Protein AF-0000000070904162 (afdb_homodimer)

Secondary structure (DSSP, 8-state):
-------------------------------------------------------------------------HHHHHHHHHHHHHHTPPP--------------------------EE-TTS-EEE---HHHHS-TTT--S--------SSS-GGGT-SS---EEEEEEE-GGGHHHHHHHHHHS-TTTEEEEEEESSS--GGGGGSGGGGGSEEEE-TT--HHHHHHHH--TTTSTT-SEEEEE-S-EE-TT--HHHHHHHHHHTT-SEEEEEEES--SSGGGB--GGG--SEE-B-SSTTTSGGGSS-TTSTTTBS---SSS-EEEHHHHHHHHHHS-SS-TT-TTHHHHGGGG-SS-HHHHEEEEEEEEEEE-----TTSSSTT-S-HHHHHHHHHHHHHHHHHHHHHHHHHHHHHHHHHHH-/------------------------GGG-TT-------------------------------------------HHHHHHHHHHHHHHTPPP--------------------------EE-TTS-EEE---HHHHS-TTT--S--------SSS-GGGT-SS---EEEEEEE-GGGHHHHHHHHHHS-TTTEEEEEEESSS--GGGGGSGGGGGSEEEE-TT--HHHHHHHH--TTTSTT-SEEEEE-S-EE-TT--HHHHHHHHHHTT-SEEEEEEES--SSGGGB--GGG--SEE-B-SSTTTSGGGSS-TTSTTTBS---TTS-EEEHHHHHHHHHHS-SS-TT-TTHHHHGGGG-SS-HHHHEEEEEEEEEEE-----TTSSSS--S-HHHHHHHHHHHHHHHHHHHHHHHHHHHHHHHHHHH-

Foldseek 3Di:
DPDDDDDDDDDDDDDDDDDDDDDDDDPDDPDDDPPDDDDPPPPPPDPPPPCVPPPPDDDDDPPPPPPDDDQPAPVVLVVLLVVLVVVPPDDPDDPPDPDDPPPPDPPPPPPPPPFDWDQDPVRDTDTDDDPQNVDDPVPDAQAAEDQDADPDDDRVPRPPQDAQAEEEEEDEPVLLVLQLQVVVLDDPNHYAYEYEYQQPDLVVNVVRPCNVRHHYHYDHQFDLLLCCLVPVALRHNVRHFKYKRAYSQKAQPQAHVVVVVVVLVVLQAQKEFAAADDDDSDQQSHADVVVVDQKAFFRPPPPPRPVCPVPCQAPPGGLFDDSHIMMGGSQLVNVLSVLRDNPLRLCQQSRRVSQVSDDDRSRRRYIYGRSRHIYRNPDDDRQVRYPPPVCSVVSVVSVVSSSSNSNVVSVVVVVVVVVVVVVVVVD/DDDDPDYDDDDDDDPPDPDDDDDDDDDDDPDDPCPDDDDPDPVPPPPPPPCPPPPPDDDDDPPDPDPDDDQPAPVVLVVLLVVLVVVPPDDPDDPPDPDDPPPPDPPPPPPPPPFPWDQDPVRDTDTDDDPQNVDDPVPDAQAAEDQDADPDDDRVPRPPQDAQAEEEEEDEPVLLVLQLQVVVLDDPNHYAYEYEYQQPDLVVNVPRPCNVRHHYHYDHQFDLLLCCLVPVALRHNVRHFKYKRAYSQKAQPQAHVVVVVVVLVVLQAQKEFAAADDDDSAQQSHADVVVVDQKAFFRPPPPPRPVCVVPCQAPPGGLFDDSHIMMGGSQLVNVLSVLRDNPLRLCQQSRRVSQVSDDDRSRRRYIYGRSRHIYRNPDDDRQVRYPPPVCSVVSVSSVVSSSSNSNVVSVVVVVVVVVVVVVVVVD

pLDDT: mean 72.16, std 31.11, range [15.05, 98.94]

Sequence (854 aa):
MKIGKGSSSVLGTPLSHILLGLLGFFFGFLSALSFNQNKASNVVLEDNVLHYSVERERERAILEATPAQHCPPCDHFEKCSQIAKVLLQPRNFLQRNQSETDELTNVKRNRTTEEILHKNASGWVCRNPTLVDKLPQTFIHRTTDYHFHRLVGTPKNDVLQAPKNLLALSVGIKQSASVNAIVKKFPKEHFQIVLFHYDNVVDAWSHFEWNDRVVHVQSTGQSKWWFAKRFLHPDVVAPYEYIFVWDEDLGVENFDPLEYIRIMRRHELQISQPAVDGASSWPITVRQSWTGKEVHKRNPWEGLFDNCTKSKVTPPCAGFVEIQAPVFVSKAWRCVWHLIQNDLVMAWGLDFELKACIDGLPHEHIGIVDTQWVVHNKIPSLGTQGAEADNPKKLRGEVIARSFLEWSENKKRWADGLQSLKDSTLYMKIGKGSSSVLGTPLSHILLGLLGFFFGFLSALSFNQNKASNVVLEDNVLHYSVERERERAILEATPAQHCPPCDHFEKCSQIAKVLLQPRNFLQRNQSETDELTNVKRNRTTEEILHKNASGWVCRNPTLVDKLPQTFIHRTTDYHFHRLVGTPKNDVLQAPKNLLALSVGIKQSASVNAIVKKFPKEHFQIVLFHYDNVVDAWSHFEWNDRVVHVQSTGQSKWWFAKRFLHPDVVAPYEYIFVWDEDLGVENFDPLEYIRIMRRHELQISQPAVDGASSWPITVRQSWTGKEVHKRNPWEGLFDNCTKSKVTPPCAGFVEIQAPVFVSKAWRCVWHLIQNDLVMAWGLDFELKACIDGLPHEHIGIVDTQWVVHNKIPSLGTQGAEADNPKKLRGEVIARSFLEWSENKKRWADGLQSLKDSTLY

Structure (mmCIF, N/CA/C/O backbone):
data_AF-0000000070904162-model_v1
#
loop_
_entity.id
_entity.type
_entity.pdbx_description
1 polymer 'Uncharacterized protein'
#
loop_
_atom_site.group_PDB
_atom_site.id
_atom_site.type_symbol
_atom_site.label_atom_id
_atom_site.label_alt_id
_atom_site.label_comp_id
_atom_site.label_asym_id
_atom_site.label_entity_id
_atom_site.label_seq_id
_atom_site.pdbx_PDB_ins_code
_atom_site.Cartn_x
_atom_site.Cartn_y
_atom_site.Cartn_z
_atom_site.occupancy
_atom_site.B_iso_or_equiv
_atom_site.auth_seq_id
_atom_site.auth_comp_id
_atom_site.auth_asym_id
_atom_site.auth_atom_id
_atom_site.pdbx_PDB_model_num
ATOM 1 N N . MET A 1 1 ? 1.578 38.719 -107.562 1 16.73 1 MET A N 1
ATOM 2 C CA . MET A 1 1 ? 1.942 37.5 -108.25 1 16.73 1 MET A CA 1
ATOM 3 C C . MET A 1 1 ? 3.174 36.844 -107.625 1 16.73 1 MET A C 1
ATOM 5 O O . MET A 1 1 ? 4.102 36.469 -108.375 1 16.73 1 MET A O 1
ATOM 9 N N . LYS A 1 2 ? 3.42 37.219 -106.375 1 17.78 2 LYS A N 1
ATOM 10 C CA . LYS A 1 2 ? 4.668 37.531 -105.688 1 17.78 2 LYS A CA 1
ATOM 11 C C . LYS A 1 2 ? 5.516 36.281 -105.438 1 17.78 2 LYS A C 1
ATOM 13 O O . LYS A 1 2 ? 5.164 35.438 -104.625 1 17.78 2 LYS A O 1
ATOM 18 N N . ILE A 1 3 ? 6.285 35.594 -106.312 1 16.09 3 ILE A N 1
ATOM 19 C CA . ILE A 1 3 ? 6.488 34.344 -107 1 16.09 3 ILE A CA 1
ATOM 20 C C . ILE A 1 3 ? 7.414 33.438 -106.25 1 16.09 3 ILE A C 1
ATOM 22 O O . ILE A 1 3 ? 7.078 32.25 -106 1 16.09 3 ILE A O 1
ATOM 26 N N . GLY A 1 4 ? 8.758 33.5 -106.312 1 16.33 4 GLY A N 1
ATOM 27 C CA . GLY A 1 4 ? 9.477 32.5 -107.062 1 16.33 4 GLY A CA 1
ATOM 28 C C . GLY A 1 4 ? 9.922 31.328 -106.25 1 16.33 4 GLY A C 1
ATOM 29 O O . GLY A 1 4 ? 9.922 31.391 -105 1 16.33 4 GLY A O 1
ATOM 30 N N . LYS A 1 5 ? 10.602 30.125 -106.688 1 16.55 5 LYS A N 1
ATOM 31 C CA . LYS A 1 5 ? 10.711 28.703 -107.062 1 16.55 5 LYS A CA 1
ATOM 32 C C . LYS A 1 5 ? 11.688 28 -106.125 1 16.55 5 LYS A C 1
ATOM 34 O O . LYS A 1 5 ? 11.391 26.906 -105.625 1 16.55 5 LYS A O 1
ATOM 39 N N . GLY A 1 6 ? 12.992 28.312 -106.188 1 15.98 6 GLY A N 1
ATOM 40 C CA . GLY A 1 6 ? 13.898 27.297 -106.688 1 15.98 6 GLY A CA 1
ATOM 41 C C . GLY A 1 6 ? 14.25 26.234 -105.688 1 15.98 6 GLY A C 1
ATOM 42 O O . GLY A 1 6 ? 13.992 26.406 -104.5 1 15.98 6 GLY A O 1
ATOM 43 N N . SER A 1 7 ? 15.062 25.094 -105.938 1 15.61 7 SER A N 1
ATOM 44 C CA . SER A 1 7 ? 15.375 23.688 -106.188 1 15.61 7 SER A CA 1
ATOM 45 C C . SER A 1 7 ? 16.188 23.125 -105 1 15.61 7 SER A C 1
ATOM 47 O O . SER A 1 7 ? 15.852 22.062 -104.438 1 15.61 7 SER A O 1
ATOM 49 N N . SER A 1 8 ? 17.5 23.469 -104.875 1 15.68 8 SER A N 1
ATOM 50 C CA . SER A 1 8 ? 18.516 22.453 -105.125 1 15.68 8 SER A CA 1
ATOM 51 C C . SER A 1 8 ? 18.734 21.578 -103.875 1 15.68 8 SER A C 1
ATOM 53 O O . SER A 1 8 ? 18.312 21.938 -102.812 1 15.68 8 SER A O 1
ATOM 55 N N . SER A 1 9 ? 19.938 20.906 -103.75 1 15.05 9 SER A N 1
ATOM 56 C CA . SER A 1 9 ? 20.609 19.625 -103.875 1 15.05 9 SER A CA 1
ATOM 57 C C . SER A 1 9 ? 20.969 19.062 -102.5 1 15.05 9 SER A C 1
ATOM 59 O O . SER A 1 9 ? 20.797 17.875 -102.25 1 15.05 9 SER A O 1
ATOM 61 N N . VAL A 1 10 ? 21.859 19.766 -101.688 1 15.29 10 VAL A N 1
ATOM 62 C CA . VAL A 1 10 ? 23.094 19.016 -101.562 1 15.29 10 VAL A CA 1
ATOM 63 C C . VAL A 1 10 ? 22.938 17.953 -100.438 1 15.29 10 VAL A C 1
ATOM 65 O O . VAL A 1 10 ? 22.016 18.031 -99.625 1 15.29 10 VAL A O 1
ATOM 68 N N . LEU A 1 11 ? 24 17.797 -99.625 1 15.47 11 LEU A N 1
ATOM 69 C CA . LEU A 1 11 ? 24.984 16.734 -99.438 1 15.47 11 LEU A CA 1
ATOM 70 C C . LEU A 1 11 ? 24.594 15.805 -98.312 1 15.47 11 LEU A C 1
ATOM 72 O O . LEU A 1 11 ? 23.688 16.109 -97.5 1 15.47 11 LEU A O 1
ATOM 76 N N . GLY A 1 12 ? 25.516 15.625 -97.375 1 15.52 12 GLY A N 1
ATOM 77 C CA . GLY A 1 12 ? 26.328 14.461 -97.062 1 15.52 12 GLY A CA 1
ATOM 78 C C . GLY A 1 12 ? 25.75 13.57 -96 1 15.52 12 GLY A C 1
ATOM 79 O O . GLY A 1 12 ? 24.781 13.953 -95.312 1 15.52 12 GLY A O 1
ATOM 80 N N . THR A 1 13 ? 26.625 13.008 -95.25 1 15.73 13 THR A N 1
ATOM 81 C CA . THR A 1 13 ? 27.016 11.625 -94.938 1 15.73 13 THR A CA 1
ATOM 82 C C . THR A 1 13 ? 26.297 11.094 -93.75 1 15.73 13 THR A C 1
ATOM 84 O O . THR A 1 13 ? 25.672 10.031 -93.75 1 15.73 13 THR A O 1
ATOM 87 N N . PRO A 1 14 ? 27.062 10.859 -92.562 1 15.76 14 PRO A N 1
ATOM 88 C CA . PRO A 1 14 ? 27.406 9.477 -92.25 1 15.76 14 PRO A CA 1
ATOM 89 C C . PRO A 1 14 ? 26.453 8.898 -91.188 1 15.76 14 PRO A C 1
ATOM 91 O O . PRO A 1 14 ? 25.844 7.852 -91.375 1 15.76 14 PRO A O 1
ATOM 94 N N . LEU A 1 15 ? 27 8.766 -89.875 1 15.14 15 LEU A N 1
ATOM 95 C CA . LEU A 1 15 ? 27.406 7.512 -89.25 1 15.14 15 LEU A CA 1
ATOM 96 C C . LEU A 1 15 ? 26.328 7.008 -88.25 1 15.14 15 LEU A C 1
ATOM 98 O O . LEU A 1 15 ? 25.906 5.855 -88.375 1 15.14 15 LEU A O 1
ATOM 102 N N . SER A 1 16 ? 26.453 7.262 -86.812 1 16.06 16 SER A N 1
ATOM 103 C CA . SER A 1 16 ? 26.828 6.219 -85.875 1 16.06 16 SER A CA 1
ATOM 104 C C . SER A 1 16 ? 25.594 5.633 -85.188 1 16.06 16 SER A C 1
ATOM 106 O O . SER A 1 16 ? 24.562 6.305 -85.062 1 16.06 16 SER A O 1
ATOM 108 N N . HIS A 1 17 ? 25.578 4.359 -84.625 1 15.53 17 HIS A N 1
ATOM 109 C CA . HIS A 1 17 ? 25.031 3.033 -84.375 1 15.53 17 HIS A CA 1
ATOM 110 C C . HIS A 1 17 ? 24.031 3.064 -83.25 1 15.53 17 HIS A C 1
ATOM 112 O O . HIS A 1 17 ? 22.922 2.561 -83.375 1 15.53 17 HIS A O 1
ATOM 118 N N . ILE A 1 18 ? 24.391 3.014 -81.875 1 15.15 18 ILE A N 1
ATOM 119 C CA . ILE A 1 18 ? 24.375 1.734 -81.125 1 15.15 18 ILE A CA 1
ATOM 120 C C . ILE A 1 18 ? 23.109 1.643 -80.312 1 15.15 18 ILE A C 1
ATOM 122 O O . ILE A 1 18 ? 22.406 0.625 -80.312 1 15.15 18 ILE A O 1
ATOM 126 N N . LEU A 1 19 ? 22.812 2.574 -79.25 1 15.59 19 LEU A N 1
ATOM 127 C CA . LEU A 1 19 ? 22.812 2 -77.938 1 15.59 19 LEU A CA 1
ATOM 128 C C . LEU A 1 19 ? 21.484 1.313 -77.625 1 15.59 19 LEU A C 1
ATOM 130 O O . LEU A 1 19 ? 20.469 1.634 -78.25 1 15.59 19 LEU A O 1
ATOM 134 N N . LEU A 1 20 ? 20.922 1.288 -76.25 1 17.39 20 LEU A N 1
ATOM 135 C CA . LEU A 1 20 ? 20.656 0.243 -75.25 1 17.39 20 LEU A CA 1
ATOM 136 C C . LEU A 1 20 ? 19.156 -0.08 -75.188 1 17.39 20 LEU A C 1
ATOM 138 O O . LEU A 1 20 ? 18.328 0.823 -75.25 1 17.39 20 LEU A O 1
ATOM 142 N N . GLY A 1 21 ? 18.578 -1.383 -75.188 1 15.38 21 GLY A N 1
ATOM 143 C CA . GLY A 1 21 ? 17.531 -2.352 -75.438 1 15.38 21 GLY A CA 1
ATOM 144 C C . GLY A 1 21 ? 16.344 -2.254 -74.5 1 15.38 21 GLY A C 1
ATOM 145 O O . GLY A 1 21 ? 15.203 -2.203 -75 1 15.38 21 GLY A O 1
ATOM 146 N N . LEU A 1 22 ? 16.266 -2.75 -73.188 1 15.67 22 LEU A N 1
ATOM 147 C CA . LEU A 1 22 ? 15.508 -3.945 -72.812 1 15.67 22 LEU A CA 1
ATOM 148 C C . LEU A 1 22 ? 14.188 -3.574 -72.188 1 15.67 22 LEU A C 1
ATOM 150 O O . LEU A 1 22 ? 13.422 -4.453 -71.75 1 15.67 22 LEU A O 1
ATOM 154 N N . LEU A 1 23 ? 13.625 -2.434 -71.75 1 18.25 23 LEU A N 1
ATOM 155 C CA . LEU A 1 23 ? 12.867 -2.32 -70.5 1 18.25 23 LEU A CA 1
ATOM 156 C C . LEU A 1 23 ? 11.469 -2.898 -70.688 1 18.25 23 LEU A C 1
ATOM 158 O O . LEU A 1 23 ? 10.648 -2.355 -71.438 1 18.25 23 LEU A O 1
ATOM 162 N N . GLY A 1 24 ? 11.016 -4.285 -70.438 1 16.23 24 GLY A N 1
ATOM 163 C CA . GLY A 1 24 ? 9.977 -5.238 -70.812 1 16.23 24 GLY A CA 1
ATOM 164 C C . GLY A 1 24 ? 8.609 -4.852 -70.25 1 16.23 24 GLY A C 1
ATOM 165 O O . GLY A 1 24 ? 8.477 -3.877 -69.562 1 16.23 24 GLY A O 1
ATOM 166 N N . PHE A 1 25 ? 7.645 -5.875 -69.562 1 16.86 25 PHE A N 1
ATOM 167 C CA . PHE A 1 25 ? 6.496 -6.711 -69.875 1 16.86 25 PHE A CA 1
ATOM 168 C C . PHE A 1 25 ? 5.262 -6.258 -69.062 1 16.86 25 PHE A C 1
ATOM 170 O O . PHE A 1 25 ? 4.133 -6.543 -69.5 1 16.86 25 PHE A O 1
ATOM 177 N N . PHE A 1 26 ? 5.055 -5.77 -67.75 1 17.77 26 PHE A N 1
ATOM 178 C CA . PHE A 1 26 ? 4.238 -6.445 -66.75 1 17.77 26 PHE A CA 1
ATOM 179 C C . PHE A 1 26 ? 2.801 -5.945 -66.812 1 17.77 26 PHE A C 1
ATOM 181 O O . PHE A 1 26 ? 2.01 -6.234 -65.875 1 17.77 26 PHE A O 1
ATOM 188 N N . PHE A 1 27 ? 2.086 -5.188 -67.562 1 17.64 27 PHE A N 1
ATOM 189 C CA . PHE A 1 27 ? 0.972 -4.309 -67.25 1 17.64 27 PHE A CA 1
ATOM 190 C C . PHE A 1 27 ? -0.342 -5.082 -67.25 1 17.64 27 PHE A C 1
ATOM 192 O O . PHE A 1 27 ? -1.406 -4.5 -67 1 17.64 27 PHE A O 1
ATOM 199 N N . GLY A 1 28 ? -0.629 -6.359 -67.75 1 16.78 28 GLY A N 1
ATOM 200 C CA . GLY A 1 28 ? -1.863 -6.504 -68.5 1 16.78 28 GLY A CA 1
ATOM 201 C C . GLY A 1 28 ? -3.084 -6.691 -67.625 1 16.78 28 GLY A C 1
ATOM 202 O O . GLY A 1 28 ? -4.203 -6.363 -68.062 1 16.78 28 GLY A O 1
ATOM 203 N N . PHE A 1 29 ? -3.176 -7.617 -66.562 1 17.91 29 PHE A N 1
ATOM 204 C CA . PHE A 1 29 ? -4.277 -8.57 -66.5 1 17.91 29 PHE A CA 1
ATOM 205 C C . PHE A 1 29 ? -5.512 -7.934 -65.812 1 17.91 29 PHE A C 1
ATOM 207 O O . PHE A 1 29 ? -5.617 -7.855 -64.625 1 17.91 29 PHE A O 1
ATOM 214 N N . LEU A 1 30 ? -6.098 -6.773 -66.062 1 18.03 30 LEU A N 1
ATOM 215 C CA . LEU A 1 30 ? -7.148 -5.988 -65.438 1 18.03 30 LEU A CA 1
ATOM 216 C C . LEU A 1 30 ? -8.492 -6.691 -65.562 1 18.03 30 LEU A C 1
ATOM 218 O O . LEU A 1 30 ? -9.508 -6.184 -65.062 1 18.03 30 LEU A O 1
ATOM 222 N N . SER A 1 31 ? -8.711 -7.652 -66.5 1 17.22 31 SER A N 1
ATOM 223 C CA . SER A 1 31 ? -10 -7.59 -67.188 1 17.22 31 SER A CA 1
ATOM 224 C C . SER A 1 31 ? -11.141 -7.922 -66.188 1 17.22 31 SER A C 1
ATOM 226 O O . SER A 1 31 ? -12.109 -7.16 -66.125 1 17.22 31 SER A O 1
ATOM 228 N N . ALA A 1 32 ? -11.742 -9.219 -66.125 1 17.62 32 ALA A N 1
ATOM 229 C CA . ALA A 1 32 ? -13.062 -9.664 -66.562 1 17.62 32 ALA A CA 1
ATOM 230 C C . ALA A 1 32 ? -13.992 -9.859 -65.375 1 17.62 32 ALA A C 1
ATOM 232 O O . ALA A 1 32 ? -15.195 -10.094 -65.562 1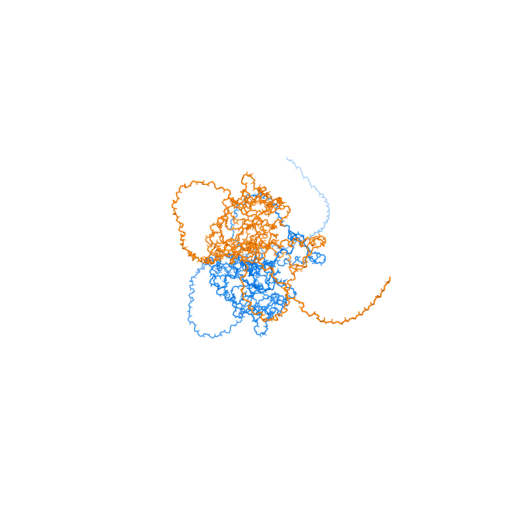 17.62 32 ALA A O 1
ATOM 233 N N . LEU A 1 33 ? -13.57 -10.086 -64.062 1 18.53 33 LEU A N 1
ATOM 234 C CA . LEU A 1 33 ? -14.453 -11 -63.344 1 18.53 33 LEU A CA 1
ATOM 235 C C . LEU A 1 33 ? -15.766 -10.305 -62.969 1 18.53 33 LEU A C 1
ATOM 237 O O . LEU A 1 33 ? -15.758 -9.289 -62.281 1 18.53 33 LEU A O 1
ATOM 241 N N . SER A 1 34 ? -16.891 -10.398 -63.719 1 18.5 34 SER A N 1
ATOM 242 C CA . SER A 1 34 ? -18.234 -9.805 -63.75 1 18.5 34 SER A CA 1
ATOM 243 C C . SER A 1 34 ? -19.094 -10.281 -62.594 1 18.5 34 SER A C 1
ATOM 245 O O . SER A 1 34 ? -19.484 -11.445 -62.531 1 18.5 34 SER A O 1
ATOM 247 N N . PHE A 1 35 ? -18.781 -10.047 -61.281 1 18.3 35 PHE A N 1
ATOM 248 C CA . PHE A 1 35 ? -19.453 -10.617 -60.125 1 18.3 35 PHE A CA 1
ATOM 249 C C . PHE A 1 35 ? -20.922 -10.219 -60.094 1 18.3 35 PHE A C 1
ATOM 251 O O . PHE A 1 35 ? -21.25 -9.039 -60.188 1 18.3 35 PHE A O 1
ATOM 258 N N . ASN A 1 36 ? -21.844 -11.156 -60.469 1 18.78 36 ASN A N 1
ATOM 259 C CA . ASN A 1 36 ? -23.297 -11.117 -60.625 1 18.78 36 ASN A CA 1
ATOM 260 C C . ASN A 1 36 ? -23.984 -10.648 -59.344 1 18.78 36 ASN A C 1
ATOM 262 O O . ASN A 1 36 ? -23.609 -11.047 -58.25 1 18.78 36 ASN A O 1
ATOM 266 N N . GLN A 1 37 ? -24.906 -9.609 -59.25 1 19.27 37 GLN A N 1
ATOM 267 C CA . GLN A 1 37 ? -25.531 -8.617 -58.375 1 19.27 37 GLN A CA 1
ATOM 268 C C . GLN A 1 37 ? -26.516 -9.281 -57.406 1 19.27 37 GLN A C 1
ATOM 270 O O . GLN A 1 37 ? -26.719 -8.797 -56.281 1 19.27 37 GLN A O 1
ATOM 275 N N . ASN A 1 38 ? -27.484 -10.203 -57.75 1 18.98 38 ASN A N 1
ATOM 276 C CA . ASN A 1 38 ? -28.906 -10.047 -57.5 1 18.98 38 ASN A CA 1
ATOM 277 C C . ASN A 1 38 ? -29.266 -10.516 -56.094 1 18.98 38 ASN A C 1
ATOM 279 O O . ASN A 1 38 ? -30.062 -9.867 -55.375 1 18.98 38 ASN A O 1
ATOM 283 N N . LYS A 1 39 ? -29.344 -11.875 -55.688 1 18.67 39 LYS A N 1
ATOM 284 C CA . LYS A 1 39 ? -30.453 -12.508 -55 1 18.67 39 LYS A CA 1
ATOM 285 C C . LYS A 1 39 ? -30.406 -12.227 -53.5 1 18.67 39 LYS A C 1
ATOM 287 O O . LYS A 1 39 ? -29.5 -12.688 -52.812 1 18.67 39 LYS A O 1
ATOM 292 N N . ALA A 1 40 ? -30.969 -11.172 -52.906 1 21.11 40 ALA A N 1
ATOM 293 C CA . ALA A 1 40 ? -31.094 -10.594 -51.594 1 21.11 40 ALA A CA 1
ATOM 294 C C . ALA A 1 40 ? -31.906 -11.508 -50.656 1 21.11 40 ALA A C 1
ATOM 296 O O . ALA A 1 40 ? -33.125 -11.391 -50.594 1 21.11 40 ALA A O 1
ATOM 297 N N . SER A 1 41 ? -31.938 -12.898 -50.781 1 18.7 41 SER A N 1
ATOM 298 C CA . SER A 1 41 ? -32.969 -13.656 -50.125 1 18.7 41 SER A CA 1
ATOM 299 C C . SER A 1 41 ? -32.969 -13.391 -48.625 1 18.7 41 SER A C 1
ATOM 301 O O . SER A 1 41 ? -31.906 -13.219 -48 1 18.7 41 SER A O 1
ATOM 303 N N . ASN A 1 42 ? -34.156 -12.969 -48 1 20.86 42 ASN A N 1
ATOM 304 C CA . ASN A 1 42 ? -34.719 -12.516 -46.719 1 20.86 42 ASN A CA 1
ATOM 305 C C . ASN A 1 42 ? -34.562 -13.57 -45.656 1 20.86 42 ASN A C 1
ATOM 307 O O . ASN A 1 42 ? -35.188 -14.648 -45.719 1 20.86 42 ASN A O 1
ATOM 311 N N . VAL A 1 43 ? -33.375 -14.016 -45.25 1 19.84 43 VAL A N 1
ATOM 312 C CA . VAL A 1 43 ? -33.281 -15.094 -44.281 1 19.84 43 VAL A CA 1
ATOM 313 C C . VAL A 1 43 ? -34 -14.719 -43 1 19.84 43 VAL A C 1
ATOM 315 O O . VAL A 1 43 ? -33.625 -13.766 -42.312 1 19.84 43 VAL A O 1
ATOM 318 N N . VAL A 1 44 ? -35.375 -14.883 -42.969 1 20.84 44 VAL A N 1
ATOM 319 C CA . VAL A 1 44 ? -36.312 -14.734 -41.844 1 20.84 44 VAL A CA 1
ATOM 320 C C . VAL A 1 44 ? -35.844 -15.578 -40.656 1 20.84 44 VAL A C 1
ATOM 322 O O . VAL A 1 44 ? -35.688 -16.797 -40.781 1 20.84 44 VAL A O 1
ATOM 325 N N . LEU A 1 45 ? -35.156 -15.047 -39.781 1 20.25 45 LEU A N 1
ATOM 326 C CA . LEU A 1 45 ? -34.562 -15.625 -38.562 1 20.25 45 LEU A CA 1
ATOM 327 C C . LEU A 1 45 ? -35.656 -16.172 -37.656 1 20.25 45 LEU A C 1
ATOM 329 O O . LEU A 1 45 ? -36.469 -15.414 -37.125 1 20.25 45 LEU A O 1
ATOM 333 N N . GLU A 1 46 ? -36.375 -17.266 -38.062 1 20.16 46 GLU A N 1
ATOM 334 C CA . GLU A 1 46 ? -37.406 -17.969 -37.281 1 20.16 46 GLU A CA 1
ATOM 335 C C . GLU A 1 46 ? -36.938 -18.156 -35.844 1 20.16 46 GLU A C 1
ATOM 337 O O . GLU A 1 46 ? -35.75 -18.406 -35.562 1 20.16 46 GLU A O 1
ATOM 342 N N . ASP A 1 47 ? -37.781 -17.781 -34.812 1 21.73 47 ASP A N 1
ATOM 343 C CA . ASP A 1 47 ? -37.906 -17.656 -33.375 1 21.73 47 ASP A CA 1
ATOM 344 C C . ASP A 1 47 ? -37.75 -19 -32.688 1 21.73 47 ASP A C 1
ATOM 346 O O . ASP A 1 47 ? -38.75 -19.625 -32.281 1 21.73 47 ASP A O 1
ATOM 350 N N . ASN A 1 48 ? -37.219 -20.062 -33.281 1 21.05 48 ASN A N 1
ATOM 351 C CA . ASN A 1 48 ? -37.25 -21.406 -32.688 1 21.05 48 ASN A CA 1
ATOM 352 C C . ASN A 1 48 ? -36.844 -21.375 -31.234 1 21.05 48 ASN A C 1
ATOM 354 O O . ASN A 1 48 ? -35.719 -21 -30.906 1 21.05 48 ASN A O 1
ATOM 358 N N . VAL A 1 49 ? -37.844 -21.312 -30.297 1 21.12 49 VAL A N 1
ATOM 359 C CA . VAL A 1 49 ? -38.062 -21.422 -28.859 1 21.12 49 VAL A CA 1
ATOM 360 C C . VAL A 1 49 ? -37.344 -22.688 -28.328 1 21.12 49 VAL A C 1
ATOM 362 O O . VAL A 1 49 ? -37.688 -23.797 -28.734 1 21.12 49 VAL A O 1
ATOM 365 N N . LEU A 1 50 ? -36.094 -22.766 -28.234 1 19.86 50 LEU A N 1
ATOM 366 C CA . LEU A 1 50 ? -35.344 -23.891 -27.719 1 19.86 50 LEU A CA 1
ATOM 367 C C . LEU A 1 50 ? -35.938 -24.391 -26.406 1 19.86 50 LEU A C 1
ATOM 369 O O . LEU A 1 50 ? -35.844 -23.719 -25.375 1 19.86 50 LEU A O 1
ATOM 373 N N . HIS A 1 51 ? -37.125 -24.906 -26.438 1 19.89 51 HIS A N 1
ATOM 374 C CA . HIS A 1 51 ? -37.781 -25.656 -25.375 1 19.89 51 HIS A CA 1
ATOM 375 C C . HIS A 1 51 ? -36.875 -26.781 -24.859 1 19.89 51 HIS A C 1
ATOM 377 O O . HIS A 1 51 ? -36.75 -27.828 -25.516 1 19.89 51 HIS A O 1
ATOM 383 N N . TYR A 1 52 ? -35.812 -26.469 -24.281 1 19.78 52 TYR A N 1
ATOM 384 C CA . TYR A 1 52 ? -34.969 -27.5 -23.641 1 19.78 52 TYR A CA 1
ATOM 385 C C . TYR A 1 52 ? -35.812 -28.281 -22.625 1 19.78 52 TYR A C 1
ATOM 387 O O . TYR A 1 52 ? -36.281 -27.734 -21.641 1 19.78 52 TYR A O 1
ATOM 395 N N . SER A 1 53 ? -36.656 -29.062 -23.125 1 20.94 53 SER A N 1
ATOM 396 C CA . SER A 1 53 ? -37.344 -30.078 -22.328 1 20.94 53 SER A CA 1
ATOM 397 C C . SER A 1 53 ? -36.375 -30.766 -21.359 1 20.94 53 SER A C 1
ATOM 399 O O . SER A 1 53 ? -35.312 -31.25 -21.75 1 20.94 53 SER A O 1
ATOM 401 N N . VAL A 1 54 ? -36.5 -30.406 -20.125 1 21.84 54 VAL A N 1
ATOM 402 C CA . VAL A 1 54 ? -35.969 -30.938 -18.875 1 21.84 54 VAL A CA 1
ATOM 403 C C . VAL A 1 54 ? -36.312 -32.438 -18.75 1 21.84 54 VAL A C 1
ATOM 405 O O . VAL A 1 54 ? -37.438 -32.781 -18.359 1 21.84 54 VAL A O 1
ATOM 408 N N . GLU A 1 55 ? -36.25 -33.188 -19.797 1 21.02 55 GLU A N 1
ATOM 409 C CA . GLU A 1 55 ? -36.562 -34.594 -19.594 1 21.02 55 GLU A CA 1
ATOM 410 C C . GLU A 1 55 ? -35.844 -35.156 -18.359 1 21.02 55 GLU A C 1
ATOM 412 O O . GLU A 1 55 ? -34.75 -34.719 -18.031 1 21.02 55 GLU A O 1
ATOM 417 N N . ARG A 1 56 ? -36.531 -35.969 -17.453 1 23.19 56 ARG A N 1
ATOM 418 C CA . ARG A 1 56 ? -36.375 -36.75 -16.25 1 23.19 56 ARG A CA 1
ATOM 419 C C . ARG A 1 56 ? -35.219 -37.781 -16.406 1 23.19 56 ARG A C 1
ATOM 421 O O . ARG A 1 56 ? -35.469 -38.969 -16.5 1 23.19 56 ARG A O 1
ATOM 428 N N . GLU A 1 57 ? -34.344 -37.688 -17.344 1 19.89 57 GLU A N 1
ATOM 429 C CA . GLU A 1 57 ? -33.5 -38.812 -17.75 1 19.89 57 GLU A CA 1
ATOM 430 C C . GLU A 1 57 ? -32.812 -39.438 -16.531 1 19.89 57 GLU A C 1
ATOM 432 O O . GLU A 1 57 ? -32.125 -38.75 -15.781 1 19.89 57 GLU A O 1
ATOM 437 N N . ARG A 1 58 ? -33.062 -40.719 -16 1 21.69 58 ARG A N 1
ATOM 438 C CA . ARG A 1 58 ? -32.781 -41.812 -15.078 1 21.69 58 ARG A CA 1
ATOM 439 C C . ARG A 1 58 ? -31.281 -42 -14.898 1 21.69 58 ARG A C 1
ATOM 441 O O . ARG A 1 58 ? -30.484 -41.375 -15.609 1 21.69 58 ARG A O 1
ATOM 448 N N . GLU A 1 59 ? -30.812 -43.438 -14.703 1 22.55 59 GLU A N 1
ATOM 449 C CA . GLU A 1 59 ? -29.734 -44.25 -14.141 1 22.55 59 GLU A CA 1
ATOM 450 C C . GLU A 1 59 ? -28.438 -44.062 -14.922 1 22.55 59 GLU A C 1
ATOM 452 O O . GLU A 1 59 ? -27.5 -44.844 -14.766 1 22.55 59 GLU A O 1
ATOM 457 N N . ARG A 1 60 ? -28.219 -43.25 -15.812 1 21.95 60 ARG A N 1
ATOM 458 C CA . ARG A 1 60 ? -27.266 -43.562 -16.859 1 21.95 60 ARG A CA 1
ATOM 459 C C . ARG A 1 60 ? -25.859 -43.781 -16.297 1 21.95 60 ARG A C 1
ATOM 461 O O . ARG A 1 60 ? -25.5 -43.156 -15.281 1 21.95 60 ARG A O 1
ATOM 468 N N . ALA A 1 61 ? -25.047 -44.844 -16.797 1 23.75 61 ALA A N 1
ATOM 469 C CA . ALA A 1 61 ? -23.719 -45.438 -16.688 1 23.75 61 ALA A CA 1
ATOM 470 C C . ALA A 1 61 ? -22.641 -44.375 -16.688 1 23.75 61 ALA A C 1
ATOM 472 O O . ALA A 1 61 ? -22.797 -43.312 -17.281 1 23.75 61 ALA A O 1
ATOM 473 N N . ILE A 1 62 ? -21.703 -44.406 -15.766 1 23.11 62 ILE A N 1
ATOM 474 C CA . ILE A 1 62 ? -20.453 -43.719 -15.414 1 23.11 62 ILE A CA 1
ATOM 475 C C . ILE A 1 62 ? -19.656 -43.406 -16.672 1 23.11 62 ILE A C 1
ATOM 477 O O . ILE A 1 62 ? -19.062 -44.312 -17.281 1 23.11 62 ILE A O 1
ATOM 481 N N . LEU A 1 63 ? -20.281 -42.75 -17.625 1 22.33 63 LEU A N 1
ATOM 482 C CA . LEU A 1 63 ? -19.516 -42.562 -18.844 1 22.33 63 LEU A CA 1
ATOM 483 C C . LEU A 1 63 ? -18.094 -42.094 -18.531 1 22.33 63 LEU A C 1
ATOM 485 O O . LEU A 1 63 ? -17.906 -41.188 -17.75 1 22.33 63 LEU A O 1
ATOM 489 N N . GLU A 1 64 ? -17.109 -42.875 -18.797 1 21.81 64 GLU A N 1
ATOM 490 C CA . GLU A 1 64 ? -15.656 -42.719 -18.781 1 21.81 64 GLU A CA 1
ATOM 491 C C . GLU A 1 64 ? -15.242 -41.406 -19.453 1 21.81 64 GLU A C 1
ATOM 493 O O . GLU A 1 64 ? -15.578 -41.156 -20.609 1 21.81 64 GLU A O 1
ATOM 498 N N . ALA A 1 65 ? -15.273 -40.344 -18.781 1 22.5 65 ALA A N 1
ATOM 499 C CA . ALA A 1 65 ? -14.852 -39 -19.172 1 22.5 65 ALA A CA 1
ATOM 500 C C . ALA A 1 65 ? -13.648 -39.062 -20.109 1 22.5 65 ALA A C 1
ATOM 502 O O . ALA A 1 65 ? -12.547 -39.438 -19.703 1 22.5 65 ALA A O 1
ATOM 503 N N . THR A 1 66 ? -13.844 -39.469 -21.328 1 22.55 66 THR A N 1
ATOM 504 C CA . THR A 1 66 ? -12.797 -39.312 -22.328 1 22.55 66 THR A CA 1
ATOM 505 C C . THR A 1 66 ? -12.164 -37.938 -22.281 1 22.55 66 THR A C 1
ATOM 507 O O . THR A 1 66 ? -12.859 -36.938 -22.031 1 22.55 66 THR A O 1
ATOM 510 N N . PRO A 1 67 ? -10.82 -37.812 -22.312 1 22.73 67 PRO A N 1
ATOM 511 C CA . PRO A 1 67 ? -9.875 -36.688 -22.25 1 22.73 67 PRO A CA 1
ATOM 512 C C . PRO A 1 67 ? -10.25 -35.562 -23.203 1 22.73 67 PRO A C 1
ATOM 514 O O . PRO A 1 67 ? -10.219 -35.719 -24.422 1 22.73 67 PRO A O 1
ATOM 517 N N . ALA A 1 68 ? -11.32 -34.969 -23.047 1 24.39 68 ALA A N 1
ATOM 518 C CA . ALA A 1 68 ? -11.766 -33.906 -23.969 1 24.39 68 ALA A CA 1
ATOM 519 C C . ALA A 1 68 ? -10.594 -33.062 -24.422 1 24.39 68 ALA A C 1
ATOM 521 O O . ALA A 1 68 ? -9.586 -32.938 -23.734 1 24.39 68 ALA A O 1
ATOM 522 N N . GLN A 1 69 ? -10.688 -32.406 -25.594 1 23.86 69 GLN A N 1
ATOM 523 C CA . GLN A 1 69 ? -9.883 -31.688 -26.578 1 23.86 69 GLN A CA 1
ATOM 524 C C . GLN A 1 69 ? -9.164 -30.5 -25.938 1 23.86 69 GLN A C 1
ATOM 526 O O . GLN A 1 69 ? -9.633 -29.953 -24.938 1 23.86 69 GLN A O 1
ATOM 531 N N . HIS A 1 70 ? -7.934 -30.047 -26.5 1 25.02 70 HIS A N 1
ATOM 532 C CA . HIS A 1 70 ? -6.621 -29.422 -26.359 1 25.02 70 HIS A CA 1
ATOM 533 C C . HIS A 1 70 ? -6.754 -27.938 -26.016 1 25.02 70 HIS A C 1
ATOM 535 O O . HIS A 1 70 ? -7.773 -27.312 -26.312 1 25.02 70 HIS A O 1
ATOM 541 N N . CYS A 1 71 ? -5.961 -27.547 -25.062 1 29.73 71 CYS A N 1
ATOM 542 C CA . CYS A 1 71 ? -5.508 -26.203 -24.75 1 29.73 71 CYS A CA 1
ATOM 543 C C . CYS A 1 71 ? -5.316 -25.375 -26.016 1 29.73 71 CYS A C 1
ATOM 545 O O . CYS A 1 71 ? -4.625 -25.812 -26.938 1 29.73 71 CYS A O 1
ATOM 547 N N . PRO A 1 72 ? -6.176 -24.453 -26.344 1 32.53 72 PRO A N 1
ATOM 548 C CA . PRO A 1 72 ? -5.906 -23.734 -27.594 1 32.53 72 PRO A CA 1
ATOM 549 C C . PRO A 1 72 ? -4.434 -23.391 -27.781 1 32.53 72 PRO A C 1
ATOM 551 O O . PRO A 1 72 ? -3.76 -23.031 -26.812 1 32.53 72 PRO A O 1
ATOM 554 N N . PRO A 1 73 ? -3.688 -23.938 -28.672 1 32 73 PRO A N 1
ATOM 555 C CA . PRO A 1 73 ? -2.295 -23.625 -29.016 1 32 73 PRO A CA 1
ATOM 556 C C . PRO A 1 73 ? -2.006 -22.125 -28.984 1 32 73 PRO A C 1
ATOM 558 O O . PRO A 1 73 ? -2.92 -21.312 -29.156 1 32 73 PRO A O 1
ATOM 561 N N . CYS A 1 74 ? -0.74 -21.75 -28.453 1 38.62 74 CYS A N 1
ATOM 562 C CA . CYS A 1 74 ? -0.2 -20.391 -28.453 1 38.62 74 CYS A CA 1
ATOM 563 C C . CYS A 1 74 ? -0.688 -19.609 -29.656 1 38.62 74 CYS A C 1
ATOM 565 O O . CYS A 1 74 ? -0.976 -18.422 -29.562 1 38.62 74 CYS A O 1
ATOM 567 N N . ASP A 1 75 ? -0.829 -20.312 -30.766 1 38.31 75 ASP A N 1
ATOM 568 C CA . ASP A 1 75 ? -1.328 -19.672 -31.984 1 38.31 75 ASP A CA 1
ATOM 569 C C . ASP A 1 75 ? -2.768 -19.203 -31.797 1 38.31 75 ASP A C 1
ATOM 571 O O . ASP A 1 75 ? -3.164 -18.188 -32.344 1 38.31 75 ASP A O 1
ATOM 575 N N . HIS A 1 76 ? -3.305 -19.891 -30.828 1 42.22 76 HIS A N 1
ATOM 576 C CA . HIS A 1 76 ? -4.699 -19.516 -30.625 1 42.22 76 HIS A CA 1
ATOM 577 C C . HIS A 1 76 ? -4.809 -18.234 -29.797 1 42.22 76 HIS A C 1
ATOM 579 O O . HIS A 1 76 ? -5.68 -17.391 -30.062 1 42.22 76 HIS A O 1
ATOM 585 N N . PHE A 1 77 ? -3.875 -18.109 -28.906 1 44.06 77 PHE A N 1
ATOM 586 C CA . PHE A 1 77 ? -3.914 -16.875 -28.125 1 44.06 77 PHE A CA 1
ATOM 587 C C . PHE A 1 77 ? -3.639 -15.672 -29.016 1 44.06 77 PHE A C 1
ATOM 589 O O . PHE A 1 77 ? -4.281 -14.633 -28.875 1 44.06 77 PHE A O 1
ATOM 596 N N . GLU A 1 78 ? -2.707 -15.805 -29.969 1 45.34 78 GLU A N 1
ATOM 597 C CA . GLU A 1 78 ? -2.41 -14.719 -30.891 1 45.34 78 GLU A CA 1
ATOM 598 C C . GLU A 1 78 ? -3.607 -14.414 -31.781 1 45.34 78 GLU A C 1
ATOM 600 O O . GLU A 1 78 ? -3.928 -13.242 -32.031 1 45.34 78 GLU A O 1
ATOM 605 N N . LYS A 1 79 ? -4.172 -15.5 -32.219 1 45.16 79 LYS A N 1
ATOM 606 C CA . LYS A 1 79 ? -5.359 -15.32 -33.062 1 45.16 79 LYS A CA 1
ATOM 607 C C . LYS A 1 79 ? -6.484 -14.656 -32.25 1 45.16 79 LYS A C 1
ATOM 609 O O . LYS A 1 79 ? -7.152 -13.75 -32.75 1 45.16 79 LYS A O 1
ATOM 614 N N . CYS A 1 80 ? -6.5 -15.047 -31.078 1 46.47 80 CYS A N 1
ATOM 615 C CA . CYS A 1 80 ? -7.547 -14.484 -30.234 1 46.47 80 CYS A CA 1
ATOM 616 C C . CYS A 1 80 ? -7.254 -13.023 -29.906 1 46.47 80 CYS A C 1
ATOM 618 O O . CYS A 1 80 ? -8.164 -12.195 -29.859 1 46.47 80 CYS A O 1
ATOM 620 N N . SER A 1 81 ? -6.023 -12.703 -29.734 1 49.12 81 SER A N 1
ATOM 621 C CA . SER A 1 81 ? -5.637 -11.312 -29.5 1 49.12 81 SER A CA 1
ATOM 622 C C . SER A 1 81 ? -5.965 -10.445 -30.703 1 49.12 81 SER A C 1
ATOM 624 O O . SER A 1 81 ? -6.434 -9.312 -30.547 1 49.12 81 SER A O 1
ATOM 626 N N . GLN A 1 82 ? -5.773 -10.945 -31.922 1 49.69 82 GLN A N 1
ATOM 627 C CA . GLN A 1 82 ? -6.113 -10.211 -33.156 1 49.69 82 GLN A CA 1
ATOM 628 C C . GLN A 1 82 ? -7.617 -10 -33.25 1 49.69 82 GLN A C 1
ATOM 630 O O . GLN A 1 82 ? -8.07 -8.914 -33.625 1 49.69 82 GLN A O 1
ATOM 635 N N . ILE A 1 83 ? -8.266 -10.961 -32.844 1 42.75 83 ILE A N 1
ATOM 636 C CA . ILE A 1 83 ? -9.727 -10.883 -32.875 1 42.75 83 ILE A CA 1
ATOM 637 C C . ILE A 1 83 ? -10.195 -9.867 -31.844 1 42.75 83 ILE A C 1
ATOM 639 O O . ILE A 1 83 ? -11.078 -9.039 -32.125 1 42.75 83 ILE A O 1
ATOM 643 N N . ALA A 1 84 ? -9.609 -9.93 -30.719 1 44.16 84 ALA A N 1
ATOM 644 C CA . ALA A 1 84 ? -9.969 -8.984 -29.656 1 44.16 84 ALA A CA 1
ATOM 645 C C . ALA A 1 84 ? -9.719 -7.547 -30.094 1 44.16 84 ALA A C 1
ATOM 647 O O . ALA A 1 84 ? -10.531 -6.66 -29.828 1 44.16 84 ALA A O 1
ATOM 648 N N . LYS A 1 85 ? -8.641 -7.277 -30.734 1 51.47 85 LYS A N 1
ATOM 649 C CA . LYS A 1 85 ? -8.32 -5.945 -31.25 1 51.47 85 LYS A CA 1
ATOM 650 C C . LYS A 1 85 ? -9.414 -5.441 -32.188 1 51.47 85 LYS A C 1
ATOM 652 O O . LYS A 1 85 ? -9.75 -4.258 -32.188 1 51.47 85 LYS A O 1
ATOM 657 N N . VAL A 1 86 ? -9.953 -6.297 -33 1 43.53 86 VAL A N 1
ATOM 658 C CA . VAL A 1 86 ? -11.008 -5.934 -33.938 1 43.53 86 VAL A CA 1
ATOM 659 C C . VAL A 1 86 ? -12.305 -5.66 -33.188 1 43.53 86 VAL A C 1
ATOM 661 O O . VAL A 1 86 ? -13.023 -4.707 -33.5 1 43.53 86 VAL A O 1
ATOM 664 N N . LEU A 1 87 ? -12.516 -6.418 -32.188 1 39.94 87 LEU A N 1
ATOM 665 C CA . LEU A 1 87 ? -13.773 -6.324 -31.469 1 39.94 87 LEU A CA 1
ATOM 666 C C . LEU A 1 87 ? -13.812 -5.062 -30.609 1 39.94 87 LEU A C 1
ATOM 668 O O . LEU A 1 87 ? -14.891 -4.52 -30.359 1 39.94 87 LEU A O 1
ATOM 672 N N . LEU A 1 88 ? -12.742 -4.73 -30.141 1 43.25 88 LEU A N 1
ATOM 673 C CA . LEU A 1 88 ? -12.695 -3.604 -29.203 1 43.25 88 LEU A CA 1
ATOM 674 C C . LEU A 1 88 ? -12.398 -2.303 -29.938 1 43.25 88 LEU A C 1
ATOM 676 O O . LEU A 1 88 ? -12.07 -1.293 -29.312 1 43.25 88 LEU A O 1
ATOM 680 N N . GLN A 1 89 ? -12.422 -2.197 -31.281 1 36.81 89 GLN A N 1
ATOM 681 C CA . GLN A 1 89 ? -12.273 -0.948 -32 1 36.81 89 GLN A CA 1
ATOM 682 C C . GLN A 1 89 ? -13.383 0.034 -31.656 1 36.81 89 GLN A C 1
ATOM 684 O O . GLN A 1 89 ? -14.555 -0.352 -31.547 1 36.81 89 GLN A O 1
ATOM 689 N N . PRO A 1 90 ? -13 1.178 -31.078 1 34.41 90 PRO A N 1
ATOM 690 C CA . PRO A 1 90 ? -14.008 2.201 -30.797 1 34.41 90 PRO A CA 1
ATOM 691 C C . PRO A 1 90 ? -14.922 2.484 -31.984 1 34.41 90 PRO A C 1
ATOM 693 O O . PRO A 1 90 ? -14.5 2.363 -33.125 1 34.41 90 PRO A O 1
ATOM 696 N N . ARG A 1 91 ? -16.234 2.402 -31.859 1 27.64 91 ARG A N 1
ATOM 697 C CA . ARG A 1 91 ? -17.109 3.064 -32.812 1 27.64 91 ARG A CA 1
ATOM 698 C C . ARG A 1 91 ? -16.672 4.508 -33.062 1 27.64 91 ARG A C 1
ATOM 700 O O . ARG A 1 91 ? -16.094 5.133 -32.156 1 27.64 91 ARG A O 1
ATOM 707 N N . ASN A 1 92 ? -16.766 5.117 -34.312 1 26.23 92 ASN A N 1
ATOM 708 C CA . ASN A 1 92 ? -16.453 6.43 -34.875 1 26.23 92 ASN A CA 1
ATOM 709 C C . ASN A 1 92 ? -17.094 7.551 -34.062 1 26.23 92 ASN A C 1
ATOM 711 O O . ASN A 1 92 ? -18.266 7.855 -34.219 1 26.23 92 ASN A O 1
ATOM 715 N N . PHE A 1 93 ? -17.047 7.73 -32.844 1 23.55 93 PHE A N 1
ATOM 716 C CA . PHE A 1 93 ? -17.609 8.977 -32.344 1 23.55 93 PHE A CA 1
ATOM 717 C C . PHE A 1 93 ? -17.016 10.172 -33.062 1 23.55 93 PHE A C 1
ATOM 719 O O . PHE A 1 93 ? -15.844 10.141 -33.469 1 23.55 93 PHE A O 1
ATOM 726 N N . LEU A 1 94 ? -17.938 11.125 -33.531 1 23 94 LEU A N 1
ATOM 727 C CA . LEU A 1 94 ? -17.828 12.398 -34.25 1 23 94 LEU A CA 1
ATOM 728 C C . LEU A 1 94 ? -16.75 13.281 -33.625 1 23 94 LEU A C 1
ATOM 730 O O . LEU A 1 94 ? -16.609 13.328 -32.406 1 23 94 LEU A O 1
ATOM 734 N N . GLN A 1 95 ? -15.898 13.797 -34.5 1 21.36 95 GLN A N 1
ATOM 735 C CA . GLN A 1 95 ? -14.75 14.703 -34.5 1 21.36 95 GLN A CA 1
ATOM 736 C C . GLN A 1 95 ? -15.094 16.031 -33.812 1 21.36 95 GLN A C 1
ATOM 738 O O . GLN A 1 95 ? -15.641 16.938 -34.438 1 21.36 95 GLN A O 1
ATOM 743 N N . ARG A 1 96 ? -15.891 16.062 -32.75 1 19.67 96 ARG A N 1
ATOM 744 C CA . ARG A 1 96 ? -16.062 17.484 -32.438 1 19.67 96 ARG A CA 1
ATOM 745 C C . ARG A 1 96 ? -14.734 18.219 -32.5 1 19.67 96 ARG A C 1
ATOM 747 O O . ARG A 1 96 ? -13.672 17.609 -32.344 1 19.67 96 ARG A O 1
ATOM 754 N N . ASN A 1 97 ? -14.859 19.688 -32.562 1 21.86 97 ASN A N 1
ATOM 755 C CA . ASN A 1 97 ? -14.07 20.859 -32.938 1 21.86 97 ASN A CA 1
ATOM 756 C C . ASN A 1 97 ? -12.867 21.031 -32 1 21.86 97 ASN A C 1
ATOM 758 O O . ASN A 1 97 ? -12.961 20.797 -30.797 1 21.86 97 ASN A O 1
ATOM 762 N N . GLN A 1 98 ? -11.641 21.062 -32.594 1 21.84 98 GLN A N 1
ATOM 763 C CA . GLN A 1 98 ? -10.227 21.234 -32.281 1 21.84 98 GLN A CA 1
ATOM 764 C C . GLN A 1 98 ? -9.977 22.5 -31.484 1 21.84 98 GLN A C 1
ATOM 766 O O . GLN A 1 98 ? -8.828 22.875 -31.234 1 21.84 98 GLN A O 1
ATOM 771 N N . SER A 1 99 ? -11.047 23.359 -31.141 1 21.89 99 SER A N 1
ATOM 772 C CA . SER A 1 99 ? -10.414 24.672 -31.141 1 21.89 99 SER A CA 1
ATOM 773 C C . SER A 1 99 ? -9.25 24.734 -30.156 1 21.89 99 SER A C 1
ATOM 775 O O . SER A 1 99 ? -8.141 25.109 -30.531 1 21.89 99 SER A O 1
ATOM 777 N N . GLU A 1 100 ? -9.578 25.469 -28.969 1 23.58 100 GLU A N 1
ATOM 778 C CA . GLU A 1 100 ? -8.742 26.531 -28.422 1 23.58 100 GLU A CA 1
ATOM 779 C C . GLU A 1 100 ? -7.547 25.969 -27.656 1 23.58 100 GLU A C 1
ATOM 781 O O . GLU A 1 100 ? -7.691 25.031 -26.875 1 23.58 100 GLU A O 1
ATOM 786 N N . THR A 1 101 ? -6.348 26.094 -28.25 1 22.73 101 THR A N 1
ATOM 787 C CA . THR A 1 101 ? -4.953 25.906 -27.859 1 22.73 101 THR A CA 1
ATOM 788 C C . THR A 1 101 ? -4.699 26.484 -26.469 1 22.73 101 THR A C 1
ATOM 790 O O . THR A 1 101 ? -4.688 27.719 -26.297 1 22.73 101 THR A O 1
ATOM 793 N N . ASP A 1 102 ? -5.496 26.156 -25.453 1 22.36 102 ASP A N 1
ATOM 794 C CA . ASP A 1 102 ? -5.051 26.828 -24.234 1 22.36 102 ASP A CA 1
ATOM 795 C C . ASP A 1 102 ? -3.557 26.609 -24 1 22.36 102 ASP A C 1
ATOM 797 O O . ASP A 1 102 ? -3.053 25.5 -24.188 1 22.36 102 ASP A O 1
ATOM 801 N N . GLU A 1 103 ? -2.756 27.656 -24.156 1 23.69 103 GLU A N 1
ATOM 802 C CA . GLU A 1 103 ? -1.367 27.938 -23.812 1 23.69 103 GLU A CA 1
ATOM 803 C C . GLU A 1 103 ? -1.018 27.375 -22.438 1 23.69 103 GLU A C 1
ATOM 805 O O . GLU A 1 103 ? -1.145 28.062 -21.422 1 23.69 103 GLU A O 1
ATOM 810 N N . LEU A 1 104 ? -1.716 26.359 -22 1 23.66 104 LEU A N 1
ATOM 811 C CA . LEU A 1 104 ? -1.287 26.047 -20.641 1 23.66 104 LEU A CA 1
ATOM 812 C C . LEU A 1 104 ? 0.234 25.969 -20.547 1 23.66 104 LEU A C 1
ATOM 814 O O . LEU A 1 104 ? 0.875 25.312 -21.375 1 23.66 104 LEU A O 1
ATOM 818 N N . THR A 1 105 ? 0.776 26.828 -19.719 1 24.86 105 THR A N 1
ATOM 819 C CA . THR A 1 105 ? 2.115 27.172 -19.25 1 24.86 105 THR A CA 1
ATOM 820 C C . THR A 1 105 ? 2.893 25.922 -18.875 1 24.86 105 THR A C 1
ATOM 822 O O . THR A 1 105 ? 2.303 24.906 -18.484 1 24.86 105 THR A O 1
ATOM 825 N N . ASN A 1 106 ? 4.051 25.875 -19.5 1 25.48 106 ASN A N 1
ATOM 826 C CA . ASN A 1 106 ? 5.23 25.062 -19.234 1 25.48 106 ASN A CA 1
ATOM 827 C C . ASN A 1 106 ? 5.445 24.859 -17.734 1 25.48 106 ASN A C 1
ATOM 829 O O . ASN A 1 106 ? 6.09 25.688 -17.078 1 25.48 106 ASN A O 1
ATOM 833 N N . VAL A 1 107 ? 4.406 24.578 -16.969 1 28.25 107 VAL A N 1
ATOM 834 C CA . VAL A 1 107 ? 4.793 24.328 -15.586 1 28.25 107 VAL A CA 1
ATOM 835 C C . VAL A 1 107 ? 5.93 23.312 -15.547 1 28.25 107 VAL A C 1
ATOM 837 O O . VAL A 1 107 ? 5.816 22.219 -16.125 1 28.25 107 VAL A O 1
ATOM 840 N N . LYS A 1 108 ? 7.125 23.781 -15.344 1 29.53 108 LYS A N 1
ATOM 841 C CA . LYS A 1 108 ? 8.25 22.953 -14.945 1 29.53 108 LYS A CA 1
ATOM 842 C C . LYS A 1 108 ? 7.809 21.844 -13.992 1 29.53 108 LYS A C 1
ATOM 844 O O . LYS A 1 108 ? 7.324 22.125 -12.891 1 29.53 108 LYS A O 1
ATOM 849 N N . ARG A 1 109 ? 7.465 20.781 -14.531 1 32.56 109 ARG A N 1
ATOM 850 C CA . ARG A 1 109 ? 7.238 19.547 -13.773 1 32.56 109 ARG A CA 1
ATOM 851 C C . ARG A 1 109 ? 8.367 19.297 -12.789 1 32.56 109 ARG A C 1
ATOM 853 O O . ARG A 1 109 ? 9.539 19.25 -13.172 1 32.56 109 ARG A O 1
ATOM 860 N N . ASN A 1 110 ? 8.266 19.812 -11.664 1 30.34 110 ASN A N 1
ATOM 861 C CA . ASN A 1 110 ? 9.18 19.344 -10.617 1 30.34 110 ASN A CA 1
ATOM 862 C C . ASN A 1 110 ? 9.453 17.859 -10.742 1 30.34 110 ASN A C 1
ATOM 864 O O . ASN A 1 110 ? 8.578 17.031 -10.453 1 30.34 110 ASN A O 1
ATOM 868 N N . ARG A 1 111 ? 10.195 17.484 -11.734 1 34.06 111 ARG A N 1
ATOM 869 C CA . ARG A 1 111 ? 10.711 16.125 -11.867 1 34.06 111 ARG A CA 1
ATOM 870 C C . ARG A 1 111 ? 11.234 15.609 -10.531 1 34.06 111 ARG A C 1
ATOM 872 O O . ARG A 1 111 ? 12.125 16.219 -9.93 1 34.06 111 ARG A O 1
ATOM 879 N N . THR A 1 112 ? 10.508 15 -9.773 1 40.44 112 THR A N 1
ATOM 880 C CA . THR A 1 112 ? 11.094 14.172 -8.727 1 40.44 112 THR A CA 1
ATOM 881 C C . THR A 1 112 ? 12.477 13.672 -9.133 1 40.44 112 THR A C 1
ATOM 883 O O . THR A 1 112 ? 12.672 13.219 -10.266 1 40.44 112 THR A O 1
ATOM 886 N N . THR A 1 113 ? 13.484 14.242 -8.719 1 43.97 113 THR A N 1
ATOM 887 C CA . THR A 1 113 ? 14.82 13.719 -8.992 1 43.97 113 THR A CA 1
ATOM 888 C C . THR A 1 113 ? 14.789 12.195 -9.094 1 43.97 113 THR A C 1
ATOM 890 O O . THR A 1 113 ? 14.516 11.508 -8.109 1 43.97 113 THR A O 1
ATOM 893 N N . GLU A 1 114 ? 14.375 11.727 -10.203 1 51.91 114 GLU A N 1
ATOM 894 C CA . GLU A 1 114 ? 14.469 10.305 -10.547 1 51.91 114 GLU A CA 1
ATOM 895 C C . GLU A 1 114 ? 15.781 9.703 -10.062 1 51.91 114 GLU A C 1
ATOM 897 O O . GLU A 1 114 ? 16.844 10.312 -10.211 1 51.91 114 GLU A O 1
ATOM 902 N N . GLU A 1 115 ? 15.656 8.906 -9.016 1 62.25 115 GLU A N 1
ATOM 903 C CA . GLU A 1 115 ? 16.828 8.109 -8.641 1 62.25 115 GLU A CA 1
ATOM 904 C C . GLU A 1 115 ? 17.547 7.574 -9.875 1 62.25 115 GLU A C 1
ATOM 906 O O . GLU A 1 115 ? 16.938 6.926 -10.727 1 62.25 115 GLU A O 1
ATOM 911 N N . ILE A 1 116 ? 18.547 8.25 -10.227 1 63.56 116 ILE A N 1
ATOM 912 C CA . ILE A 1 116 ? 19.391 7.73 -11.289 1 63.56 116 ILE A CA 1
ATOM 913 C C . ILE A 1 116 ? 20.172 6.52 -10.781 1 63.56 116 ILE A C 1
ATOM 915 O O . ILE A 1 116 ? 20.984 6.637 -9.867 1 63.56 116 ILE A O 1
ATOM 919 N N . LEU A 1 117 ? 19.703 5.352 -11.188 1 73.31 117 LEU A N 1
ATOM 920 C CA . LEU A 1 117 ? 20.406 4.125 -10.82 1 73.31 117 LEU A CA 1
ATOM 921 C C . LEU A 1 117 ? 21.5 3.807 -11.82 1 73.31 117 LEU A C 1
ATOM 923 O O . LEU A 1 117 ? 21.312 3.957 -13.031 1 73.31 117 LEU A O 1
ATOM 927 N N . HIS A 1 118 ? 22.719 3.775 -11.273 1 72.25 118 HIS A N 1
ATOM 928 C CA . HIS A 1 118 ? 23.812 3.348 -12.133 1 72.25 118 HIS A CA 1
ATOM 929 C C . HIS A 1 118 ? 24.594 2.201 -11.508 1 72.25 118 HIS A C 1
ATOM 931 O O . HIS A 1 118 ? 24.734 2.129 -10.281 1 72.25 118 HIS A O 1
ATOM 937 N N . LYS A 1 119 ? 24.938 1.256 -12.359 1 74.19 119 LYS A N 1
ATOM 938 C CA . LYS A 1 119 ? 25.812 0.177 -11.922 1 74.19 119 LYS A CA 1
ATOM 939 C C . LYS A 1 119 ? 27.281 0.561 -12.086 1 74.19 119 LYS A C 1
ATOM 941 O O . LYS A 1 119 ? 27.688 1.019 -13.148 1 74.19 119 LYS A O 1
ATOM 946 N N . ASN A 1 120 ? 27.969 0.43 -10.984 1 68.12 120 ASN A N 1
ATOM 947 C CA . ASN A 1 120 ? 29.375 0.793 -11.094 1 68.12 120 ASN A CA 1
ATOM 948 C C . ASN A 1 120 ? 30.219 -0.375 -11.594 1 68.12 120 ASN A C 1
ATOM 950 O O . ASN A 1 120 ? 29.688 -1.463 -11.844 1 68.12 120 ASN A O 1
ATOM 954 N N . ALA A 1 121 ? 31.438 -0.125 -11.695 1 65.19 121 ALA A N 1
ATOM 955 C CA . ALA A 1 121 ? 32.375 -1.104 -12.273 1 65.19 121 ALA A CA 1
ATOM 956 C C . ALA A 1 121 ? 32.469 -2.348 -11.391 1 65.19 121 ALA A C 1
ATOM 958 O O . ALA A 1 121 ? 32.688 -3.453 -11.891 1 65.19 121 ALA A O 1
ATOM 959 N N . SER A 1 122 ? 32.219 -2.166 -10.047 1 67.19 122 SER A N 1
ATOM 960 C CA . SER A 1 122 ? 32.281 -3.279 -9.102 1 67.19 122 SER A CA 1
ATOM 961 C C . SER A 1 122 ? 30.984 -4.043 -9.023 1 67.19 122 SER A C 1
ATOM 963 O O . SER A 1 122 ? 30.875 -5.035 -8.297 1 67.19 122 SER A O 1
ATOM 965 N N . GLY A 1 123 ? 29.984 -3.598 -9.695 1 73.69 123 GLY A N 1
ATOM 966 C CA . GLY A 1 123 ? 28.719 -4.309 -9.758 1 73.69 123 GLY A CA 1
ATOM 967 C C . GLY A 1 123 ? 27.688 -3.781 -8.789 1 73.69 123 GLY A C 1
ATOM 968 O O . GLY A 1 123 ? 26.562 -4.285 -8.734 1 73.69 123 GLY A O 1
ATOM 969 N N . TRP A 1 124 ? 28.109 -2.758 -8.078 1 77.94 124 TRP A N 1
ATOM 970 C CA . TRP A 1 124 ? 27.172 -2.174 -7.125 1 77.94 124 TRP A CA 1
ATOM 971 C C . TRP A 1 124 ? 26.188 -1.258 -7.828 1 77.94 124 TRP A C 1
ATOM 973 O O . TRP A 1 124 ? 26.516 -0.633 -8.836 1 77.94 124 TRP A O 1
ATOM 983 N N . VAL A 1 125 ? 25.016 -1.33 -7.293 1 81.5 125 VAL A N 1
ATOM 984 C CA . VAL A 1 125 ? 24.016 -0.393 -7.773 1 81.5 125 VAL A CA 1
ATOM 985 C C . VAL A 1 125 ? 24.062 0.887 -6.941 1 81.5 125 VAL A C 1
ATOM 987 O O . VAL A 1 125 ? 23.875 0.849 -5.723 1 81.5 125 VAL A O 1
ATOM 990 N N . CYS A 1 126 ? 24.266 2.014 -7.625 1 83.06 126 CYS A N 1
ATOM 991 C CA . CYS A 1 126 ? 24.5 3.266 -6.914 1 83.06 126 CYS A CA 1
ATOM 992 C C . CYS A 1 126 ? 23.469 4.312 -7.309 1 83.06 126 CYS A C 1
ATOM 994 O O . CYS A 1 126 ? 23 4.332 -8.445 1 83.06 126 CYS A O 1
ATOM 996 N N . ARG A 1 127 ? 23.078 5.09 -6.301 1 81.31 127 ARG A N 1
ATOM 997 C CA . ARG A 1 127 ? 22.156 6.195 -6.543 1 81.31 127 ARG A CA 1
ATOM 998 C C . ARG A 1 127 ? 22.562 7.43 -5.746 1 81.31 127 ARG A C 1
ATOM 1000 O O . ARG A 1 127 ? 23.359 7.336 -4.809 1 81.31 127 ARG A O 1
ATOM 1007 N N . ASN A 1 128 ? 22.125 8.586 -6.242 1 82.69 128 ASN A N 1
ATOM 1008 C CA . ASN A 1 128 ? 22.312 9.797 -5.449 1 82.69 128 ASN A CA 1
ATOM 1009 C C . ASN A 1 128 ? 21.562 9.727 -4.125 1 82.69 128 ASN A C 1
ATOM 1011 O O . ASN A 1 128 ? 20.5 9.102 -4.039 1 82.69 128 ASN A O 1
ATOM 1015 N N . PRO A 1 129 ? 22.125 10.391 -3.146 1 85 129 PRO A N 1
ATOM 1016 C CA . PRO A 1 129 ? 21.422 10.398 -1.857 1 85 129 PRO A CA 1
ATOM 1017 C C . PRO A 1 129 ? 20.109 11.164 -1.904 1 85 129 PRO A C 1
ATOM 1019 O O . PRO A 1 129 ? 19.984 12.156 -2.633 1 85 129 PRO A O 1
ATOM 1022 N N . THR A 1 130 ? 19.188 10.664 -1.12 1 87.94 130 THR A N 1
ATOM 1023 C CA . THR A 1 130 ? 17.891 11.297 -0.968 1 87.94 130 THR A CA 1
ATOM 1024 C C . THR A 1 130 ? 17.719 11.867 0.439 1 87.94 130 THR A C 1
ATOM 1026 O O . THR A 1 130 ? 18.594 11.703 1.287 1 87.94 130 THR A O 1
ATOM 1029 N N . LEU A 1 131 ? 16.594 12.516 0.693 1 92.5 131 LEU A N 1
ATOM 1030 C CA . LEU A 1 131 ? 16.297 13.031 2.027 1 92.5 131 LEU A CA 1
ATOM 1031 C C . LEU A 1 131 ? 16.266 11.898 3.049 1 92.5 131 LEU A C 1
ATOM 1033 O O . LEU A 1 131 ? 16.641 12.094 4.207 1 92.5 131 LEU A O 1
ATOM 1037 N N . VAL A 1 132 ? 15.852 10.742 2.609 1 94.12 132 VAL A N 1
ATOM 1038 C CA . VAL A 1 132 ? 15.742 9.586 3.5 1 94.12 132 VAL A CA 1
ATOM 1039 C C . VAL A 1 132 ? 17.125 9.195 4.008 1 94.12 132 VAL A C 1
ATOM 1041 O O . VAL A 1 132 ? 17.281 8.797 5.164 1 94.12 132 VAL A O 1
ATOM 1044 N N . ASP A 1 133 ? 18.156 9.352 3.154 1 88.5 133 ASP A N 1
ATOM 1045 C CA . ASP A 1 133 ? 19.516 8.953 3.498 1 88.5 133 ASP A CA 1
ATOM 1046 C C . ASP A 1 133 ? 20.125 9.883 4.555 1 88.5 133 ASP A C 1
ATOM 1048 O O . ASP A 1 133 ? 21.125 9.539 5.191 1 88.5 133 ASP A O 1
ATOM 1052 N N . LYS A 1 134 ? 19.531 11.047 4.75 1 88.81 134 LYS A N 1
ATOM 1053 C CA . LYS A 1 134 ? 20.016 12.023 5.715 1 88.81 134 LYS A CA 1
ATOM 1054 C C . LYS A 1 134 ? 19.359 11.836 7.074 1 88.81 134 LYS A C 1
ATOM 1056 O O . LYS A 1 134 ? 19.797 12.414 8.07 1 88.81 134 LYS A O 1
ATOM 1061 N N . LEU A 1 135 ? 18.328 11.016 7.125 1 94.44 135 LEU A N 1
ATOM 1062 C CA . LEU A 1 135 ? 17.609 10.766 8.375 1 94.44 135 LEU A CA 1
ATOM 1063 C C . LEU A 1 135 ? 18.406 9.844 9.281 1 94.44 135 LEU A C 1
ATOM 1065 O O . LEU A 1 135 ? 19.328 9.148 8.82 1 94.44 135 LEU A O 1
ATOM 1069 N N . PRO A 1 136 ? 18.109 9.938 10.609 1 93.94 136 PRO A N 1
ATOM 1070 C CA . PRO A 1 136 ? 18.703 8.914 11.484 1 93.94 136 PRO A CA 1
ATOM 1071 C C . PRO A 1 136 ? 18.266 7.5 11.109 1 93.94 136 PRO A C 1
ATOM 1073 O O . PRO A 1 136 ? 17.125 7.117 11.375 1 93.94 136 PRO A O 1
ATOM 1076 N N . GLN A 1 137 ? 19.172 6.699 10.641 1 91.56 137 GLN A N 1
ATOM 1077 C CA . GLN A 1 137 ? 18.844 5.414 10.031 1 91.56 137 GLN A CA 1
ATOM 1078 C C . GLN A 1 137 ? 18.328 4.422 11.062 1 91.56 137 GLN A C 1
ATOM 1080 O O . GLN A 1 137 ? 17.594 3.492 10.727 1 91.56 137 GLN A O 1
ATOM 1085 N N . THR A 1 138 ? 18.672 4.598 12.352 1 93.81 138 THR A N 1
ATOM 1086 C CA . THR A 1 138 ? 18.203 3.697 13.398 1 93.81 138 THR A CA 1
ATOM 1087 C C . THR A 1 138 ? 16.781 4.055 13.828 1 93.81 138 THR A C 1
ATOM 1089 O O . THR A 1 138 ? 16.125 3.277 14.531 1 93.81 138 THR A O 1
ATOM 1092 N N . PHE A 1 139 ? 16.328 5.199 13.422 1 96.44 139 PHE A N 1
ATOM 1093 C CA . PHE A 1 139 ? 14.992 5.656 13.773 1 96.44 139 PHE A CA 1
ATOM 1094 C C . PHE A 1 139 ? 13.977 5.246 12.711 1 96.44 139 PHE A C 1
ATOM 1096 O O . PHE A 1 139 ? 12.859 4.84 13.031 1 96.44 139 PHE A O 1
ATOM 1103 N N . ILE A 1 140 ? 14.344 5.316 11.453 1 96.88 140 ILE A N 1
ATOM 1104 C CA . ILE A 1 140 ? 13.375 5.223 10.359 1 96.88 140 ILE A CA 1
ATOM 1105 C C . ILE A 1 140 ? 12.977 3.762 10.156 1 96.88 140 ILE A C 1
ATOM 1107 O O . ILE A 1 140 ? 13.695 2.85 10.578 1 96.88 140 ILE A O 1
ATOM 1111 N N . HIS A 1 141 ? 11.812 3.594 9.539 1 96.81 141 HIS A N 1
ATOM 1112 C CA . HIS A 1 141 ? 11.297 2.285 9.156 1 96.81 141 HIS A CA 1
ATOM 1113 C C . HIS A 1 141 ? 11.062 2.209 7.648 1 96.81 141 HIS A C 1
ATOM 1115 O O . HIS A 1 141 ? 10.203 2.91 7.113 1 96.81 141 HIS A O 1
ATOM 1121 N N . ARG A 1 142 ? 11.688 1.276 7.055 1 96.19 142 ARG A N 1
ATOM 1122 C CA . ARG A 1 142 ? 11.633 1.165 5.602 1 96.19 142 ARG A CA 1
ATOM 1123 C C . ARG A 1 142 ? 10.539 0.192 5.172 1 96.19 142 ARG A C 1
ATOM 1125 O O . ARG A 1 142 ? 10.141 0.174 4.004 1 96.19 142 ARG A O 1
ATOM 1132 N N . THR A 1 143 ? 10.141 -0.642 6.09 1 97.44 143 THR A N 1
ATOM 1133 C CA . THR A 1 143 ? 9.117 -1.639 5.812 1 97.44 143 THR A CA 1
ATOM 1134 C C . THR A 1 143 ? 7.98 -1.548 6.828 1 97.44 143 THR A C 1
ATOM 1136 O O . THR A 1 143 ? 8.117 -0.889 7.863 1 97.44 143 THR A O 1
ATOM 1139 N N . THR A 1 144 ? 6.848 -2.113 6.469 1 97.81 144 THR A N 1
ATOM 1140 C CA . THR A 1 144 ? 5.707 -2.217 7.375 1 97.81 144 THR A CA 1
ATOM 1141 C C . THR A 1 144 ? 4.98 -3.545 7.18 1 97.81 144 THR A C 1
ATOM 1143 O O . THR A 1 144 ? 5.551 -4.496 6.641 1 97.81 144 THR A O 1
ATOM 1146 N N . ASP A 1 145 ? 3.795 -3.701 7.84 1 97.25 145 ASP A N 1
ATOM 1147 C CA . ASP A 1 145 ? 2.99 -4.918 7.855 1 97.25 145 ASP A CA 1
ATOM 1148 C C . ASP A 1 145 ? 1.516 -4.602 8.086 1 97.25 145 ASP A C 1
ATOM 1150 O O . ASP A 1 145 ? 1.157 -3.449 8.352 1 97.25 145 ASP A O 1
ATOM 1154 N N . TYR A 1 146 ? 0.694 -5.594 7.992 1 97.75 146 TYR A N 1
ATOM 1155 C CA . TYR A 1 146 ? -0.74 -5.41 8.18 1 97.75 146 TYR A CA 1
ATOM 1156 C C . TYR A 1 146 ? -1.17 -5.852 9.57 1 97.75 146 TYR A C 1
ATOM 1158 O O . TYR A 1 146 ? -2.332 -6.203 9.789 1 97.75 146 TYR A O 1
ATOM 1166 N N . HIS A 1 147 ? -0.247 -5.875 10.547 1 95.56 147 HIS A N 1
ATOM 1167 C CA . HIS A 1 147 ? -0.654 -6.215 11.906 1 95.56 147 HIS A CA 1
ATOM 1168 C C . HIS A 1 147 ? -1.482 -5.094 12.531 1 95.56 147 HIS A C 1
ATOM 1170 O O . HIS A 1 147 ? -1.166 -3.914 12.359 1 95.56 147 HIS A O 1
ATOM 1176 N N . PHE A 1 148 ? -2.482 -5.477 13.258 1 94.25 148 PHE A N 1
ATOM 1177 C CA . PHE A 1 148 ? -3.344 -4.512 13.93 1 94.25 148 PHE A CA 1
ATOM 1178 C C . PHE A 1 148 ? -2.715 -4.039 15.234 1 94.25 148 PHE A C 1
ATOM 1180 O O . PHE A 1 148 ? -2.041 -4.812 15.914 1 94.25 148 PHE A O 1
ATOM 1187 N N . HIS A 1 149 ? -2.918 -2.787 15.5 1 94.75 149 HIS A N 1
ATOM 1188 C CA . HIS A 1 149 ? -2.482 -2.199 16.766 1 94.75 149 HIS A CA 1
ATOM 1189 C C . HIS A 1 149 ? -3.654 -1.578 17.516 1 94.75 149 HIS A C 1
ATOM 1191 O O . HIS A 1 149 ? -4.516 -0.935 16.906 1 94.75 149 HIS A O 1
ATOM 1197 N N . ARG A 1 150 ? -3.645 -1.78 18.75 1 91.31 150 ARG A N 1
ATOM 1198 C CA . ARG A 1 150 ? -4.695 -1.208 19.578 1 91.31 150 ARG A CA 1
ATOM 1199 C C . ARG A 1 150 ? -4.508 0.298 19.734 1 91.31 150 ARG A C 1
ATOM 1201 O O . ARG A 1 150 ? -3.393 0.807 19.625 1 91.31 150 ARG A O 1
ATOM 1208 N N . LEU A 1 151 ? -5.586 0.94 20.094 1 90.31 151 LEU A N 1
ATOM 1209 C CA . LEU A 1 151 ? -5.562 2.387 20.297 1 90.31 151 LEU A CA 1
ATOM 1210 C C . LEU A 1 151 ? -5.344 2.74 21.75 1 90.31 151 LEU A C 1
ATOM 1212 O O . LEU A 1 151 ? -5.195 3.914 22.109 1 90.31 151 LEU A O 1
ATOM 1216 N N . VAL A 1 152 ? -5.395 1.713 22.562 1 87 152 VAL A N 1
ATOM 1217 C CA . VAL A 1 152 ? -5.215 1.896 24 1 87 152 VAL A CA 1
ATOM 1218 C C . VAL A 1 152 ? -4.113 0.968 24.516 1 87 152 VAL A C 1
ATOM 1220 O O . VAL A 1 152 ? -3.672 0.068 23.797 1 87 152 VAL A O 1
ATOM 1223 N N . GLY A 1 153 ? -3.611 1.263 25.641 1 88 153 GLY A N 1
ATOM 1224 C CA . GLY A 1 153 ? -2.572 0.418 26.219 1 88 153 GLY A CA 1
ATOM 1225 C C . GLY A 1 153 ? -1.186 0.746 25.688 1 88 153 GLY A C 1
ATOM 1226 O O . GLY A 1 153 ? -0.938 1.86 25.234 1 88 153 GLY A O 1
ATOM 1227 N N . THR A 1 154 ? -0.269 -0.25 25.891 1 89.12 154 THR A N 1
ATOM 1228 C CA . THR A 1 154 ? 1.118 -0.035 25.484 1 89.12 154 THR A CA 1
ATOM 1229 C C . THR A 1 154 ? 1.388 -0.648 24.109 1 89.12 154 THR A C 1
ATOM 1231 O O . THR A 1 154 ? 0.915 -1.747 23.812 1 89.12 154 THR A O 1
ATOM 1234 N N . PRO A 1 155 ? 2.092 0.102 23.312 1 88.31 155 PRO A N 1
ATOM 1235 C CA . PRO A 1 155 ? 2.357 -0.385 21.953 1 88.31 155 PRO A CA 1
ATOM 1236 C C . PRO A 1 155 ? 3.012 -1.764 21.938 1 88.31 155 PRO A C 1
ATOM 1238 O O . PRO A 1 155 ? 2.695 -2.594 21.078 1 88.31 155 PRO A O 1
ATOM 1241 N N . LYS A 1 156 ? 3.857 -2.074 22.859 1 86.62 156 LYS A N 1
ATOM 1242 C CA . LYS A 1 156 ? 4.641 -3.305 22.859 1 86.62 156 LYS A CA 1
ATOM 1243 C C . LYS A 1 156 ? 3.744 -4.527 23.016 1 86.62 156 LYS A C 1
ATOM 1245 O O . LYS A 1 156 ? 4.141 -5.645 22.672 1 86.62 156 LYS A O 1
ATOM 1250 N N . ASN A 1 157 ? 2.57 -4.273 23.484 1 87.81 157 ASN A N 1
ATOM 1251 C CA . ASN A 1 157 ? 1.678 -5.391 23.781 1 87.81 157 ASN A CA 1
ATOM 1252 C C . ASN A 1 157 ? 0.656 -5.598 22.656 1 87.81 157 ASN A C 1
ATOM 1254 O O . ASN A 1 157 ? -0.199 -6.477 22.75 1 87.81 157 ASN A O 1
ATOM 1258 N N . ASP A 1 158 ? 0.734 -4.852 21.703 1 90.94 158 ASP A N 1
ATOM 1259 C CA . ASP A 1 158 ? -0.297 -4.902 20.672 1 90.94 158 ASP A CA 1
ATOM 1260 C C . ASP A 1 158 ? -0.152 -6.156 19.812 1 90.94 158 ASP A C 1
ATOM 1262 O O . ASP A 1 158 ? -1.148 -6.777 19.438 1 90.94 158 ASP A O 1
ATOM 1266 N N . VAL A 1 159 ? 1.126 -6.484 19.453 1 90.12 159 VAL A N 1
ATOM 1267 C CA . VAL A 1 159 ? 1.384 -7.625 18.594 1 90.12 159 VAL A CA 1
ATOM 1268 C C . VAL A 1 159 ? 2.252 -8.648 19.328 1 90.12 159 VAL A C 1
ATOM 1270 O O . VAL A 1 159 ? 3.48 -8.57 19.281 1 90.12 159 VAL A O 1
ATOM 1273 N N . LEU A 1 160 ? 1.702 -9.555 19.969 1 85.06 160 LEU A N 1
ATOM 1274 C CA . LEU A 1 160 ? 2.436 -10.531 20.766 1 85.06 160 LEU A CA 1
ATOM 1275 C C . LEU A 1 160 ? 2.994 -11.641 19.875 1 85.06 160 LEU A C 1
ATOM 1277 O O . LEU A 1 160 ? 4.152 -12.031 20.016 1 85.06 160 LEU A O 1
ATOM 1281 N N . GLN A 1 161 ? 2.162 -12.117 19 1 87.88 161 GLN A N 1
ATOM 1282 C CA . GLN A 1 161 ? 2.59 -13.07 17.969 1 87.88 161 GLN A CA 1
ATOM 1283 C C . GLN A 1 161 ? 2.232 -12.578 16.578 1 87.88 161 GLN A C 1
ATOM 1285 O O . GLN A 1 161 ? 1.057 -12.531 16.203 1 87.88 161 GLN A O 1
ATOM 1290 N N . ALA A 1 162 ? 3.246 -12.211 15.883 1 92.12 162 ALA A N 1
ATOM 1291 C CA . ALA A 1 162 ? 3.021 -11.664 14.547 1 92.12 162 ALA A CA 1
ATOM 1292 C C . ALA A 1 162 ? 2.936 -12.773 13.5 1 92.12 162 ALA A C 1
ATOM 1294 O O . ALA A 1 162 ? 3.867 -13.57 13.359 1 92.12 162 ALA A O 1
ATOM 1295 N N . PRO A 1 163 ? 1.812 -12.875 12.836 1 94.94 163 PRO A N 1
ATOM 1296 C CA . PRO A 1 163 ? 1.76 -13.844 11.734 1 94.94 163 PRO A CA 1
ATOM 1297 C C . PRO A 1 163 ? 2.869 -13.633 10.711 1 94.94 163 PRO A C 1
ATOM 1299 O O . PRO A 1 163 ? 3.205 -12.492 10.383 1 94.94 163 PRO A O 1
ATOM 1302 N N . LYS A 1 164 ? 3.344 -14.734 10.148 1 96.81 164 LYS A N 1
ATOM 1303 C CA . LYS A 1 164 ? 4.531 -14.648 9.305 1 96.81 164 LYS A CA 1
ATOM 1304 C C . LYS A 1 164 ? 4.188 -14.891 7.836 1 96.81 164 LYS A C 1
ATOM 1306 O O . LYS A 1 164 ? 5.074 -14.938 6.984 1 96.81 164 LYS A O 1
ATOM 1311 N N . ASN A 1 165 ? 2.93 -15.109 7.539 1 98.75 165 ASN A N 1
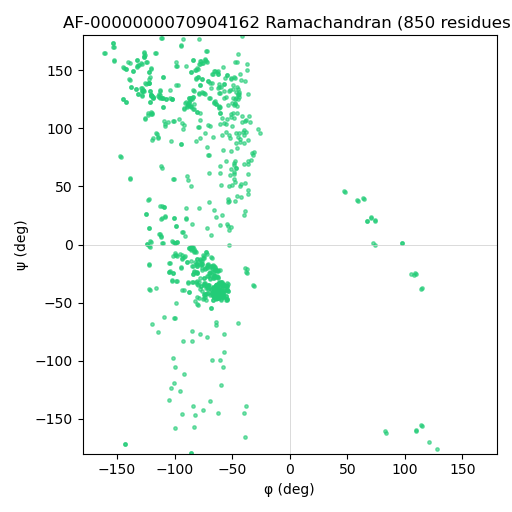ATOM 1312 C CA . ASN A 1 165 ? 2.492 -15.359 6.168 1 98.75 165 ASN A CA 1
ATOM 1313 C C . ASN A 1 165 ? 1.27 -14.516 5.812 1 98.75 165 ASN A C 1
ATOM 1315 O O . ASN A 1 165 ? 0.605 -13.969 6.695 1 98.75 165 ASN A O 1
ATOM 1319 N N . LEU A 1 166 ? 1.062 -14.336 4.57 1 98.88 166 LEU A N 1
ATOM 1320 C CA . LEU A 1 166 ? -0.018 -13.469 4.102 1 98.88 166 LEU A CA 1
ATOM 1321 C C . LEU A 1 166 ? -0.892 -14.195 3.084 1 98.88 166 LEU A C 1
ATOM 1323 O O . LEU A 1 166 ? -0.379 -14.867 2.188 1 98.88 166 LEU A O 1
ATOM 1327 N N . LEU A 1 167 ? -2.197 -14.125 3.27 1 98.94 167 LEU A N 1
ATOM 1328 C CA . LEU A 1 167 ? -3.182 -14.539 2.275 1 98.94 167 LEU A CA 1
ATOM 1329 C C . LEU A 1 167 ? -3.916 -13.328 1.701 1 98.94 167 LEU A C 1
ATOM 1331 O O . LEU A 1 167 ? -4.539 -12.562 2.443 1 98.94 167 LEU A O 1
ATOM 1335 N N . ALA A 1 168 ? -3.805 -13.102 0.432 1 98.88 168 ALA A N 1
ATOM 1336 C CA . ALA A 1 168 ? -4.531 -12.055 -0.285 1 98.88 168 ALA A CA 1
ATOM 1337 C C . ALA A 1 168 ? -5.516 -12.664 -1.282 1 98.88 168 ALA A C 1
ATOM 1339 O O . ALA A 1 168 ? -5.137 -13.484 -2.121 1 98.88 168 ALA A O 1
ATOM 1340 N N . LEU A 1 169 ? -6.801 -12.219 -1.203 1 98.25 169 LEU A N 1
ATOM 1341 C CA . LEU A 1 169 ? -7.863 -12.727 -2.064 1 98.25 169 LEU A CA 1
ATOM 1342 C C . LEU A 1 169 ? -8.617 -11.586 -2.729 1 98.25 169 LEU A C 1
ATOM 1344 O O . LEU A 1 169 ? -8.891 -10.562 -2.092 1 98.25 169 LEU A O 1
ATOM 1348 N N . SER A 1 170 ? -8.852 -11.711 -3.982 1 96.56 170 SER A N 1
ATOM 1349 C CA . SER A 1 170 ? -9.906 -10.898 -4.582 1 96.56 170 SER A CA 1
ATOM 1350 C C . SER A 1 170 ? -11.281 -11.547 -4.391 1 96.56 170 SER A C 1
ATOM 1352 O O . SER A 1 170 ? -11.469 -12.719 -4.707 1 96.56 170 SER A O 1
ATOM 1354 N N . VAL A 1 171 ? -12.289 -10.719 -3.938 1 96.69 171 VAL A N 1
ATOM 1355 C CA . VAL A 1 171 ? -13.477 -11.406 -3.447 1 96.69 171 VAL A CA 1
ATOM 1356 C C . VAL A 1 171 ? -14.727 -10.617 -3.846 1 96.69 171 VAL A C 1
ATOM 1358 O O . VAL A 1 171 ? -14.68 -9.398 -4 1 96.69 171 VAL A O 1
ATOM 1361 N N . GLY A 1 172 ? -15.781 -11.336 -4.012 1 94.38 172 GLY A N 1
ATOM 1362 C CA . GLY A 1 172 ? -17.141 -10.836 -4.137 1 94.38 172 GLY A CA 1
ATOM 1363 C C . GLY A 1 172 ? -18.141 -11.57 -3.26 1 94.38 172 GLY A C 1
ATOM 1364 O O . GLY A 1 172 ? -17.969 -12.766 -2.994 1 94.38 172 GLY A O 1
ATOM 1365 N N . ILE A 1 173 ? -19.172 -10.883 -2.904 1 94.62 173 ILE A N 1
ATOM 1366 C CA . ILE A 1 173 ? -20.078 -11.391 -1.877 1 94.62 173 ILE A CA 1
ATOM 1367 C C . ILE A 1 173 ? -20.781 -12.656 -2.375 1 94.62 173 ILE A C 1
ATOM 1369 O O . ILE A 1 173 ? -21.109 -13.539 -1.584 1 94.62 173 ILE A O 1
ATOM 1373 N N . LYS A 1 174 ? -20.938 -12.812 -3.621 1 91.62 174 LYS A N 1
ATOM 1374 C CA . LYS A 1 174 ? -21.609 -13.984 -4.176 1 91.62 174 LYS A CA 1
ATOM 1375 C C . LYS A 1 174 ? -20.766 -15.242 -3.969 1 91.62 174 LYS A C 1
ATOM 1377 O O . LYS A 1 174 ? -21.281 -16.359 -4.055 1 91.62 174 LYS A O 1
ATOM 1382 N N . GLN A 1 175 ? -19.484 -15.078 -3.709 1 94 175 GLN A N 1
ATOM 1383 C CA . GLN A 1 175 ? -18.594 -16.219 -3.475 1 94 175 GLN A CA 1
ATOM 1384 C C . GLN A 1 175 ? -18.203 -16.297 -2.004 1 94 175 GLN A C 1
ATOM 1386 O O . GLN A 1 175 ? -17.156 -16.859 -1.671 1 94 175 GLN A O 1
ATOM 1391 N N . SER A 1 176 ? -19 -15.734 -1.15 1 95.25 176 SER A N 1
ATOM 1392 C CA . SER A 1 176 ? -18.641 -15.633 0.262 1 95.25 176 SER A CA 1
ATOM 1393 C C . SER A 1 176 ? -18.469 -17 0.894 1 95.25 176 SER A C 1
ATOM 1395 O O . SER A 1 176 ? -17.625 -17.188 1.774 1 95.25 176 SER A O 1
ATOM 1397 N N . ALA A 1 177 ? -19.219 -18.016 0.44 1 95.25 177 ALA A N 1
ATOM 1398 C CA . ALA A 1 177 ? -19.078 -19.359 0.99 1 95.25 177 ALA A CA 1
ATOM 1399 C C . ALA A 1 177 ? -17.719 -19.953 0.665 1 95.25 177 ALA A C 1
ATOM 1401 O O . ALA A 1 177 ? -17.062 -20.547 1.529 1 95.25 177 ALA A O 1
ATOM 1402 N N . SER A 1 178 ? -17.328 -19.781 -0.563 1 95.62 178 SER A N 1
ATOM 1403 C CA . SER A 1 178 ? -16.016 -20.266 -0.984 1 95.62 178 SER A CA 1
ATOM 1404 C C . SER A 1 178 ? -14.906 -19.547 -0.228 1 95.62 178 SER A C 1
ATOM 1406 O O . SER A 1 178 ? -13.984 -20.188 0.274 1 95.62 178 SER A O 1
ATOM 1408 N N . VAL A 1 179 ? -15.031 -18.266 -0.106 1 97.56 179 VAL A N 1
ATOM 1409 C CA . VAL A 1 179 ? -14.031 -17.469 0.583 1 97.56 179 VAL A CA 1
ATOM 1410 C C . VAL A 1 179 ? -13.953 -17.875 2.051 1 97.56 179 VAL A C 1
ATOM 1412 O O . VAL A 1 179 ? -12.867 -18.016 2.611 1 97.56 179 VAL A O 1
ATOM 1415 N N . ASN A 1 180 ? -15.109 -18.094 2.641 1 98.25 180 ASN A N 1
ATOM 1416 C CA . ASN A 1 180 ? -15.141 -18.547 4.023 1 98.25 180 ASN A CA 1
ATOM 1417 C C . ASN A 1 180 ? -14.406 -19.875 4.191 1 98.25 180 ASN A C 1
ATOM 1419 O O . ASN A 1 180 ? -13.641 -20.047 5.145 1 98.25 180 ASN A O 1
ATOM 1423 N N . ALA A 1 181 ? -14.648 -20.766 3.264 1 98.19 181 ALA A N 1
ATOM 1424 C CA . ALA A 1 181 ? -13.969 -22.062 3.314 1 98.19 181 ALA A CA 1
ATOM 1425 C C . ALA A 1 181 ? -12.461 -21.906 3.219 1 98.19 181 ALA A C 1
ATOM 1427 O O . ALA A 1 181 ? -11.711 -22.578 3.93 1 98.19 181 ALA A O 1
ATOM 1428 N N . ILE A 1 182 ? -12.008 -21.016 2.414 1 98.62 182 ILE A N 1
ATOM 1429 C CA . ILE A 1 182 ? -10.586 -20.766 2.24 1 98.62 182 ILE A CA 1
ATOM 1430 C C . ILE A 1 182 ? -10.008 -20.156 3.518 1 98.62 182 ILE A C 1
ATOM 1432 O O . ILE A 1 182 ? -9.039 -20.688 4.082 1 98.62 182 ILE A O 1
ATOM 1436 N N . VAL A 1 183 ? -10.602 -19.047 3.979 1 98.69 183 VAL A N 1
ATOM 1437 C CA . VAL A 1 183 ? -10.07 -18.297 5.109 1 98.69 183 VAL A CA 1
ATOM 1438 C C . VAL A 1 183 ? -9.977 -19.203 6.336 1 98.69 183 VAL A C 1
ATOM 1440 O O . VAL A 1 183 ? -9.023 -19.109 7.105 1 98.69 183 VAL A O 1
ATOM 1443 N N . LYS A 1 184 ? -10.891 -20.109 6.516 1 98.19 184 LYS A N 1
ATOM 1444 C CA . LYS A 1 184 ? -10.922 -21 7.668 1 98.19 184 LYS A CA 1
ATOM 1445 C C . LYS A 1 184 ? -9.727 -21.953 7.664 1 98.19 184 LYS A C 1
ATOM 1447 O O . LYS A 1 184 ? -9.336 -22.469 8.711 1 98.19 184 LYS A O 1
ATOM 1452 N N . LYS A 1 185 ? -9.148 -22.203 6.508 1 98.5 185 LYS A N 1
ATOM 1453 C CA . LYS A 1 185 ? -7.98 -23.078 6.406 1 98.5 185 LYS A CA 1
ATOM 1454 C C . LYS A 1 185 ? -6.719 -22.359 6.871 1 98.5 185 LYS A C 1
ATOM 1456 O O . LYS A 1 185 ? -5.695 -23 7.133 1 98.5 185 LYS A O 1
ATOM 1461 N N . PHE A 1 186 ? -6.734 -21.062 7.012 1 98.56 186 PHE A N 1
ATOM 1462 C CA . PHE A 1 186 ? -5.555 -20.266 7.301 1 98.56 186 PHE A CA 1
ATOM 1463 C C . PHE A 1 186 ? -5.598 -19.734 8.734 1 98.56 186 PHE A C 1
ATOM 1465 O O . PHE A 1 186 ? -6.234 -18.703 9 1 98.56 186 PHE A O 1
ATOM 1472 N N . PRO A 1 187 ? -4.836 -20.344 9.586 1 96.81 187 PRO A N 1
ATOM 1473 C CA . PRO A 1 187 ? -4.934 -19.984 11.008 1 96.81 187 PRO A CA 1
ATOM 1474 C C . PRO A 1 187 ? -4.406 -18.594 11.305 1 96.81 187 PRO A C 1
ATOM 1476 O O . PRO A 1 187 ? -3.354 -18.203 10.789 1 96.81 187 PRO A O 1
ATOM 1479 N N . LYS A 1 188 ? -5.086 -17.891 12.133 1 94.94 188 LYS A N 1
ATOM 1480 C CA . LYS A 1 188 ? -4.797 -16.484 12.453 1 94.94 188 LYS A CA 1
ATOM 1481 C C . LYS A 1 188 ? -3.42 -16.344 13.102 1 94.94 188 LYS A C 1
ATOM 1483 O O . LYS A 1 188 ? -2.793 -15.289 13.008 1 94.94 188 LYS A O 1
ATOM 1488 N N . GLU A 1 189 ? -2.9 -17.406 13.695 1 95.5 189 GLU A N 1
ATOM 1489 C CA . GLU A 1 189 ? -1.602 -17.375 14.359 1 95.5 189 GLU A CA 1
ATOM 1490 C C . GLU A 1 189 ? -0.464 -17.297 13.344 1 95.5 189 GLU A C 1
ATOM 1492 O O . GLU A 1 189 ? 0.636 -16.844 13.672 1 95.5 189 GLU A O 1
ATOM 1497 N N . HIS A 1 190 ? -0.816 -17.688 12.148 1 97.38 190 HIS A N 1
ATOM 1498 C CA . HIS A 1 190 ? 0.268 -17.844 11.188 1 97.38 190 HIS A CA 1
ATOM 1499 C C . HIS A 1 190 ? 0.049 -16.969 9.961 1 97.38 190 HIS A C 1
ATOM 1501 O O . HIS A 1 190 ? 0.979 -16.734 9.188 1 97.38 190 HIS A O 1
ATOM 1507 N N . PHE A 1 191 ? -1.239 -16.516 9.836 1 98.31 191 PHE A N 1
ATOM 1508 C CA . PHE A 1 191 ? -1.534 -15.805 8.602 1 98.31 191 PHE A CA 1
ATOM 1509 C C . PHE A 1 191 ? -2.256 -14.492 8.883 1 98.31 191 PHE A C 1
ATOM 1511 O O . PHE A 1 191 ? -3.176 -14.445 9.703 1 98.31 191 PHE A O 1
ATOM 1518 N N . GLN A 1 192 ? -1.749 -13.406 8.312 1 98.12 192 GLN A N 1
ATOM 1519 C CA . GLN A 1 192 ? -2.561 -12.211 8.086 1 98.12 192 GLN A CA 1
ATOM 1520 C C . GLN A 1 192 ? -3.332 -12.305 6.777 1 98.12 192 GLN A C 1
ATOM 1522 O O . GLN A 1 192 ? -2.896 -12.984 5.844 1 98.12 192 GLN A O 1
ATOM 1527 N N . ILE A 1 193 ? -4.535 -11.688 6.727 1 98.62 193 ILE A N 1
ATOM 1528 C CA . ILE A 1 193 ? -5.395 -11.828 5.559 1 98.62 193 ILE A CA 1
ATOM 1529 C C . ILE A 1 193 ? -5.816 -10.445 5.055 1 98.62 193 ILE A C 1
ATOM 1531 O O . ILE A 1 193 ? -6.156 -9.57 5.852 1 98.62 193 ILE A O 1
ATOM 1535 N N . VAL A 1 194 ? -5.711 -10.234 3.762 1 98.81 194 VAL A N 1
ATOM 1536 C CA . VAL A 1 194 ? -6.238 -9.055 3.08 1 98.81 194 VAL A CA 1
ATOM 1537 C C . VAL A 1 194 ? -7.25 -9.484 2.02 1 98.81 194 VAL A C 1
ATOM 1539 O O . VAL A 1 194 ? -6.965 -10.359 1.197 1 98.81 194 VAL A O 1
ATOM 1542 N N . LEU A 1 195 ? -8.43 -8.883 2.061 1 98.62 195 LEU A N 1
ATOM 1543 C CA . LEU A 1 195 ? -9.477 -9.148 1.082 1 98.62 195 LEU A CA 1
ATOM 1544 C C . LEU A 1 195 ? -9.695 -7.938 0.182 1 98.62 195 LEU A C 1
ATOM 1546 O O . LEU A 1 195 ? -9.914 -6.824 0.671 1 98.62 195 LEU A O 1
ATOM 1550 N N . PHE A 1 196 ? -9.625 -8.164 -1.104 1 98.19 196 PHE A N 1
ATOM 1551 C CA . PHE A 1 196 ? -9.852 -7.152 -2.125 1 98.19 196 PHE A CA 1
ATOM 1552 C C . PHE A 1 196 ? -11.242 -7.281 -2.719 1 98.19 196 PHE A C 1
ATOM 1554 O O . PHE A 1 196 ? -11.508 -8.188 -3.512 1 98.19 196 PHE A O 1
ATOM 1561 N N . HIS A 1 197 ? -12.078 -6.391 -2.363 1 96.75 197 HIS A N 1
ATOM 1562 C CA . HIS A 1 197 ? -13.477 -6.438 -2.783 1 96.75 197 HIS A CA 1
ATOM 1563 C C . HIS A 1 197 ? -13.672 -5.719 -4.113 1 96.75 197 HIS A C 1
ATOM 1565 O O . HIS A 1 197 ? -13.484 -4.504 -4.203 1 96.75 197 HIS A O 1
ATOM 1571 N N . TYR A 1 198 ? -14.156 -6.465 -5.082 1 93.75 198 TYR A N 1
ATOM 1572 C CA . TYR A 1 198 ? -14.336 -5.875 -6.402 1 93.75 198 TYR A CA 1
ATOM 1573 C C . TYR A 1 198 ? -15.789 -5.477 -6.633 1 93.75 198 TYR A C 1
ATOM 1575 O O . TYR A 1 198 ? -16.109 -4.793 -7.605 1 93.75 198 TYR A O 1
ATOM 1583 N N . ASP A 1 199 ? -16.75 -5.828 -5.727 1 90.88 199 ASP A N 1
ATOM 1584 C CA . ASP A 1 199 ? -18.188 -5.699 -5.992 1 90.88 199 ASP A CA 1
ATOM 1585 C C . ASP A 1 199 ? -18.828 -4.648 -5.086 1 90.88 199 ASP A C 1
ATOM 1587 O O . ASP A 1 199 ? -20.047 -4.617 -4.926 1 90.88 199 ASP A O 1
ATOM 1591 N N . ASN A 1 200 ? -18.125 -3.885 -4.344 1 90.19 200 ASN A N 1
ATOM 1592 C CA . ASN A 1 200 ? -18.562 -2.768 -3.516 1 90.19 200 ASN A CA 1
ATOM 1593 C C . ASN A 1 200 ? -19.359 -3.248 -2.309 1 90.19 200 ASN A C 1
ATOM 1595 O O . ASN A 1 200 ? -20.266 -2.551 -1.837 1 90.19 200 ASN A O 1
ATOM 1599 N N . VAL A 1 201 ? -19.172 -4.473 -1.901 1 94.06 201 VAL A N 1
ATOM 1600 C CA . VAL A 1 201 ? -19.844 -5.027 -0.729 1 94.06 201 VAL A CA 1
ATOM 1601 C C . VAL A 1 201 ? -18.797 -5.48 0.294 1 94.06 201 VAL A C 1
ATOM 1603 O O . VAL A 1 201 ? -18.078 -6.457 0.067 1 94.06 201 VAL A O 1
ATOM 1606 N N . VAL A 1 202 ? -18.797 -4.789 1.425 1 96.69 202 VAL A N 1
ATOM 1607 C CA . VAL A 1 202 ? -17.828 -5.141 2.463 1 96.69 202 VAL A CA 1
ATOM 1608 C C . VAL A 1 202 ? -18.562 -5.484 3.756 1 96.69 202 VAL A C 1
ATOM 1610 O O . VAL A 1 202 ? -18.281 -6.5 4.391 1 96.69 202 VAL A O 1
ATOM 1613 N N . ASP A 1 203 ? -19.609 -4.773 4.066 1 96.12 203 ASP A N 1
ATOM 1614 C CA . ASP A 1 203 ? -20.281 -4.887 5.359 1 96.12 203 ASP A CA 1
ATOM 1615 C C . ASP A 1 203 ? -20.984 -6.23 5.496 1 96.12 203 ASP A C 1
ATOM 1617 O O . ASP A 1 203 ? -21.125 -6.758 6.602 1 96.12 203 ASP A O 1
ATOM 1621 N N . ALA A 1 204 ? -21.391 -6.777 4.41 1 95.56 204 ALA A N 1
ATOM 1622 C CA . ALA A 1 204 ? -22.141 -8.031 4.43 1 95.56 204 ALA A CA 1
ATOM 1623 C C . ALA A 1 204 ? -21.25 -9.188 4.883 1 95.56 204 ALA A C 1
ATOM 1625 O O . ALA A 1 204 ? -21.75 -10.273 5.203 1 95.56 204 ALA A O 1
ATOM 1626 N N . TRP A 1 205 ? -19.984 -8.953 4.961 1 96.44 205 TRP A N 1
ATOM 1627 C CA . TRP A 1 205 ? -19.062 -9.992 5.391 1 96.44 205 TRP A CA 1
ATOM 1628 C C . TRP A 1 205 ? -18.953 -10.031 6.91 1 96.44 205 TRP A C 1
ATOM 1630 O O . TRP A 1 205 ? -18.312 -10.922 7.473 1 96.44 205 TRP A O 1
ATOM 1640 N N . SER A 1 206 ? -19.594 -9.133 7.637 1 94.81 206 SER A N 1
ATOM 1641 C CA . SER A 1 206 ? -19.406 -8.898 9.062 1 94.81 206 SER A CA 1
ATOM 1642 C C . SER A 1 206 ? -19.875 -10.094 9.891 1 94.81 206 SER A C 1
ATOM 1644 O O . SER A 1 206 ? -19.5 -10.234 11.055 1 94.81 206 SER A O 1
ATOM 1646 N N . HIS A 1 207 ? -20.656 -10.953 9.328 1 95.25 207 HIS A N 1
ATOM 1647 C CA . HIS A 1 207 ? -21.188 -12.078 10.102 1 95.25 207 HIS A CA 1
ATOM 1648 C C . HIS A 1 207 ? -20.125 -13.164 10.258 1 95.25 207 HIS A C 1
ATOM 1650 O O . HIS A 1 207 ? -20.281 -14.07 11.086 1 95.25 207 HIS A O 1
ATOM 1656 N N . PHE A 1 208 ? -19.062 -13.117 9.43 1 97.19 208 PHE A N 1
ATOM 1657 C CA . PHE A 1 208 ? -18 -14.102 9.594 1 97.19 208 PHE A CA 1
ATOM 1658 C C . PHE A 1 208 ? -17.125 -13.75 10.789 1 97.19 208 PHE A C 1
ATOM 1660 O O . PHE A 1 208 ? -16.766 -12.594 10.984 1 97.19 208 PHE A O 1
ATOM 1667 N N . GLU A 1 209 ? -16.672 -14.75 11.523 1 95.38 209 GLU A N 1
ATOM 1668 C CA . GLU A 1 209 ? -15.922 -14.562 12.758 1 95.38 209 GLU A CA 1
ATOM 1669 C C . GLU A 1 209 ? -14.555 -13.93 12.477 1 95.38 209 GLU A C 1
ATOM 1671 O O . GLU A 1 209 ? -14.039 -13.172 13.297 1 95.38 209 GLU A O 1
ATOM 1676 N N . TRP A 1 210 ? -14.055 -14.195 11.328 1 96.19 210 TRP A N 1
ATOM 1677 C CA . TRP A 1 210 ? -12.703 -13.734 11 1 96.19 210 TRP A CA 1
ATOM 1678 C C . TRP A 1 210 ? -12.734 -12.312 10.461 1 96.19 210 TRP A C 1
ATOM 1680 O O . TRP A 1 210 ? -11.68 -11.719 10.195 1 96.19 210 TRP A O 1
ATOM 1690 N N . ASN A 1 211 ? -13.852 -11.695 10.312 1 94.81 211 ASN A N 1
ATOM 1691 C CA . ASN A 1 211 ? -14.016 -10.43 9.609 1 94.81 211 ASN A CA 1
ATOM 1692 C C . ASN A 1 211 ? -13.242 -9.305 10.289 1 94.81 211 ASN A C 1
ATOM 1694 O O . ASN A 1 211 ? -12.633 -8.469 9.617 1 94.81 211 ASN A O 1
ATOM 1698 N N . ASP A 1 212 ? -13.141 -9.258 11.594 1 89.94 212 ASP A N 1
ATOM 1699 C CA . ASP A 1 212 ? -12.586 -8.133 12.336 1 89.94 212 ASP A CA 1
ATOM 1700 C C . ASP A 1 212 ? -11.062 -8.195 12.375 1 89.94 212 ASP A C 1
ATOM 1702 O O . ASP A 1 212 ? -10.406 -7.254 12.828 1 89.94 212 ASP A O 1
ATOM 1706 N N . ARG A 1 213 ? -10.492 -9.273 11.859 1 91.94 213 ARG A N 1
ATOM 1707 C CA . ARG A 1 213 ? -9.039 -9.383 11.898 1 91.94 213 ARG A CA 1
ATOM 1708 C C . ARG A 1 213 ? -8.438 -9.297 10.492 1 91.94 213 ARG A C 1
ATOM 1710 O O . ARG A 1 213 ? -7.246 -9.539 10.305 1 91.94 213 ARG A O 1
ATOM 1717 N N . VAL A 1 214 ? -9.312 -9 9.578 1 96.5 214 VAL A N 1
ATOM 1718 C CA . VAL A 1 214 ? -8.898 -8.953 8.18 1 96.5 214 VAL A CA 1
ATOM 1719 C C . VAL A 1 214 ? -8.906 -7.512 7.68 1 96.5 214 VAL A C 1
ATOM 1721 O O . VAL A 1 214 ? -9.703 -6.695 8.148 1 96.5 214 VAL A O 1
ATOM 1724 N N . VAL A 1 215 ? -7.957 -7.211 6.828 1 98.25 215 VAL A N 1
ATOM 1725 C CA . VAL A 1 215 ? -7.969 -5.934 6.125 1 98.25 215 VAL A CA 1
ATOM 1726 C C . VAL A 1 215 ? -8.859 -6.031 4.887 1 98.25 215 VAL A C 1
ATOM 1728 O O . VAL A 1 215 ? -8.719 -6.965 4.09 1 98.25 215 VAL A O 1
ATOM 1731 N N . HIS A 1 216 ? -9.812 -5.105 4.762 1 98.44 216 HIS A N 1
ATOM 1732 C CA . HIS A 1 216 ? -10.68 -5.035 3.59 1 98.44 216 HIS A CA 1
ATOM 1733 C C . HIS A 1 216 ? -10.32 -3.836 2.717 1 98.44 216 HIS A C 1
ATOM 1735 O O . HIS A 1 216 ? -10.242 -2.709 3.207 1 98.44 216 HIS A O 1
ATOM 1741 N N . VAL A 1 217 ? -10.062 -4.094 1.471 1 98.69 217 VAL A N 1
ATOM 1742 C CA . VAL A 1 217 ? -9.852 -3.033 0.49 1 98.69 217 VAL A CA 1
ATOM 1743 C C . VAL A 1 217 ? -10.906 -3.133 -0.609 1 98.69 217 VAL A C 1
ATOM 1745 O O . VAL A 1 217 ? -11.094 -4.195 -1.21 1 98.69 217 VAL A O 1
ATOM 1748 N N . GLN A 1 218 ? -11.586 -2.064 -0.839 1 97.31 218 GLN A N 1
ATOM 1749 C CA . GLN A 1 218 ? -12.633 -2.055 -1.857 1 97.31 218 GLN A CA 1
ATOM 1750 C C . GLN A 1 218 ? -12.32 -1.04 -2.953 1 97.31 218 GLN A C 1
ATOM 1752 O O . GLN A 1 218 ? -11.984 0.111 -2.666 1 97.31 218 GLN A O 1
ATOM 1757 N N . SER A 1 219 ? -12.336 -1.473 -4.121 1 94.69 219 SER A N 1
ATOM 1758 C CA . SER A 1 219 ? -12.32 -0.659 -5.332 1 94.69 219 SER A CA 1
ATOM 1759 C C . SER A 1 219 ? -13.211 -1.257 -6.414 1 94.69 219 SER A C 1
ATOM 1761 O O . SER A 1 219 ? -12.992 -2.385 -6.855 1 94.69 219 SER A O 1
ATOM 1763 N N . THR A 1 220 ? -14.109 -0.488 -6.836 1 90.56 220 THR A N 1
ATOM 1764 C CA . THR A 1 220 ? -15.164 -0.986 -7.707 1 90.56 220 THR A CA 1
ATOM 1765 C C . THR A 1 220 ? -14.594 -1.463 -9.039 1 90.56 220 THR A C 1
ATOM 1767 O O . THR A 1 220 ? -13.93 -0.7 -9.742 1 90.56 220 THR A O 1
ATOM 1770 N N . GLY A 1 221 ? -14.828 -2.684 -9.297 1 90.38 221 GLY A N 1
ATOM 1771 C CA . GLY A 1 221 ? -14.562 -3.229 -10.617 1 90.38 221 GLY A CA 1
ATOM 1772 C C . GLY A 1 221 ? -13.086 -3.43 -10.898 1 90.38 221 GLY A C 1
ATOM 1773 O O . GLY A 1 221 ? -12.664 -3.418 -12.055 1 90.38 221 GLY A O 1
ATOM 1774 N N . GLN A 1 222 ? -12.289 -3.51 -9.883 1 94.5 222 GLN A N 1
ATOM 1775 C CA . GLN A 1 222 ? -10.867 -3.727 -10.109 1 94.5 222 GLN A CA 1
ATOM 1776 C C . GLN A 1 222 ? -10.5 -5.199 -9.938 1 94.5 222 GLN A C 1
ATOM 1778 O O . GLN A 1 222 ? -11.203 -5.945 -9.25 1 94.5 222 GLN A O 1
ATOM 1783 N N . SER A 1 223 ? -9.438 -5.617 -10.617 1 95.19 223 SER A N 1
ATOM 1784 C CA . SER A 1 223 ? -9.055 -7.023 -10.664 1 95.19 223 SER A CA 1
ATOM 1785 C C . SER A 1 223 ? -8.016 -7.355 -9.594 1 95.19 223 SER A C 1
ATOM 1787 O O . SER A 1 223 ? -7.449 -6.453 -8.977 1 95.19 223 SER A O 1
ATOM 1789 N N . LYS A 1 224 ? -7.738 -8.617 -9.445 1 96.94 224 LYS A N 1
ATOM 1790 C CA . LYS A 1 224 ? -6.793 -9.125 -8.453 1 96.94 224 LYS A CA 1
ATOM 1791 C C . LYS A 1 224 ? -5.426 -8.461 -8.609 1 96.94 224 LYS A C 1
ATOM 1793 O O . LYS A 1 224 ? -4.844 -7.988 -7.633 1 96.94 224 LYS A O 1
ATOM 1798 N N . TRP A 1 225 ? -4.996 -8.359 -9.781 1 98.19 225 TRP A N 1
ATOM 1799 C CA . TRP A 1 225 ? -3.625 -7.91 -9.992 1 98.19 225 TRP A CA 1
ATOM 1800 C C . TRP A 1 225 ? -3.541 -6.387 -9.961 1 98.19 225 TRP A C 1
ATOM 1802 O O . TRP A 1 225 ? -2.482 -5.82 -9.68 1 98.19 225 TRP A O 1
ATOM 1812 N N . TRP A 1 226 ? -4.668 -5.691 -10.289 1 97.88 226 TRP A N 1
ATOM 1813 C CA . TRP A 1 226 ? -4.742 -4.27 -9.961 1 97.88 226 TRP A CA 1
ATOM 1814 C C . TRP A 1 226 ? -4.535 -4.035 -8.469 1 97.88 226 TRP A C 1
ATOM 1816 O O . TRP A 1 226 ? -3.715 -3.203 -8.078 1 97.88 226 TRP A O 1
ATOM 1826 N N . PHE A 1 227 ? -5.203 -4.863 -7.66 1 98.5 227 PHE A N 1
ATOM 1827 C CA . PHE A 1 227 ? -5.098 -4.758 -6.211 1 98.5 227 PHE A CA 1
ATOM 1828 C C . PHE A 1 227 ? -3.693 -5.121 -5.742 1 98.5 227 PHE A C 1
ATOM 1830 O O . PHE A 1 227 ? -3.096 -4.402 -4.938 1 98.5 227 PHE A O 1
ATOM 1837 N N . ALA A 1 228 ? -3.205 -6.191 -6.223 1 98.81 228 ALA A N 1
ATOM 1838 C CA . ALA A 1 228 ? -1.898 -6.664 -5.773 1 98.81 228 ALA A CA 1
ATOM 1839 C C . ALA A 1 228 ? -0.822 -5.609 -6.012 1 98.81 228 ALA A C 1
ATOM 1841 O O . ALA A 1 228 ? 0.035 -5.387 -5.156 1 98.81 228 ALA A O 1
ATOM 1842 N N . LYS A 1 229 ? -0.87 -4.945 -7.137 1 98.69 229 LYS A N 1
ATOM 1843 C CA . LYS A 1 229 ? 0.117 -3.928 -7.492 1 98.69 229 LYS A CA 1
ATOM 1844 C C . LYS A 1 229 ? 0.041 -2.734 -6.547 1 98.69 229 LYS A C 1
ATOM 1846 O O . LYS A 1 229 ? 1.062 -2.125 -6.223 1 98.69 229 LYS A O 1
ATOM 1851 N N . ARG A 1 230 ? -1.036 -2.51 -6.023 1 98.56 230 ARG A N 1
ATOM 1852 C CA . ARG A 1 230 ? -1.253 -1.258 -5.301 1 98.56 230 ARG A CA 1
ATOM 1853 C C . ARG A 1 230 ? -1.242 -1.485 -3.793 1 98.56 230 ARG A C 1
ATOM 1855 O O . ARG A 1 230 ? -0.88 -0.589 -3.029 1 98.56 230 ARG A O 1
ATOM 1862 N N . PHE A 1 231 ? -1.542 -2.73 -3.359 1 98.81 231 PHE A N 1
ATOM 1863 C CA . PHE A 1 231 ? -1.749 -2.914 -1.928 1 98.81 231 PHE A CA 1
ATOM 1864 C C . PHE A 1 231 ? -0.812 -3.984 -1.379 1 98.81 231 PHE A C 1
ATOM 1866 O O . PHE A 1 231 ? -0.801 -4.25 -0.175 1 98.81 231 PHE A O 1
ATOM 1873 N N . LEU A 1 232 ? -0.004 -4.539 -2.24 1 98.88 232 LEU A N 1
ATOM 1874 C CA . LEU A 1 232 ? 0.965 -5.523 -1.769 1 98.88 232 LEU A CA 1
ATOM 1875 C C . LEU A 1 232 ? 2.387 -5.102 -2.127 1 98.88 232 LEU A C 1
ATOM 1877 O O . LEU A 1 232 ? 3.199 -5.93 -2.539 1 98.88 232 LEU A O 1
ATOM 1881 N N . HIS A 1 233 ? 2.615 -3.855 -2.025 1 98.75 233 HIS A N 1
ATOM 1882 C CA . HIS A 1 233 ? 3.982 -3.395 -2.238 1 98.75 233 HIS A CA 1
ATOM 1883 C C . HIS A 1 233 ? 4.973 -4.195 -1.398 1 98.75 233 HIS A C 1
ATOM 1885 O O . HIS A 1 233 ? 4.703 -4.492 -0.232 1 98.75 233 HIS A O 1
ATOM 1891 N N . PRO A 1 234 ? 6.168 -4.48 -1.936 1 98.38 234 PRO A N 1
ATOM 1892 C CA . PRO A 1 234 ? 7.105 -5.379 -1.256 1 98.38 234 PRO A CA 1
ATOM 1893 C C . PRO A 1 234 ? 7.535 -4.855 0.114 1 98.38 234 PRO A C 1
ATOM 1895 O O . PRO A 1 234 ? 7.766 -5.645 1.034 1 98.38 234 PRO A O 1
ATOM 1898 N N . ASP A 1 235 ? 7.641 -3.545 0.281 1 98.12 235 ASP A N 1
ATOM 1899 C CA . ASP A 1 235 ? 8.031 -2.979 1.569 1 98.12 235 ASP A CA 1
ATOM 1900 C C . ASP A 1 235 ? 6.883 -3.072 2.576 1 98.12 235 ASP A C 1
ATOM 1902 O O . ASP A 1 235 ? 7.105 -2.961 3.785 1 98.12 235 ASP A O 1
ATOM 1906 N N . VAL A 1 236 ? 5.664 -3.213 2.121 1 98.56 236 VAL A N 1
ATOM 1907 C CA . VAL A 1 236 ? 4.504 -3.334 3 1 98.56 236 VAL A CA 1
ATOM 1908 C C . VAL A 1 236 ? 4.34 -4.785 3.439 1 98.56 236 VAL A C 1
ATOM 1910 O O . VAL A 1 236 ? 3.918 -5.055 4.566 1 98.56 236 VAL A O 1
ATOM 1913 N N . VAL A 1 237 ? 4.727 -5.715 2.562 1 98.38 237 VAL A N 1
ATOM 1914 C CA . VAL A 1 237 ? 4.484 -7.113 2.895 1 98.38 237 VAL A CA 1
ATOM 1915 C C . VAL A 1 237 ? 5.812 -7.82 3.156 1 98.38 237 VAL A C 1
ATOM 1917 O O . VAL A 1 237 ? 5.883 -9.055 3.125 1 98.38 237 VAL A O 1
ATOM 1920 N N . ALA A 1 238 ? 6.793 -7.062 3.482 1 94.56 238 ALA A N 1
ATOM 1921 C CA . ALA A 1 238 ? 8.164 -7.547 3.627 1 94.56 238 ALA A CA 1
ATOM 1922 C C . ALA A 1 238 ? 8.266 -8.578 4.746 1 94.56 238 ALA A C 1
ATOM 1924 O O . ALA A 1 238 ? 8.969 -9.578 4.617 1 94.56 238 ALA A O 1
ATOM 1925 N N . PRO A 1 239 ? 7.582 -8.414 5.812 1 95.19 239 PRO A N 1
ATOM 1926 C CA . PRO A 1 239 ? 7.781 -9.344 6.926 1 95.19 239 PRO A CA 1
ATOM 1927 C C . PRO A 1 239 ? 7.141 -10.703 6.676 1 95.19 239 PRO A C 1
ATOM 1929 O O . PRO A 1 239 ? 7.395 -11.656 7.426 1 95.19 239 PRO A O 1
ATOM 1932 N N . TYR A 1 240 ? 6.324 -10.875 5.703 1 98.31 240 TYR A N 1
ATOM 1933 C CA . TYR A 1 240 ? 5.668 -12.148 5.434 1 98.31 240 TYR A CA 1
ATOM 1934 C C . TYR A 1 240 ? 6.551 -13.047 4.578 1 98.31 240 TYR A C 1
ATOM 1936 O O . TYR A 1 240 ? 6.973 -12.656 3.484 1 98.31 240 TYR A O 1
ATOM 1944 N N . GLU A 1 241 ? 6.754 -14.203 5.078 1 98.31 241 GLU A N 1
ATOM 1945 C CA . GLU A 1 241 ? 7.672 -15.133 4.43 1 98.31 241 GLU A CA 1
ATOM 1946 C C . GLU A 1 241 ? 7.055 -15.734 3.172 1 98.31 241 GLU A C 1
ATOM 1948 O O . GLU A 1 241 ? 7.738 -15.922 2.164 1 98.31 241 GLU A O 1
ATOM 1953 N N . TYR A 1 242 ? 5.785 -16.109 3.281 1 98.88 242 TYR A N 1
ATOM 1954 C CA . TYR A 1 242 ? 5.031 -16.656 2.154 1 98.88 242 TYR A CA 1
ATOM 1955 C C . TYR A 1 242 ? 3.799 -15.812 1.867 1 98.88 242 TYR A C 1
ATOM 1957 O O . TYR A 1 242 ? 3.068 -15.438 2.785 1 98.88 242 TYR A O 1
ATOM 1965 N N . ILE A 1 243 ? 3.629 -15.5 0.653 1 98.94 243 ILE A N 1
ATOM 1966 C CA . ILE A 1 243 ? 2.537 -14.633 0.218 1 98.94 243 ILE A CA 1
ATOM 1967 C C . ILE A 1 243 ? 1.646 -15.391 -0.769 1 98.94 243 ILE A C 1
ATOM 1969 O O . ILE A 1 243 ? 2.08 -15.727 -1.872 1 98.94 243 ILE A O 1
ATOM 1973 N N . PHE A 1 244 ? 0.4 -15.672 -0.37 1 98.94 244 PHE A N 1
ATOM 1974 C CA . PHE A 1 244 ? -0.627 -16.297 -1.192 1 98.94 244 PHE A CA 1
ATOM 1975 C C . PHE A 1 244 ? -1.473 -15.25 -1.9 1 98.94 244 PHE A C 1
ATOM 1977 O O . PHE A 1 244 ? -2.119 -14.422 -1.251 1 98.94 244 PHE A O 1
ATOM 1984 N N . VAL A 1 245 ? -1.443 -15.227 -3.219 1 98.88 245 VAL A N 1
ATOM 1985 C CA . VAL A 1 245 ? -2.266 -14.312 -4.004 1 98.88 245 VAL A CA 1
ATOM 1986 C C . VAL A 1 245 ? -3.27 -15.102 -4.84 1 98.88 245 VAL A C 1
ATOM 1988 O O . VAL A 1 245 ? -2.963 -15.516 -5.961 1 98.88 245 VAL A O 1
ATOM 1991 N N . TRP A 1 246 ? -4.512 -15.258 -4.301 1 98.38 246 TRP A N 1
ATOM 1992 C CA . TRP A 1 246 ? -5.395 -16.312 -4.801 1 98.38 246 TRP A CA 1
ATOM 1993 C C . TRP A 1 246 ? -6.688 -15.711 -5.344 1 98.38 246 TRP A C 1
ATOM 1995 O O . TRP A 1 246 ? -7.133 -14.656 -4.891 1 98.38 246 TRP A O 1
ATOM 2005 N N . ASP A 1 247 ? -7.266 -16.406 -6.301 1 95.19 247 ASP A N 1
ATOM 2006 C CA . ASP A 1 247 ? -8.664 -16.219 -6.688 1 95.19 247 ASP A CA 1
ATOM 2007 C C . ASP A 1 247 ? -9.609 -16.766 -5.629 1 95.19 247 ASP A C 1
ATOM 2009 O O . ASP A 1 247 ? -9.195 -17.562 -4.781 1 95.19 247 ASP A O 1
ATOM 2013 N N . GLU A 1 248 ? -10.836 -16.422 -5.738 1 96 248 GLU A N 1
ATOM 2014 C CA . GLU A 1 248 ? -11.812 -16.766 -4.703 1 96 248 GLU A CA 1
ATOM 2015 C C . GLU A 1 248 ? -12.523 -18.062 -5.02 1 96 248 GLU A C 1
ATOM 2017 O O . GLU A 1 248 ? -13.18 -18.656 -4.152 1 96 248 GLU A O 1
ATOM 2022 N N . ASP A 1 249 ? -12.383 -18.547 -6.223 1 92.81 249 ASP A N 1
ATOM 2023 C CA . ASP A 1 249 ? -13.188 -19.703 -6.637 1 92.81 249 ASP A CA 1
ATOM 2024 C C . ASP A 1 249 ? -12.375 -21 -6.562 1 92.81 249 ASP A C 1
ATOM 2026 O O . ASP A 1 249 ? -12.359 -21.781 -7.516 1 92.81 249 ASP A O 1
ATOM 2030 N N . LEU A 1 250 ? -11.859 -21.266 -5.414 1 95.38 250 LEU A N 1
ATOM 2031 C CA . LEU A 1 250 ? -11.023 -22.438 -5.199 1 95.38 250 LEU A CA 1
ATOM 2032 C C . LEU A 1 250 ? -11.625 -23.344 -4.133 1 95.38 250 LEU A C 1
ATOM 2034 O O . LEU A 1 250 ? -12.031 -22.875 -3.068 1 95.38 250 LEU A O 1
ATOM 2038 N N . GLY A 1 251 ? -11.773 -24.625 -4.484 1 95.94 251 GLY A N 1
ATOM 2039 C CA . GLY A 1 251 ? -12.055 -25.641 -3.473 1 95.94 251 GLY A CA 1
ATOM 2040 C C . GLY A 1 251 ? -10.82 -26.062 -2.705 1 95.94 251 GLY A C 1
ATOM 2041 O O . GLY A 1 251 ? -9.828 -26.484 -3.303 1 95.94 251 GLY A O 1
ATOM 2042 N N . VAL A 1 252 ? -10.914 -26.062 -1.329 1 98.19 252 VAL A N 1
ATOM 2043 C CA . VAL A 1 252 ? -9.695 -26.234 -0.543 1 98.19 252 VAL A CA 1
ATOM 2044 C C . VAL A 1 252 ? -9.867 -27.422 0.411 1 98.19 252 VAL A C 1
ATOM 2046 O O . VAL A 1 252 ? -9.227 -27.469 1.463 1 98.19 252 VAL A O 1
ATOM 2049 N N . GLU A 1 253 ? -10.695 -28.328 0.058 1 97.69 253 GLU A N 1
ATOM 2050 C CA . GLU A 1 253 ? -10.938 -29.484 0.911 1 97.69 253 GLU A CA 1
ATOM 2051 C C . GLU A 1 253 ? -9.648 -30.266 1.155 1 97.69 253 GLU A C 1
ATOM 2053 O O . GLU A 1 253 ? -9.445 -30.812 2.24 1 97.69 253 GLU A O 1
ATOM 2058 N N . ASN A 1 254 ? -8.781 -30.328 0.244 1 98 254 ASN A N 1
ATOM 2059 C CA . ASN A 1 254 ? -7.559 -31.125 0.323 1 98 254 ASN A CA 1
ATOM 2060 C C . ASN A 1 254 ? -6.316 -30.234 0.421 1 98 254 ASN A C 1
ATOM 2062 O O . ASN A 1 254 ? -5.254 -30.594 -0.089 1 98 254 ASN A O 1
ATOM 2066 N N . PHE A 1 255 ? -6.461 -29.125 1.048 1 98.69 255 PHE A N 1
ATOM 2067 C CA . PHE A 1 255 ? -5.387 -28.156 1.136 1 98.69 255 PHE A CA 1
ATOM 2068 C C . PHE A 1 255 ? -5.137 -27.75 2.584 1 98.69 255 PHE A C 1
ATOM 2070 O O . PHE A 1 255 ? -6.07 -27.391 3.305 1 98.69 255 PHE A O 1
ATOM 2077 N N . ASP A 1 256 ? -3.896 -27.828 3.018 1 98.81 256 ASP A N 1
ATOM 2078 C CA . ASP A 1 256 ? -3.404 -27.344 4.301 1 98.81 256 ASP A CA 1
ATOM 2079 C C . ASP A 1 256 ? -2.266 -26.344 4.109 1 98.81 256 ASP A C 1
ATOM 2081 O O . ASP A 1 256 ? -1.171 -26.719 3.686 1 98.81 256 ASP A O 1
ATOM 2085 N N . PRO A 1 257 ? -2.543 -25.109 4.441 1 98.81 257 PRO A N 1
ATOM 2086 C CA . PRO A 1 257 ? -1.546 -24.078 4.141 1 98.81 257 PRO A CA 1
ATOM 2087 C C . PRO A 1 257 ? -0.228 -24.297 4.879 1 98.81 257 PRO A C 1
ATOM 2089 O O . PRO A 1 257 ? 0.841 -23.984 4.348 1 98.81 257 PRO A O 1
ATOM 2092 N N . LEU A 1 258 ? -0.225 -24.797 6.07 1 98.75 258 LEU A N 1
ATOM 2093 C CA . LEU A 1 258 ? 1.009 -25.016 6.816 1 98.75 258 LEU A CA 1
ATOM 2094 C C . LEU A 1 258 ? 1.809 -26.172 6.223 1 98.75 258 LEU A C 1
ATOM 2096 O O . LEU A 1 258 ? 3.031 -26.094 6.094 1 98.75 258 LEU A O 1
ATOM 2100 N N . GLU A 1 259 ? 1.126 -27.219 5.867 1 98.81 259 GLU A N 1
ATOM 2101 C CA . GLU A 1 259 ? 1.816 -28.297 5.168 1 98.81 259 GLU A CA 1
ATOM 2102 C C . GLU A 1 259 ? 2.357 -27.828 3.822 1 98.81 259 GLU A C 1
ATOM 2104 O O . GLU A 1 259 ? 3.461 -28.203 3.424 1 98.81 259 GLU A O 1
ATOM 2109 N N . TYR A 1 260 ? 1.602 -27.062 3.164 1 98.88 260 TYR A N 1
ATOM 2110 C CA . TYR A 1 260 ? 2.025 -26.5 1.89 1 98.88 260 TYR A CA 1
ATOM 2111 C C . TYR A 1 260 ? 3.346 -25.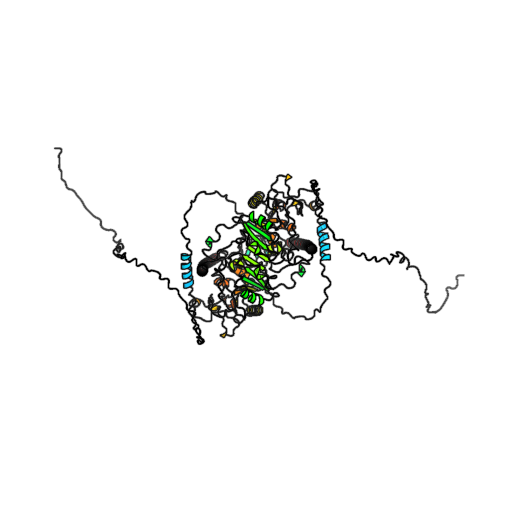75 2.035 1 98.88 260 TYR A C 1
ATOM 2113 O O . TYR A 1 260 ? 4.277 -25.969 1.258 1 98.88 260 TYR A O 1
ATOM 2121 N N . ILE A 1 261 ? 3.418 -24.922 3.037 1 98.81 261 ILE A N 1
ATOM 2122 C CA . ILE A 1 261 ? 4.621 -24.141 3.291 1 98.81 261 ILE A CA 1
ATOM 2123 C C . ILE A 1 261 ? 5.789 -25.078 3.611 1 98.81 261 ILE A C 1
ATOM 2125 O O . ILE A 1 261 ? 6.91 -24.859 3.145 1 98.81 261 ILE A O 1
ATOM 2129 N N . ARG A 1 262 ? 5.551 -26.109 4.34 1 98.69 262 ARG A N 1
ATOM 2130 C CA . ARG A 1 262 ? 6.594 -27.078 4.641 1 98.69 262 ARG A CA 1
ATOM 2131 C C . ARG A 1 262 ? 7.125 -27.734 3.363 1 98.69 262 ARG A C 1
ATOM 2133 O O . ARG A 1 262 ? 8.328 -27.922 3.215 1 98.69 262 ARG A O 1
ATOM 2140 N N . ILE A 1 263 ? 6.227 -28.047 2.477 1 98.75 263 ILE A N 1
ATOM 2141 C CA . ILE A 1 263 ? 6.609 -28.656 1.212 1 98.75 263 ILE A CA 1
ATOM 2142 C C . ILE A 1 263 ? 7.43 -27.672 0.386 1 98.75 263 ILE A C 1
ATOM 2144 O O . ILE A 1 263 ? 8.453 -28.047 -0.201 1 98.75 263 ILE A O 1
ATOM 2148 N N . MET A 1 264 ? 7.043 -26.438 0.352 1 98.69 264 MET A N 1
ATOM 2149 C CA . MET A 1 264 ? 7.812 -25.422 -0.369 1 98.69 264 MET A CA 1
ATOM 2150 C C . MET A 1 264 ? 9.234 -25.344 0.173 1 98.69 264 MET A C 1
ATOM 2152 O O . MET A 1 264 ? 10.195 -25.25 -0.598 1 98.69 264 MET A O 1
ATOM 2156 N N . ARG A 1 265 ? 9.344 -25.391 1.472 1 98.12 265 ARG A N 1
ATOM 2157 C CA . ARG A 1 265 ? 10.656 -25.297 2.107 1 98.12 265 ARG A CA 1
ATOM 2158 C C . ARG A 1 265 ? 11.508 -26.516 1.771 1 98.12 265 ARG A C 1
ATOM 2160 O O . ARG A 1 265 ? 12.664 -26.391 1.363 1 98.12 265 ARG A O 1
ATOM 2167 N N . ARG A 1 266 ? 10.875 -27.688 1.843 1 97.69 266 ARG A N 1
ATOM 2168 C CA . ARG A 1 266 ? 11.594 -28.922 1.609 1 97.69 266 ARG A CA 1
ATOM 2169 C C . ARG A 1 266 ? 12.109 -29 0.174 1 97.69 266 ARG A C 1
ATOM 2171 O O . ARG A 1 266 ? 13.188 -29.547 -0.079 1 97.69 266 ARG A O 1
ATOM 2178 N N . HIS A 1 267 ? 11.359 -28.469 -0.695 1 98.06 267 HIS A N 1
ATOM 2179 C CA . HIS A 1 267 ? 11.711 -28.594 -2.107 1 98.06 267 HIS A CA 1
ATOM 2180 C C . HIS A 1 267 ? 12.344 -27.297 -2.627 1 98.06 267 HIS A C 1
ATOM 2182 O O . HIS A 1 267 ? 12.547 -27.141 -3.832 1 98.06 267 HIS A O 1
ATOM 2188 N N . GLU A 1 268 ? 12.547 -26.281 -1.738 1 97.94 268 GLU A N 1
ATOM 2189 C CA . GLU A 1 268 ? 13.195 -25 -2.039 1 97.94 268 GLU A CA 1
ATOM 2190 C C . GLU A 1 268 ? 12.461 -24.266 -3.15 1 97.94 268 GLU A C 1
ATOM 2192 O O . GLU A 1 268 ? 13.094 -23.734 -4.074 1 97.94 268 GLU A O 1
ATOM 2197 N N . LEU A 1 269 ? 11.156 -24.375 -3.092 1 98.81 269 LEU A N 1
ATOM 2198 C CA . LEU A 1 269 ? 10.352 -23.641 -4.055 1 98.81 269 LEU A CA 1
ATOM 2199 C C . LEU A 1 269 ? 10.289 -22.156 -3.689 1 98.81 269 LEU A C 1
ATOM 2201 O O . LEU A 1 269 ? 10.047 -21.812 -2.531 1 98.81 269 LEU A O 1
ATOM 2205 N N . GLN A 1 270 ? 10.547 -21.297 -4.695 1 98.81 270 GLN A N 1
ATOM 2206 C CA . GLN A 1 270 ? 10.469 -19.844 -4.516 1 98.81 270 GLN A CA 1
ATOM 2207 C C . GLN A 1 270 ? 9.141 -19.297 -5.039 1 98.81 270 GLN A C 1
ATOM 2209 O O . GLN A 1 270 ? 8.641 -18.281 -4.551 1 98.81 270 GLN A O 1
ATOM 2214 N N . ILE A 1 271 ? 8.625 -19.938 -6.051 1 98.88 271 ILE A N 1
ATOM 2215 C CA . ILE A 1 271 ? 7.297 -19.703 -6.605 1 98.88 271 ILE A CA 1
ATOM 2216 C C . ILE A 1 271 ? 6.59 -21.047 -6.824 1 98.88 271 ILE A C 1
ATOM 2218 O O . ILE A 1 271 ? 7.199 -22 -7.293 1 98.88 271 ILE A O 1
ATOM 2222 N N . SER A 1 272 ? 5.344 -21.109 -6.41 1 98.88 272 SER A N 1
ATOM 2223 C CA . SER A 1 272 ? 4.609 -22.359 -6.555 1 98.88 272 SER A CA 1
ATOM 2224 C C . SER A 1 272 ? 3.107 -22.109 -6.66 1 98.88 272 SER A C 1
ATOM 2226 O O . SER A 1 272 ? 2.65 -20.969 -6.535 1 98.88 272 SER A O 1
ATOM 2228 N N . GLN A 1 273 ? 2.408 -23.125 -6.988 1 98.69 273 GLN A N 1
ATOM 2229 C CA . GLN A 1 273 ? 0.959 -23.203 -6.836 1 98.69 273 GLN A CA 1
ATOM 2230 C C . GLN A 1 273 ? 0.518 -24.609 -6.461 1 98.69 273 GLN A C 1
ATOM 2232 O O . GLN A 1 273 ? 1.234 -25.578 -6.723 1 98.69 273 GLN A O 1
ATOM 2237 N N . PRO A 1 274 ? -0.632 -24.703 -5.754 1 98.56 274 PRO A N 1
ATOM 2238 C CA . PRO A 1 274 ? -1.225 -26.031 -5.617 1 98.56 274 PRO A CA 1
ATOM 2239 C C . PRO A 1 274 ? -1.646 -26.641 -6.957 1 98.56 274 PRO A C 1
ATOM 2241 O O . PRO A 1 274 ? -2.053 -25.906 -7.863 1 98.56 274 PRO A O 1
ATOM 2244 N N . ALA A 1 275 ? -1.524 -27.922 -7.004 1 97.44 275 ALA A N 1
ATOM 2245 C CA . ALA A 1 275 ? -2.059 -28.594 -8.188 1 97.44 275 ALA A CA 1
ATOM 2246 C C . ALA A 1 275 ? -3.574 -28.453 -8.258 1 97.44 275 ALA A C 1
ATOM 2248 O O . ALA A 1 275 ? -4.242 -28.297 -7.234 1 97.44 275 ALA A O 1
ATOM 2249 N N . VAL A 1 276 ? -4.016 -28.438 -9.477 1 95.62 276 VAL A N 1
ATOM 2250 C CA . VAL A 1 276 ? -5.453 -28.312 -9.695 1 95.62 276 VAL A CA 1
ATOM 2251 C C . VAL A 1 276 ? -6.039 -29.672 -10.055 1 95.62 276 VAL A C 1
ATOM 2253 O O . VAL A 1 276 ? -5.555 -30.344 -10.969 1 95.62 276 VAL A O 1
ATOM 2256 N N . ASP A 1 277 ? -7.023 -30 -9.25 1 92.88 277 ASP A N 1
ATOM 2257 C CA . ASP A 1 277 ? -7.742 -31.219 -9.578 1 92.88 277 ASP A CA 1
ATOM 2258 C C . ASP A 1 277 ? -8.812 -30.969 -10.641 1 92.88 277 ASP A C 1
ATOM 2260 O O . ASP A 1 277 ? -9.727 -30.156 -10.422 1 92.88 277 ASP A O 1
ATOM 2264 N N . GLY A 1 278 ? -8.625 -31.594 -11.734 1 81 278 GLY A N 1
ATOM 2265 C CA . GLY A 1 278 ? -9.547 -31.391 -12.844 1 81 278 GLY A CA 1
ATOM 2266 C C . GLY A 1 278 ? -8.93 -30.625 -14 1 81 278 GLY A C 1
ATOM 2267 O O . GLY A 1 278 ? -7.707 -30.625 -14.164 1 81 278 GLY A O 1
ATOM 2268 N N . ALA A 1 279 ? -9.82 -30.031 -14.844 1 73.56 279 ALA A N 1
ATOM 2269 C CA . ALA A 1 279 ? -9.367 -29.297 -16.031 1 73.56 279 ALA A CA 1
ATOM 2270 C C . ALA A 1 279 ? -8.758 -27.953 -15.641 1 73.56 279 ALA A C 1
ATOM 2272 O O . ALA A 1 279 ? -9.242 -27.281 -14.734 1 73.56 279 ALA A O 1
ATOM 2273 N N . SER A 1 280 ? -7.574 -27.781 -16.203 1 76.19 280 SER A N 1
ATOM 2274 C CA . SER A 1 280 ? -6.871 -26.516 -16 1 76.19 280 SER A CA 1
ATOM 2275 C C . SER A 1 280 ? -6.426 -25.906 -17.328 1 76.19 280 SER A C 1
ATOM 2277 O O . SER A 1 280 ? -6.418 -26.594 -18.359 1 76.19 280 SER A O 1
ATOM 2279 N N . SER A 1 281 ? -6.266 -24.594 -17.266 1 73.94 281 SER A N 1
ATOM 2280 C CA . SER A 1 281 ? -5.859 -23.875 -18.469 1 73.94 281 SER A CA 1
ATOM 2281 C C . SER A 1 281 ? -4.5 -24.344 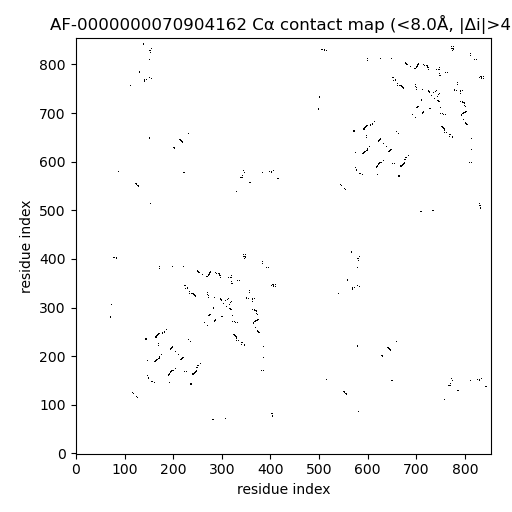-18.969 1 73.94 281 SER A C 1
ATOM 2283 O O . SER A 1 281 ? -4.254 -24.391 -20.172 1 73.94 281 SER A O 1
ATOM 2285 N N . TRP A 1 282 ? -3.619 -24.719 -18.047 1 83.81 282 TRP A N 1
ATOM 2286 C CA . TRP A 1 282 ? -2.293 -25.219 -18.406 1 83.81 282 TRP A CA 1
ATOM 2287 C C . TRP A 1 282 ? -2.072 -26.625 -17.891 1 83.81 282 TRP A C 1
ATOM 2289 O O . TRP A 1 282 ? -2.234 -26.891 -16.703 1 83.81 282 TRP A O 1
ATOM 2299 N N . PRO A 1 283 ? -1.66 -27.484 -18.781 1 84.94 283 PRO A N 1
ATOM 2300 C CA . PRO A 1 283 ? -1.5 -28.891 -18.391 1 84.94 283 PRO A CA 1
ATOM 2301 C C . PRO A 1 283 ? -0.553 -29.078 -17.219 1 84.94 283 PRO A C 1
ATOM 2303 O O . PRO A 1 283 ? -0.762 -29.969 -16.391 1 84.94 283 PRO A O 1
ATOM 2306 N N . ILE A 1 284 ? 0.44 -28.281 -17.141 1 89.56 284 ILE A N 1
ATOM 2307 C CA . ILE A 1 284 ? 1.445 -28.438 -16.094 1 89.56 284 ILE A CA 1
ATOM 2308 C C . ILE A 1 284 ? 0.808 -28.219 -14.727 1 89.56 284 ILE A C 1
ATOM 2310 O O . ILE A 1 284 ? 1.339 -28.672 -13.711 1 89.56 284 ILE A O 1
ATOM 2314 N N . THR A 1 285 ? -0.326 -27.516 -14.648 1 93.25 285 THR A N 1
ATOM 2315 C CA . THR A 1 285 ? -0.901 -27.188 -13.352 1 93.25 285 THR A CA 1
ATOM 2316 C C . THR A 1 285 ? -1.829 -28.297 -12.867 1 93.25 285 THR A C 1
ATOM 2318 O O . THR A 1 285 ? -2.297 -28.281 -11.727 1 93.25 285 THR A O 1
ATOM 2321 N N . VAL A 1 286 ? -2.031 -29.344 -13.703 1 92.62 286 VAL A N 1
ATOM 2322 C CA . VAL A 1 286 ? -2.934 -30.438 -13.375 1 92.62 286 VAL A CA 1
ATOM 2323 C C . VAL A 1 286 ? -2.258 -31.391 -12.383 1 92.62 286 VAL A C 1
ATOM 2325 O O . VAL A 1 286 ? -1.079 -31.719 -12.531 1 92.62 286 VAL A O 1
ATOM 2328 N N . ARG A 1 287 ? -3.02 -31.781 -11.43 1 94.81 287 ARG A N 1
ATOM 2329 C CA . ARG A 1 287 ? -2.514 -32.688 -10.391 1 94.81 287 ARG A CA 1
ATOM 2330 C C . ARG A 1 287 ? -2.041 -34 -10.992 1 94.81 287 ARG A C 1
ATOM 2332 O O . ARG A 1 287 ? -2.738 -34.594 -11.812 1 94.81 287 ARG A O 1
ATOM 2339 N N . GLN A 1 288 ? -0.905 -34.375 -10.492 1 91.94 288 GLN A N 1
ATOM 2340 C CA . GLN A 1 288 ? -0.336 -35.656 -10.93 1 91.94 288 GLN A CA 1
ATOM 2341 C C . GLN A 1 288 ? -0.348 -36.688 -9.789 1 91.94 288 GLN A C 1
ATOM 2343 O O . GLN A 1 288 ? 0.704 -37.156 -9.383 1 91.94 288 GLN A O 1
ATOM 2348 N N . SER A 1 289 ? -1.451 -37.062 -9.43 1 90.62 289 SER A N 1
ATOM 2349 C CA . SER A 1 289 ? -1.653 -37.906 -8.258 1 90.62 289 SER A CA 1
ATOM 2350 C C . SER A 1 289 ? -1.05 -39.281 -8.469 1 90.62 289 SER A C 1
ATOM 2352 O O . SER A 1 289 ? -0.649 -39.938 -7.508 1 90.62 289 SER A O 1
ATOM 2354 N N . TRP A 1 290 ? -0.816 -39.719 -9.672 1 90.31 290 TRP A N 1
ATOM 2355 C CA . TRP A 1 290 ? -0.373 -41.062 -10 1 90.31 290 TRP A CA 1
ATOM 2356 C C . TRP A 1 290 ? 1.129 -41.219 -9.781 1 90.31 290 TRP A C 1
ATOM 2358 O O . TRP A 1 290 ? 1.645 -42.344 -9.711 1 90.31 290 TRP A O 1
ATOM 2368 N N . THR A 1 291 ? 1.775 -40.094 -9.672 1 90.69 291 THR A N 1
ATOM 2369 C CA . THR A 1 291 ? 3.225 -40.156 -9.531 1 90.69 291 THR A CA 1
ATOM 2370 C C . THR A 1 291 ? 3.609 -40.406 -8.07 1 90.69 291 THR A C 1
ATOM 2372 O O . THR A 1 291 ? 4.727 -40.844 -7.781 1 90.69 291 THR A O 1
ATOM 2375 N N . GLY A 1 292 ? 2.746 -40.062 -7.117 1 91.94 292 GLY A N 1
ATOM 2376 C CA . GLY A 1 292 ? 3.045 -40.156 -5.699 1 91.94 292 GLY A CA 1
ATOM 2377 C C . GLY A 1 292 ? 4.02 -39.125 -5.203 1 91.94 292 GLY A C 1
ATOM 2378 O O . GLY A 1 292 ? 4.363 -39.094 -4.02 1 91.94 292 GLY A O 1
ATOM 2379 N N . LYS A 1 293 ? 4.465 -38.25 -6.074 1 95.25 293 LYS A N 1
ATOM 2380 C CA . LYS A 1 293 ? 5.395 -37.188 -5.695 1 95.25 293 LYS A CA 1
ATOM 2381 C C . LYS A 1 293 ? 4.664 -36.031 -4.996 1 95.25 293 LYS A C 1
ATOM 2383 O O . LYS A 1 293 ? 3.484 -35.812 -5.254 1 95.25 293 LYS A O 1
ATOM 2388 N N . GLU A 1 294 ? 5.406 -35.344 -4.219 1 97.88 294 GLU A N 1
ATOM 2389 C CA . GLU A 1 294 ? 4.844 -34.188 -3.537 1 97.88 294 GLU A CA 1
ATOM 2390 C C . GLU A 1 294 ? 4.711 -33 -4.488 1 97.88 294 GLU A C 1
ATOM 2392 O O . GLU A 1 294 ? 3.768 -32.219 -4.379 1 97.88 294 GLU A O 1
ATOM 2397 N N . VAL A 1 295 ? 5.723 -32.969 -5.355 1 98.06 295 VAL A N 1
ATOM 2398 C CA . VAL A 1 295 ? 5.844 -31.797 -6.238 1 98.06 295 VAL A CA 1
ATOM 2399 C C . VAL A 1 295 ? 6.234 -32.25 -7.641 1 98.06 295 VAL A C 1
ATOM 2401 O O . VAL A 1 295 ? 6.969 -33.25 -7.797 1 98.06 295 VAL A O 1
ATOM 2404 N N . HIS A 1 296 ? 5.688 -31.625 -8.664 1 96.25 296 HIS A N 1
ATOM 2405 C CA . HIS A 1 296 ? 6.273 -31.75 -10 1 96.25 296 HIS A CA 1
ATOM 2406 C C . HIS A 1 296 ? 6.645 -30.391 -10.562 1 96.25 296 HIS A C 1
ATOM 2408 O O . HIS A 1 296 ? 6.008 -29.375 -10.242 1 96.25 296 HIS A O 1
ATOM 2414 N N . LYS A 1 297 ? 7.699 -30.406 -11.375 1 94.69 297 LYS A N 1
ATOM 2415 C CA . LYS A 1 297 ? 8.266 -29.156 -11.883 1 94.69 297 LYS A CA 1
ATOM 2416 C C . LYS A 1 297 ? 8.258 -29.141 -13.414 1 94.69 297 LYS A C 1
ATOM 2418 O O . LYS A 1 297 ? 8.68 -28.156 -14.023 1 94.69 297 LYS A O 1
ATOM 2423 N N . ARG A 1 298 ? 7.781 -30.234 -13.969 1 88.94 298 ARG A N 1
ATOM 2424 C CA . ARG A 1 298 ? 7.723 -30.359 -15.422 1 88.94 298 ARG A CA 1
ATOM 2425 C C . ARG A 1 298 ? 6.391 -30.953 -15.867 1 88.94 298 ARG A C 1
ATOM 2427 O O . ARG A 1 298 ? 5.758 -31.703 -15.117 1 88.94 298 ARG A O 1
ATOM 2434 N N . ASN A 1 299 ? 6.035 -30.5 -17.078 1 84.06 299 ASN A N 1
ATOM 2435 C CA . ASN A 1 299 ? 4.855 -31.109 -17.672 1 84.06 299 ASN A CA 1
ATOM 2436 C C . ASN A 1 299 ? 5.09 -32.594 -18 1 84.06 299 ASN A C 1
ATOM 2438 O O . ASN A 1 299 ? 6.074 -32.938 -18.656 1 84.06 299 ASN A O 1
ATOM 2442 N N . PRO A 1 300 ? 4.156 -33.469 -17.375 1 70.81 300 PRO A N 1
ATOM 2443 C CA . PRO A 1 300 ? 4.383 -34.875 -17.609 1 70.81 300 PRO A CA 1
ATOM 2444 C C . PRO A 1 300 ? 4.109 -35.312 -19.047 1 70.81 300 PRO A C 1
ATOM 2446 O O . PRO A 1 300 ? 4.547 -36.375 -19.469 1 70.81 300 PRO A O 1
ATOM 2449 N N . TRP A 1 301 ? 3.287 -34.562 -19.703 1 66.12 301 TRP A N 1
ATOM 2450 C CA . TRP A 1 301 ? 2.859 -34.938 -21.031 1 66.12 301 TRP A CA 1
ATOM 2451 C C . TRP A 1 301 ? 3.803 -34.406 -22.094 1 66.12 301 TRP A C 1
ATOM 2453 O O . TRP A 1 301 ? 3.498 -33.406 -22.75 1 66.12 301 TRP A O 1
ATOM 2463 N N . GLU A 1 302 ? 5.09 -34.781 -21.891 1 56.38 302 GLU A N 1
ATOM 2464 C CA . GLU A 1 302 ? 6.062 -34.438 -22.922 1 56.38 302 GLU A CA 1
ATOM 2465 C C . GLU A 1 302 ? 5.555 -34.812 -24.312 1 56.38 302 GLU A C 1
ATOM 2467 O O . GLU A 1 302 ? 4.961 -35.875 -24.5 1 56.38 302 GLU A O 1
ATOM 2472 N N . GLY A 1 303 ? 5.414 -33.812 -25.297 1 53.75 303 GLY A N 1
ATOM 2473 C CA . GLY A 1 303 ? 5.043 -34.094 -26.672 1 53.75 303 GLY A CA 1
ATOM 2474 C C . GLY A 1 303 ? 3.609 -33.719 -26.984 1 53.75 303 GLY A C 1
ATOM 2475 O O . GLY A 1 303 ? 3.229 -33.656 -28.156 1 53.75 303 GLY A O 1
ATOM 2476 N N . LEU A 1 304 ? 2.879 -33.719 -25.953 1 48.06 304 LEU A N 1
ATOM 2477 C CA . LEU A 1 304 ? 1.476 -33.469 -26.266 1 48.06 304 LEU A CA 1
ATOM 2478 C C . LEU A 1 304 ? 1.23 -31.984 -26.516 1 48.06 304 LEU A C 1
ATOM 2480 O O . LEU A 1 304 ? 0.271 -31.609 -27.203 1 48.06 304 LEU A O 1
ATOM 2484 N N . PHE A 1 305 ? 2.123 -31.281 -25.797 1 53.25 305 PHE A N 1
ATOM 2485 C CA . PHE A 1 305 ? 1.893 -29.859 -26.047 1 53.25 305 PHE A CA 1
ATOM 2486 C C . PHE A 1 305 ? 3.02 -29.266 -26.875 1 53.25 305 PHE A C 1
ATOM 2488 O O . PHE A 1 305 ? 4.195 -29.422 -26.547 1 53.25 305 PHE A O 1
ATOM 2495 N N . ASP A 1 306 ? 2.658 -29.031 -28.109 1 53.88 306 ASP A N 1
ATOM 2496 C CA . ASP A 1 306 ? 3.553 -28.469 -29.109 1 53.88 306 ASP A CA 1
ATOM 2497 C C . ASP A 1 306 ? 4.465 -27.406 -28.516 1 53.88 306 ASP A C 1
ATOM 2499 O O . ASP A 1 306 ? 5.629 -27.297 -28.906 1 53.88 306 ASP A O 1
ATOM 2503 N N . ASN A 1 307 ? 3.963 -26.812 -27.375 1 57.5 307 ASN A N 1
ATOM 2504 C CA . ASN A 1 307 ? 4.746 -25.688 -26.891 1 57.5 307 ASN A CA 1
ATOM 2505 C C . ASN A 1 307 ? 5.988 -26.141 -26.141 1 57.5 307 ASN A C 1
ATOM 2507 O O . ASN A 1 307 ? 6.898 -25.344 -25.891 1 57.5 307 ASN A O 1
ATOM 2511 N N . CYS A 1 308 ? 6.016 -27.438 -25.828 1 68.5 308 CYS A N 1
ATOM 2512 C CA . CYS A 1 308 ? 7.172 -27.922 -25.094 1 68.5 308 CYS A CA 1
ATOM 2513 C C . CYS A 1 308 ? 8.188 -28.562 -26.016 1 68.5 308 CYS A C 1
ATOM 2515 O O . CYS A 1 308 ? 9.258 -29 -25.578 1 68.5 308 CYS A O 1
ATOM 2517 N N . THR A 1 309 ? 7.879 -28.531 -27.25 1 57.84 309 THR A N 1
ATOM 2518 C CA . THR A 1 309 ? 8.781 -29.172 -28.203 1 57.84 309 THR A CA 1
ATOM 2519 C C . THR A 1 309 ? 10.07 -28.359 -28.359 1 57.84 309 THR A C 1
ATOM 2521 O O . THR A 1 309 ? 11.125 -28.922 -28.641 1 57.84 309 THR A O 1
ATOM 2524 N N . LYS A 1 310 ? 9.945 -27.078 -28.125 1 59.78 310 LYS A N 1
ATOM 2525 C CA . LYS A 1 310 ? 11.133 -26.266 -28.391 1 59.78 310 LYS A CA 1
ATOM 2526 C C . LYS A 1 310 ? 12.039 -26.219 -27.156 1 59.78 310 LYS A C 1
ATOM 2528 O O . LYS A 1 310 ? 13.266 -26.25 -27.297 1 59.78 310 LYS A O 1
ATOM 2533 N N . SER A 1 311 ? 11.492 -26.094 -26 1 66.75 311 SER A N 1
ATOM 2534 C CA . SER A 1 311 ? 12.312 -26.094 -24.781 1 66.75 311 SER A CA 1
ATOM 2535 C C . SER A 1 311 ? 11.586 -26.766 -23.625 1 66.75 311 SER A C 1
ATOM 2537 O O . SER A 1 311 ? 10.461 -26.406 -23.297 1 66.75 311 SER A O 1
ATOM 2539 N N . LYS A 1 312 ? 12.305 -27.734 -23.094 1 69.62 312 LYS A N 1
ATOM 2540 C CA . LYS A 1 312 ? 11.742 -28.547 -22 1 69.62 312 LYS A CA 1
ATOM 2541 C C . LYS A 1 312 ? 11.945 -27.859 -20.656 1 69.62 312 LYS A C 1
ATOM 2543 O O . LYS A 1 312 ? 11.398 -28.297 -19.641 1 69.62 312 LYS A O 1
ATOM 2548 N N . VAL A 1 313 ? 12.609 -26.719 -20.75 1 76.06 313 VAL A N 1
ATOM 2549 C CA . VAL A 1 313 ? 12.969 -26.141 -19.453 1 76.06 313 VAL A CA 1
ATOM 2550 C C . VAL A 1 313 ? 12.391 -24.734 -19.328 1 76.06 313 VAL A C 1
ATOM 2552 O O . VAL A 1 313 ? 12.797 -23.953 -18.453 1 76.06 313 VAL A O 1
ATOM 2555 N N . THR A 1 314 ? 11.484 -24.453 -20.219 1 83.12 314 THR A N 1
ATOM 2556 C CA . THR A 1 314 ? 10.922 -23.109 -20.219 1 83.12 314 THR A CA 1
ATOM 2557 C C . THR A 1 314 ? 9.398 -23.172 -20.094 1 83.12 314 THR A C 1
ATOM 2559 O O . THR A 1 314 ? 8.781 -24.188 -20.406 1 83.12 314 THR A O 1
ATOM 2562 N N . PRO A 1 315 ? 8.789 -22.141 -19.641 1 86.12 315 PRO A N 1
ATOM 2563 C CA . PRO A 1 315 ? 7.332 -22.062 -19.562 1 86.12 315 PRO A CA 1
ATOM 2564 C C . PRO A 1 315 ? 6.656 -22.281 -20.922 1 86.12 315 PRO A C 1
ATOM 2566 O O . PRO A 1 315 ? 7.199 -21.875 -21.953 1 86.12 315 PRO A O 1
ATOM 2569 N N . PRO A 1 316 ? 5.648 -22.969 -20.984 1 86.94 316 PRO A N 1
ATOM 2570 C CA . PRO A 1 316 ? 4.93 -23.484 -19.828 1 86.94 316 PRO A CA 1
ATOM 2571 C C . PRO A 1 316 ? 5.277 -24.938 -19.516 1 86.94 316 PRO A C 1
ATOM 2573 O O . PRO A 1 316 ? 4.559 -25.609 -18.781 1 86.94 316 PRO A O 1
ATOM 2576 N N . CYS A 1 317 ? 6.348 -25.438 -20.062 1 86.56 317 CYS A N 1
ATOM 2577 C CA . CYS A 1 317 ? 6.691 -26.844 -19.938 1 86.56 317 CYS A CA 1
ATOM 2578 C C . CYS A 1 317 ? 7.371 -27.109 -18.594 1 86.56 317 CYS A C 1
ATOM 2580 O O . CYS A 1 317 ? 7.266 -28.219 -18.062 1 86.56 317 CYS A O 1
ATOM 2582 N N . ALA A 1 318 ? 8.07 -26.141 -18.156 1 89.62 318 ALA A N 1
ATOM 2583 C CA . ALA A 1 318 ? 8.75 -26.172 -16.875 1 89.62 318 ALA A CA 1
ATOM 2584 C C . ALA A 1 318 ? 8.922 -24.766 -16.297 1 89.62 318 ALA A C 1
ATOM 2586 O O . ALA A 1 318 ? 8.82 -23.781 -17.031 1 89.62 318 ALA A O 1
ATOM 2587 N N . GLY A 1 319 ? 9.109 -24.734 -14.961 1 91.25 319 GLY A N 1
ATOM 2588 C CA . GLY A 1 319 ? 9.32 -23.422 -14.375 1 91.25 319 GLY A CA 1
ATOM 2589 C C . GLY A 1 319 ? 8.117 -22.5 -14.508 1 91.25 319 GLY A C 1
ATOM 2590 O O . GLY A 1 319 ? 8.258 -21.328 -14.859 1 91.25 319 GLY A O 1
ATOM 2591 N N . PHE A 1 320 ? 6.988 -23.109 -14.328 1 93.62 320 PHE A N 1
ATOM 2592 C CA . PHE A 1 320 ? 5.77 -22.375 -14.641 1 93.62 320 PHE A CA 1
ATOM 2593 C C . PHE A 1 320 ? 4.703 -22.625 -13.57 1 93.62 320 PHE A C 1
ATOM 2595 O O . PHE A 1 320 ? 4.535 -23.75 -13.094 1 93.62 320 PHE A O 1
ATOM 2602 N N . VAL A 1 321 ? 4.059 -21.516 -13.18 1 97 321 VAL A N 1
ATOM 2603 C CA . VAL A 1 321 ? 2.791 -21.562 -12.461 1 97 321 VAL A CA 1
ATOM 2604 C C . VAL A 1 321 ? 1.796 -20.609 -13.109 1 97 321 VAL A C 1
ATOM 2606 O O . VAL A 1 321 ? 2.191 -19.672 -13.812 1 97 321 VAL A O 1
ATOM 2609 N N . GLU A 1 322 ? 0.53 -20.891 -12.938 1 94.94 322 GLU A N 1
ATOM 2610 C CA . GLU A 1 322 ? -0.517 -19.969 -13.367 1 94.94 322 GLU A CA 1
ATOM 2611 C C . GLU A 1 322 ? -0.779 -18.891 -12.32 1 94.94 322 GLU A C 1
ATOM 2613 O O . GLU A 1 322 ? -0.482 -19.078 -11.141 1 94.94 322 GLU A O 1
ATOM 2618 N N . ILE A 1 323 ? -1.365 -17.75 -12.711 1 95.94 323 ILE A N 1
ATOM 2619 C CA . ILE A 1 323 ? -1.553 -16.641 -11.797 1 95.94 323 ILE A CA 1
ATOM 2620 C C . ILE A 1 323 ? -2.9 -16.766 -11.086 1 95.94 323 ILE A C 1
ATOM 2622 O O . ILE A 1 323 ? -3.418 -15.789 -10.539 1 95.94 323 ILE A O 1
ATOM 2626 N N . GLN A 1 324 ? -3.471 -17.969 -11.008 1 93.31 324 GLN A N 1
ATOM 2627 C CA . GLN A 1 324 ? -4.738 -18.234 -10.328 1 93.31 324 GLN A CA 1
ATOM 2628 C C . GLN A 1 324 ? -4.539 -18.344 -8.82 1 93.31 324 GLN A C 1
ATOM 2630 O O . GLN A 1 324 ? -5.27 -17.719 -8.039 1 93.31 324 GLN A O 1
ATOM 2635 N N . ALA A 1 325 ? -3.605 -19.172 -8.453 1 97.31 325 ALA A N 1
ATOM 2636 C CA . ALA A 1 325 ? -3.357 -19.422 -7.035 1 97.31 325 ALA A CA 1
ATOM 2637 C C . ALA A 1 325 ? -1.861 -19.5 -6.746 1 97.31 325 ALA A C 1
ATOM 2639 O O . ALA A 1 325 ? -1.396 -20.453 -6.117 1 97.31 325 ALA A O 1
ATOM 2640 N N . PRO A 1 326 ? -1.176 -18.5 -7.078 1 98.75 326 PRO A N 1
ATOM 2641 C CA . PRO A 1 326 ? 0.272 -18.547 -6.863 1 98.75 326 PRO A CA 1
ATOM 2642 C C . PRO A 1 326 ? 0.663 -18.25 -5.418 1 98.75 326 PRO A C 1
ATOM 2644 O O . PRO A 1 326 ? -0.069 -17.562 -4.703 1 98.75 326 PRO A O 1
ATOM 2647 N N . VAL A 1 327 ? 1.798 -18.828 -5.035 1 98.94 327 VAL A N 1
ATOM 2648 C CA . VAL A 1 327 ? 2.424 -18.562 -3.742 1 98.94 327 VAL A CA 1
ATOM 2649 C C . VAL A 1 327 ? 3.883 -18.156 -3.947 1 98.94 327 VAL A C 1
ATOM 2651 O O . VAL A 1 327 ? 4.617 -18.812 -4.691 1 98.94 327 VAL A O 1
ATOM 2654 N N . PHE A 1 328 ? 4.277 -17.094 -3.305 1 98.94 328 PHE A N 1
ATOM 2655 C CA . PHE A 1 328 ? 5.613 -16.547 -3.463 1 98.94 328 PHE A CA 1
ATOM 2656 C C . PHE A 1 328 ? 6.336 -16.469 -2.121 1 98.94 328 PHE A C 1
ATOM 2658 O O . PHE A 1 328 ? 5.734 -16.125 -1.104 1 98.94 328 PHE A O 1
ATOM 2665 N N . VAL A 1 329 ? 7.598 -16.812 -2.141 1 98.69 329 VAL A N 1
ATOM 2666 C CA . VAL A 1 329 ? 8.414 -16.375 -1.015 1 98.69 329 VAL A CA 1
ATOM 2667 C C . VAL A 1 329 ? 8.648 -14.867 -1.112 1 98.69 329 VAL A C 1
ATOM 2669 O O . VAL A 1 329 ? 8.594 -14.289 -2.201 1 98.69 329 VAL A O 1
ATOM 2672 N N . SER A 1 330 ? 8.938 -14.25 -0.06 1 97.88 330 SER A N 1
ATOM 2673 C CA . SER A 1 330 ? 9.062 -12.805 0.039 1 97.88 330 SER A CA 1
ATOM 2674 C C . SER A 1 330 ? 10.055 -12.258 -0.987 1 97.88 330 SER A C 1
ATOM 2676 O O . SER A 1 330 ? 9.766 -11.273 -1.673 1 97.88 330 SER A O 1
ATOM 2678 N N . LYS A 1 331 ? 11.195 -12.883 -1.089 1 95.81 331 LYS A N 1
ATOM 2679 C CA . LYS A 1 331 ? 12.227 -12.43 -2.016 1 95.81 331 LYS A CA 1
ATOM 2680 C C . LYS A 1 331 ? 11.727 -12.461 -3.455 1 95.81 331 LYS A C 1
ATOM 2682 O O . LYS A 1 331 ? 11.945 -11.516 -4.215 1 95.81 331 LYS A O 1
ATOM 2687 N N . ALA A 1 332 ? 11.047 -13.523 -3.822 1 98.38 332 ALA A N 1
ATOM 2688 C CA . ALA A 1 332 ? 10.492 -13.617 -5.172 1 98.38 332 ALA A CA 1
ATOM 2689 C C . ALA A 1 332 ? 9.406 -12.57 -5.395 1 98.38 332 ALA A C 1
ATOM 2691 O O . ALA A 1 332 ? 9.328 -11.969 -6.469 1 98.38 332 ALA A O 1
ATOM 2692 N N . TRP A 1 333 ? 8.625 -12.32 -4.406 1 98.75 333 TRP A N 1
ATOM 2693 C CA . TRP A 1 333 ? 7.551 -11.344 -4.539 1 98.75 333 TRP A CA 1
ATOM 2694 C C . TRP A 1 333 ? 8.117 -9.945 -4.785 1 98.75 333 TRP A C 1
ATOM 2696 O O . TRP A 1 333 ? 7.574 -9.18 -5.586 1 98.75 333 TRP A O 1
ATOM 2706 N N . ARG A 1 334 ? 9.148 -9.625 -4.078 1 98.19 334 ARG A N 1
ATOM 2707 C CA . ARG A 1 334 ? 9.773 -8.32 -4.281 1 98.19 334 ARG A CA 1
ATOM 2708 C C . ARG A 1 334 ? 10.117 -8.102 -5.75 1 98.19 334 ARG A C 1
ATOM 2710 O O . ARG A 1 334 ? 9.945 -7.004 -6.277 1 98.19 334 ARG A O 1
ATOM 2717 N N . CYS A 1 335 ? 10.578 -9.117 -6.367 1 98.06 335 CYS A N 1
ATOM 2718 C CA . CYS A 1 335 ? 10.898 -9.062 -7.789 1 98.06 335 CYS A CA 1
ATOM 2719 C C . CYS A 1 335 ? 9.633 -9.055 -8.633 1 98.06 335 CYS A C 1
ATOM 2721 O O . CYS A 1 335 ? 9.461 -8.188 -9.492 1 98.06 335 CYS A O 1
ATOM 2723 N N . VAL A 1 336 ? 8.664 -9.898 -8.352 1 98.81 336 VAL A N 1
ATOM 2724 C CA . VAL A 1 336 ? 7.445 -10.102 -9.133 1 98.81 336 VAL A CA 1
ATOM 2725 C C . VAL A 1 336 ? 6.617 -8.812 -9.133 1 98.81 336 VAL A C 1
ATOM 2727 O O . VAL A 1 336 ? 6.027 -8.453 -10.156 1 98.81 336 VAL A O 1
ATOM 2730 N N . TRP A 1 337 ? 6.57 -8.156 -8.078 1 98.81 337 TRP A N 1
ATOM 2731 C CA . TRP A 1 337 ? 5.797 -6.922 -7.973 1 98.81 337 TRP A CA 1
ATOM 2732 C C . TRP A 1 337 ? 6.195 -5.93 -9.062 1 98.81 337 TRP A C 1
ATOM 2734 O O . TRP A 1 337 ? 5.348 -5.23 -9.617 1 98.81 337 TRP A O 1
ATOM 2744 N N . HIS A 1 338 ? 7.461 -5.887 -9.422 1 98.5 338 HIS A N 1
ATOM 2745 C CA . HIS A 1 338 ? 7.973 -4.949 -10.414 1 98.5 338 HIS A CA 1
ATOM 2746 C C . HIS A 1 338 ? 7.594 -5.387 -11.828 1 98.5 338 HIS A C 1
ATOM 2748 O O . HIS A 1 338 ? 7.664 -4.594 -12.766 1 98.5 338 HIS A O 1
ATOM 2754 N N . LEU A 1 339 ? 7.195 -6.684 -11.953 1 98.62 339 LEU A N 1
ATOM 2755 C CA . LEU A 1 339 ? 6.773 -7.199 -13.25 1 98.62 339 LEU A CA 1
ATOM 2756 C C . LEU A 1 339 ? 5.332 -6.809 -13.547 1 98.62 339 LEU A C 1
ATOM 2758 O O . LEU A 1 339 ? 4.914 -6.789 -14.711 1 98.62 339 LEU A O 1
ATOM 2762 N N . ILE A 1 340 ? 4.566 -6.555 -12.523 1 98.69 340 ILE A N 1
ATOM 2763 C CA . ILE A 1 340 ? 3.154 -6.242 -12.695 1 98.69 340 ILE A CA 1
ATOM 2764 C C . ILE A 1 340 ? 3.004 -4.871 -13.344 1 98.69 340 ILE A C 1
ATOM 2766 O O . ILE A 1 340 ? 3.525 -3.875 -12.836 1 98.69 340 ILE A O 1
ATOM 2770 N N . GLN A 1 341 ? 2.27 -4.84 -14.43 1 97.81 341 GLN A N 1
ATOM 2771 C CA . GLN A 1 341 ? 2.021 -3.59 -15.141 1 97.81 341 GLN A CA 1
ATOM 2772 C C . GLN A 1 341 ? 0.889 -2.803 -14.484 1 97.81 341 GLN A C 1
ATOM 2774 O O . GLN A 1 341 ? -0.043 -3.391 -13.93 1 97.81 341 GLN A O 1
ATOM 2779 N N . ASN A 1 342 ? 0.97 -1.511 -14.602 1 96.5 342 ASN A N 1
ATOM 2780 C CA . ASN A 1 342 ? -0.066 -0.676 -14.008 1 96.5 342 ASN A CA 1
ATOM 2781 C C . ASN A 1 342 ? -1.365 -0.735 -14.805 1 96.5 342 ASN A C 1
ATOM 2783 O O . ASN A 1 342 ? -2.453 -0.697 -14.227 1 96.5 342 ASN A O 1
ATOM 2787 N N . ASP A 1 343 ? -1.203 -0.882 -16.156 1 95.81 343 ASP A N 1
ATOM 2788 C CA . ASP A 1 343 ? -2.359 -0.703 -17.031 1 95.81 343 ASP A CA 1
ATOM 2789 C C . ASP A 1 343 ? -2.883 -2.047 -17.531 1 95.81 343 ASP A C 1
ATOM 2791 O O . ASP A 1 343 ? -3.99 -2.129 -18.062 1 95.81 343 ASP A O 1
ATOM 2795 N N . LEU A 1 344 ? -2.092 -3.09 -17.406 1 95.69 344 LEU A N 1
ATOM 2796 C CA . LEU A 1 344 ? -2.547 -4.43 -17.75 1 95.69 344 LEU A CA 1
ATOM 2797 C C . LEU A 1 344 ? -3.068 -5.168 -16.531 1 95.69 344 LEU A C 1
ATOM 2799 O O . LEU A 1 344 ? -2.363 -5.996 -15.945 1 95.69 344 LEU A O 1
ATOM 2803 N N . VAL A 1 345 ? -4.332 -4.961 -16.25 1 94.31 345 VAL A N 1
ATOM 2804 C CA . VAL A 1 345 ? -4.832 -5.254 -14.914 1 94.31 345 VAL A CA 1
ATOM 2805 C C . VAL A 1 345 ? -5.309 -6.703 -14.844 1 94.31 345 VAL A C 1
ATOM 2807 O O . VAL A 1 345 ? -5.445 -7.262 -13.75 1 94.31 345 VAL A O 1
ATOM 2810 N N . MET A 1 346 ? -5.496 -7.348 -16 1 93.38 346 MET A N 1
ATOM 2811 C CA . MET A 1 346 ? -5.801 -8.773 -15.984 1 93.38 346 MET A CA 1
ATOM 2812 C C . MET A 1 346 ? -4.531 -9.602 -15.805 1 93.38 346 MET A C 1
ATOM 2814 O O . MET A 1 346 ? -4.598 -10.773 -15.43 1 93.38 346 MET A O 1
ATOM 2818 N N . ALA A 1 347 ? -3.455 -9.07 -16.156 1 96.31 347 ALA A N 1
ATOM 2819 C CA . ALA A 1 347 ? -2.098 -9.562 -15.938 1 96.31 347 ALA A CA 1
ATOM 2820 C C . ALA A 1 347 ? -1.848 -10.836 -16.734 1 96.31 347 ALA A C 1
ATOM 2822 O O . ALA A 1 347 ? -0.997 -11.656 -16.375 1 96.31 347 ALA A O 1
ATOM 2823 N N . TRP A 1 348 ? -2.713 -11.008 -17.781 1 94.12 348 TRP A N 1
ATOM 2824 C CA . TRP A 1 348 ? -2.375 -12.148 -18.625 1 94.12 348 TRP A CA 1
ATOM 2825 C C . TRP A 1 348 ? -0.99 -11.969 -19.25 1 94.12 348 TRP A C 1
ATOM 2827 O O . TRP A 1 348 ? -0.662 -10.898 -19.75 1 94.12 348 TRP A O 1
ATOM 2837 N N . GLY A 1 349 ? -0.183 -13.016 -19.109 1 93.12 349 GLY A N 1
ATOM 2838 C CA . GLY A 1 349 ? 1.192 -12.961 -19.578 1 93.12 349 GLY A CA 1
ATOM 2839 C C . GLY A 1 349 ? 2.207 -12.922 -18.453 1 93.12 349 GLY A C 1
ATOM 2840 O O . GLY A 1 349 ? 3.35 -13.344 -18.625 1 93.12 349 GLY A O 1
ATOM 2841 N N . LEU A 1 350 ? 1.772 -12.43 -17.312 1 97.12 350 LEU A N 1
ATOM 2842 C CA . LEU A 1 350 ? 2.652 -12.328 -16.156 1 97.12 350 LEU A CA 1
ATOM 2843 C C . LEU A 1 350 ? 3.217 -13.695 -15.781 1 97.12 350 LEU A C 1
ATOM 2845 O O . LEU A 1 350 ? 4.375 -13.797 -15.367 1 97.12 350 LEU A O 1
ATOM 2849 N N . ASP A 1 351 ? 2.43 -14.758 -15.969 1 95.88 351 ASP A N 1
ATOM 2850 C CA . ASP A 1 351 ? 2.83 -16.109 -15.578 1 95.88 351 ASP A CA 1
ATOM 2851 C C . ASP A 1 351 ? 4.074 -16.562 -16.344 1 95.88 351 ASP A C 1
ATOM 2853 O O . ASP A 1 351 ? 4.906 -17.297 -15.805 1 95.88 351 ASP A O 1
ATOM 2857 N N . PHE A 1 352 ? 4.262 -16.047 -17.516 1 93.81 352 PHE A N 1
ATOM 2858 C CA . PHE A 1 352 ? 5.402 -16.438 -18.328 1 93.81 352 PHE A CA 1
ATOM 2859 C C . PHE A 1 352 ? 6.656 -15.68 -17.906 1 93.81 352 PHE A C 1
ATOM 2861 O O . PHE A 1 352 ? 7.773 -16.094 -18.234 1 93.81 352 PHE A O 1
ATOM 2868 N N . GLU A 1 353 ? 6.473 -14.633 -17.188 1 96.25 353 GLU A N 1
ATOM 2869 C CA . GLU A 1 353 ? 7.602 -13.773 -16.828 1 96.25 353 GLU A CA 1
ATOM 2870 C C . GLU A 1 353 ? 8.117 -14.102 -15.43 1 96.25 353 GLU A C 1
ATOM 2872 O O . GLU A 1 353 ? 9.211 -13.688 -15.047 1 96.25 353 GLU A O 1
ATOM 2877 N N . LEU A 1 354 ? 7.391 -14.922 -14.68 1 97.88 354 LEU A N 1
ATOM 2878 C CA . LEU A 1 354 ? 7.707 -15.188 -13.281 1 97.88 354 LEU A CA 1
ATOM 2879 C C . LEU A 1 354 ? 9.07 -15.859 -13.148 1 97.88 354 LEU A C 1
ATOM 2881 O O . LEU A 1 354 ? 9.766 -15.68 -12.148 1 97.88 354 LEU A O 1
ATOM 2885 N N . LYS A 1 355 ? 9.469 -16.562 -14.141 1 96.12 355 LYS A N 1
ATOM 2886 C CA . LYS A 1 355 ? 10.734 -17.297 -14.117 1 96.12 355 LYS A CA 1
ATOM 2887 C C . LYS A 1 355 ? 11.914 -16.344 -13.961 1 96.12 355 LYS A C 1
ATOM 2889 O O . LYS A 1 355 ? 12.977 -16.734 -13.477 1 96.12 355 LYS A O 1
ATOM 2894 N N . ALA A 1 356 ? 11.711 -15.102 -14.312 1 96.38 356 ALA A N 1
ATOM 2895 C CA . ALA A 1 356 ? 12.789 -14.117 -14.242 1 96.38 356 ALA A CA 1
ATOM 2896 C C . ALA A 1 356 ? 13.062 -13.711 -12.797 1 96.38 356 ALA A C 1
ATOM 2898 O O . ALA A 1 356 ? 14.086 -13.078 -12.508 1 96.38 356 ALA A O 1
ATOM 2899 N N . CYS A 1 357 ? 12.195 -14.133 -11.883 1 97.94 357 CYS A N 1
ATOM 2900 C CA . CYS A 1 357 ? 12.297 -13.695 -10.492 1 97.94 357 CYS A CA 1
ATOM 2901 C C . CYS A 1 357 ? 12.758 -14.844 -9.594 1 97.94 357 CYS A C 1
ATOM 2903 O O . CYS A 1 357 ? 12.375 -14.914 -8.43 1 97.94 357 CYS A O 1
ATOM 2905 N N . ILE A 1 358 ? 13.578 -15.703 -10.164 1 96.81 358 ILE A N 1
ATOM 2906 C CA . ILE A 1 358 ? 14.094 -16.844 -9.422 1 96.81 358 ILE A CA 1
ATOM 2907 C C . ILE A 1 358 ? 15.594 -16.688 -9.211 1 96.81 358 ILE A C 1
ATOM 2909 O O . ILE A 1 358 ? 16.312 -16.297 -10.133 1 96.81 358 ILE A O 1
ATOM 2913 N N . ASP A 1 359 ? 15.992 -16.828 -7.961 1 92.88 359 ASP A N 1
ATOM 2914 C CA . ASP A 1 359 ? 17.422 -17 -7.676 1 92.88 359 ASP A CA 1
ATOM 2915 C C . ASP A 1 359 ? 17.859 -18.438 -7.949 1 92.88 359 ASP A C 1
ATOM 2917 O O . ASP A 1 359 ? 17.641 -19.328 -7.133 1 92.88 359 ASP A O 1
ATOM 2921 N N . GLY A 1 360 ? 18.484 -18.703 -9.047 1 93.5 360 GLY A N 1
ATOM 2922 C CA . GLY A 1 360 ? 18.797 -20.047 -9.508 1 93.5 360 GLY A CA 1
ATOM 2923 C C . GLY A 1 360 ? 18.078 -20.422 -10.789 1 93.5 360 GLY A C 1
ATOM 2924 O O . GLY A 1 360 ? 17.75 -19.547 -11.602 1 93.5 360 GLY A O 1
ATOM 2925 N N . LEU A 1 361 ? 17.906 -21.719 -11.008 1 93.38 361 LEU A N 1
ATOM 2926 C CA . LEU A 1 361 ? 17.234 -22.203 -12.211 1 93.38 361 LEU A CA 1
ATOM 2927 C C . LEU A 1 361 ? 15.734 -22.281 -12 1 93.38 361 LEU A C 1
ATOM 2929 O O . LEU A 1 361 ? 15.258 -22.984 -11.102 1 93.38 361 LEU A O 1
ATOM 2933 N N . PRO A 1 362 ? 15.016 -21.594 -12.844 1 94.81 362 PRO A N 1
ATOM 2934 C CA . PRO A 1 362 ? 13.562 -21.562 -12.648 1 94.81 362 PRO A CA 1
ATOM 2935 C C . PRO A 1 362 ? 12.945 -22.953 -12.57 1 94.81 362 PRO A C 1
ATOM 2937 O O . PRO A 1 362 ? 12.07 -23.203 -11.734 1 94.81 362 PRO A O 1
ATOM 2940 N N . HIS A 1 363 ? 13.398 -23.922 -13.367 1 92.94 363 HIS A N 1
ATOM 2941 C CA . HIS A 1 363 ? 12.789 -25.234 -13.414 1 92.94 363 HIS A CA 1
ATOM 2942 C C . HIS A 1 363 ? 13.109 -26.047 -12.156 1 92.94 363 HIS A C 1
ATOM 2944 O O . HIS A 1 363 ? 12.5 -27.094 -11.906 1 92.94 363 HIS A O 1
ATOM 2950 N N . GLU A 1 364 ? 13.984 -25.5 -11.289 1 95.25 364 GLU A N 1
ATOM 2951 C CA . GLU A 1 364 ? 14.32 -26.172 -10.031 1 95.25 364 GLU A CA 1
ATOM 2952 C C . GLU A 1 364 ? 13.578 -25.547 -8.859 1 95.25 364 GLU A C 1
ATOM 2954 O O . GLU A 1 364 ? 13.359 -26.188 -7.836 1 95.25 364 GLU A O 1
ATOM 2959 N N . HIS A 1 365 ? 13.188 -24.25 -9.047 1 97.88 365 HIS A N 1
ATOM 2960 C CA . HIS A 1 365 ? 12.695 -23.516 -7.883 1 97.88 365 HIS A CA 1
ATOM 2961 C C . HIS A 1 365 ? 11.273 -23.016 -8.102 1 97.88 365 HIS A C 1
ATOM 2963 O O . HIS A 1 365 ? 10.734 -22.281 -7.273 1 97.88 365 HIS A O 1
ATOM 2969 N N . ILE A 1 366 ? 10.68 -23.344 -9.227 1 98.38 366 ILE A N 1
ATOM 2970 C CA . ILE A 1 366 ? 9.258 -23.188 -9.477 1 98.38 366 ILE A CA 1
ATOM 2971 C C . ILE A 1 366 ? 8.594 -24.562 -9.609 1 98.38 366 ILE A C 1
ATOM 2973 O O . ILE A 1 366 ? 9.109 -25.438 -10.305 1 98.38 366 ILE A O 1
ATOM 2977 N N . GLY A 1 367 ? 7.449 -24.781 -8.93 1 97.81 367 GLY A N 1
ATOM 2978 C CA . GLY A 1 367 ? 6.84 -26.094 -9.008 1 97.81 367 GLY A CA 1
ATOM 2979 C C . GLY A 1 367 ? 5.375 -26.109 -8.609 1 97.81 367 GLY A C 1
ATOM 2980 O O . GLY A 1 367 ? 4.871 -25.125 -8.07 1 97.81 367 GLY A O 1
ATOM 2981 N N . ILE A 1 368 ? 4.766 -27.172 -8.969 1 97.69 368 ILE A N 1
ATOM 2982 C CA . ILE A 1 368 ? 3.377 -27.453 -8.633 1 97.69 368 ILE A CA 1
ATOM 2983 C C . ILE A 1 368 ? 3.324 -28.484 -7.504 1 97.69 368 ILE A C 1
ATOM 2985 O O . ILE A 1 368 ? 3.959 -29.531 -7.582 1 97.69 368 ILE A O 1
ATOM 2989 N N . VAL A 1 369 ? 2.604 -28.125 -6.422 1 98.62 369 VAL A N 1
ATOM 2990 C CA . VAL A 1 369 ? 2.527 -29.016 -5.273 1 98.62 369 VAL A CA 1
ATOM 2991 C C . VAL A 1 369 ? 1.35 -29.969 -5.438 1 98.62 369 VAL A C 1
ATOM 2993 O O . VAL A 1 369 ? 0.19 -29.562 -5.363 1 98.62 369 VAL A O 1
ATOM 2996 N N . ASP A 1 370 ? 1.603 -31.234 -5.488 1 97.5 370 ASP A N 1
ATOM 2997 C CA . ASP A 1 370 ? 0.608 -32.25 -5.836 1 97.5 370 ASP A CA 1
ATOM 2998 C C . ASP A 1 370 ? -0.142 -32.719 -4.598 1 97.5 370 ASP A C 1
ATOM 3000 O O . ASP A 1 370 ? -1.315 -33.094 -4.68 1 97.5 370 ASP A O 1
ATOM 3004 N N . THR A 1 371 ? 0.522 -32.75 -3.504 1 98.38 371 THR A N 1
ATOM 3005 C CA . THR A 1 371 ? -0.07 -33.344 -2.32 1 98.38 371 THR A CA 1
ATOM 3006 C C . THR A 1 371 ? -0.955 -32.375 -1.581 1 98.38 371 THR A C 1
ATOM 3008 O O . THR A 1 371 ? -1.715 -32.75 -0.687 1 98.38 371 THR A O 1
ATOM 3011 N N . GLN A 1 372 ? -0.85 -31.078 -1.783 1 98.62 372 GLN A N 1
ATOM 3012 C CA . GLN A 1 372 ? -1.753 -30.016 -1.353 1 98.62 372 GLN A CA 1
ATOM 3013 C C . GLN A 1 372 ? -2.402 -29.328 -2.549 1 98.62 372 GLN A C 1
ATOM 3015 O O . GLN A 1 372 ? -1.841 -28.391 -3.109 1 98.62 372 GLN A O 1
ATOM 3020 N N . TRP A 1 373 ? -3.602 -29.859 -2.928 1 97.81 373 TRP A N 1
ATOM 3021 C CA . TRP A 1 373 ? -4.195 -29.438 -4.191 1 97.81 373 TRP A CA 1
ATOM 3022 C C . TRP A 1 373 ? -5.527 -28.719 -3.959 1 97.81 373 TRP A C 1
ATOM 3024 O O . TRP A 1 373 ? -6.047 -28.719 -2.842 1 97.81 373 TRP A O 1
ATOM 3034 N N . VAL A 1 374 ? -5.977 -28.031 -5.023 1 97.69 374 VAL A N 1
ATOM 3035 C CA . VAL A 1 374 ? -7.238 -27.312 -4.988 1 97.69 374 VAL A CA 1
ATOM 3036 C C . VAL A 1 374 ? -8.117 -27.734 -6.168 1 97.69 374 VAL A C 1
ATOM 3038 O O . VAL A 1 374 ? -7.652 -28.422 -7.078 1 97.69 374 VAL A O 1
ATOM 3041 N N . VAL A 1 375 ? -9.383 -27.359 -6.059 1 95.06 375 VAL A N 1
ATOM 3042 C CA . VAL A 1 375 ? -10.328 -27.516 -7.16 1 95.06 375 VAL A CA 1
ATOM 3043 C C . VAL A 1 375 ? -10.742 -26.141 -7.684 1 95.06 375 VAL A C 1
ATOM 3045 O O . VAL A 1 375 ? -11.047 -25.234 -6.898 1 95.06 375 VAL A O 1
ATOM 3048 N N . HIS A 1 376 ? -10.594 -25.969 -8.906 1 90.69 376 HIS A N 1
ATOM 3049 C CA . HIS A 1 376 ? -11.094 -24.75 -9.523 1 90.69 376 HIS A CA 1
ATOM 3050 C C . HIS A 1 376 ? -12.594 -24.844 -9.789 1 90.69 376 HIS A C 1
ATOM 3052 O O . HIS A 1 376 ? -13.023 -25.578 -10.672 1 90.69 376 HIS A O 1
ATOM 3058 N N . ASN A 1 377 ? -13.344 -24.094 -9.164 1 85.06 377 ASN A N 1
ATOM 3059 C CA . ASN A 1 377 ? -14.797 -24.172 -9.258 1 85.06 377 ASN A CA 1
ATOM 3060 C C . ASN A 1 377 ? -15.312 -23.406 -10.477 1 85.06 377 ASN A C 1
ATOM 3062 O O . ASN A 1 377 ? -16.469 -23.594 -10.883 1 85.06 377 ASN A O 1
ATOM 3066 N N . LYS A 1 378 ? -14.555 -22.734 -11.195 1 73.31 378 LYS A N 1
ATOM 3067 C CA . LYS A 1 378 ? -14.805 -22.031 -12.453 1 73.31 378 LYS A CA 1
ATOM 3068 C C . LYS A 1 378 ? -16.078 -21.203 -12.367 1 73.31 378 LYS A C 1
ATOM 3070 O O . LYS A 1 378 ? -16.938 -21.266 -13.25 1 73.31 378 LYS A O 1
ATOM 3075 N N . ILE A 1 379 ? -16.25 -20.484 -11.328 1 68.81 379 ILE A N 1
ATOM 3076 C CA . ILE A 1 379 ? -17.359 -19.547 -11.195 1 68.81 379 ILE A CA 1
ATOM 3077 C C . ILE A 1 379 ? -16.906 -18.156 -11.664 1 68.81 379 ILE A C 1
ATOM 3079 O O . ILE A 1 379 ? -16.094 -17.5 -11 1 68.81 379 ILE A O 1
ATOM 3083 N N . PRO A 1 380 ? -17.406 -17.844 -12.898 1 61.97 380 PRO A N 1
ATOM 3084 C CA . PRO A 1 380 ? -16.938 -16.531 -13.383 1 61.97 380 PRO A CA 1
ATOM 3085 C C . PRO A 1 380 ? -17.375 -15.383 -12.492 1 61.97 380 PRO A C 1
ATOM 3087 O O . PRO A 1 380 ? -18.547 -15.305 -12.102 1 61.97 380 PRO A O 1
ATOM 3090 N N . SER A 1 381 ? -16.391 -14.711 -11.969 1 61.84 381 SER A N 1
ATOM 3091 C CA . SER A 1 381 ? -16.75 -13.602 -11.086 1 61.84 381 SER A CA 1
ATOM 3092 C C . SER A 1 381 ? -16.609 -12.266 -11.797 1 61.84 381 SER A C 1
ATOM 3094 O O . SER A 1 381 ? -17.359 -11.328 -11.531 1 61.84 381 SER A O 1
ATOM 3096 N N . LEU A 1 382 ? -15.555 -12.219 -12.805 1 60.22 382 LEU A N 1
ATOM 3097 C CA . LEU A 1 382 ? -15.32 -10.922 -13.438 1 60.22 382 LEU A CA 1
ATOM 3098 C C . LEU A 1 382 ? -16.25 -10.727 -14.625 1 60.22 382 LEU A C 1
ATOM 3100 O O . LEU A 1 382 ? -16.469 -11.656 -15.414 1 60.22 382 LEU A O 1
ATOM 3104 N N . GLY A 1 383 ? -17.062 -9.648 -14.703 1 51.56 383 GLY A N 1
ATOM 3105 C CA . GLY A 1 383 ? -18.016 -9.289 -15.75 1 51.56 383 GLY A CA 1
ATOM 3106 C C . GLY A 1 383 ? -19.453 -9.289 -15.281 1 51.56 383 GLY A C 1
ATOM 3107 O O . GLY A 1 383 ? -20.328 -8.75 -15.961 1 51.56 383 GLY A O 1
ATOM 3108 N N . THR A 1 384 ? -19.625 -10.289 -14.422 1 49.75 384 THR A N 1
ATOM 3109 C CA . THR A 1 384 ? -20.984 -10.258 -13.891 1 49.75 384 THR A CA 1
ATOM 3110 C C . THR A 1 384 ? -21.078 -9.312 -12.695 1 49.75 384 THR A C 1
ATOM 3112 O O . THR A 1 384 ? -22.125 -9.211 -12.062 1 49.75 384 THR A O 1
ATOM 3115 N N . GLN A 1 385 ? -19.984 -8.781 -12.352 1 41.06 385 GLN A N 1
ATOM 3116 C CA . GLN A 1 385 ? -19.75 -8.055 -11.109 1 41.06 385 GLN A CA 1
ATOM 3117 C C . GLN A 1 385 ? -19.906 -6.555 -11.312 1 41.06 385 GLN A C 1
ATOM 3119 O O . GLN A 1 385 ? -19.391 -5.992 -12.281 1 41.06 385 GLN A O 1
ATOM 3124 N N . GLY A 1 386 ? -20.922 -5.945 -10.836 1 39.59 386 GLY A N 1
ATOM 3125 C CA . GLY A 1 386 ? -21.641 -4.676 -10.859 1 39.59 386 GLY A CA 1
ATOM 3126 C C . GLY A 1 386 ? -23.078 -4.801 -11.328 1 39.59 386 GLY A C 1
ATOM 3127 O O . GLY A 1 386 ? -23.516 -5.891 -11.688 1 39.59 386 GLY A O 1
ATOM 3128 N N . ALA A 1 387 ? -23.672 -3.561 -11.562 1 38.22 387 ALA A N 1
ATOM 3129 C CA . ALA A 1 387 ? -25.094 -3.471 -11.883 1 38.22 387 ALA A CA 1
ATOM 3130 C C . ALA A 1 387 ? -25.5 -4.574 -12.852 1 38.22 387 ALA A C 1
ATOM 3132 O O . ALA A 1 387 ? -24.656 -5.211 -13.484 1 38.22 387 ALA A O 1
ATOM 3133 N N . GLU A 1 388 ? -26.75 -4.59 -13.195 1 41.56 388 GLU A N 1
ATOM 3134 C CA . GLU A 1 388 ? -27.734 -5.238 -14.062 1 41.56 388 GLU A CA 1
ATOM 3135 C C . GLU A 1 388 ? -27.109 -5.598 -15.414 1 41.56 388 GLU A C 1
ATOM 3137 O O . GLU A 1 388 ? -27.266 -4.852 -16.391 1 41.56 388 GLU A O 1
ATOM 3142 N N . ALA A 1 389 ? -25.922 -6.199 -15.242 1 45.62 389 ALA A N 1
ATOM 3143 C CA . ALA A 1 389 ? -25.594 -6.344 -16.656 1 45.62 389 ALA A CA 1
ATOM 3144 C C . ALA A 1 389 ? -26.703 -7.094 -17.391 1 45.62 389 ALA A C 1
ATOM 3146 O O . ALA A 1 389 ? -27.109 -8.188 -16.984 1 45.62 389 ALA A O 1
ATOM 3147 N N . ASP A 1 390 ? -27.422 -6.5 -17.906 1 53.44 390 ASP A N 1
ATOM 3148 C CA . ASP A 1 390 ? -28.516 -6.977 -18.734 1 53.44 390 ASP A CA 1
ATOM 3149 C C . ASP A 1 390 ? -28.094 -8.188 -19.578 1 53.44 390 ASP A C 1
ATOM 3151 O O . ASP A 1 390 ? -28.906 -9.055 -19.875 1 53.44 390 ASP A O 1
ATOM 3155 N N . ASN A 1 391 ? -26.609 -8.32 -19.75 1 63.03 391 ASN A N 1
ATOM 3156 C CA . ASN A 1 391 ? -26.141 -9.406 -20.594 1 63.03 391 ASN A CA 1
ATOM 3157 C C . ASN A 1 391 ? -24.797 -9.969 -20.125 1 63.03 391 ASN A C 1
ATOM 3159 O O . ASN A 1 391 ? -23.766 -9.672 -20.703 1 63.03 391 ASN A O 1
ATOM 3163 N N . PRO A 1 392 ? -24.75 -10.773 -19.062 1 66.5 392 PRO A N 1
ATOM 3164 C CA . PRO A 1 392 ? -23.531 -11.312 -18.453 1 66.5 392 PRO A CA 1
ATOM 3165 C C . PRO A 1 392 ? -22.656 -12.055 -19.453 1 66.5 392 PRO A C 1
ATOM 3167 O O . PRO A 1 392 ? -21.422 -12 -19.359 1 66.5 392 PRO A O 1
ATOM 3170 N N . LYS A 1 393 ? -23.219 -12.695 -20.406 1 65 393 LYS A N 1
ATOM 3171 C CA . LYS A 1 393 ? -22.438 -13.422 -21.406 1 65 393 LYS A CA 1
ATOM 3172 C C . LYS A 1 393 ? -21.625 -12.461 -22.266 1 65 393 LYS A C 1
ATOM 3174 O O . LYS A 1 393 ? -20.469 -12.719 -22.562 1 65 393 LYS A O 1
ATOM 3179 N N . LYS A 1 394 ? -22.234 -11.453 -22.562 1 69.75 394 LYS A N 1
ATOM 3180 C CA . LYS A 1 394 ? -21.531 -10.453 -23.359 1 69.75 394 LYS A CA 1
ATOM 3181 C C . LYS A 1 394 ? -20.359 -9.844 -22.578 1 69.75 394 LYS A C 1
ATOM 3183 O O . LYS A 1 394 ? -19.266 -9.695 -23.125 1 69.75 394 LYS A O 1
ATOM 3188 N N . LEU A 1 395 ? -20.562 -9.57 -21.391 1 75.62 395 LEU A N 1
ATOM 3189 C CA . LEU A 1 395 ? -19.531 -8.969 -20.562 1 75.62 395 LEU A CA 1
ATOM 3190 C C . LEU A 1 395 ? -18.359 -9.922 -20.375 1 75.62 395 LEU A C 1
ATOM 3192 O O . LEU A 1 395 ? -17.188 -9.5 -20.406 1 75.62 395 LEU A O 1
ATOM 3196 N N . ARG A 1 396 ? -18.672 -11.117 -20.266 1 77.12 396 ARG A N 1
ATOM 3197 C CA . ARG A 1 396 ? -17.625 -12.117 -20.141 1 77.12 396 ARG A CA 1
ATOM 3198 C C . ARG A 1 396 ? -16.766 -12.172 -21.391 1 77.12 396 ARG A C 1
ATOM 3200 O O . ARG A 1 396 ? -15.539 -12.25 -21.312 1 77.12 396 ARG A O 1
ATOM 3207 N N . GLY A 1 397 ? -17.391 -12.133 -22.469 1 77.88 397 GLY A N 1
ATOM 3208 C CA . GLY A 1 397 ? -16.656 -12.094 -23.719 1 77.88 397 GLY A CA 1
ATOM 3209 C C . GLY A 1 397 ? -15.75 -10.891 -23.844 1 77.88 397 GLY A C 1
ATOM 3210 O O . GLY A 1 397 ? -14.625 -11.008 -24.344 1 77.88 397 GLY A O 1
ATOM 3211 N N . GLU A 1 398 ? -16.219 -9.812 -23.359 1 82.31 398 GLU A N 1
ATOM 3212 C CA . GLU A 1 398 ? -15.43 -8.586 -23.438 1 82.31 398 GLU A CA 1
ATOM 3213 C C . GLU A 1 398 ? -14.227 -8.641 -22.5 1 82.31 398 GLU A C 1
ATOM 3215 O O . GLU A 1 398 ? -13.148 -8.148 -22.828 1 82.31 398 GLU A O 1
ATOM 3220 N N . VAL A 1 399 ? -14.43 -9.258 -21.406 1 84.88 399 VAL A N 1
ATOM 3221 C CA . VAL A 1 399 ? -13.344 -9.406 -20.453 1 84.88 399 VAL A CA 1
ATOM 3222 C C . VAL A 1 399 ? -12.273 -10.336 -21.016 1 84.88 399 VAL A C 1
ATOM 3224 O O . VAL A 1 399 ? -11.078 -10.062 -20.891 1 84.88 399 VAL A O 1
ATOM 3227 N N . ILE A 1 400 ? -12.711 -11.336 -21.688 1 83.62 400 ILE A N 1
ATOM 3228 C CA . ILE A 1 400 ? -11.789 -12.281 -22.297 1 83.62 400 ILE A CA 1
ATOM 3229 C C . ILE A 1 400 ? -11.023 -11.594 -23.422 1 83.62 400 ILE A C 1
ATOM 3231 O O . ILE A 1 400 ? -9.805 -11.766 -23.547 1 83.62 400 ILE A O 1
ATOM 3235 N N . ALA A 1 401 ? -11.766 -10.805 -24.172 1 83.81 401 ALA A N 1
ATOM 3236 C CA . ALA A 1 401 ? -11.117 -10.055 -25.234 1 83.81 401 ALA A CA 1
ATOM 3237 C C . ALA A 1 401 ? -10.055 -9.109 -24.688 1 83.81 401 ALA A C 1
ATOM 3239 O O . ALA A 1 401 ? -8.945 -9.031 -25.219 1 83.81 401 ALA A O 1
ATOM 3240 N N . ARG A 1 402 ? -10.398 -8.461 -23.641 1 88.31 402 ARG A N 1
ATOM 3241 C CA . ARG A 1 402 ? -9.453 -7.586 -22.953 1 88.31 402 ARG A CA 1
ATOM 3242 C C . ARG A 1 402 ? -8.234 -8.367 -22.469 1 88.31 402 ARG A C 1
ATOM 3244 O O . ARG A 1 402 ? -7.102 -7.898 -22.578 1 88.31 402 ARG A O 1
ATOM 3251 N N . SER A 1 403 ? -8.445 -9.508 -21.953 1 89.25 403 SER A N 1
ATOM 3252 C CA . SER A 1 403 ? -7.367 -10.336 -21.438 1 89.25 403 SER A CA 1
ATOM 3253 C C . SER A 1 403 ? -6.402 -10.758 -22.531 1 89.25 403 SER A C 1
ATOM 3255 O O . SER A 1 403 ? -5.184 -10.742 -22.344 1 89.25 403 SER A O 1
ATOM 3257 N N . PHE A 1 404 ? -6.953 -11.023 -23.672 1 87.5 404 PHE A N 1
ATOM 3258 C CA . PHE A 1 404 ? -6.113 -11.398 -24.797 1 87.5 404 PHE A CA 1
ATOM 3259 C C . PHE A 1 404 ? -5.316 -10.203 -25.312 1 87.5 404 PHE A C 1
ATOM 3261 O O . PHE A 1 404 ? -4.156 -10.352 -25.703 1 87.5 404 PHE A O 1
ATOM 3268 N N . LEU A 1 405 ? -5.934 -9.109 -25.281 1 88.19 405 LEU A N 1
ATOM 3269 C CA . LEU A 1 405 ? -5.227 -7.898 -25.672 1 88.19 405 LEU A CA 1
ATOM 3270 C C . LEU A 1 405 ? -4.066 -7.617 -24.719 1 88.19 405 LEU A C 1
ATOM 3272 O O . LEU A 1 405 ? -2.969 -7.273 -25.156 1 88.19 405 LEU A O 1
ATOM 3276 N N . GLU A 1 406 ? -4.293 -7.793 -23.469 1 92.12 406 GLU A N 1
ATOM 3277 C CA . GLU A 1 406 ? -3.252 -7.566 -22.469 1 92.12 406 GLU A CA 1
ATOM 3278 C C . GLU A 1 406 ? -2.115 -8.57 -22.625 1 92.12 406 GLU A C 1
ATOM 3280 O O . GLU A 1 406 ? -0.945 -8.227 -22.438 1 92.12 406 GLU A O 1
ATOM 3285 N N . TRP A 1 407 ? -2.486 -9.734 -22.922 1 91.69 407 TRP A N 1
ATOM 3286 C CA . TRP A 1 407 ? -1.472 -10.758 -23.156 1 91.69 407 TRP A CA 1
ATOM 3287 C C . TRP A 1 407 ? -0.553 -10.352 -24.312 1 91.69 407 TRP A C 1
ATOM 3289 O O . TRP A 1 407 ? 0.672 -10.414 -24.188 1 91.69 407 TRP A O 1
ATOM 3299 N N . SER A 1 408 ? -1.142 -9.938 -25.359 1 90.25 408 SER A N 1
ATOM 3300 C CA . SER A 1 408 ? -0.372 -9.531 -26.531 1 90.25 408 SER A CA 1
ATOM 3301 C C . SER A 1 408 ? 0.515 -8.328 -26.203 1 90.25 408 SER A C 1
ATOM 3303 O O . SER A 1 408 ? 1.694 -8.312 -26.562 1 90.25 408 SER A O 1
ATOM 3305 N N . GLU A 1 409 ? -0.046 -7.402 -25.578 1 93.25 409 GLU A N 1
ATOM 3306 C CA . GLU A 1 409 ? 0.7 -6.195 -25.234 1 93.25 409 GLU A CA 1
ATOM 3307 C C . GLU A 1 409 ? 1.839 -6.516 -24.266 1 93.25 409 GLU A C 1
ATOM 3309 O O . GLU A 1 409 ? 2.949 -6 -24.422 1 93.25 409 GLU A O 1
ATOM 3314 N N . ASN A 1 410 ? 1.532 -7.336 -23.344 1 95.25 410 ASN A N 1
ATOM 3315 C CA . ASN A 1 410 ? 2.549 -7.727 -22.359 1 95.25 410 ASN A CA 1
ATOM 3316 C C . ASN A 1 410 ? 3.709 -8.461 -23.031 1 95.25 410 ASN A C 1
ATOM 3318 O O . ASN A 1 410 ? 4.875 -8.195 -22.734 1 95.25 410 ASN A O 1
ATOM 3322 N N . LYS A 1 411 ? 3.381 -9.352 -23.859 1 93.31 411 LYS A N 1
ATOM 3323 C CA . LYS A 1 411 ? 4.395 -10.102 -24.594 1 93.31 411 LYS A CA 1
ATOM 3324 C C . LYS A 1 411 ? 5.289 -9.164 -25.406 1 93.31 411 LYS A C 1
ATOM 3326 O O . LYS A 1 411 ? 6.508 -9.328 -25.438 1 93.31 411 LYS A O 1
ATOM 3331 N N . LYS A 1 412 ? 4.668 -8.258 -26.031 1 94.75 412 LYS A N 1
ATOM 3332 C CA . LYS A 1 412 ? 5.418 -7.293 -26.828 1 94.75 412 LYS A CA 1
ATOM 3333 C C . LYS A 1 412 ? 6.34 -6.457 -25.953 1 94.75 412 LYS A C 1
ATOM 3335 O O . LYS A 1 412 ? 7.527 -6.305 -26.25 1 94.75 412 LYS A O 1
ATOM 3340 N N . ARG A 1 413 ? 5.848 -5.961 -24.844 1 96.5 413 ARG A N 1
ATOM 3341 C CA . ARG A 1 413 ? 6.648 -5.16 -23.922 1 96.5 413 ARG A CA 1
ATOM 3342 C C . ARG A 1 413 ? 7.824 -5.961 -23.375 1 96.5 413 ARG A C 1
ATOM 3344 O O . ARG A 1 413 ? 8.93 -5.438 -23.25 1 96.5 413 ARG A O 1
ATOM 3351 N N . TRP A 1 414 ? 7.539 -7.188 -23.062 1 96 414 TRP A N 1
ATOM 3352 C CA . TRP A 1 414 ? 8.578 -8.055 -22.516 1 96 414 TRP A CA 1
ATOM 3353 C C . TRP A 1 414 ? 9.68 -8.289 -23.547 1 96 414 TRP A C 1
ATOM 3355 O O . TRP A 1 414 ? 10.867 -8.148 -23.234 1 96 414 TRP A O 1
ATOM 3365 N N . ALA A 1 415 ? 9.281 -8.562 -24.75 1 95.25 415 ALA A N 1
ATOM 3366 C CA . ALA A 1 415 ? 10.25 -8.781 -25.812 1 95.25 415 ALA A CA 1
ATOM 3367 C C . ALA A 1 415 ? 11.102 -7.535 -26.047 1 95.25 415 ALA A C 1
ATOM 3369 O O . ALA A 1 415 ? 12.32 -7.629 -26.188 1 95.25 415 ALA A O 1
ATOM 3370 N N . ASP A 1 416 ? 10.461 -6.402 -26.078 1 95.44 416 ASP A N 1
ATOM 3371 C CA . ASP A 1 416 ? 11.18 -5.141 -26.219 1 95.44 416 ASP A CA 1
ATOM 3372 C C . ASP A 1 416 ? 12.141 -4.918 -25.062 1 95.44 416 ASP A C 1
ATOM 3374 O O . ASP A 1 416 ? 13.258 -4.434 -25.266 1 95.44 416 ASP A O 1
ATOM 3378 N N . GLY A 1 417 ? 11.641 -5.27 -23.891 1 94.88 417 GLY A N 1
ATOM 3379 C CA . GLY A 1 417 ? 12.492 -5.152 -22.719 1 94.88 417 GLY A CA 1
ATOM 3380 C C . GLY A 1 417 ? 13.719 -6.047 -22.781 1 94.88 417 GLY A C 1
ATOM 3381 O O . GLY A 1 417 ? 14.828 -5.613 -22.469 1 94.88 417 GLY A O 1
ATOM 3382 N N . LEU A 1 418 ? 13.555 -7.25 -23.219 1 93.38 418 LEU A N 1
ATOM 3383 C CA . LEU A 1 418 ? 14.672 -8.188 -23.328 1 93.38 418 LEU A CA 1
ATOM 3384 C C . LEU A 1 418 ? 15.672 -7.711 -24.375 1 93.38 418 LEU A C 1
ATOM 3386 O O . LEU A 1 418 ? 16.891 -7.844 -24.172 1 93.38 418 LEU A O 1
ATOM 3390 N N . GLN A 1 419 ? 15.18 -7.191 -25.406 1 92.62 419 GLN A N 1
ATOM 3391 C CA . GLN A 1 419 ? 16.062 -6.645 -26.438 1 92.62 419 GLN A CA 1
ATOM 3392 C C . GLN A 1 419 ? 16.875 -5.469 -25.906 1 92.62 419 GLN A C 1
ATOM 3394 O O . GLN A 1 419 ? 18.078 -5.375 -26.141 1 92.62 419 GLN A O 1
ATOM 3399 N N . SER A 1 420 ? 16.234 -4.641 -25.172 1 89.69 420 SER A N 1
ATOM 3400 C CA . SER A 1 420 ? 16.922 -3.5 -24.562 1 89.69 420 SER A CA 1
ATOM 3401 C C . SER A 1 420 ? 17.984 -3.957 -23.578 1 89.69 420 SER A C 1
ATOM 3403 O O . SER A 1 420 ? 19.062 -3.357 -23.5 1 89.69 420 SER A O 1
ATOM 3405 N N . LEU A 1 421 ? 17.656 -4.934 -22.844 1 87.5 421 LEU A N 1
ATOM 3406 C CA . LEU A 1 421 ? 18.594 -5.488 -21.875 1 87.5 421 LEU A CA 1
ATOM 3407 C C . LEU A 1 421 ? 19.828 -6.051 -22.562 1 87.5 421 LEU A C 1
ATOM 3409 O O . LEU A 1 421 ? 20.953 -5.84 -22.109 1 87.5 421 LEU A O 1
ATOM 3413 N N . LYS A 1 422 ? 19.703 -6.688 -23.656 1 86.31 422 LYS A N 1
ATOM 3414 C CA . LYS A 1 422 ? 20.797 -7.238 -24.438 1 86.31 422 LYS A CA 1
ATOM 3415 C C . LYS A 1 422 ? 21.672 -6.129 -25 1 86.31 422 LYS A C 1
ATOM 3417 O O . LYS A 1 422 ? 22.906 -6.227 -24.984 1 86.31 422 LYS A O 1
ATOM 3422 N N . ASP A 1 423 ? 21.047 -5.125 -25.391 1 84.44 423 ASP A N 1
ATOM 3423 C CA . ASP A 1 423 ? 21.766 -3.998 -25.984 1 84.44 423 ASP A CA 1
ATOM 3424 C C . ASP A 1 423 ? 22.594 -3.252 -24.938 1 84.44 423 ASP A C 1
ATOM 3426 O O . ASP A 1 423 ? 23.672 -2.734 -25.234 1 84.44 423 ASP A O 1
ATOM 3430 N N . SER A 1 424 ? 22.141 -3.15 -23.734 1 73.19 424 SER A N 1
ATOM 3431 C CA . SER A 1 424 ? 22.812 -2.441 -22.656 1 73.19 424 SER A CA 1
ATOM 3432 C C . SER A 1 424 ? 24.016 -3.234 -22.141 1 73.19 424 SER A C 1
ATOM 3434 O O . SER A 1 424 ? 24.969 -2.658 -21.609 1 73.19 424 SER A O 1
ATOM 3436 N N . THR A 1 425 ? 23.969 -4.52 -22.234 1 65.88 425 THR A N 1
ATOM 3437 C CA . THR A 1 425 ? 25.078 -5.355 -21.797 1 65.88 425 THR A CA 1
ATOM 3438 C C . THR A 1 425 ? 26.219 -5.328 -22.797 1 65.88 425 THR A C 1
ATOM 3440 O O . THR A 1 425 ? 27.375 -5.59 -22.453 1 65.88 425 THR A O 1
ATOM 3443 N N . LEU A 1 426 ? 25.859 -4.965 -24.031 1 53.5 426 LEU A N 1
ATOM 3444 C CA . LEU A 1 426 ? 26.875 -4.906 -25.078 1 53.5 426 LEU A CA 1
ATOM 3445 C C . LEU A 1 426 ? 27.672 -3.611 -24.984 1 53.5 426 LEU A C 1
ATOM 3447 O O . LEU A 1 426 ? 28.812 -3.553 -25.438 1 53.5 426 LEU A O 1
ATOM 3451 N N . TYR A 1 427 ? 27.125 -2.611 -24.281 1 47.69 427 TYR A N 1
ATOM 3452 C CA . TYR A 1 427 ? 27.859 -1.363 -24.109 1 47.69 427 TYR A CA 1
ATOM 3453 C C . TYR A 1 427 ? 28.422 -1.267 -22.688 1 47.69 427 TYR A C 1
ATOM 3455 O O . TYR A 1 427 ? 27.75 -1.618 -21.719 1 47.69 427 TYR A O 1
ATOM 3463 N N . MET B 1 1 ? 69 8.977 100.188 1 18.44 1 MET B N 1
ATOM 3464 C CA . MET B 1 1 ? 69 7.613 100.688 1 18.44 1 MET B CA 1
ATOM 3465 C C . MET B 1 1 ? 68.188 6.695 99.75 1 18.44 1 MET B C 1
ATOM 3467 O O . MET B 1 1 ? 67 6.832 99.625 1 18.44 1 MET B O 1
ATOM 3471 N N . LYS B 1 2 ? 68.625 6.383 98.625 1 17.97 2 LYS B N 1
ATOM 3472 C CA . LYS B 1 2 ? 68.062 6.441 97.25 1 17.97 2 LYS B CA 1
ATOM 3473 C C . LYS B 1 2 ? 67.312 5.145 96.875 1 17.97 2 LYS B C 1
ATOM 3475 O O . LYS B 1 2 ? 67.188 4.824 95.688 1 17.97 2 LYS B O 1
ATOM 3480 N N . ILE B 1 3 ? 66.75 4.613 98 1 16.95 3 ILE B N 1
ATOM 3481 C CA . ILE B 1 3 ? 66.812 3.156 98.062 1 16.95 3 ILE B CA 1
ATOM 3482 C C . ILE B 1 3 ? 66 2.564 96.875 1 16.95 3 ILE B C 1
ATOM 3484 O O . ILE B 1 3 ? 65.25 3.262 96.25 1 16.95 3 ILE B O 1
ATOM 3488 N N . GLY B 1 4 ? 65.375 1.452 97.125 1 17.94 4 GLY B N 1
ATOM 3489 C CA . GLY B 1 4 ? 65.312 0.032 96.812 1 17.94 4 GLY B CA 1
ATOM 3490 C C . GLY B 1 4 ? 64.188 -0.338 95.875 1 17.94 4 GLY B C 1
ATOM 3491 O O . GLY B 1 4 ? 63.031 -0.084 96.188 1 17.94 4 GLY B O 1
ATOM 3492 N N . LYS B 1 5 ? 64.375 -0.318 94.5 1 19.05 5 LYS B N 1
ATOM 3493 C CA . LYS B 1 5 ? 63.812 -0.31 93.125 1 19.05 5 LYS B CA 1
ATOM 3494 C C . LYS B 1 5 ? 63.062 -1.613 92.875 1 19.05 5 LYS B C 1
ATOM 3496 O O . LYS B 1 5 ? 62.875 -1.994 91.688 1 19.05 5 LYS B O 1
ATOM 3501 N N . GLY B 1 6 ? 62.656 -2.172 94 1 15.92 6 GLY B N 1
ATOM 3502 C CA . GLY B 1 6 ? 62.5 -3.619 94.062 1 15.92 6 GLY B CA 1
ATOM 3503 C C . GLY B 1 6 ? 61.5 -4.129 93.062 1 15.92 6 GLY B C 1
ATOM 3504 O O . GLY B 1 6 ? 60.875 -3.344 92.312 1 15.92 6 GLY B O 1
ATOM 3505 N N . SER B 1 7 ? 60.406 -4.816 93.562 1 15.78 7 SER B N 1
ATOM 3506 C CA . SER B 1 7 ? 60.062 -6.238 93.562 1 15.78 7 SER B CA 1
ATOM 3507 C C . SER B 1 7 ? 59 -6.559 92.562 1 15.78 7 SER B C 1
ATOM 3509 O O . SER B 1 7 ? 58.406 -5.652 91.938 1 15.78 7 SER B O 1
ATOM 3511 N N . SER B 1 8 ? 57.969 -7.34 92.938 1 16.12 8 SER B N 1
ATOM 3512 C CA . SER B 1 8 ? 57.562 -8.719 92.688 1 16.12 8 SER B CA 1
ATOM 3513 C C . SER B 1 8 ? 56.438 -8.781 91.688 1 16.12 8 SER B C 1
ATOM 3515 O O . SER B 1 8 ? 55.938 -7.742 91.188 1 16.12 8 SER B O 1
ATOM 3517 N N . SER B 1 9 ? 55.312 -9.414 92.125 1 15.7 9 SER B N 1
ATOM 3518 C CA . SER B 1 9 ? 54.719 -10.703 91.812 1 15.7 9 SER B CA 1
ATOM 3519 C C . SER B 1 9 ? 53.562 -10.562 90.812 1 15.7 9 SER B C 1
ATOM 3521 O O . SER B 1 9 ? 53.594 -11.188 89.75 1 15.7 9 SER B O 1
ATOM 3523 N N . VAL B 1 10 ? 52.375 -10.969 91.25 1 16.41 10 VAL B N 1
ATOM 3524 C CA . VAL B 1 10 ? 51.594 -12.172 90.938 1 16.41 10 VAL B CA 1
ATOM 3525 C C . VAL B 1 10 ? 50.531 -11.867 89.938 1 16.41 10 VAL B C 1
ATOM 3527 O O . VAL B 1 10 ? 50.219 -10.703 89.688 1 16.41 10 VAL B O 1
ATOM 3530 N N . LEU B 1 11 ? 49.5 -12.742 89.938 1 16.53 11 LEU B N 1
ATOM 3531 C CA . LEU B 1 11 ? 48.812 -13.742 89.125 1 16.53 11 LEU B CA 1
ATOM 3532 C C . LEU B 1 11 ? 47.531 -13.148 88.5 1 16.53 11 LEU B C 1
ATOM 3534 O O . LEU B 1 11 ? 47.281 -13.305 87.312 1 16.53 11 LEU B O 1
ATOM 3538 N N . GLY B 1 12 ? 46.625 -12.789 89.5 1 15.82 12 GLY B N 1
ATOM 3539 C CA . GLY B 1 12 ? 45.375 -13.555 89.438 1 15.82 12 GLY B CA 1
ATOM 3540 C C . GLY B 1 12 ? 44.469 -13.102 88.312 1 15.82 12 GLY B C 1
ATOM 3541 O O . GLY B 1 12 ? 44.719 -12.117 87.625 1 15.82 12 GLY B O 1
ATOM 3542 N N . THR B 1 13 ? 43.219 -13.133 88.688 1 16.62 13 THR B N 1
ATOM 3543 C CA . THR B 1 13 ? 41.938 -13.742 88.375 1 16.62 13 THR B CA 1
ATOM 3544 C C . THR B 1 13 ? 41.156 -12.898 87.375 1 16.62 13 THR B C 1
ATOM 3546 O O . THR B 1 13 ? 41.406 -11.695 87.25 1 16.62 13 THR B O 1
ATOM 3549 N N . PRO B 1 14 ? 40.281 -13.578 86.625 1 18.61 14 PRO B N 1
ATOM 3550 C CA . PRO B 1 14 ? 39.531 -13.68 85.375 1 18.61 14 PRO B CA 1
ATOM 3551 C C . PRO B 1 14 ? 38.438 -12.633 85.25 1 18.61 14 PRO B C 1
ATOM 3553 O O . PRO B 1 14 ? 37.625 -12.695 84.312 1 18.61 14 PRO B O 1
ATOM 3556 N N . LEU B 1 15 ? 38.75 -11.445 85.75 1 15.73 15 LEU B N 1
ATOM 3557 C CA . LEU B 1 15 ? 37.656 -10.57 86.188 1 15.73 15 LEU B CA 1
ATOM 3558 C C . LEU B 1 15 ? 36.625 -10.391 85.125 1 15.73 15 LEU B C 1
ATOM 3560 O O . LEU B 1 15 ? 36.906 -9.867 84.062 1 15.73 15 LEU B O 1
ATOM 3564 N N . SER B 1 16 ? 35.625 -11.352 85.25 1 16.75 16 SER B N 1
ATOM 3565 C CA . SER B 1 16 ? 34.438 -11.758 84.5 1 16.75 16 SER B CA 1
ATOM 3566 C C . SER B 1 16 ? 33.625 -10.555 84.062 1 16.75 16 SER B C 1
ATOM 3568 O O . SER B 1 16 ? 33.188 -10.477 82.875 1 16.75 16 SER B O 1
ATOM 3570 N N . HIS B 1 17 ? 33.062 -9.906 85.125 1 16.3 17 HIS B N 1
ATOM 3571 C CA . HIS B 1 17 ? 31.609 -9.711 85.188 1 16.3 17 HIS B CA 1
ATOM 3572 C C . HIS B 1 17 ? 31.172 -8.469 84.438 1 16.3 17 HIS B C 1
ATOM 3574 O O . HIS B 1 17 ? 30.062 -7.969 84.625 1 16.3 17 HIS B O 1
ATOM 3580 N N . ILE B 1 18 ? 32.062 -7.988 83.562 1 17.11 18 ILE B N 1
ATOM 3581 C CA . ILE B 1 18 ? 31.812 -6.57 83.312 1 17.11 18 ILE B CA 1
ATOM 3582 C C . ILE B 1 18 ? 30.344 -6.352 83 1 17.11 18 ILE B C 1
ATOM 3584 O O . ILE B 1 18 ? 29.797 -6.965 82.062 1 17.11 18 ILE B O 1
ATOM 3588 N N . LEU B 1 19 ? 29.75 -5.656 83.938 1 16.03 19 LEU B N 1
ATOM 3589 C CA . LEU B 1 19 ? 28.438 -5.195 84.375 1 16.03 19 LEU B CA 1
ATOM 3590 C C . LEU B 1 19 ? 27.641 -4.633 83.188 1 16.03 19 LEU B C 1
ATOM 3592 O O . LEU B 1 19 ? 28.203 -4.102 82.25 1 16.03 19 LEU B O 1
ATOM 3596 N N . LEU B 1 20 ? 26.359 -4.641 83.375 1 16.62 20 LEU B N 1
ATOM 3597 C CA . LEU B 1 20 ? 24.984 -4.762 82.938 1 16.62 20 LEU B CA 1
ATOM 3598 C C . LEU B 1 20 ? 24.531 -3.484 82.25 1 16.62 20 LEU B C 1
ATOM 3600 O O . LEU B 1 20 ? 23.797 -3.539 81.25 1 16.62 20 LEU B O 1
ATOM 3604 N N . GLY B 1 21 ? 25 -2.285 82.812 1 15.1 21 GLY B N 1
ATOM 3605 C CA . GLY B 1 21 ? 23.875 -1.425 83.125 1 15.1 21 GLY B CA 1
ATOM 3606 C C . GLY B 1 21 ? 23.25 -0.753 81.938 1 15.1 21 GLY B C 1
ATOM 3607 O O . GLY B 1 21 ? 22.078 -0.376 81.938 1 15.1 21 GLY B O 1
ATOM 3608 N N . LEU B 1 22 ? 24.141 -0.201 81.125 1 17.23 22 LEU B N 1
ATOM 3609 C CA . LEU B 1 22 ? 23.828 1.166 80.688 1 17.23 22 LEU B CA 1
ATOM 3610 C C . LEU B 1 22 ? 22.609 1.196 79.812 1 17.23 22 LEU B C 1
ATOM 3612 O O . LEU B 1 22 ? 22.656 0.652 78.688 1 17.23 22 LEU B O 1
ATOM 3616 N N . LEU B 1 23 ? 21.375 1.405 80.312 1 16.77 23 LEU B N 1
ATOM 3617 C CA . LEU B 1 23 ? 19.938 1.241 80.062 1 16.77 23 LEU B CA 1
ATOM 3618 C C . LEU B 1 23 ? 19.5 1.993 78.812 1 16.77 23 LEU B C 1
ATOM 3620 O O . LEU B 1 23 ? 18.844 1.417 77.938 1 16.77 23 LEU B O 1
ATOM 3624 N N . GLY B 1 24 ? 18.875 3.279 79 1 16.7 24 GLY B N 1
ATOM 3625 C CA . GLY B 1 24 ? 17.5 3.764 78.938 1 16.7 24 GLY B CA 1
ATOM 3626 C C . GLY B 1 24 ? 17.219 4.434 77.562 1 16.7 24 GLY B C 1
ATOM 3627 O O . GLY B 1 24 ? 16.078 4.414 77.125 1 16.7 24 GLY B O 1
ATOM 3628 N N . PHE B 1 25 ? 18.094 5.32 77.188 1 17.45 25 PHE B N 1
ATOM 3629 C CA . PHE B 1 25 ? 17.562 6.637 76.875 1 17.45 25 PHE B CA 1
ATOM 3630 C C . PHE B 1 25 ? 16.797 6.594 75.562 1 17.45 25 PHE B C 1
ATOM 3632 O O . PHE B 1 25 ? 16.078 7.535 75.188 1 17.45 25 PHE B O 1
ATOM 3639 N N . PHE B 1 26 ? 17.281 5.824 74.625 1 17.12 26 PHE B N 1
ATOM 3640 C CA . PHE B 1 26 ? 17.188 6.398 73.312 1 17.12 26 PHE B CA 1
ATOM 3641 C C . PHE B 1 26 ? 15.75 6.41 72.812 1 17.12 26 PHE B C 1
ATOM 3643 O O . PHE B 1 26 ? 15.477 6.734 71.625 1 17.12 26 PHE B O 1
ATOM 3650 N N . PHE B 1 27 ? 14.758 5.777 73.5 1 17.88 27 PHE B N 1
ATOM 3651 C CA . PHE B 1 27 ? 13.602 5.227 72.812 1 17.88 27 PHE B CA 1
ATOM 3652 C C . PHE B 1 27 ? 12.672 6.336 72.312 1 17.88 27 PHE B C 1
ATOM 3654 O O . PHE B 1 27 ? 11.562 6.066 71.875 1 17.88 27 PHE B O 1
ATOM 3661 N N . GLY B 1 28 ? 12.766 7.586 72.812 1 16.5 28 GLY B N 1
ATOM 3662 C CA . GLY B 1 28 ? 11.586 8.359 73.188 1 16.5 28 GLY B CA 1
ATOM 3663 C C . GLY B 1 28 ? 10.609 8.547 72.062 1 16.5 28 GLY B C 1
ATOM 3664 O O . GLY B 1 28 ? 9.398 8.383 72.25 1 16.5 28 GLY B O 1
ATOM 3665 N N . PHE B 1 29 ? 10.867 9.438 71.125 1 17.84 29 PHE B N 1
ATOM 3666 C CA . PHE B 1 29 ? 9.82 10.375 70.75 1 17.84 29 PHE B CA 1
ATOM 3667 C C . PHE B 1 29 ? 8.797 9.711 69.812 1 17.84 29 PHE B C 1
ATOM 3669 O O . PHE B 1 29 ? 8.906 9.805 68.562 1 17.84 29 PHE B O 1
ATOM 3676 N N . LEU B 1 30 ? 8.484 8.406 69.875 1 17.8 30 LEU B N 1
ATOM 3677 C CA . LEU B 1 30 ? 7.539 7.723 69 1 17.8 30 LEU B CA 1
ATOM 3678 C C . LEU B 1 30 ? 6.172 8.398 69.062 1 17.8 30 LEU B C 1
ATOM 3680 O O . LEU B 1 30 ? 5.301 8.109 68.25 1 17.8 30 LEU B O 1
ATOM 3684 N N . SER B 1 31 ? 5.738 8.836 70.25 1 17.11 31 SER B N 1
ATOM 3685 C CA . SER B 1 31 ? 4.383 8.594 70.75 1 17.11 31 SER B CA 1
ATOM 3686 C C . SER B 1 31 ? 3.352 9.281 69.875 1 17.11 31 SER B C 1
ATOM 3688 O O . SER B 1 31 ? 2.256 8.758 69.625 1 17.11 31 SER B O 1
ATOM 3690 N N . ALA B 1 32 ? 3.291 10.609 69.875 1 17.48 32 ALA B N 1
ATOM 3691 C CA . ALA B 1 32 ? 2.064 11.305 70.25 1 17.48 32 ALA B CA 1
ATOM 3692 C C . ALA B 1 32 ? 1.037 11.258 69.125 1 17.48 32 ALA B C 1
ATOM 3694 O O . ALA B 1 32 ? -0.153 11.492 69.312 1 17.48 32 ALA B O 1
ATOM 3695 N N . LEU B 1 33 ? 1.378 11.391 67.875 1 18.47 33 LEU B N 1
ATOM 3696 C CA . LEU B 1 33 ? 0.291 12 67.125 1 18.47 33 LEU B CA 1
ATOM 3697 C C . LEU B 1 33 ? -0.877 11.023 66.938 1 18.47 33 LEU B C 1
ATOM 3699 O O . LEU B 1 33 ? -0.73 9.953 66.375 1 18.47 33 LEU B O 1
ATOM 3703 N N . SER B 1 34 ? -1.827 10.836 67.875 1 18.39 34 SER B N 1
ATOM 3704 C CA . SER B 1 34 ? -2.979 10 68.188 1 18.39 34 SER B CA 1
ATOM 3705 C C . SER B 1 34 ? -4.059 10.109 67.125 1 18.39 34 SER B C 1
ATOM 3707 O O . SER B 1 34 ? -4.781 11.109 67.062 1 18.39 34 SER B O 1
ATOM 3709 N N . PHE B 1 35 ? -3.916 9.977 65.875 1 18.94 35 PHE B N 1
ATOM 3710 C CA . PHE B 1 35 ? -4.957 10.328 64.875 1 18.94 35 PHE B CA 1
ATOM 3711 C C . PHE B 1 35 ? -6.234 9.539 65.188 1 18.94 35 PHE B C 1
ATOM 3713 O O . PHE B 1 35 ? -6.188 8.32 65.375 1 18.94 35 PHE B O 1
ATOM 3720 N N . ASN B 1 36 ? -7.289 10.102 65.75 1 19.42 36 ASN B N 1
ATOM 3721 C CA . ASN B 1 36 ? -8.594 9.68 66.25 1 19.42 36 ASN B CA 1
ATOM 3722 C C . ASN B 1 36 ? -9.281 8.727 65.312 1 19.42 36 ASN B C 1
ATOM 3724 O O . ASN B 1 36 ? -9.211 8.914 64.062 1 19.42 36 ASN B O 1
ATOM 3728 N N . GLN B 1 37 ? -9.773 7.52 65.625 1 20.38 37 GLN B N 1
ATOM 3729 C CA . GLN B 1 37 ? -10.188 6.238 65.062 1 20.38 37 GLN B CA 1
ATOM 3730 C C . GLN B 1 37 ? -11.406 6.406 64.125 1 20.38 37 GLN B C 1
ATOM 3732 O O . GLN B 1 37 ? -11.5 5.766 63.094 1 20.38 37 GLN B O 1
ATOM 3737 N N . ASN B 1 38 ? -12.578 6.793 64.688 1 19.78 38 ASN B N 1
ATOM 3738 C CA . ASN B 1 38 ? -13.898 6.18 64.688 1 19.78 38 ASN B CA 1
ATOM 3739 C C . ASN B 1 38 ? -14.609 6.445 63.344 1 19.78 38 ASN B C 1
ATOM 3741 O O . ASN B 1 38 ? -15.305 5.57 62.812 1 19.78 38 ASN B O 1
ATOM 3745 N N . LYS B 1 39 ? -15.133 7.695 63.156 1 21.05 39 LYS B N 1
ATOM 3746 C CA . LYS B 1 39 ? -16.438 7.938 62.562 1 21.05 39 LYS B CA 1
ATOM 3747 C C . LYS B 1 39 ? -16.422 7.594 61.062 1 21.05 39 LYS B C 1
ATOM 3749 O O . LYS B 1 39 ? -15.82 8.305 60.25 1 21.05 39 LYS B O 1
ATOM 3754 N N . ALA B 1 40 ? -16.469 6.379 60.656 1 21.7 40 ALA B N 1
ATOM 3755 C CA . ALA B 1 40 ? -16.516 5.738 59.344 1 21.7 40 ALA B CA 1
ATOM 3756 C C . ALA B 1 40 ? -17.734 6.195 58.562 1 21.7 40 ALA B C 1
ATOM 3758 O O . ALA B 1 40 ? -18.797 5.582 58.625 1 21.7 40 ALA B O 1
ATOM 3759 N N . SER B 1 41 ? -18.266 7.383 58.844 1 19.92 41 SER B N 1
ATOM 3760 C CA . SER B 1 41 ? -19.578 7.664 58.312 1 19.92 41 SER B CA 1
ATOM 3761 C C . SER B 1 41 ? -19.688 7.254 56.844 1 19.92 41 SER B C 1
ATOM 3763 O O . SER B 1 41 ? -18.703 7.312 56.125 1 19.92 41 SER B O 1
ATOM 3765 N N . ASN B 1 42 ? -20.734 6.391 56.594 1 20.91 42 ASN B N 1
ATOM 3766 C CA . ASN B 1 42 ? -21.281 5.73 55.406 1 20.91 42 ASN B CA 1
ATOM 3767 C C . ASN B 1 42 ? -21.484 6.715 54.25 1 20.91 42 ASN B C 1
ATOM 3769 O O . ASN B 1 42 ? -22.312 7.633 54.375 1 20.91 42 ASN B O 1
ATOM 3773 N N . VAL B 1 43 ? -20.578 7.34 53.875 1 21.17 43 VAL B N 1
ATOM 3774 C CA . VAL B 1 43 ? -20.859 8.336 52.844 1 21.17 43 VAL B CA 1
ATOM 3775 C C . VAL B 1 43 ? -21.688 7.707 51.719 1 21.17 43 VAL B C 1
ATOM 3777 O O . VAL B 1 43 ? -21.188 6.828 51 1 21.17 43 VAL B O 1
ATOM 3780 N N . VAL B 1 44 ? -22.984 7.387 52.031 1 20.47 44 VAL B N 1
ATOM 3781 C CA . VAL B 1 44 ? -23.984 6.953 51.062 1 20.47 44 VAL B CA 1
ATOM 3782 C C . VAL B 1 44 ? -23.906 7.844 49.812 1 20.47 44 VAL B C 1
ATOM 3784 O O . VAL B 1 44 ? -24.016 9.07 49.906 1 20.47 44 VAL B O 1
ATOM 3787 N N . LEU B 1 45 ? -23.297 7.426 49 1 20.61 45 LEU B N 1
ATOM 3788 C CA . LEU B 1 45 ? -23.188 8.07 47.688 1 20.61 45 LEU B CA 1
ATOM 3789 C C . LEU B 1 45 ? -24.562 8.359 47.125 1 20.61 45 LEU B C 1
ATOM 3791 O O . LEU B 1 45 ? -25.297 7.43 46.781 1 20.61 45 LEU B O 1
ATOM 3795 N N . GLU B 1 46 ? -25.375 9.125 47.781 1 20.66 46 GLU B N 1
ATOM 3796 C CA . GLU B 1 46 ? -26.688 9.547 47.281 1 20.66 46 GLU B CA 1
ATOM 3797 C C . GLU B 1 46 ? -26.656 9.797 45.781 1 20.66 46 GLU B C 1
ATOM 3799 O O . GLU B 1 46 ? -25.641 10.258 45.25 1 20.66 46 GLU B O 1
ATOM 3804 N N . ASP B 1 47 ? -27.641 9.172 45.062 1 21.38 47 ASP B N 1
ATOM 3805 C CA . ASP B 1 47 ? -28.109 9.047 43.688 1 21.38 47 ASP B CA 1
ATOM 3806 C C . ASP B 1 47 ? -28.328 10.414 43.031 1 21.38 47 ASP B C 1
ATOM 3808 O O . ASP B 1 47 ? -29.453 10.852 42.844 1 21.38 47 ASP B O 1
ATOM 3812 N N . ASN B 1 48 ? -27.891 11.43 43.594 1 21.39 48 ASN B N 1
ATOM 3813 C CA . ASN B 1 48 ? -28.266 12.75 43.094 1 21.39 48 ASN B CA 1
ATOM 3814 C C . ASN B 1 48 ? -28.203 12.805 41.562 1 21.39 48 ASN B C 1
ATOM 3816 O O . ASN B 1 48 ? -27.125 12.656 41 1 21.39 48 ASN B O 1
ATOM 3820 N N . VAL B 1 49 ? -29.312 12.445 40.938 1 20.89 49 VAL B N 1
ATOM 3821 C CA . VAL B 1 49 ? -29.859 12.539 39.594 1 20.89 49 VAL B CA 1
ATOM 3822 C C . VAL B 1 49 ? -29.516 13.906 38.969 1 20.89 49 VAL B C 1
ATOM 3824 O O . VAL B 1 49 ? -29.922 14.945 39.531 1 20.89 49 VAL B O 1
ATOM 3827 N N . LEU B 1 50 ? -28.438 14.148 38.688 1 20.53 50 LEU B N 1
ATOM 3828 C CA . LEU B 1 50 ? -28.078 15.375 38 1 20.53 50 LEU B CA 1
ATOM 3829 C C . LEU B 1 50 ? -29.156 15.773 37 1 20.53 50 LEU B C 1
ATOM 3831 O O . LEU B 1 50 ? -29.328 15.133 35.969 1 20.53 50 LEU B O 1
ATOM 3835 N N . HIS B 1 51 ? -30.297 15.992 37.5 1 19.16 51 HIS B N 1
ATOM 3836 C CA . HIS B 1 51 ? -31.375 16.641 36.781 1 19.16 51 HIS B CA 1
ATOM 3837 C C . HIS B 1 51 ? -30.891 17.922 36.094 1 19.16 51 HIS B C 1
ATOM 3839 O O . HIS B 1 51 ? -30.734 18.953 36.781 1 19.16 51 HIS B O 1
ATOM 3845 N N . TYR B 1 52 ? -30.031 17.812 35.281 1 20.11 52 TYR B N 1
ATOM 3846 C CA . TYR B 1 52 ? -29.797 18.953 34.406 1 20.11 52 TYR B CA 1
ATOM 3847 C C . TYR B 1 52 ? -31.109 19.5 33.844 1 20.11 52 TYR B C 1
ATOM 3849 O O . TYR B 1 52 ? -31.797 18.812 33.094 1 20.11 52 TYR B O 1
ATOM 3857 N N . SER B 1 53 ? -31.828 19.984 34.688 1 20.62 53 SER B N 1
ATOM 3858 C CA . SER B 1 53 ? -32.969 20.781 34.281 1 20.62 53 SER B CA 1
ATOM 3859 C C . SER B 1 53 ? -32.656 21.656 33.062 1 20.62 53 SER B C 1
ATOM 3861 O O . SER B 1 53 ? -31.688 22.422 33.094 1 20.62 53 SER B O 1
ATOM 3863 N N . VAL B 1 54 ? -33 21.188 31.969 1 21.5 54 VAL B N 1
ATOM 3864 C CA . VAL B 1 54 ? -33.188 21.859 30.688 1 21.5 54 VAL B CA 1
ATOM 3865 C C . VAL B 1 54 ? -34.031 23.125 30.891 1 21.5 54 VAL B C 1
ATOM 3867 O O . VAL B 1 54 ? -35.25 23.062 30.938 1 21.5 54 VAL B O 1
ATOM 3870 N N . GLU B 1 55 ? -33.875 23.812 31.922 1 21.3 55 GLU B N 1
ATOM 3871 C CA . GLU B 1 55 ? -34.688 25.047 31.875 1 21.3 55 GLU B CA 1
ATOM 3872 C C . GLU B 1 55 ? -34.625 25.688 30.5 1 21.3 55 GLU B C 1
ATOM 3874 O O . GLU B 1 55 ? -33.625 25.547 29.781 1 21.3 55 GLU B O 1
ATOM 3879 N N . ARG B 1 56 ? -35.75 26.266 29.969 1 22.61 56 ARG B N 1
ATOM 3880 C CA . ARG B 1 56 ? -36.156 27.062 28.812 1 22.61 56 ARG B CA 1
ATOM 3881 C C . ARG B 1 56 ? -35.25 28.281 28.656 1 22.61 56 ARG B C 1
ATOM 3883 O O . ARG B 1 56 ? -35.688 29.406 28.953 1 22.61 56 ARG B O 1
ATOM 3890 N N . GLU B 1 57 ? -34.156 28.406 29.234 1 20.48 57 GLU B N 1
ATOM 3891 C CA . GLU B 1 57 ? -33.5 29.703 29.375 1 20.48 57 GLU B CA 1
ATOM 3892 C C . GLU B 1 57 ? -33.469 30.438 28.031 1 20.48 57 GLU B C 1
ATOM 3894 O O . GLU B 1 57 ? -32.969 29.906 27.031 1 20.48 57 GLU B O 1
ATOM 3899 N N . ARG B 1 58 ? -34.188 31.516 27.703 1 22.33 58 ARG B N 1
ATOM 3900 C CA . ARG B 1 58 ? -34.5 32.625 26.781 1 22.33 58 ARG B CA 1
ATOM 3901 C C . ARG B 1 58 ? -33.25 33.188 26.172 1 22.33 58 ARG B C 1
ATOM 3903 O O . ARG B 1 58 ? -32.125 32.781 26.516 1 22.33 58 ARG B O 1
ATOM 3910 N N . GLU B 1 59 ? -33.188 34.688 26.047 1 21.66 59 GLU B N 1
ATOM 3911 C CA . GLU B 1 59 ? -32.531 35.75 25.25 1 21.66 59 GLU B CA 1
ATOM 3912 C C . GLU B 1 59 ? -31.047 35.875 25.594 1 21.66 59 GLU B C 1
ATOM 3914 O O . GLU B 1 59 ? -30.625 36.844 26.234 1 21.66 59 GLU B O 1
ATOM 3919 N N . ARG B 1 60 ? -30.359 35.125 26.203 1 21.88 60 ARG B N 1
ATOM 3920 C CA . ARG B 1 60 ? -29.188 35.625 26.922 1 21.88 60 ARG B CA 1
ATOM 3921 C C . ARG B 1 60 ? -28.188 36.25 25.953 1 21.88 60 ARG B C 1
ATOM 3923 O O . ARG B 1 60 ? -28.031 35.781 24.812 1 21.88 60 ARG B O 1
ATOM 3930 N N . ALA B 1 61 ? -27.594 37.5 26.266 1 22.77 61 ALA B N 1
ATOM 3931 C CA . ALA B 1 61 ? -26.594 38.406 25.734 1 22.77 61 ALA B CA 1
ATOM 3932 C C . ALA B 1 61 ? -25.297 37.656 25.391 1 22.77 61 ALA B C 1
ATOM 3934 O O . ALA B 1 61 ? -24.953 36.656 26.031 1 22.77 61 ALA B O 1
ATOM 3935 N N . ILE B 1 62 ? -24.688 37.844 24.281 1 22.47 62 ILE B N 1
ATOM 3936 C CA . ILE B 1 62 ? -23.484 37.5 23.516 1 22.47 62 ILE B CA 1
ATOM 3937 C C . ILE B 1 62 ? -22.266 37.531 24.422 1 22.47 62 ILE B C 1
ATOM 3939 O O . ILE B 1 62 ? -21.781 38.625 24.797 1 22.47 62 ILE B O 1
ATOM 3943 N N . LEU B 1 63 ? -22.297 36.844 25.531 1 22.34 63 LEU B N 1
ATOM 3944 C CA . LEU B 1 63 ? -21.141 37.031 26.391 1 22.34 63 LEU B CA 1
ATOM 3945 C C . LEU B 1 63 ? -19.844 36.906 25.578 1 22.34 63 LEU B C 1
ATOM 3947 O O . LEU B 1 63 ? -19.719 36 24.75 1 22.34 63 LEU B O 1
ATOM 3951 N N . GLU B 1 64 ? -19 37.875 25.547 1 21.56 64 GLU B N 1
ATOM 3952 C CA . GLU B 1 64 ? -17.672 38.094 24.984 1 21.56 64 GLU B CA 1
ATOM 3953 C C . GLU B 1 64 ? -16.703 37 25.375 1 21.56 64 GLU B C 1
ATOM 3955 O O . GLU B 1 64 ? -16.484 36.75 26.562 1 21.56 64 GLU B O 1
ATOM 3960 N N . ALA B 1 65 ? -16.703 35.875 24.75 1 22.56 65 ALA B N 1
ATOM 3961 C CA . ALA B 1 65 ? -15.797 34.75 24.859 1 22.56 65 ALA B CA 1
ATOM 3962 C C . ALA B 1 65 ? -14.383 35.188 25.203 1 22.56 65 ALA B C 1
ATOM 3964 O O . ALA B 1 65 ? -13.711 35.844 24.391 1 22.56 65 ALA B O 1
ATOM 3965 N N . THR B 1 66 ? -14.102 35.531 26.422 1 23.3 66 THR B N 1
ATOM 3966 C CA . THR B 1 66 ? -12.734 35.781 26.875 1 23.3 66 THR B CA 1
ATOM 3967 C C . THR B 1 66 ? -11.82 34.625 26.453 1 23.3 66 THR B C 1
ATOM 3969 O O . THR B 1 66 ? -12.242 33.469 26.438 1 23.3 66 THR B O 1
ATOM 3972 N N . PRO B 1 67 ? -10.562 34.875 25.938 1 23.42 67 PRO B N 1
ATOM 3973 C CA . PRO B 1 67 ? -9.461 34.062 25.422 1 23.42 67 PRO B CA 1
ATOM 3974 C C . PRO B 1 67 ? -9.117 32.906 26.359 1 23.42 67 PRO B C 1
ATOM 3976 O O . PRO B 1 67 ? -8.719 33.125 27.5 1 23.42 67 PRO B O 1
ATOM 3979 N N . ALA B 1 68 ? -9.898 31.984 26.5 1 25.84 68 ALA B N 1
ATOM 3980 C CA . ALA B 1 68 ? -9.695 30.828 27.391 1 25.84 68 ALA B CA 1
ATOM 3981 C C . ALA B 1 68 ? -8.234 30.406 27.391 1 25.84 68 ALA B C 1
ATOM 3983 O O . ALA B 1 68 ? -7.516 30.594 26.406 1 25.84 68 ALA B O 1
ATOM 3984 N N . GLN B 1 69 ? -7.723 29.844 28.5 1 24.81 69 GLN B N 1
ATOM 3985 C CA . GLN B 1 69 ? -6.426 29.453 29.047 1 24.81 69 GLN B CA 1
ATOM 3986 C C . GLN B 1 69 ? -5.695 28.5 28.109 1 24.81 69 GLN B C 1
ATOM 3988 O O . GLN B 1 69 ? -6.328 27.75 27.375 1 24.81 69 GLN B O 1
ATOM 3993 N N . HIS B 1 70 ? -4.27 28.609 27.984 1 25.69 70 HIS B N 1
ATOM 3994 C CA . HIS B 1 70 ? -3.045 28.297 27.266 1 25.69 70 HIS B CA 1
ATOM 3995 C C . HIS B 1 70 ? -2.859 26.781 27.141 1 25.69 70 HIS B C 1
ATOM 3997 O O . HIS B 1 70 ? -3.33 26.031 27.984 1 25.69 70 HIS B O 1
ATOM 4003 N N . CYS B 1 71 ? -2.551 26.359 25.922 1 30.53 71 CYS B N 1
ATOM 4004 C CA . CYS B 1 71 ? -2.018 25.062 25.531 1 30.53 71 CYS B CA 1
ATOM 4005 C C . CYS B 1 71 ? -1.057 24.516 26.578 1 30.53 71 CYS B C 1
ATOM 4007 O O . CYS B 1 71 ? -0.157 25.234 27.031 1 30.53 71 CYS B O 1
ATOM 4009 N N . PRO B 1 72 ? -1.372 23.484 27.297 1 32.34 72 PRO B N 1
ATOM 4010 C CA . PRO B 1 72 ? -0.43 23.047 28.328 1 32.34 72 PRO B CA 1
ATOM 4011 C C . PRO B 1 72 ? 1.014 23 27.828 1 32.34 72 PRO B C 1
ATOM 4013 O O . PRO B 1 72 ? 1.259 22.688 26.656 1 32.34 72 PRO B O 1
ATOM 4016 N N . PRO B 1 73 ? 1.949 23.719 28.359 1 33.28 73 PRO B N 1
ATOM 4017 C CA . PRO B 1 73 ? 3.385 23.703 28.062 1 33.28 73 PRO B CA 1
ATOM 4018 C C . PRO B 1 73 ? 3.947 22.297 27.922 1 33.28 73 PRO B C 1
ATOM 4020 O O . PRO B 1 73 ? 3.35 21.344 28.422 1 33.28 73 PRO B O 1
ATOM 4023 N N . CYS B 1 74 ? 5.004 22.156 26.984 1 40.28 74 CYS B N 1
ATOM 4024 C CA . CYS B 1 74 ? 5.797 20.953 26.75 1 40.28 74 CYS B CA 1
ATOM 4025 C C . CYS B 1 74 ? 5.957 20.141 28.031 1 40.28 74 CYS B C 1
ATOM 4027 O O . CYS B 1 74 ? 5.898 18.906 28 1 40.28 74 CYS B O 1
ATOM 4029 N N . ASP B 1 75 ? 6.062 20.844 29.141 1 39.5 75 ASP B N 1
ATOM 4030 C CA . ASP B 1 75 ? 6.199 20.172 30.438 1 39.5 75 ASP B CA 1
ATOM 4031 C C . ASP B 1 75 ? 4.938 19.375 30.766 1 39.5 75 ASP B C 1
ATOM 4033 O O . ASP B 1 75 ? 5.016 18.328 31.406 1 39.5 75 ASP B O 1
ATOM 4037 N N . HIS B 1 76 ? 3.955 19.844 30.094 1 41.91 76 HIS B N 1
ATOM 4038 C CA . HIS B 1 76 ? 2.699 19.172 30.391 1 41.91 76 HIS B CA 1
ATOM 4039 C C . HIS B 1 76 ? 2.609 17.828 29.641 1 41.91 76 HIS B C 1
ATOM 4041 O O . HIS B 1 76 ? 2.109 16.844 30.188 1 41.91 76 HIS B O 1
ATOM 4047 N N . PHE B 1 77 ? 3.17 17.844 28.469 1 45.12 77 PHE B N 1
ATOM 4048 C CA . PHE B 1 77 ? 3.145 16.594 27.734 1 45.12 77 PHE B CA 1
ATOM 4049 C C . PHE B 1 77 ? 3.988 15.539 28.438 1 45.12 77 PHE B C 1
ATOM 4051 O O . PHE B 1 77 ? 3.598 14.367 28.516 1 45.12 77 PHE B O 1
ATOM 4058 N N . GLU B 1 78 ? 5.121 15.961 28.984 1 45.44 78 GLU B N 1
ATOM 4059 C CA . GLU B 1 78 ? 5.977 15.023 29.703 1 45.44 78 GLU B CA 1
ATOM 4060 C C . GLU B 1 78 ? 5.289 14.508 30.969 1 45.44 78 GLU B C 1
ATOM 4062 O O . GLU B 1 78 ? 5.352 13.32 31.281 1 45.44 78 GLU B O 1
ATOM 4067 N N . LYS B 1 79 ? 4.695 15.445 31.625 1 44.75 79 LYS B N 1
ATOM 4068 C CA . LYS B 1 79 ? 3.969 15.055 32.812 1 44.75 79 LYS B CA 1
ATOM 4069 C C . LYS B 1 79 ? 2.814 14.109 32.5 1 44.75 79 LYS B C 1
ATOM 4071 O O . LYS B 1 79 ? 2.605 13.109 33.188 1 44.75 79 LYS B O 1
ATOM 4076 N N . CYS B 1 80 ? 2.291 14.414 31.422 1 46.75 80 CYS B N 1
ATOM 4077 C CA . CYS B 1 80 ? 1.165 13.586 31.016 1 46.75 80 CYS B CA 1
ATOM 4078 C C . CYS B 1 80 ? 1.638 12.211 30.547 1 46.75 80 CYS B C 1
ATOM 4080 O O . CYS B 1 80 ? 0.982 11.203 30.812 1 46.75 80 CYS B O 1
ATOM 4082 N N . SER B 1 81 ? 2.756 12.188 29.938 1 48.91 81 SER B N 1
ATOM 4083 C CA . SER B 1 81 ? 3.33 10.906 29.531 1 48.91 81 SER B CA 1
ATOM 4084 C C . SER B 1 81 ? 3.68 10.047 30.734 1 48.91 81 SER B C 1
ATOM 4086 O O . SER B 1 81 ? 3.463 8.836 30.719 1 48.91 81 SER B O 1
ATOM 4088 N N . GLN B 1 82 ? 4.18 10.648 31.812 1 48.91 82 GLN B N 1
ATOM 4089 C CA . GLN B 1 82 ? 4.496 9.914 33.031 1 48.91 82 GLN B CA 1
ATOM 4090 C C . GLN B 1 82 ? 3.232 9.375 33.688 1 48.91 82 GLN B C 1
ATOM 4092 O O . GLN B 1 82 ? 3.211 8.234 34.156 1 48.91 82 GLN B O 1
ATOM 4097 N N . ILE B 1 83 ? 2.285 10.156 33.594 1 41.97 83 ILE B N 1
ATOM 4098 C CA . ILE B 1 83 ? 1.006 9.75 34.156 1 41.97 83 ILE B CA 1
ATOM 4099 C C . ILE B 1 83 ? 0.421 8.602 33.344 1 41.97 83 ILE B C 1
ATOM 4101 O O . ILE B 1 83 ? -0.071 7.617 33.906 1 41.97 83 ILE B O 1
ATOM 4105 N N . ALA B 1 84 ? 0.537 8.758 32.094 1 44.47 84 ALA B N 1
ATOM 4106 C CA . ALA B 1 84 ? 0.027 7.715 31.203 1 44.47 84 ALA B CA 1
ATOM 4107 C C . ALA B 1 84 ? 0.738 6.387 31.453 1 44.47 84 ALA B C 1
ATOM 4109 O O . ALA B 1 84 ? 0.105 5.328 31.469 1 44.47 84 ALA B O 1
ATOM 4110 N N . LYS B 1 85 ? 2.016 6.402 31.656 1 51.66 85 LYS B N 1
ATOM 4111 C CA . LYS B 1 85 ? 2.789 5.199 31.953 1 51.66 85 LYS B CA 1
ATOM 4112 C C . LYS B 1 85 ? 2.279 4.512 33.219 1 51.66 85 LYS B C 1
ATOM 4114 O O . LYS B 1 85 ? 2.238 3.279 33.281 1 51.66 85 LYS B O 1
ATOM 4119 N N . VAL B 1 86 ? 1.902 5.25 34.156 1 44.16 86 VAL B N 1
ATOM 4120 C CA . VAL B 1 86 ? 1.408 4.707 35.438 1 44.16 86 VAL B CA 1
ATOM 4121 C C . VAL B 1 86 ? 0.015 4.113 35.219 1 44.16 86 VAL B C 1
ATOM 4123 O O . VAL B 1 86 ? -0.293 3.041 35.75 1 44.16 86 VAL B O 1
ATOM 4126 N N . LEU B 1 87 ? -0.705 4.77 34.406 1 40.47 87 LEU B N 1
ATOM 4127 C CA . LEU B 1 87 ? -2.094 4.363 34.219 1 40.47 87 LEU B CA 1
ATOM 4128 C C . LEU B 1 87 ? -2.178 3.094 33.375 1 40.47 87 LEU B C 1
ATOM 4130 O O . LEU B 1 87 ? -3.115 2.307 33.531 1 40.47 87 LEU B O 1
ATOM 4134 N N . LEU B 1 88 ? -1.323 3.012 32.5 1 43.84 88 LEU B N 1
ATOM 4135 C CA . LEU B 1 88 ? -1.397 1.898 31.578 1 43.84 88 LEU B CA 1
ATOM 4136 C C . LEU B 1 88 ? -0.553 0.724 32.062 1 43.84 88 LEU B C 1
ATOM 4138 O O . LEU B 1 88 ? -0.276 -0.202 31.281 1 43.84 88 LEU B O 1
ATOM 4142 N N . GLN B 1 89 ? -0.015 0.659 33.281 1 37.66 89 GLN B N 1
ATOM 4143 C CA . GLN B 1 89 ? 0.683 -0.497 33.844 1 37.66 89 GLN B CA 1
ATOM 4144 C C . GLN B 1 89 ? -0.241 -1.709 33.938 1 37.66 89 GLN B C 1
ATOM 4146 O O . GLN B 1 89 ? -1.405 -1.583 34.312 1 37.66 89 GLN B O 1
ATOM 4151 N N . PRO B 1 90 ? 0.12 -2.781 33.219 1 34.69 90 PRO B N 1
ATOM 4152 C CA . PRO B 1 90 ? -0.68 -4.004 33.312 1 34.69 90 PRO B CA 1
ATOM 4153 C C . PRO B 1 90 ? -0.942 -4.406 34.781 1 34.69 90 PRO B C 1
ATOM 4155 O O . PRO B 1 90 ? -0.123 -4.129 35.656 1 34.69 90 PRO B O 1
ATOM 4158 N N . ARG B 1 91 ? -2.166 -4.613 35.219 1 28.3 91 ARG B N 1
ATOM 4159 C CA . ARG B 1 91 ? -2.404 -5.395 36.438 1 28.3 91 ARG B CA 1
ATOM 4160 C C . ARG B 1 91 ? -1.614 -6.699 36.406 1 28.3 91 ARG B C 1
ATOM 4162 O O . ARG B 1 91 ? -1.321 -7.23 35.312 1 28.3 91 ARG B O 1
ATOM 4169 N N . ASN B 1 92 ? -1.051 -7.227 37.594 1 26.8 92 ASN B N 1
ATOM 4170 C CA . ASN B 1 92 ? -0.27 -8.414 37.906 1 26.8 92 ASN B CA 1
ATOM 4171 C C . ASN B 1 92 ? -0.928 -9.68 37.344 1 26.8 92 ASN B C 1
ATOM 4173 O O . ASN B 1 92 ? -1.869 -10.203 37.938 1 26.8 92 ASN B O 1
ATOM 4177 N N . PHE B 1 93 ? -1.33 -9.906 36.188 1 24 93 PHE B N 1
ATOM 4178 C CA . PHE B 1 93 ? -1.761 -11.266 35.906 1 24 93 PHE B CA 1
ATOM 4179 C C . PHE B 1 93 ? -0.688 -12.273 36.312 1 24 93 PHE B C 1
ATOM 4181 O O . PHE B 1 93 ? 0.506 -11.977 36.25 1 24 93 PHE B O 1
ATOM 4188 N N . LEU B 1 94 ? -1.147 -13.406 37.062 1 23.78 94 LEU B N 1
ATOM 4189 C CA . LEU B 1 94 ? -0.529 -14.594 37.625 1 23.78 94 LEU B CA 1
ATOM 4190 C C . LEU B 1 94 ? 0.423 -15.242 36.625 1 23.78 94 LEU B C 1
ATOM 4192 O O . LEU B 1 94 ? 0.129 -15.297 35.438 1 23.78 94 LEU B O 1
ATOM 4196 N N . GLN B 1 95 ? 1.628 -15.516 37.094 1 22 95 GLN B N 1
ATOM 4197 C CA . GLN B 1 95 ? 2.85 -16.172 36.625 1 22 95 GLN B CA 1
ATOM 4198 C C . GLN B 1 95 ? 2.559 -17.562 36.094 1 22 95 GLN B C 1
ATOM 4200 O O . GLN B 1 95 ? 2.488 -18.531 36.844 1 22 95 GLN B O 1
ATOM 4205 N N . ARG B 1 96 ? 1.448 -17.859 35.406 1 20.64 96 ARG B N 1
ATOM 4206 C CA . ARG B 1 96 ? 1.499 -19.281 35.156 1 20.64 96 ARG B CA 1
ATOM 4207 C C . ARG B 1 96 ? 2.875 -19.703 34.625 1 20.64 96 ARG B C 1
ATOM 4209 O O . ARG B 1 96 ? 3.615 -18.875 34.094 1 20.64 96 ARG B O 1
ATOM 4216 N N . ASN B 1 97 ? 3.176 -21.125 34.844 1 22 97 ASN B N 1
ATOM 4217 C CA . ASN B 1 97 ? 4.312 -22.031 34.781 1 22 97 ASN B CA 1
ATOM 4218 C C . ASN B 1 97 ? 4.941 -22.078 33.406 1 22 97 ASN B C 1
ATOM 4220 O O . ASN B 1 97 ? 4.238 -22.203 32.406 1 22 97 ASN B O 1
ATOM 4224 N N . GLN B 1 98 ? 6.133 -21.516 33.25 1 22.73 98 GLN B N 1
ATOM 4225 C CA . GLN B 1 98 ? 7.125 -21.375 32.188 1 22.73 98 GLN B CA 1
ATOM 4226 C C . GLN B 1 98 ? 7.523 -22.734 31.625 1 22.73 98 GLN B C 1
ATOM 4228 O O . GLN B 1 98 ? 8.664 -22.922 31.203 1 22.73 98 GLN B O 1
ATOM 4233 N N . SER B 1 99 ? 6.691 -23.844 31.859 1 22.17 99 SER B N 1
ATOM 4234 C CA . SER B 1 99 ? 7.594 -24.969 31.672 1 22.17 99 SER B CA 1
ATOM 4235 C C . SER B 1 99 ? 8.234 -24.953 30.297 1 22.17 99 SER B C 1
ATOM 4237 O O . SER B 1 99 ? 9.461 -25.047 30.172 1 22.17 99 SER B O 1
ATOM 4239 N N . GLU B 1 100 ? 7.512 -25.703 29.312 1 24.16 100 GLU B N 1
ATOM 4240 C CA . GLU B 1 100 ? 8.195 -26.672 28.469 1 24.16 100 GLU B CA 1
ATOM 4241 C C . GLU B 1 100 ? 8.969 -25.984 27.344 1 24.16 100 GLU B C 1
ATOM 4243 O O . GLU B 1 100 ? 8.461 -25.062 26.719 1 24.16 100 GLU B O 1
ATOM 4248 N N . THR B 1 101 ? 10.328 -26.047 27.359 1 23.11 101 THR B N 1
ATOM 4249 C CA . THR B 1 101 ? 11.461 -25.703 26.516 1 23.11 101 THR B CA 1
ATOM 4250 C C . THR B 1 101 ? 11.227 -26.203 25.094 1 23.11 101 THR B C 1
ATOM 4252 O O . THR B 1 101 ? 11.258 -27.406 24.828 1 23.11 101 THR B O 1
ATOM 4255 N N . ASP B 1 102 ? 10.117 -25.859 24.469 1 23 102 ASP B N 1
ATOM 4256 C CA . ASP B 1 102 ? 10.102 -26.438 23.125 1 23 102 ASP B CA 1
ATOM 4257 C C . ASP B 1 102 ? 11.359 -26.062 22.344 1 23 102 ASP B C 1
ATOM 4259 O O . ASP B 1 102 ? 11.797 -24.906 22.391 1 23 102 ASP B O 1
ATOM 4263 N N . GLU B 1 103 ? 12.266 -27.016 22.125 1 24.59 103 GLU B N 1
ATOM 4264 C CA . GLU B 1 103 ? 13.43 -27.141 21.234 1 24.59 103 GLU B CA 1
ATOM 4265 C C . GLU B 1 103 ? 13.148 -26.531 19.859 1 24.59 103 GLU B C 1
ATOM 4267 O O . GLU B 1 103 ? 12.68 -27.234 18.969 1 24.59 103 GLU B O 1
ATOM 4272 N N . LEU B 1 104 ? 12.305 -25.562 19.781 1 23.28 104 LEU B N 1
ATOM 4273 C CA . LEU B 1 104 ? 12.07 -25.203 18.391 1 23.28 104 LEU B CA 1
ATOM 4274 C C . LEU B 1 104 ? 13.391 -24.922 17.672 1 23.28 104 LEU B C 1
ATOM 4276 O O . LEU B 1 104 ? 14.234 -24.188 18.172 1 23.28 104 LEU B O 1
ATOM 4280 N N . THR B 1 105 ? 13.602 -25.75 16.625 1 26.48 105 THR B N 1
ATOM 4281 C CA . THR B 1 105 ? 14.633 -25.891 15.594 1 26.48 105 THR B CA 1
ATOM 4282 C C . THR B 1 105 ? 15.008 -24.547 15 1 26.48 105 THR B C 1
ATOM 4284 O O . THR B 1 105 ? 14.172 -23.641 14.938 1 26.48 105 THR B O 1
ATOM 4287 N N . ASN B 1 106 ? 16.297 -24.359 15.023 1 27.36 106 ASN B N 1
ATOM 4288 C CA . ASN B 1 106 ? 17.125 -23.359 14.359 1 27.36 106 ASN B CA 1
ATOM 4289 C C . ASN B 1 106 ? 16.688 -23.141 12.914 1 27.36 106 ASN B C 1
ATOM 4291 O O . ASN B 1 106 ? 17.141 -23.828 12.008 1 27.36 106 ASN B O 1
ATOM 4295 N N . VAL B 1 107 ? 15.461 -23.094 12.633 1 24.61 107 VAL B N 1
ATOM 4296 C CA . VAL B 1 107 ? 15.273 -22.719 11.234 1 24.61 107 VAL B CA 1
ATOM 4297 C C . VAL B 1 107 ? 15.977 -21.406 10.945 1 24.61 107 VAL B C 1
ATOM 4299 O O . VAL B 1 107 ? 15.734 -20.406 11.633 1 24.61 107 VAL B O 1
ATOM 4302 N N . LYS B 1 108 ? 17.062 -21.547 10.312 1 29.5 108 LYS B N 1
ATOM 4303 C CA . LYS B 1 108 ? 17.766 -20.422 9.688 1 29.5 108 LYS B CA 1
ATOM 4304 C C . LYS B 1 108 ? 16.766 -19.453 9.047 1 29.5 108 LYS B C 1
ATOM 4306 O O . LYS B 1 108 ? 16.031 -19.828 8.141 1 29.5 108 LYS B O 1
ATOM 4311 N N . ARG B 1 109 ? 16.391 -18.469 9.75 1 31.78 109 ARG B N 1
ATOM 4312 C CA . ARG B 1 109 ? 15.672 -17.328 9.195 1 31.78 109 ARG B CA 1
ATOM 4313 C C . ARG B 1 109 ? 16.234 -16.938 7.832 1 31.78 109 ARG B C 1
ATOM 4315 O O . ARG B 1 109 ? 17.438 -16.688 7.699 1 31.78 109 ARG B O 1
ATOM 4322 N N . ASN B 1 110 ? 15.781 -17.5 6.852 1 29.05 110 ASN B N 1
ATOM 4323 C CA . ASN B 1 110 ? 16.094 -16.906 5.555 1 29.05 110 ASN B CA 1
ATOM 4324 C C . ASN B 1 110 ? 16.109 -15.383 5.633 1 29.05 110 ASN B C 1
ATOM 4326 O O . ASN B 1 110 ? 15.055 -14.758 5.719 1 29.05 110 ASN B O 1
ATOM 4330 N N . ARG B 1 111 ? 17.047 -14.828 6.285 1 33.62 111 ARG B N 1
ATOM 4331 C CA . ARG B 1 111 ? 17.266 -13.391 6.305 1 33.62 111 ARG B CA 1
ATOM 4332 C C . ARG B 1 111 ? 17.156 -12.797 4.906 1 33.62 111 ARG B C 1
ATOM 4334 O O . ARG B 1 111 ? 17.844 -13.227 3.984 1 33.62 111 ARG B O 1
ATOM 4341 N N . THR B 1 112 ? 16.031 -12.328 4.484 1 40.81 112 THR B N 1
ATOM 4342 C CA . THR B 1 112 ? 15.992 -11.383 3.373 1 40.81 112 THR B CA 1
ATOM 4343 C C . THR B 1 112 ? 17.297 -10.602 3.275 1 40.81 112 THR B C 1
ATOM 4345 O O . THR B 1 112 ? 17.797 -10.078 4.277 1 40.81 112 THR B O 1
ATOM 4348 N N . THR B 1 113 ? 18.156 -10.953 2.539 1 43.84 113 THR B N 1
ATOM 4349 C CA . THR B 1 113 ? 19.359 -10.164 2.328 1 43.84 113 THR B CA 1
ATOM 4350 C C . THR B 1 113 ? 19.062 -8.672 2.439 1 43.84 113 THR B C 1
ATOM 4352 O O . THR B 1 113 ? 18.328 -8.125 1.622 1 43.84 113 THR B O 1
ATOM 4355 N N . GLU B 1 114 ? 18.953 -8.219 3.607 1 52.22 114 GLU B N 1
ATOM 4356 C CA . GLU B 1 114 ? 18.891 -6.789 3.873 1 52.22 114 GLU B CA 1
ATOM 4357 C C . GLU B 1 114 ? 19.828 -6.004 2.959 1 52.22 114 GLU B C 1
ATOM 4359 O O . GLU B 1 114 ? 20.969 -6.406 2.748 1 52.22 114 GLU B O 1
ATOM 4364 N N . GLU B 1 115 ? 19.203 -5.316 2.01 1 62.12 115 GLU B N 1
ATOM 4365 C CA . GLU B 1 115 ? 20 -4.371 1.239 1 62.12 115 GLU B CA 1
ATOM 4366 C C . GLU B 1 115 ? 20.984 -3.619 2.137 1 62.12 115 GLU B C 1
ATOM 4368 O O . GLU B 1 115 ? 20.578 -2.984 3.113 1 62.12 115 GLU B O 1
ATOM 4373 N N . ILE B 1 116 ? 22.141 -4.094 2.16 1 62.72 116 ILE B N 1
ATOM 4374 C CA . ILE B 1 116 ? 23.172 -3.342 2.865 1 62.72 116 ILE B CA 1
ATOM 4375 C C . ILE B 1 116 ? 23.5 -2.061 2.1 1 62.72 116 ILE B C 1
ATOM 4377 O O . ILE B 1 116 ? 23.969 -2.111 0.96 1 62.72 116 ILE B O 1
ATOM 4381 N N . LEU B 1 117 ? 22.953 -0.967 2.619 1 73.75 117 LEU B N 1
ATOM 4382 C CA . LEU B 1 117 ? 23.25 0.335 2.029 1 73.75 117 LEU B CA 1
ATOM 4383 C C . LEU B 1 117 ? 24.562 0.898 2.564 1 73.75 117 LEU B C 1
ATOM 4385 O O . LEU B 1 117 ? 24.844 0.781 3.756 1 73.75 117 LEU B O 1
ATOM 4389 N N . HIS B 1 118 ? 25.453 1.139 1.626 1 72.31 118 HIS B N 1
ATOM 4390 C CA . HIS B 1 118 ? 26.703 1.795 2.027 1 72.31 118 HIS B CA 1
ATOM 4391 C C . HIS B 1 118 ? 26.938 3.061 1.212 1 72.31 118 HIS B C 1
ATOM 4393 O O . HIS B 1 118 ? 26.578 3.125 0.035 1 72.31 118 HIS B O 1
ATOM 4399 N N . LYS B 1 119 ? 27.375 4.078 1.915 1 74.5 119 LYS B N 1
ATOM 4400 C CA . LYS B 1 119 ? 27.797 5.301 1.229 1 74.5 119 LYS B CA 1
ATOM 4401 C C . LYS B 1 119 ? 29.266 5.238 0.823 1 74.5 119 LYS B C 1
ATOM 4403 O O . LYS B 1 119 ? 30.125 4.918 1.643 1 74.5 119 LYS B O 1
ATOM 4408 N N . ASN B 1 120 ? 29.453 5.465 -0.423 1 68.44 120 ASN B N 1
ATOM 4409 C CA . ASN B 1 120 ? 30.844 5.418 -0.863 1 68.44 120 ASN B CA 1
ATOM 4410 C C . ASN B 1 120 ? 31.547 6.758 -0.658 1 68.44 120 ASN B C 1
ATOM 4412 O O . ASN B 1 120 ? 30.922 7.723 -0.199 1 68.44 120 ASN B O 1
ATOM 4416 N N . ALA B 1 121 ? 32.719 6.785 -1.029 1 65.06 121 ALA B N 1
ATOM 4417 C CA . ALA B 1 121 ? 33.562 7.961 -0.791 1 65.06 121 ALA B CA 1
ATOM 4418 C C . ALA B 1 121 ? 33.062 9.164 -1.581 1 65.06 121 ALA B C 1
ATOM 4420 O O . ALA B 1 121 ? 33.188 10.305 -1.142 1 65.06 121 ALA B O 1
ATOM 4421 N N . SER B 1 122 ? 32.375 8.891 -2.75 1 67.31 122 SER B N 1
ATOM 4422 C CA . SER B 1 122 ? 31.859 9.969 -3.6 1 67.31 122 SER B CA 1
ATOM 4423 C C . SER B 1 122 ? 30.484 10.414 -3.15 1 67.31 122 SER B C 1
ATOM 4425 O O . SER B 1 122 ? 29.906 11.336 -3.732 1 67.31 122 SER B O 1
ATOM 4427 N N . GLY B 1 123 ? 29.938 9.797 -2.191 1 73.31 123 GLY B N 1
ATOM 4428 C CA . GLY B 1 123 ? 28.656 10.219 -1.62 1 73.31 123 GLY B CA 1
ATOM 4429 C C . GLY B 1 123 ? 27.469 9.445 -2.168 1 73.31 123 GLY B C 1
ATOM 4430 O O . GLY B 1 123 ? 26.328 9.688 -1.771 1 73.31 123 GLY B O 1
ATOM 4431 N N . TRP B 1 124 ? 27.797 8.516 -3.035 1 77.94 124 TRP B N 1
ATOM 4432 C CA . TRP B 1 124 ? 26.719 7.707 -3.607 1 77.94 124 TRP B CA 1
ATOM 4433 C C . TRP B 1 124 ? 26.281 6.617 -2.637 1 77.94 124 TRP B C 1
ATOM 4435 O O . TRP B 1 124 ? 27.094 6.117 -1.851 1 77.94 124 TRP B O 1
ATOM 4445 N N . VAL B 1 125 ? 25.031 6.41 -2.701 1 81.5 125 VAL B N 1
ATOM 4446 C CA . VAL B 1 125 ? 24.5 5.301 -1.921 1 81.5 125 VAL B CA 1
ATOM 4447 C C . VAL B 1 125 ? 24.5 4.023 -2.764 1 81.5 125 VAL B C 1
ATOM 4449 O O . VAL B 1 125 ? 23.891 3.977 -3.83 1 81.5 125 VAL B O 1
ATOM 4452 N N . CYS B 1 126 ? 25.188 3.01 -2.256 1 83.06 126 CYS B N 1
ATOM 4453 C CA . CYS B 1 126 ? 25.391 1.807 -3.053 1 83.06 126 CYS B CA 1
ATOM 4454 C C . CYS B 1 126 ? 24.828 0.58 -2.348 1 83.06 126 CYS B C 1
ATOM 4456 O O . CYS B 1 126 ? 24.812 0.514 -1.118 1 83.06 126 CYS B O 1
ATOM 4458 N N . ARG B 1 127 ? 24.281 -0.321 -3.182 1 81.44 127 ARG B N 1
ATOM 4459 C CA . ARG B 1 127 ? 23.766 -1.585 -2.664 1 81.44 127 ARG B CA 1
ATOM 4460 C C . ARG B 1 127 ? 24.094 -2.738 -3.605 1 81.44 127 ARG B C 1
ATOM 4462 O O . ARG B 1 127 ? 24.469 -2.516 -4.762 1 81.44 127 ARG B O 1
ATOM 4469 N N . ASN B 1 128 ? 24.109 -3.953 -3.023 1 82.94 128 ASN B N 1
ATOM 4470 C CA . ASN B 1 128 ? 24.234 -5.129 -3.881 1 82.94 128 ASN B CA 1
ATOM 4471 C C . ASN B 1 128 ? 23.031 -5.258 -4.828 1 82.94 128 ASN B C 1
ATOM 4473 O O . ASN B 1 128 ? 21.922 -4.879 -4.48 1 82.94 128 ASN B O 1
ATOM 4477 N N . PRO B 1 129 ? 23.328 -5.809 -5.977 1 85.38 129 PRO B N 1
ATOM 4478 C CA . PRO B 1 129 ? 22.219 -6.004 -6.914 1 85.38 129 PRO B CA 1
ATOM 4479 C C . PRO B 1 129 ? 21.203 -7.027 -6.418 1 85.38 129 PRO B C 1
ATOM 4481 O O . PRO B 1 129 ? 21.578 -7.992 -5.746 1 85.38 129 PRO B O 1
ATOM 4484 N N . THR B 1 130 ? 19.984 -6.75 -6.777 1 88.19 130 THR B N 1
ATOM 4485 C CA . THR B 1 130 ? 18.875 -7.652 -6.465 1 88.19 130 THR B CA 1
ATOM 4486 C C . THR B 1 130 ? 18.344 -8.305 -7.734 1 88.19 130 THR B C 1
ATOM 4488 O O . THR B 1 130 ? 18.797 -7.996 -8.836 1 88.19 130 THR B O 1
ATOM 4491 N N . LEU B 1 131 ? 17.359 -9.188 -7.578 1 92.81 131 LEU B N 1
ATOM 4492 C CA . LEU B 1 131 ? 16.703 -9.797 -8.727 1 92.81 131 LEU B CA 1
ATOM 4493 C C . LEU B 1 131 ? 16.062 -8.742 -9.617 1 92.81 131 LEU B C 1
ATOM 4495 O O . LEU B 1 131 ? 16.016 -8.898 -10.844 1 92.81 131 LEU B O 1
ATOM 4499 N N . VAL B 1 132 ? 15.602 -7.676 -9.016 1 94.31 132 VAL B N 1
ATOM 4500 C CA . VAL B 1 132 ? 14.945 -6.605 -9.758 1 94.31 132 VAL B CA 1
ATOM 4501 C C . VAL B 1 132 ? 15.93 -5.957 -10.727 1 94.31 132 VAL B C 1
ATOM 4503 O O . VAL B 1 132 ? 15.562 -5.578 -11.836 1 94.31 132 VAL B O 1
ATOM 4506 N N . ASP B 1 133 ? 17.219 -5.859 -10.32 1 88.5 133 ASP B N 1
ATOM 4507 C CA . ASP B 1 133 ? 18.234 -5.199 -11.117 1 88.5 133 ASP B CA 1
ATOM 4508 C C . ASP B 1 133 ? 18.578 -6.023 -12.359 1 88.5 133 ASP B C 1
ATOM 4510 O O . ASP B 1 133 ? 19.188 -5.512 -13.305 1 88.5 133 ASP B O 1
ATOM 4514 N N . LYS B 1 134 ? 18.219 -7.305 -12.359 1 88.94 134 LYS B N 1
ATOM 4515 C CA . LYS B 1 134 ? 18.516 -8.195 -13.477 1 88.94 134 LYS B CA 1
ATOM 4516 C C . LYS B 1 134 ? 17.375 -8.203 -14.492 1 88.94 134 LYS B C 1
ATOM 4518 O O . LYS B 1 134 ? 17.516 -8.719 -15.602 1 88.94 134 LYS B O 1
ATOM 4523 N N . LEU B 1 135 ? 16.25 -7.605 -14.125 1 94.56 135 LEU B N 1
ATOM 4524 C CA . LEU B 1 135 ? 15.086 -7.559 -15.016 1 94.56 135 LEU B CA 1
ATOM 4525 C C . LEU B 1 135 ? 15.289 -6.527 -16.125 1 94.56 135 LEU B C 1
ATOM 4527 O O . LEU B 1 135 ? 16.141 -5.641 -16 1 94.56 135 LEU B O 1
ATOM 4531 N N . PRO B 1 136 ? 14.555 -6.73 -17.25 1 94.06 136 PRO B N 1
ATOM 4532 C CA . PRO B 1 136 ? 14.555 -5.645 -18.234 1 94.06 136 PRO B CA 1
ATOM 4533 C C . PRO B 1 136 ? 14 -4.34 -17.672 1 94.06 136 PRO B C 1
ATOM 4535 O O . PRO B 1 136 ? 12.789 -4.207 -17.484 1 94.06 136 PRO B O 1
ATOM 4538 N N . GLN B 1 137 ? 14.836 -3.363 -17.547 1 91.56 137 GLN B N 1
ATOM 4539 C CA . GLN B 1 137 ? 14.5 -2.152 -16.797 1 91.56 137 GLN B CA 1
ATOM 4540 C C . GLN B 1 137 ? 13.445 -1.329 -17.531 1 91.56 137 GLN B C 1
ATOM 4542 O O . GLN B 1 137 ? 12.719 -0.552 -16.922 1 91.56 137 GLN B O 1
ATOM 4547 N N . THR B 1 138 ? 13.328 -1.475 -18.875 1 93.81 138 THR B N 1
ATOM 4548 C CA . THR B 1 138 ? 12.336 -0.732 -19.641 1 93.81 138 THR B CA 1
ATOM 4549 C C . THR B 1 138 ? 10.961 -1.39 -19.531 1 93.81 138 THR B C 1
ATOM 4551 O O . THR B 1 138 ? 9.953 -0.795 -19.906 1 93.81 138 THR B O 1
ATOM 4554 N N . PHE B 1 139 ? 10.938 -2.58 -19.016 1 96.5 139 PHE B N 1
ATOM 4555 C CA . PHE B 1 139 ? 9.68 -3.316 -18.875 1 96.5 139 PHE B CA 1
ATOM 4556 C C . PHE B 1 139 ? 9.078 -3.084 -17.5 1 96.5 139 PHE B C 1
ATOM 4558 O O . PHE B 1 139 ? 7.859 -2.926 -17.375 1 96.5 139 PHE B O 1
ATOM 4565 N N . ILE B 1 140 ? 9.883 -3.035 -16.453 1 96.88 140 ILE B N 1
ATOM 4566 C CA . ILE B 1 140 ? 9.383 -3.098 -15.086 1 96.88 140 ILE B CA 1
ATOM 4567 C C . ILE B 1 140 ? 8.797 -1.748 -14.688 1 96.88 140 ILE B C 1
ATOM 4569 O O . ILE B 1 140 ? 9.094 -0.725 -15.312 1 96.88 140 ILE B O 1
ATOM 4573 N N . HIS B 1 141 ? 7.93 -1.803 -13.68 1 96.88 141 HIS B N 1
ATOM 4574 C CA . HIS B 1 141 ? 7.328 -0.616 -13.078 1 96.88 141 HIS B CA 1
ATOM 4575 C C . HIS B 1 141 ? 7.645 -0.526 -11.594 1 96.88 141 HIS B C 1
ATOM 4577 O O . HIS B 1 141 ? 7.203 -1.366 -10.805 1 96.88 141 HIS B O 1
ATOM 4583 N N . ARG B 1 142 ? 8.234 0.535 -11.234 1 96.25 142 ARG B N 1
ATOM 4584 C CA . ARG B 1 142 ? 8.695 0.693 -9.859 1 96.25 142 ARG B CA 1
ATOM 4585 C C . ARG B 1 142 ? 7.66 1.434 -9.023 1 96.25 142 ARG B C 1
ATOM 4587 O O . ARG B 1 142 ? 7.727 1.417 -7.789 1 96.25 142 ARG B O 1
ATOM 4594 N N . THR B 1 143 ? 6.797 2.129 -9.703 1 97.44 143 THR B N 1
ATOM 4595 C CA . THR B 1 143 ? 5.762 2.902 -9.023 1 97.44 143 THR B CA 1
ATOM 4596 C C . THR B 1 143 ? 4.379 2.539 -9.562 1 97.44 143 THR B C 1
ATOM 4598 O O . THR B 1 143 ? 4.262 1.876 -10.594 1 97.44 143 THR B O 1
ATOM 4601 N N . THR B 1 144 ? 3.357 2.875 -8.789 1 97.81 144 THR B N 1
ATOM 4602 C CA . THR B 1 144 ? 1.97 2.703 -9.211 1 97.81 144 THR B CA 1
ATOM 4603 C C . THR B 1 144 ? 1.108 3.861 -8.711 1 97.81 144 THR B C 1
ATOM 4605 O O . THR B 1 144 ? 1.627 4.93 -8.383 1 97.81 144 THR B O 1
ATOM 4608 N N . ASP B 1 145 ? -0.25 3.74 -8.883 1 97.19 145 ASP B N 1
ATOM 4609 C CA . ASP B 1 145 ? -1.236 4.766 -8.555 1 97.19 145 ASP B CA 1
ATOM 4610 C C . ASP B 1 145 ? -2.594 4.145 -8.242 1 97.19 145 ASP B C 1
ATOM 4612 O O . ASP B 1 145 ? -2.781 2.936 -8.398 1 97.19 145 ASP B O 1
ATOM 4616 N N . TYR B 1 146 ? -3.5 4.953 -7.809 1 97.75 146 TYR B N 1
ATOM 4617 C CA . TYR B 1 146 ? -4.832 4.469 -7.461 1 97.75 146 TYR B CA 1
ATOM 4618 C C . TYR B 1 146 ? -5.824 4.758 -8.578 1 97.75 146 TYR B C 1
ATOM 4620 O O . TYR B 1 146 ? -7.031 4.852 -8.336 1 97.75 146 TYR B O 1
ATOM 4628 N N . HIS B 1 147 ? -5.355 4.934 -9.812 1 95.5 147 HIS B N 1
ATOM 4629 C CA . HIS B 1 147 ? -6.297 5.129 -10.914 1 95.5 147 HIS B CA 1
ATOM 4630 C C . HIS B 1 147 ? -7.047 3.838 -11.234 1 95.5 147 HIS B C 1
ATOM 4632 O O . HIS B 1 147 ? -6.453 2.756 -11.234 1 95.5 147 HIS B O 1
ATOM 4638 N N . PHE B 1 148 ? -8.297 3.973 -11.516 1 94.31 148 PHE B N 1
ATOM 4639 C CA . PHE B 1 148 ? -9.125 2.824 -11.867 1 94.31 148 PHE B CA 1
ATOM 4640 C C . PHE B 1 148 ? -8.945 2.443 -13.328 1 94.31 148 PHE B C 1
ATOM 4642 O O . PHE B 1 148 ? -8.75 3.314 -14.18 1 94.31 148 PHE B O 1
ATOM 4649 N N . HIS B 1 149 ? -8.961 1.163 -13.562 1 94.88 149 HIS B N 1
ATOM 4650 C CA . HIS B 1 149 ? -8.906 0.629 -14.914 1 94.88 149 HIS B CA 1
ATOM 4651 C C . HIS B 1 149 ? -10.117 -0.25 -15.211 1 94.88 149 HIS B C 1
ATOM 4653 O O . HIS B 1 149 ? -10.547 -1.029 -14.352 1 94.88 149 HIS B O 1
ATOM 4659 N N . ARG B 1 150 ? -10.602 -0.105 -16.359 1 91.62 150 ARG B N 1
ATOM 4660 C CA . ARG B 1 150 ? -11.742 -0.915 -16.766 1 91.62 150 ARG B CA 1
ATOM 4661 C C . ARG B 1 150 ? -11.328 -2.355 -17.047 1 91.62 150 ARG B C 1
ATOM 4663 O O . ARG B 1 150 ? -10.164 -2.619 -17.359 1 91.62 150 ARG B O 1
ATOM 4670 N N . LEU B 1 151 ? -12.297 -3.223 -16.984 1 90.62 151 LEU B N 1
ATOM 4671 C CA . LEU B 1 151 ? -12.047 -4.641 -17.234 1 90.62 151 LEU B CA 1
ATOM 4672 C C . LEU B 1 151 ? -12.312 -4.996 -18.688 1 90.62 151 LEU B C 1
ATOM 4674 O O . LEU B 1 151 ? -12.039 -6.125 -19.109 1 90.62 151 LEU B O 1
ATOM 4678 N N . VAL B 1 152 ? -12.883 -4.043 -19.375 1 87.56 152 VAL B N 1
ATOM 4679 C CA . VAL B 1 152 ? -13.211 -4.246 -20.781 1 87.56 152 VAL B CA 1
ATOM 4680 C C . VAL B 1 152 ? -12.586 -3.129 -21.625 1 87.56 152 VAL B C 1
ATOM 4682 O O . VAL B 1 152 ? -12.109 -2.129 -21.078 1 87.56 152 VAL B O 1
ATOM 4685 N N . GLY B 1 153 ? -12.5 -3.361 -22.875 1 88.44 153 GLY B N 1
ATOM 4686 C CA . GLY B 1 153 ? -11.945 -2.344 -23.766 1 88.44 153 GLY B CA 1
ATOM 4687 C C . GLY B 1 153 ? -10.43 -2.361 -23.797 1 88.44 153 GLY B C 1
ATOM 4688 O O . GLY B 1 153 ? -9.805 -3.387 -23.516 1 88.44 153 GLY B O 1
ATOM 4689 N N . THR B 1 154 ? -9.867 -1.208 -24.266 1 89.56 154 THR B N 1
ATOM 4690 C CA . THR B 1 154 ? -8.414 -1.121 -24.406 1 89.56 154 THR B CA 1
ATOM 4691 C C . THR B 1 154 ? -7.789 -0.408 -23.219 1 89.56 154 THR B C 1
ATOM 4693 O O . THR B 1 154 ? -8.328 0.585 -22.719 1 89.56 154 THR B O 1
ATOM 4696 N N . PRO B 1 155 ? -6.699 -0.956 -22.766 1 88.5 155 PRO B N 1
ATOM 4697 C CA . PRO B 1 155 ? -6.059 -0.369 -21.578 1 88.5 155 PRO B CA 1
ATOM 4698 C C . PRO B 1 155 ? -5.746 1.114 -21.75 1 88.5 155 PRO B C 1
ATOM 4700 O O . PRO B 1 155 ? -5.887 1.896 -20.812 1 88.5 155 PRO B O 1
ATOM 4703 N N . LYS B 1 156 ? -5.375 1.558 -22.906 1 86.94 156 LYS B N 1
ATOM 4704 C CA . LYS B 1 156 ? -4.918 2.922 -23.156 1 86.94 156 LYS B CA 1
ATOM 4705 C C . LYS B 1 156 ? -6.043 3.928 -22.922 1 86.94 156 LYS B C 1
ATOM 4707 O O . LYS B 1 156 ? -5.785 5.113 -22.719 1 86.94 156 LYS B O 1
ATOM 4712 N N . ASN B 1 157 ? -7.227 3.412 -22.938 1 88.31 157 ASN B N 1
ATOM 4713 C CA . ASN B 1 157 ? -8.375 4.309 -22.828 1 88.31 157 ASN B CA 1
ATOM 4714 C C . ASN B 1 157 ? -8.93 4.348 -21.406 1 88.31 157 ASN B C 1
ATOM 4716 O O . ASN B 1 157 ? -9.914 5.035 -21.141 1 88.31 157 ASN B O 1
ATOM 4720 N N . ASP B 1 158 ? -8.359 3.676 -20.578 1 91.12 158 ASP B N 1
ATOM 4721 C CA . ASP B 1 158 ? -8.922 3.557 -19.234 1 91.12 158 ASP B CA 1
ATOM 4722 C C . ASP B 1 158 ? -8.742 4.852 -18.438 1 91.12 158 ASP B C 1
ATOM 4724 O O . ASP B 1 158 ? -9.633 5.266 -17.703 1 91.12 158 ASP B O 1
ATOM 4728 N N . VAL B 1 159 ? -7.516 5.445 -18.578 1 90.25 159 VAL B N 1
ATOM 4729 C CA . VAL B 1 159 ? -7.203 6.652 -17.812 1 90.25 159 VAL B CA 1
ATOM 4730 C C . VAL B 1 159 ? -6.898 7.805 -18.766 1 90.25 159 VAL B C 1
ATO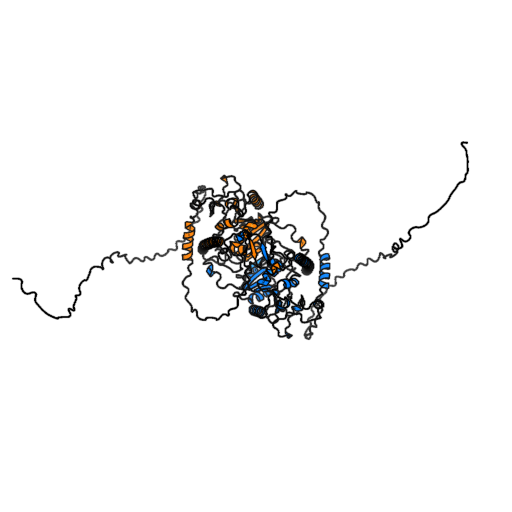M 4732 O O . VAL B 1 159 ? -5.754 7.988 -19.188 1 90.25 159 VAL B O 1
ATOM 4735 N N . LEU B 1 160 ? -7.828 8.539 -19.141 1 85.12 160 LEU B N 1
ATOM 4736 C CA . LEU B 1 160 ? -7.664 9.625 -20.109 1 85.12 160 LEU B CA 1
ATOM 4737 C C . LEU B 1 160 ? -7.055 10.852 -19.438 1 85.12 160 LEU B C 1
ATOM 4739 O O . LEU B 1 160 ? -6.137 11.469 -19.984 1 85.12 160 LEU B O 1
ATOM 4743 N N . GLN B 1 161 ? -7.57 11.195 -18.281 1 87.81 161 GLN B N 1
ATOM 4744 C CA . GLN B 1 161 ? -7.004 12.258 -17.469 1 87.81 161 GLN B CA 1
ATOM 4745 C C . GLN B 1 161 ? -6.703 11.758 -16.047 1 87.81 161 GLN B C 1
ATOM 4747 O O . GLN B 1 161 ? -7.625 11.477 -15.281 1 87.81 161 GLN B O 1
ATOM 4752 N N . ALA B 1 162 ? -5.453 11.625 -15.797 1 92.25 162 ALA B N 1
ATOM 4753 C CA . ALA B 1 162 ? -5.047 11.094 -14.5 1 92.25 162 ALA B CA 1
ATOM 4754 C C . ALA B 1 162 ? -4.965 12.203 -13.453 1 92.25 162 ALA B C 1
ATOM 4756 O O . ALA B 1 162 ? -4.223 13.172 -13.625 1 92.25 162 ALA B O 1
ATOM 4757 N N . PRO B 1 163 ? -5.766 12.109 -12.414 1 94.81 163 PRO B N 1
ATOM 4758 C CA . PRO B 1 163 ? -5.609 13.094 -11.336 1 94.81 163 PRO B CA 1
ATOM 4759 C C . PRO B 1 163 ? -4.18 13.148 -10.797 1 94.81 163 PRO B C 1
ATOM 4761 O O . PRO B 1 163 ? -3.523 12.109 -10.672 1 94.81 163 PRO B O 1
ATOM 4764 N N . LYS B 1 164 ? -3.768 14.352 -10.398 1 96.81 164 LYS B N 1
ATOM 4765 C CA . LYS B 1 164 ? -2.361 14.539 -10.055 1 96.81 164 LYS B CA 1
ATOM 4766 C C . LYS B 1 164 ? -2.191 14.766 -8.555 1 96.81 164 LYS B C 1
ATOM 4768 O O . LYS B 1 164 ? -1.085 15.039 -8.086 1 96.81 164 LYS B O 1
ATOM 4773 N N . ASN B 1 165 ? -3.268 14.734 -7.809 1 98.75 165 ASN B N 1
ATOM 4774 C CA . ASN B 1 165 ? -3.215 14.938 -6.363 1 98.75 165 ASN B CA 1
ATOM 4775 C C . ASN B 1 165 ? -4.016 13.875 -5.621 1 98.75 165 ASN B C 1
ATOM 4777 O O . ASN B 1 165 ? -4.828 13.164 -6.219 1 98.75 165 ASN B O 1
ATOM 4781 N N . LEU B 1 166 ? -3.715 13.703 -4.395 1 98.88 166 LEU B N 1
ATOM 4782 C CA . LEU B 1 166 ? -4.344 12.656 -3.6 1 98.88 166 LEU B CA 1
ATOM 4783 C C . LEU B 1 166 ? -4.91 13.227 -2.303 1 98.88 166 LEU B C 1
ATOM 4785 O O . LEU B 1 166 ? -4.258 14.031 -1.635 1 98.88 166 LEU B O 1
ATOM 4789 N N . LEU B 1 167 ? -6.152 12.875 -2.002 1 98.94 167 LEU B N 1
ATOM 4790 C CA . LEU B 1 167 ? -6.762 13.117 -0.699 1 98.94 167 LEU B CA 1
ATOM 4791 C C . LEU B 1 167 ? -6.965 11.812 0.057 1 98.94 167 LEU B C 1
ATOM 4793 O O . LEU B 1 167 ? -7.645 10.906 -0.434 1 98.94 167 LEU B O 1
ATOM 4797 N N . ALA B 1 168 ? -6.348 11.664 1.182 1 98.88 168 ALA B N 1
ATOM 4798 C CA . ALA B 1 168 ? -6.527 10.523 2.074 1 98.88 168 ALA B CA 1
ATOM 4799 C C . ALA B 1 168 ? -7.176 10.945 3.387 1 98.88 168 ALA B C 1
ATOM 4801 O O . ALA B 1 168 ? -6.691 11.859 4.059 1 98.88 168 ALA B O 1
ATOM 4802 N N . LEU B 1 169 ? -8.281 10.258 3.762 1 98.19 169 LEU B N 1
ATOM 4803 C CA . LEU B 1 169 ? -9.031 10.57 4.973 1 98.19 169 LEU B CA 1
ATOM 4804 C C . LEU B 1 169 ? -9.234 9.32 5.824 1 98.19 169 LEU B C 1
ATOM 4806 O O . LEU B 1 169 ? -9.5 8.234 5.293 1 98.19 169 LEU B O 1
ATOM 4810 N N . SER B 1 170 ? -9.008 9.438 7.082 1 96.5 170 SER B N 1
ATOM 4811 C CA . SER B 1 170 ? -9.578 8.453 7.996 1 96.5 170 SER B CA 1
ATOM 4812 C C . SER B 1 170 ? -11.023 8.789 8.344 1 96.5 170 SER B C 1
ATOM 4814 O O . SER B 1 170 ? -11.32 9.914 8.75 1 96.5 170 SER B O 1
ATOM 4816 N N . VAL B 1 171 ? -11.93 7.75 8.258 1 96.62 171 VAL B N 1
ATOM 4817 C CA . VAL B 1 171 ? -13.336 8.148 8.266 1 96.62 171 VAL B CA 1
ATOM 4818 C C . VAL B 1 171 ? -14.156 7.141 9.07 1 96.62 171 VAL B C 1
ATOM 4820 O O . VAL B 1 171 ? -13.797 5.965 9.141 1 96.62 171 VAL B O 1
ATOM 4823 N N . GLY B 1 172 ? -15.203 7.625 9.633 1 94.25 172 GLY B N 1
ATOM 4824 C CA . GLY B 1 172 ? -16.281 6.859 10.234 1 94.25 172 GLY B CA 1
ATOM 4825 C C . GLY B 1 172 ? -17.656 7.336 9.812 1 94.25 172 GLY B C 1
ATOM 4826 O O . GLY B 1 172 ? -17.859 8.523 9.547 1 94.25 172 GLY B O 1
ATOM 4827 N N . ILE B 1 173 ? -18.594 6.445 9.844 1 94.5 173 ILE B N 1
ATOM 4828 C CA . ILE B 1 173 ? -19.906 6.707 9.242 1 94.5 173 ILE B CA 1
ATOM 4829 C C . ILE B 1 173 ? -20.609 7.82 10.008 1 94.5 173 ILE B C 1
ATOM 4831 O O . ILE B 1 173 ? -21.391 8.578 9.438 1 94.5 173 ILE B O 1
ATOM 4835 N N . LYS B 1 174 ? -20.328 7.992 11.227 1 91.44 174 LYS B N 1
ATOM 4836 C CA . LYS B 1 174 ? -20.984 9.023 12.039 1 91.44 174 LYS B CA 1
ATOM 4837 C C . LYS B 1 174 ? -20.562 10.414 11.594 1 91.44 174 LYS B C 1
ATOM 4839 O O . LYS B 1 174 ? -21.234 11.398 11.898 1 91.44 174 LYS B O 1
ATOM 4844 N N . GLN B 1 175 ? -19.438 10.516 10.875 1 93.81 175 GLN B N 1
ATOM 4845 C CA . GLN B 1 175 ? -18.969 11.805 10.375 1 93.81 175 GLN B CA 1
ATOM 4846 C C . GLN B 1 175 ? -19.156 11.914 8.867 1 93.81 175 GLN B C 1
ATOM 4848 O O . GLN B 1 175 ? -18.453 12.672 8.195 1 93.81 175 GLN B O 1
ATOM 4853 N N . SER B 1 176 ? -20.078 11.164 8.336 1 95.12 176 SER B N 1
ATOM 4854 C CA . SER B 1 176 ? -20.266 11.07 6.895 1 95.12 176 SER B CA 1
ATOM 4855 C C . SER B 1 176 ? -20.609 12.43 6.297 1 95.12 176 SER B C 1
ATOM 4857 O O . SER B 1 176 ? -20.203 12.75 5.176 1 95.12 176 SER B O 1
ATOM 4859 N N . ALA B 1 177 ? -21.328 13.281 7.031 1 95.12 177 ALA B N 1
ATOM 4860 C CA . ALA B 1 177 ? -21.688 14.602 6.527 1 95.12 177 ALA B CA 1
ATOM 4861 C C . ALA B 1 177 ? -20.453 15.477 6.348 1 95.12 177 ALA B C 1
ATOM 4863 O O . ALA B 1 177 ? -20.312 16.156 5.332 1 95.12 177 ALA B O 1
ATOM 4864 N N . SER B 1 178 ? -19.625 15.438 7.352 1 95.5 178 SER B N 1
ATOM 4865 C CA . SER B 1 178 ? -18.375 16.188 7.281 1 95.5 178 SER B CA 1
ATOM 4866 C C . SER B 1 178 ? -17.5 15.695 6.137 1 95.5 178 SER B C 1
ATOM 4868 O O . SER B 1 178 ? -16.969 16.5 5.359 1 95.5 178 SER B O 1
ATOM 4870 N N . VAL B 1 179 ? -17.391 14.414 6.02 1 97.5 179 VAL B N 1
ATOM 4871 C CA . VAL B 1 179 ? -16.578 13.805 4.977 1 97.5 179 VAL B CA 1
ATOM 4872 C C . VAL B 1 179 ? -17.125 14.172 3.602 1 97.5 179 VAL B C 1
ATOM 4874 O O . VAL B 1 179 ? -16.375 14.5 2.686 1 97.5 179 VAL B O 1
ATOM 4877 N N . ASN B 1 180 ? -18.438 14.117 3.482 1 98.19 180 ASN B N 1
ATOM 4878 C CA . ASN B 1 180 ? -19.078 14.508 2.229 1 98.19 180 ASN B CA 1
ATOM 4879 C C . ASN B 1 180 ? -18.734 15.945 1.853 1 98.19 180 ASN B C 1
ATOM 4881 O O . ASN B 1 180 ? -18.438 16.234 0.694 1 98.19 180 ASN B O 1
ATOM 4885 N N . ALA B 1 181 ? -18.812 16.812 2.844 1 98.19 181 ALA B N 1
ATOM 4886 C CA . ALA B 1 181 ? -18.484 18.219 2.602 1 98.19 181 ALA B CA 1
ATOM 4887 C C . ALA B 1 181 ? -17.047 18.375 2.127 1 98.19 181 ALA B C 1
ATOM 4889 O O . ALA B 1 181 ? -16.766 19.156 1.215 1 98.19 181 ALA B O 1
ATOM 4890 N N . ILE B 1 182 ? -16.141 17.625 2.676 1 98.56 182 ILE B N 1
ATOM 4891 C CA . ILE B 1 182 ? -14.742 17.688 2.303 1 98.56 182 ILE B CA 1
ATOM 4892 C C . ILE B 1 182 ? -14.562 17.156 0.88 1 98.56 182 ILE B C 1
ATOM 4894 O O . ILE B 1 182 ? -14 17.844 0.022 1 98.56 182 ILE B O 1
ATOM 4898 N N . VAL B 1 183 ? -15.039 15.93 0.626 1 98.69 183 VAL B N 1
ATOM 4899 C CA . VAL B 1 183 ? -14.82 15.258 -0.648 1 98.69 183 VAL B CA 1
ATOM 4900 C C . VAL B 1 183 ? -15.375 16.109 -1.787 1 98.69 183 VAL B C 1
ATOM 4902 O O . VAL B 1 183 ? -14.773 16.203 -2.859 1 98.69 183 VAL B O 1
ATOM 4905 N N . LYS B 1 184 ? -16.453 16.812 -1.579 1 98.19 184 LYS B N 1
ATOM 4906 C CA . LYS B 1 184 ? -17.094 17.625 -2.605 1 98.19 184 LYS B CA 1
ATOM 4907 C C . LYS B 1 184 ? -16.203 18.812 -3.002 1 98.19 184 LYS B C 1
ATOM 4909 O O . LYS B 1 184 ? -16.344 19.359 -4.098 1 98.19 184 LYS B O 1
ATOM 4914 N N . LYS B 1 185 ? -15.305 19.234 -2.133 1 98.5 185 LYS B N 1
ATOM 4915 C CA . LYS B 1 185 ? -14.391 20.328 -2.434 1 98.5 185 LYS B CA 1
ATOM 4916 C C . LYS B 1 185 ? -13.266 19.859 -3.361 1 98.5 185 LYS B C 1
ATOM 4918 O O . LYS B 1 185 ? -12.57 20.688 -3.959 1 98.5 185 LYS B O 1
ATOM 4923 N N . PHE B 1 186 ? -13.062 18.578 -3.537 1 98.56 186 PHE B N 1
ATOM 4924 C CA . PHE B 1 186 ? -11.938 18.016 -4.273 1 98.56 186 PHE B CA 1
ATOM 4925 C C . PHE B 1 186 ? -12.391 17.438 -5.609 1 98.56 186 PHE B C 1
ATOM 4927 O O . PHE B 1 186 ? -12.867 16.312 -5.668 1 98.56 186 PHE B O 1
ATOM 4934 N N . PRO B 1 187 ? -12.148 18.172 -6.656 1 96.81 187 PRO B N 1
ATOM 4935 C CA . PRO B 1 187 ? -12.68 17.75 -7.953 1 96.81 187 PRO B CA 1
ATOM 4936 C C . PRO B 1 187 ? -12.023 16.469 -8.477 1 96.81 187 PRO B C 1
ATOM 4938 O O . PRO B 1 187 ? -10.797 16.328 -8.398 1 96.81 187 PRO B O 1
ATOM 4941 N N . LYS B 1 188 ? -12.797 15.602 -9.031 1 94.94 188 LYS B N 1
ATOM 4942 C CA . LYS B 1 188 ? -12.367 14.281 -9.492 1 94.94 188 LYS B CA 1
ATOM 4943 C C . LYS B 1 188 ? -11.328 14.398 -10.602 1 94.94 188 LYS B C 1
ATOM 4945 O O . LYS B 1 188 ? -10.508 13.492 -10.789 1 94.94 188 LYS B O 1
ATOM 4950 N N . GLU B 1 189 ? -11.289 15.516 -11.312 1 95.44 189 GLU B N 1
ATOM 4951 C CA . GLU B 1 189 ? -10.352 15.727 -12.406 1 95.44 189 GLU B CA 1
ATOM 4952 C C . GLU B 1 189 ? -8.93 15.93 -11.883 1 95.44 189 GLU B C 1
ATOM 4954 O O . GLU B 1 189 ? -7.957 15.703 -12.609 1 95.44 189 GLU B O 1
ATOM 4959 N N . HIS B 1 190 ? -8.891 16.281 -10.617 1 97.38 190 HIS B N 1
ATOM 4960 C CA . HIS B 1 190 ? -7.59 16.703 -10.117 1 97.38 190 HIS B CA 1
ATOM 4961 C C . HIS B 1 190 ? -7.156 15.844 -8.938 1 97.38 190 HIS B C 1
ATOM 4963 O O . HIS B 1 190 ? -5.98 15.836 -8.562 1 97.38 190 HIS B O 1
ATOM 4969 N N . PHE B 1 191 ? -8.188 15.141 -8.367 1 98.25 191 PHE B N 1
ATOM 4970 C CA . PHE B 1 191 ? -7.852 14.438 -7.133 1 98.25 191 PHE B CA 1
ATOM 4971 C C . PHE B 1 191 ? -8.336 13 -7.184 1 98.25 191 PHE B C 1
ATOM 4973 O O . PHE B 1 191 ? -9.461 12.734 -7.609 1 98.25 191 PHE B O 1
ATOM 4980 N N . GLN B 1 192 ? -7.434 12.062 -6.879 1 98.06 192 GLN B N 1
ATOM 4981 C CA . GLN B 1 192 ? -7.84 10.742 -6.422 1 98.06 192 GLN B CA 1
ATOM 4982 C C . GLN B 1 192 ? -8.078 10.727 -4.914 1 98.06 192 GLN B C 1
ATOM 4984 O O . GLN B 1 192 ? -7.469 11.508 -4.18 1 98.06 192 GLN B O 1
ATOM 4989 N N . ILE B 1 193 ? -9.031 9.875 -4.449 1 98.62 193 ILE B N 1
ATOM 4990 C CA . ILE B 1 193 ? -9.406 9.891 -3.041 1 98.62 193 ILE B CA 1
ATOM 4991 C C . ILE B 1 193 ? -9.32 8.477 -2.475 1 98.62 193 ILE B C 1
ATOM 4993 O O . ILE B 1 193 ? -9.742 7.512 -3.121 1 98.62 193 ILE B O 1
ATOM 4997 N N . VAL B 1 194 ? -8.703 8.328 -1.322 1 98.81 194 VAL B N 1
ATOM 4998 C CA . VAL B 1 194 ? -8.688 7.098 -0.54 1 98.81 194 VAL B CA 1
ATOM 4999 C C . VAL B 1 194 ? -9.305 7.348 0.835 1 98.81 194 VAL B C 1
ATOM 5001 O O . VAL B 1 194 ? -8.93 8.297 1.528 1 98.81 194 VAL B O 1
ATOM 5004 N N . LEU B 1 195 ? -10.266 6.527 1.201 1 98.62 195 LEU B N 1
ATOM 5005 C CA . LEU B 1 195 ? -10.906 6.609 2.506 1 98.62 195 LEU B CA 1
ATOM 5006 C C . LEU B 1 195 ? -10.523 5.414 3.375 1 98.62 195 LEU B C 1
ATOM 5008 O O . LEU B 1 195 ? -10.672 4.266 2.959 1 98.62 195 LEU B O 1
ATOM 5012 N N . PHE B 1 196 ? -10.031 5.695 4.551 1 98.19 196 PHE B N 1
ATOM 5013 C CA . PHE B 1 196 ? -9.648 4.699 5.543 1 98.19 196 PHE B CA 1
ATOM 5014 C C . PHE B 1 196 ? -10.727 4.559 6.613 1 98.19 196 PHE B C 1
ATOM 5016 O O . PHE B 1 196 ? -10.859 5.422 7.484 1 98.19 196 PHE B O 1
ATOM 5023 N N . HIS B 1 197 ? -11.43 3.504 6.555 1 96.75 197 HIS B N 1
ATOM 5024 C CA . HIS B 1 197 ? -12.547 3.273 7.461 1 96.75 197 HIS B CA 1
ATOM 5025 C C . HIS B 1 197 ? -12.086 2.584 8.742 1 96.75 197 HIS B C 1
ATOM 5027 O O . HIS B 1 197 ? -11.641 1.436 8.703 1 96.75 197 HIS B O 1
ATOM 5033 N N . TYR B 1 198 ? -12.32 3.248 9.844 1 93.56 198 TYR B N 1
ATOM 5034 C CA . TYR B 1 198 ? -11.883 2.686 11.109 1 93.56 198 TYR B CA 1
ATOM 5035 C C . TYR B 1 198 ? -13.031 2.002 11.836 1 93.56 198 TYR B C 1
ATOM 5037 O O . TYR B 1 198 ? -12.82 1.294 12.828 1 93.56 198 TYR B O 1
ATOM 5045 N N . ASP B 1 199 ? -14.312 2.125 11.383 1 90.62 199 ASP B N 1
ATOM 5046 C CA . ASP B 1 199 ? -15.484 1.705 12.148 1 90.62 199 ASP B CA 1
ATOM 5047 C C . ASP B 1 199 ? -16.172 0.51 11.484 1 90.62 199 ASP B C 1
ATOM 5049 O O . ASP B 1 199 ? -17.328 0.204 11.789 1 90.62 199 ASP B O 1
ATOM 5053 N N . ASN B 1 200 ? -15.656 -0.119 10.508 1 90 200 ASN B N 1
ATOM 5054 C CA . ASN B 1 200 ? -16.125 -1.335 9.852 1 90 200 ASN B CA 1
ATOM 5055 C C . ASN B 1 200 ? -17.391 -1.083 9.047 1 90 200 ASN B C 1
ATOM 5057 O O . ASN B 1 200 ? -18.25 -1.967 8.93 1 90 200 ASN B O 1
ATOM 5061 N N . VAL B 1 201 ? -17.625 0.14 8.648 1 94 201 VAL B N 1
ATOM 5062 C CA . VAL B 1 201 ? -18.781 0.495 7.832 1 94 201 VAL B CA 1
ATOM 5063 C C . VAL B 1 201 ? -18.328 1.115 6.516 1 94 201 VAL B C 1
ATOM 5065 O O . VAL B 1 201 ? -17.797 2.23 6.5 1 94 201 VAL B O 1
ATOM 5068 N N . VAL B 1 202 ? -18.578 0.386 5.434 1 96.69 202 VAL B N 1
ATOM 5069 C CA . VAL B 1 202 ? -18.156 0.886 4.129 1 96.69 202 VAL B CA 1
ATOM 5070 C C . VAL B 1 202 ? -19.375 1.017 3.215 1 96.69 202 VAL B C 1
ATOM 5072 O O . VAL B 1 202 ? -19.547 2.045 2.557 1 96.69 202 VAL B O 1
ATOM 5075 N N . ASP B 1 203 ? -20.281 0.108 3.275 1 96.19 203 ASP B N 1
ATOM 5076 C CA . ASP B 1 203 ? -21.391 0.023 2.328 1 96.19 203 ASP B CA 1
ATOM 5077 C C . ASP B 1 203 ? -22.359 1.182 2.516 1 96.19 203 ASP B C 1
ATOM 5079 O O . ASP B 1 203 ? -23 1.624 1.56 1 96.19 203 ASP B O 1
ATOM 5083 N N . ALA B 1 204 ? -22.453 1.675 3.697 1 95.56 204 ALA B N 1
ATOM 5084 C CA . ALA B 1 204 ? -23.391 2.746 4.004 1 95.56 204 ALA B CA 1
ATOM 5085 C C . ALA B 1 204 ? -23 4.043 3.303 1 95.56 204 ALA B C 1
ATOM 5087 O O . ALA B 1 204 ? -23.797 4.984 3.236 1 95.56 204 ALA B O 1
ATOM 5088 N N . TRP B 1 205 ? -21.828 4.074 2.758 1 96.5 205 TRP B N 1
ATOM 5089 C CA . TRP B 1 205 ? -21.359 5.27 2.059 1 96.5 205 TRP B CA 1
ATOM 5090 C C . TRP B 1 205 ? -21.828 5.266 0.607 1 96.5 205 TRP B C 1
ATOM 5092 O O . TRP B 1 205 ? -21.625 6.246 -0.117 1 96.5 205 TRP B O 1
ATOM 5102 N N . SER B 1 206 ? -22.5 4.238 0.136 1 94.81 206 SER B N 1
ATOM 5103 C CA . SER B 1 206 ? -22.797 3.992 -1.27 1 94.81 206 SER B CA 1
ATOM 5104 C C . SER B 1 206 ? -23.766 5.035 -1.818 1 94.81 206 SER B C 1
ATOM 5106 O O . SER B 1 206 ? -23.891 5.203 -3.033 1 94.81 206 SER B O 1
ATOM 5108 N N . HIS B 1 207 ? -24.453 5.727 -0.979 1 95.25 207 HIS B N 1
ATOM 5109 C CA . HIS B 1 207 ? -25.438 6.691 -1.454 1 95.25 207 HIS B CA 1
ATOM 5110 C C . HIS B 1 207 ? -24.766 7.965 -1.952 1 95.25 207 HIS B C 1
ATOM 5112 O O . HIS B 1 207 ? -25.406 8.789 -2.619 1 95.25 207 HIS B O 1
ATOM 5118 N N . PHE B 1 208 ? -23.484 8.172 -1.563 1 97.19 208 PHE B N 1
ATOM 5119 C CA . PHE B 1 208 ? -22.797 9.344 -2.066 1 97.19 208 PHE B CA 1
ATOM 5120 C C . PHE B 1 208 ? -22.359 9.141 -3.516 1 97.19 208 PHE B C 1
ATOM 5122 O O . PHE B 1 208 ? -21.859 8.07 -3.877 1 97.19 208 PHE B O 1
ATOM 5129 N N . GLU B 1 209 ? -22.438 10.188 -4.324 1 95.25 209 GLU B N 1
ATOM 5130 C CA . GLU B 1 209 ? -22.172 10.109 -5.758 1 95.25 209 GLU B CA 1
ATOM 5131 C C . GLU B 1 209 ? -20.703 9.781 -6.027 1 95.25 209 GLU B C 1
ATOM 5133 O O . GLU B 1 209 ? -20.375 9.109 -7.012 1 95.25 209 GLU B O 1
ATOM 5138 N N . TRP B 1 210 ? -19.859 10.18 -5.133 1 96.12 210 TRP B N 1
ATOM 5139 C CA . TRP B 1 210 ? -18.422 10.023 -5.348 1 96.12 210 TRP B CA 1
ATOM 5140 C C . TRP B 1 210 ? -17.953 8.641 -4.895 1 96.12 210 TRP B C 1
ATOM 5142 O O . TRP B 1 210 ? -16.797 8.281 -5.07 1 96.12 210 TRP B O 1
ATOM 5152 N N . ASN B 1 211 ? -18.797 7.824 -4.375 1 94.69 211 ASN B N 1
ATOM 5153 C CA . ASN B 1 211 ? -18.422 6.582 -3.709 1 94.69 211 ASN B CA 1
ATOM 5154 C C . ASN B 1 211 ? -17.75 5.613 -4.672 1 94.69 211 ASN B C 1
ATOM 5156 O O . ASN B 1 211 ? -16.781 4.945 -4.305 1 94.69 211 ASN B O 1
ATOM 5160 N N . ASP B 1 212 ? -18.125 5.535 -5.918 1 89.88 212 ASP B N 1
ATOM 5161 C CA . ASP B 1 212 ? -17.672 4.516 -6.855 1 89.88 212 ASP B CA 1
ATOM 5162 C C . ASP B 1 212 ? -16.297 4.883 -7.441 1 89.88 212 ASP B C 1
ATOM 5164 O O . ASP B 1 212 ? -15.68 4.074 -8.133 1 89.88 212 ASP B O 1
ATOM 5168 N N . ARG B 1 213 ? -15.812 6.074 -7.137 1 92 213 ARG B N 1
ATOM 5169 C CA . ARG B 1 213 ? -14.523 6.477 -7.699 1 92 213 ARG B CA 1
ATOM 5170 C C . ARG B 1 213 ? -13.461 6.57 -6.617 1 92 213 ARG B C 1
ATOM 5172 O O . ARG B 1 213 ? -12.352 7.059 -6.867 1 92 213 ARG B O 1
ATOM 5179 N N . VAL B 1 214 ? -13.852 6.148 -5.449 1 96.5 214 VAL B N 1
ATOM 5180 C CA . VAL B 1 214 ? -12.953 6.25 -4.305 1 96.5 214 VAL B CA 1
ATOM 5181 C C . VAL B 1 214 ? -12.484 4.855 -3.891 1 96.5 214 VAL B C 1
ATOM 5183 O O . VAL B 1 214 ? -13.211 3.873 -4.062 1 96.5 214 VAL B O 1
ATOM 5186 N N . VAL B 1 215 ? -11.242 4.789 -3.463 1 98.25 215 VAL B N 1
ATOM 5187 C CA . VAL B 1 215 ? -10.734 3.564 -2.855 1 98.25 215 VAL B CA 1
ATOM 5188 C C . VAL B 1 215 ? -11.109 3.529 -1.374 1 98.25 215 VAL B C 1
ATOM 5190 O O . VAL B 1 215 ? -10.883 4.5 -0.647 1 98.25 215 VAL B O 1
ATOM 5193 N N . HIS B 1 216 ? -11.742 2.43 -0.942 1 98.44 216 HIS B N 1
ATOM 5194 C CA . HIS B 1 216 ? -12.078 2.229 0.462 1 98.44 216 HIS B CA 1
ATOM 5195 C C . HIS B 1 216 ? -11.188 1.164 1.097 1 98.44 216 HIS B C 1
ATOM 5197 O O . HIS B 1 216 ? -11.062 0.058 0.567 1 98.44 216 HIS B O 1
ATOM 5203 N N . VAL B 1 217 ? -10.539 1.52 2.17 1 98.69 217 VAL B N 1
ATOM 5204 C CA . VAL B 1 217 ? -9.773 0.564 2.961 1 98.69 217 VAL B CA 1
ATOM 5205 C C . VAL B 1 217 ? -10.344 0.485 4.375 1 98.69 217 VAL B C 1
ATOM 5207 O O . VAL B 1 217 ? -10.5 1.508 5.047 1 98.69 217 VAL B O 1
ATOM 5210 N N . GLN B 1 218 ? -10.656 -0.688 4.797 1 97.31 218 GLN B N 1
ATOM 5211 C CA . GLN B 1 218 ? -11.227 -0.879 6.125 1 97.31 218 GLN B CA 1
ATOM 5212 C C . GLN B 1 218 ? -10.328 -1.76 6.988 1 97.31 218 GLN B C 1
ATOM 5214 O O . GLN B 1 218 ? -9.883 -2.824 6.547 1 97.31 218 GLN B O 1
ATOM 5219 N N . SER B 1 219 ? -10 -1.304 8.094 1 94.81 219 SER B N 1
ATOM 5220 C CA . SER B 1 219 ? -9.367 -2.047 9.18 1 94.81 219 SER B CA 1
ATOM 5221 C C . SER B 1 219 ? -9.898 -1.605 10.539 1 94.81 219 SER B C 1
ATOM 5223 O O . SER B 1 219 ? -9.758 -0.441 10.914 1 94.81 219 SER B O 1
ATOM 5225 N N . THR B 1 220 ? -10.398 -2.512 11.227 1 90.5 220 THR B N 1
ATOM 5226 C CA . THR B 1 220 ? -11.133 -2.209 12.445 1 90.5 220 THR B CA 1
ATOM 5227 C C . THR B 1 220 ? -10.227 -1.568 13.484 1 90.5 220 THR B C 1
ATOM 5229 O O . THR B 1 220 ? -9.203 -2.145 13.859 1 90.5 220 THR B O 1
ATOM 5232 N N . GLY B 1 221 ? -10.594 -0.425 13.867 1 90.31 221 GLY B N 1
ATOM 5233 C CA . GLY B 1 221 ? -9.984 0.219 15.023 1 90.31 221 GLY B CA 1
ATOM 5234 C C . GLY B 1 221 ? -8.586 0.734 14.742 1 90.31 221 GLY B C 1
ATOM 5235 O O . GLY B 1 221 ? -7.77 0.86 15.664 1 90.31 221 GLY B O 1
ATOM 5236 N N . GLN B 1 222 ? -8.258 0.932 13.492 1 94.44 222 GLN B N 1
ATOM 5237 C CA . GLN B 1 222 ? -6.926 1.449 13.188 1 94.44 222 GLN B CA 1
ATOM 5238 C C . GLN B 1 222 ? -6.961 2.957 12.961 1 94.44 222 GLN B C 1
ATOM 5240 O O . GLN B 1 222 ? -8.008 3.514 12.617 1 94.44 222 GLN B O 1
ATOM 5245 N N . SER B 1 223 ? -5.84 3.621 13.211 1 95.12 223 SER B N 1
ATOM 5246 C CA . SER B 1 223 ? -5.766 5.078 13.18 1 95.12 223 SER B CA 1
ATOM 5247 C C . SER B 1 223 ? -5.289 5.574 11.82 1 95.12 223 SER B C 1
ATOM 5249 O O . SER B 1 223 ? -4.82 4.785 10.992 1 95.12 223 SER B O 1
ATOM 5251 N N . LYS B 1 224 ? -5.355 6.863 11.617 1 96.94 224 LYS B N 1
ATOM 5252 C CA . LYS B 1 224 ? -4.969 7.512 10.367 1 96.94 224 LYS B CA 1
ATOM 5253 C C . LYS B 1 224 ? -3.535 7.152 9.984 1 96.94 224 LYS B C 1
ATOM 5255 O O . LYS B 1 224 ? -3.271 6.766 8.844 1 96.94 224 LYS B O 1
ATOM 5260 N N . TRP B 1 225 ? -2.691 7.188 10.914 1 98.12 225 TRP B N 1
ATOM 5261 C CA . TRP B 1 225 ? -1.278 7.039 10.586 1 98.12 225 TRP B CA 1
ATOM 5262 C C . TRP B 1 225 ? -0.898 5.566 10.469 1 98.12 225 TRP B C 1
ATOM 5264 O O . TRP B 1 225 ? 0.072 5.223 9.789 1 98.12 225 TRP B O 1
ATOM 5274 N N . TRP B 1 226 ? -1.664 4.672 11.156 1 97.88 226 TRP B N 1
ATOM 5275 C CA . TRP B 1 226 ? -1.555 3.256 10.828 1 97.88 226 TRP B CA 1
ATOM 5276 C C . TRP B 1 226 ? -1.867 3.014 9.359 1 97.88 226 TRP B C 1
ATOM 5278 O O . TRP B 1 226 ? -1.098 2.354 8.648 1 97.88 226 TRP B O 1
ATOM 5288 N N . PHE B 1 227 ? -2.938 3.645 8.875 1 98.5 227 PHE B N 1
ATOM 5289 C CA . PHE B 1 227 ? -3.355 3.506 7.484 1 98.5 227 PHE B CA 1
ATOM 5290 C C . PHE B 1 227 ? -2.33 4.133 6.547 1 98.5 227 PHE B C 1
ATOM 5292 O O . PHE B 1 227 ? -1.939 3.523 5.551 1 98.5 227 PHE B O 1
ATOM 5299 N N . ALA B 1 228 ? -1.93 5.305 6.859 1 98.81 228 ALA B N 1
ATOM 5300 C CA . ALA B 1 228 ? -1.005 6.02 5.984 1 98.81 228 ALA B CA 1
ATOM 5301 C C . ALA B 1 228 ? 0.274 5.215 5.766 1 98.81 228 ALA B C 1
ATOM 5303 O O . ALA B 1 228 ? 0.782 5.141 4.645 1 98.81 228 ALA B O 1
ATOM 5304 N N . LYS B 1 229 ? 0.778 4.598 6.805 1 98.69 229 LYS B N 1
ATOM 5305 C CA . LYS B 1 229 ? 2.012 3.824 6.73 1 98.69 229 LYS B CA 1
ATOM 5306 C C . LYS B 1 229 ? 1.84 2.602 5.832 1 98.69 229 LYS B C 1
ATOM 5308 O O . LYS B 1 229 ? 2.771 2.203 5.129 1 98.69 229 LYS B O 1
ATOM 5313 N N . ARG B 1 230 ? 0.719 2.133 5.734 1 98.56 230 ARG B N 1
ATOM 5314 C CA . ARG B 1 230 ? 0.517 0.838 5.094 1 98.56 230 ARG B CA 1
ATOM 5315 C C . ARG B 1 230 ? -0.074 1.004 3.699 1 98.56 230 ARG B C 1
ATOM 5317 O O . ARG B 1 230 ? 0.155 0.171 2.818 1 98.56 230 ARG B O 1
ATOM 5324 N N . PHE B 1 231 ? -0.758 2.143 3.453 1 98.81 231 PHE B N 1
ATOM 5325 C CA . PHE B 1 231 ? -1.509 2.225 2.207 1 98.81 231 PHE B CA 1
ATOM 5326 C C . PHE B 1 231 ? -1.079 3.441 1.396 1 98.81 231 PHE B C 1
ATOM 5328 O O . PHE B 1 231 ? -1.564 3.656 0.283 1 98.81 231 PHE B O 1
ATOM 5335 N N . LEU B 1 232 ? -0.144 4.188 1.92 1 98.88 232 LEU B N 1
ATOM 5336 C CA . LEU B 1 232 ? 0.358 5.332 1.166 1 98.88 232 LEU B CA 1
ATOM 5337 C C . LEU B 1 232 ? 1.865 5.227 0.959 1 98.88 232 LEU B C 1
ATOM 5339 O O . LEU B 1 232 ? 2.584 6.223 1.075 1 98.88 232 LEU B O 1
ATOM 5343 N N . HIS B 1 233 ? 2.291 4.055 0.72 1 98.75 233 HIS B N 1
ATOM 5344 C CA . HIS B 1 233 ? 3.703 3.891 0.396 1 98.75 233 HIS B CA 1
ATOM 5345 C C . HIS B 1 233 ? 4.125 4.844 -0.719 1 98.75 233 HIS B C 1
ATOM 5347 O O . HIS B 1 233 ? 3.393 5.031 -1.691 1 98.75 233 HIS B O 1
ATOM 5353 N N . PRO B 1 234 ? 5.359 5.398 -0.635 1 98.31 234 PRO B N 1
ATOM 5354 C CA . PRO B 1 234 ? 5.773 6.438 -1.58 1 98.31 234 PRO B CA 1
ATOM 5355 C C . PRO B 1 234 ? 5.762 5.957 -3.029 1 98.31 234 PRO B C 1
ATOM 5357 O O . PRO B 1 234 ? 5.469 6.734 -3.939 1 98.31 234 PRO B O 1
ATOM 5360 N N . ASP B 1 235 ? 6.07 4.688 -3.266 1 98.12 235 ASP B N 1
ATOM 5361 C CA . ASP B 1 235 ? 6.062 4.156 -4.629 1 98.12 235 ASP B CA 1
ATOM 5362 C C . ASP B 1 235 ? 4.637 3.969 -5.137 1 98.12 235 ASP B C 1
ATOM 5364 O O . ASP B 1 235 ? 4.414 3.844 -6.344 1 98.12 235 ASP B O 1
ATOM 5368 N N . VAL B 1 236 ? 3.668 3.885 -4.27 1 98.56 236 VAL B N 1
ATOM 5369 C CA . VAL B 1 236 ? 2.27 3.725 -4.652 1 98.56 236 VAL B CA 1
ATOM 5370 C C . VAL B 1 236 ? 1.655 5.094 -4.945 1 98.56 236 VAL B C 1
ATOM 5372 O O . VAL B 1 236 ? 0.803 5.223 -5.828 1 98.56 236 VAL B O 1
ATOM 5375 N N . VAL B 1 237 ? 2.127 6.125 -4.23 1 98.38 237 VAL B N 1
ATOM 5376 C CA . VAL B 1 237 ? 1.494 7.43 -4.398 1 98.38 237 VAL B CA 1
ATOM 5377 C C . VAL B 1 237 ? 2.457 8.383 -5.102 1 98.38 237 VAL B C 1
ATOM 5379 O O . VAL B 1 237 ? 2.283 9.602 -5.047 1 98.38 237 VAL B O 1
ATOM 5382 N N . ALA B 1 238 ? 3.383 7.82 -5.801 1 94.38 238 ALA B N 1
ATOM 5383 C CA . ALA B 1 238 ? 4.473 8.57 -6.418 1 94.38 238 ALA B CA 1
ATOM 5384 C C . ALA B 1 238 ? 3.941 9.555 -7.453 1 94.38 238 ALA B C 1
ATOM 5386 O O . ALA B 1 238 ? 4.43 10.688 -7.555 1 94.38 238 ALA B O 1
ATOM 5387 N N . PRO B 1 239 ? 2.959 9.211 -8.195 1 95.12 239 PRO B N 1
ATOM 5388 C CA . PRO B 1 239 ? 2.541 10.117 -9.266 1 95.12 239 PRO B CA 1
ATOM 5389 C C . PRO B 1 239 ? 1.772 11.328 -8.75 1 95.12 239 PRO B C 1
ATOM 5391 O O . PRO B 1 239 ? 1.532 12.273 -9.5 1 95.12 239 PRO B O 1
ATOM 5394 N N . TYR B 1 240 ? 1.36 11.367 -7.535 1 98.31 240 TYR B N 1
ATOM 5395 C CA . TYR B 1 240 ? 0.598 12.484 -6.988 1 98.31 240 TYR B CA 1
ATOM 5396 C C . TYR B 1 240 ? 1.526 13.578 -6.48 1 98.31 240 TYR B C 1
ATOM 5398 O O . TYR B 1 240 ? 2.393 13.328 -5.641 1 98.31 240 TYR B O 1
ATOM 5406 N N . GLU B 1 241 ? 1.282 14.727 -6.973 1 98.31 241 GLU B N 1
ATOM 5407 C CA . GLU B 1 241 ? 2.16 15.859 -6.676 1 98.31 241 GLU B CA 1
ATOM 5408 C C . GLU B 1 241 ? 1.937 16.375 -5.254 1 98.31 241 GLU B C 1
ATOM 5410 O O . GLU B 1 241 ? 2.891 16.734 -4.562 1 98.31 241 GLU B O 1
ATOM 5415 N N . TYR B 1 242 ? 0.671 16.469 -4.867 1 98.88 242 TYR B N 1
ATOM 5416 C CA . TYR B 1 242 ? 0.294 16.891 -3.523 1 98.88 242 TYR B CA 1
ATOM 5417 C C . TYR B 1 242 ? -0.543 15.82 -2.834 1 98.88 242 TYR B C 1
ATOM 5419 O O . TYR B 1 242 ? -1.47 15.273 -3.432 1 98.88 242 TYR B O 1
ATOM 5427 N N . ILE B 1 243 ? -0.19 15.531 -1.659 1 98.94 243 ILE B N 1
ATOM 5428 C CA . ILE B 1 243 ? -0.838 14.477 -0.887 1 98.94 243 ILE B CA 1
ATOM 5429 C C . ILE B 1 243 ? -1.439 15.07 0.388 1 98.94 243 ILE B C 1
ATOM 5431 O O . ILE B 1 243 ? -0.711 15.531 1.268 1 98.94 243 ILE B O 1
ATOM 5435 N N . PHE B 1 244 ? -2.775 15.078 0.481 1 98.94 244 PHE B N 1
ATOM 5436 C CA . PHE B 1 244 ? -3.533 15.516 1.647 1 98.94 244 PHE B CA 1
ATOM 5437 C C . PHE B 1 244 ? -3.824 14.336 2.576 1 98.94 244 PHE B C 1
ATOM 5439 O O . PHE B 1 244 ? -4.48 13.375 2.178 1 98.94 244 PHE B O 1
ATOM 5446 N N . VAL B 1 245 ? -3.305 14.375 3.795 1 98.88 245 VAL B N 1
ATOM 5447 C CA . VAL B 1 245 ? -3.574 13.336 4.785 1 98.88 245 VAL B CA 1
ATOM 5448 C C . VAL B 1 245 ? -4.34 13.938 5.965 1 98.88 245 VAL B C 1
ATOM 5450 O O . VAL B 1 245 ? -3.734 14.445 6.91 1 98.88 245 VAL B O 1
ATOM 5453 N N . TRP B 1 246 ? -5.699 13.812 5.926 1 98.38 246 TRP B N 1
ATOM 5454 C CA . TRP B 1 246 ? -6.531 14.672 6.762 1 98.38 246 TRP B CA 1
ATOM 5455 C C . TRP B 1 246 ? -7.383 13.844 7.719 1 98.38 246 TRP B C 1
ATOM 5457 O O . TRP B 1 246 ? -7.73 12.703 7.418 1 98.38 246 TRP B O 1
ATOM 5467 N N . ASP B 1 247 ? -7.691 14.445 8.844 1 95.12 247 ASP B N 1
ATOM 5468 C CA . ASP B 1 247 ? -8.773 13.977 9.703 1 95.12 247 ASP B CA 1
ATOM 5469 C C . ASP B 1 247 ? -10.133 14.289 9.094 1 95.12 247 ASP B C 1
ATOM 5471 O O . ASP B 1 247 ? -10.242 15.125 8.188 1 95.12 247 ASP B O 1
ATOM 5475 N N . GLU B 1 248 ? -11.141 13.695 9.633 1 95.94 248 GLU B N 1
ATOM 5476 C CA . GLU B 1 248 ? -12.469 13.789 9.039 1 95.94 248 GLU B CA 1
ATOM 5477 C C . GLU B 1 248 ? -13.273 14.93 9.656 1 95.94 248 GLU B C 1
ATOM 5479 O O . GLU B 1 248 ? -14.305 15.336 9.109 1 95.94 248 GLU B O 1
ATOM 5484 N N . ASP B 1 249 ? -12.812 15.492 10.734 1 92.56 249 ASP B N 1
ATOM 5485 C CA . ASP B 1 249 ? -13.625 16.469 11.461 1 92.56 249 ASP B CA 1
ATOM 5486 C C . ASP B 1 249 ? -13.18 17.891 11.148 1 92.56 249 ASP B C 1
ATOM 5488 O O . ASP B 1 249 ? -12.977 18.688 12.055 1 92.56 249 ASP B O 1
ATOM 5492 N N . LEU B 1 250 ? -13.188 18.203 9.906 1 95.25 250 LEU B N 1
ATOM 5493 C CA . LEU B 1 250 ? -12.75 19.531 9.453 1 95.25 250 LEU B CA 1
ATOM 5494 C C . LEU B 1 250 ? -13.875 20.25 8.719 1 95.25 250 LEU B C 1
ATOM 5496 O O . LEU B 1 250 ? -14.539 19.656 7.867 1 95.25 250 LEU B O 1
ATOM 5500 N N . GLY B 1 251 ? -14.141 21.484 9.141 1 95.81 251 GLY B N 1
ATOM 5501 C CA . GLY B 1 251 ? -14.969 22.375 8.344 1 95.81 251 GLY B CA 1
ATOM 5502 C C . GLY B 1 251 ? -14.227 23.016 7.188 1 95.81 251 GLY B C 1
ATOM 5503 O O . GLY B 1 251 ? -13.188 23.641 7.391 1 95.81 251 GLY B O 1
ATOM 5504 N N . VAL B 1 252 ? -14.812 22.938 5.953 1 98.19 252 VAL B N 1
ATOM 5505 C CA . VAL B 1 252 ? -14.039 23.328 4.781 1 98.19 252 VAL B CA 1
ATOM 5506 C C . VAL B 1 252 ? -14.797 24.406 4.008 1 98.19 252 VAL B C 1
ATOM 5508 O O . VAL B 1 252 ? -14.625 24.547 2.795 1 98.19 252 VAL B O 1
ATOM 5511 N N . GLU B 1 253 ? -15.609 25.141 4.68 1 97.62 253 GLU B N 1
ATOM 5512 C CA . GLU B 1 253 ? -16.375 26.188 4.027 1 97.62 253 GLU B CA 1
ATOM 5513 C C . GLU B 1 253 ? -15.469 27.219 3.354 1 97.62 253 GLU B C 1
ATOM 5515 O O . GLU B 1 253 ? -15.797 27.75 2.295 1 97.62 253 GLU B O 1
ATOM 5520 N N . ASN B 1 254 ? -14.344 27.469 3.883 1 97.94 254 ASN B N 1
ATOM 5521 C CA . ASN B 1 254 ? -13.438 28.5 3.391 1 97.94 254 ASN B CA 1
ATOM 5522 C C . ASN B 1 254 ? -12.164 27.891 2.807 1 97.94 254 ASN B C 1
ATOM 5524 O O . ASN B 1 254 ? -11.086 28.5 2.891 1 97.94 254 ASN B O 1
ATOM 5528 N N . PHE B 1 255 ? -12.297 26.75 2.232 1 98.69 255 PHE B N 1
ATOM 5529 C CA . PHE B 1 255 ? -11.148 26.016 1.716 1 98.69 255 PHE B CA 1
ATOM 5530 C C . PHE B 1 255 ? -11.375 25.609 0.263 1 98.69 255 PHE B C 1
ATOM 5532 O O . PHE B 1 255 ? -12.406 25.031 -0.075 1 98.69 255 PHE B O 1
ATOM 5539 N N . ASP B 1 256 ? -10.414 25.938 -0.583 1 98.81 256 ASP B N 1
ATOM 5540 C CA . ASP B 1 256 ? -10.344 25.5 -1.977 1 98.81 256 ASP B CA 1
ATOM 5541 C C . ASP B 1 256 ? -9.031 24.766 -2.254 1 98.81 256 ASP B C 1
ATOM 5543 O O . ASP B 1 256 ? -7.961 25.375 -2.246 1 98.81 256 ASP B O 1
ATOM 5547 N N . PRO B 1 257 ? -9.156 23.484 -2.521 1 98.81 257 PRO B N 1
ATOM 5548 C CA . PRO B 1 257 ? -7.934 22.703 -2.648 1 98.81 257 PRO B CA 1
ATOM 5549 C C . PRO B 1 257 ? -7.055 23.156 -3.811 1 98.81 257 PRO B C 1
ATOM 5551 O O . PRO B 1 257 ? -5.824 23.094 -3.725 1 98.81 257 PRO B O 1
ATOM 5554 N N . LEU B 1 258 ? -7.594 23.609 -4.898 1 98.75 258 LEU B N 1
ATOM 5555 C CA . LEU B 1 258 ? -6.797 24.047 -6.035 1 98.75 258 LEU B CA 1
ATOM 5556 C C . LEU B 1 258 ? -6.09 25.375 -5.73 1 98.75 258 LEU B C 1
ATOM 5558 O O . LEU B 1 258 ? -4.914 25.547 -6.066 1 98.75 258 LEU B O 1
ATOM 5562 N N . GLU B 1 259 ? -6.793 26.266 -5.109 1 98.81 259 GLU B N 1
ATOM 5563 C CA . GLU B 1 259 ? -6.133 27.5 -4.668 1 98.81 259 GLU B CA 1
ATOM 5564 C C . GLU B 1 259 ? -5.047 27.203 -3.637 1 98.81 259 GLU B C 1
ATOM 5566 O O . GLU B 1 259 ? -3.98 27.812 -3.654 1 98.81 259 GLU B O 1
ATOM 5571 N N . TYR B 1 260 ? -5.336 26.312 -2.77 1 98.88 260 TYR B N 1
ATOM 5572 C CA . TYR B 1 260 ? -4.367 25.891 -1.765 1 98.88 260 TYR B CA 1
ATOM 5573 C C . TYR B 1 260 ? -3.07 25.438 -2.418 1 98.88 260 TYR B C 1
ATOM 5575 O O . TYR B 1 260 ? -1.982 25.859 -2.029 1 98.88 260 TYR B O 1
ATOM 5583 N N . ILE B 1 261 ? -3.203 24.609 -3.41 1 98.81 261 ILE B N 1
ATOM 5584 C CA . ILE B 1 261 ? -2.045 24.078 -4.125 1 98.81 261 ILE B CA 1
ATOM 5585 C C . ILE B 1 261 ? -1.298 25.219 -4.812 1 98.81 261 ILE B C 1
ATOM 5587 O O . ILE B 1 261 ? -0.065 25.25 -4.797 1 98.81 261 ILE B O 1
ATOM 5591 N N . ARG B 1 262 ? -1.991 26.156 -5.352 1 98.69 262 ARG B N 1
ATOM 5592 C CA . ARG B 1 262 ? -1.355 27.297 -5.977 1 98.69 262 ARG B CA 1
ATOM 5593 C C . ARG B 1 262 ? -0.542 28.094 -4.961 1 98.69 262 ARG B C 1
ATOM 5595 O O . ARG B 1 262 ? 0.565 28.547 -5.258 1 98.69 262 ARG B O 1
ATOM 5602 N N . ILE B 1 263 ? -1.097 28.266 -3.795 1 98.75 263 ILE B N 1
ATOM 5603 C CA . ILE B 1 263 ? -0.41 28.984 -2.736 1 98.75 263 ILE B CA 1
ATOM 5604 C C . ILE B 1 263 ? 0.843 28.234 -2.311 1 98.75 263 ILE B C 1
ATOM 5606 O O . ILE B 1 263 ? 1.907 28.828 -2.127 1 98.75 263 ILE B O 1
ATOM 5610 N N . MET B 1 264 ? 0.748 26.938 -2.189 1 98.69 264 MET B N 1
ATOM 5611 C CA . MET B 1 264 ? 1.921 26.141 -1.843 1 98.69 264 MET B CA 1
ATOM 5612 C C . MET B 1 264 ? 3.029 26.328 -2.875 1 98.69 264 MET B C 1
ATOM 5614 O O . MET B 1 264 ? 4.199 26.469 -2.516 1 98.69 264 MET B O 1
ATOM 5618 N N . ARG B 1 265 ? 2.641 26.344 -4.117 1 98.12 265 ARG B N 1
ATOM 5619 C CA . ARG B 1 265 ? 3.611 26.516 -5.195 1 98.12 265 ARG B CA 1
ATOM 5620 C C . ARG B 1 265 ? 4.254 27.891 -5.145 1 98.12 265 ARG B C 1
ATOM 5622 O O . ARG B 1 265 ? 5.48 28.016 -5.199 1 98.12 265 ARG B O 1
ATOM 5629 N N . ARG B 1 266 ? 3.422 28.891 -4.945 1 97.56 266 ARG B N 1
ATOM 5630 C CA . ARG B 1 266 ? 3.9 30.281 -4.941 1 97.56 266 ARG B CA 1
ATOM 5631 C C . ARG B 1 266 ? 4.875 30.516 -3.793 1 97.56 266 ARG B C 1
ATOM 5633 O O . ARG B 1 266 ? 5.836 31.281 -3.936 1 97.56 266 ARG B O 1
ATOM 5640 N N . HIS B 1 267 ? 4.637 29.875 -2.721 1 98.06 267 HIS B N 1
ATOM 5641 C CA . HIS B 1 267 ? 5.449 30.109 -1.533 1 98.06 267 HIS B CA 1
ATOM 5642 C C . HIS B 1 267 ? 6.48 29 -1.337 1 98.06 267 HIS B C 1
ATOM 5644 O O . HIS B 1 267 ? 7.148 28.953 -0.302 1 98.06 267 HIS B O 1
ATOM 5650 N N . GLU B 1 268 ? 6.535 28.016 -2.275 1 97.88 268 GLU B N 1
ATOM 5651 C CA . GLU B 1 268 ? 7.5 26.922 -2.287 1 97.88 268 GLU B CA 1
ATOM 5652 C C . GLU B 1 268 ? 7.402 26.078 -1.014 1 97.88 268 GLU B C 1
ATOM 5654 O O . GLU B 1 268 ? 8.422 25.75 -0.408 1 97.88 268 GLU B O 1
ATOM 5659 N N . LEU B 1 269 ? 6.176 25.922 -0.583 1 98.81 269 LEU B N 1
ATOM 5660 C CA . LEU B 1 269 ? 5.953 25.062 0.581 1 98.81 269 LEU B CA 1
ATOM 5661 C C . LEU B 1 269 ? 6.062 23.594 0.205 1 98.81 269 LEU B C 1
ATOM 5663 O O . LEU B 1 269 ? 5.484 23.156 -0.792 1 98.81 269 LEU B O 1
ATOM 5667 N N . GLN B 1 270 ? 6.859 22.844 1.003 1 98.75 270 GLN B N 1
ATOM 5668 C CA . GLN B 1 270 ? 7.012 21.406 0.807 1 98.75 270 GLN B CA 1
ATOM 5669 C C . GLN B 1 270 ? 6.113 20.609 1.759 1 98.75 270 GLN B C 1
ATOM 5671 O O . GLN B 1 270 ? 5.688 19.5 1.445 1 98.75 270 GLN B O 1
ATOM 5676 N N . ILE B 1 271 ? 5.887 21.172 2.916 1 98.88 271 ILE B N 1
ATOM 5677 C CA . ILE B 1 271 ? 4.93 20.688 3.908 1 98.88 271 ILE B CA 1
ATOM 5678 C C . ILE B 1 271 ? 4.094 21.859 4.426 1 98.88 271 ILE B C 1
ATOM 5680 O O . ILE B 1 271 ? 4.621 22.953 4.672 1 98.88 271 ILE B O 1
ATOM 5684 N N . SER B 1 272 ? 2.801 21.656 4.496 1 98.88 272 SER B N 1
ATOM 5685 C CA . SER B 1 272 ? 1.932 22.734 4.953 1 98.88 272 SER B CA 1
ATOM 5686 C C . SER B 1 272 ? 0.659 22.188 5.59 1 98.88 272 SER B C 1
ATOM 5688 O O . SER B 1 272 ? 0.431 20.969 5.594 1 98.88 272 SER B O 1
ATOM 5690 N N . GLN B 1 273 ? -0.067 23.047 6.199 1 98.69 273 GLN B N 1
ATOM 5691 C CA . GLN B 1 273 ? -1.452 22.812 6.594 1 98.69 273 GLN B CA 1
ATOM 5692 C C . GLN B 1 273 ? -2.281 24.078 6.469 1 98.69 273 GLN B C 1
ATOM 5694 O O . GLN B 1 273 ? -1.738 25.188 6.492 1 98.69 273 GLN B O 1
ATOM 5699 N N . PRO B 1 274 ? -3.6 23.922 6.234 1 98.56 274 PRO B N 1
ATOM 5700 C CA . PRO B 1 274 ? -4.461 25.094 6.379 1 98.56 274 PRO B CA 1
ATOM 5701 C C . PRO B 1 274 ? -4.477 25.641 7.805 1 98.56 274 PRO B C 1
ATOM 5703 O O . PRO B 1 274 ? -4.363 24.875 8.766 1 98.56 274 PRO B O 1
ATOM 5706 N N . ALA B 1 275 ? -4.609 26.922 7.855 1 97.38 275 ALA B N 1
ATOM 5707 C CA . ALA B 1 275 ? -4.801 27.516 9.18 1 97.38 275 ALA B CA 1
ATOM 5708 C C . ALA B 1 275 ? -6.117 27.062 9.797 1 97.38 275 ALA B C 1
ATOM 5710 O O . ALA B 1 275 ? -7.07 26.734 9.078 1 97.38 275 ALA B O 1
ATOM 5711 N N . VAL B 1 276 ? -6.074 27 11.086 1 95.44 276 VAL B N 1
ATOM 5712 C CA . VAL B 1 276 ? -7.273 26.594 11.812 1 95.44 276 VAL B CA 1
ATOM 5713 C C . VAL B 1 276 ? -7.957 27.812 12.414 1 95.44 276 VAL B C 1
ATOM 5715 O O . VAL B 1 276 ? -7.32 28.609 13.117 1 95.44 276 VAL B O 1
ATOM 5718 N N . ASP B 1 277 ? -9.211 27.891 12.055 1 92.44 277 ASP B N 1
ATOM 5719 C CA . ASP B 1 277 ? -10 28.953 12.672 1 92.44 277 ASP B CA 1
ATOM 5720 C C . ASP B 1 277 ? -10.531 28.516 14.039 1 92.44 277 ASP B C 1
ATOM 5722 O O . ASP B 1 277 ? -11.273 27.531 14.133 1 92.44 277 ASP B O 1
ATOM 5726 N N . GLY B 1 278 ? -10.078 29.219 15.008 1 80.56 278 GLY B N 1
ATOM 5727 C CA . GLY B 1 278 ? -10.461 28.859 16.375 1 80.56 278 GLY B CA 1
ATOM 5728 C C . GLY B 1 278 ? -9.312 28.281 17.188 1 80.56 278 GLY B C 1
ATOM 5729 O O . GLY B 1 278 ? -8.148 28.547 16.891 1 80.56 278 GLY B O 1
ATOM 5730 N N . ALA B 1 279 ? -9.695 27.562 18.266 1 72 279 ALA B N 1
ATOM 5731 C CA . ALA B 1 279 ? -8.695 27 19.172 1 72 279 ALA B CA 1
ATOM 5732 C C . ALA B 1 279 ? -8 25.781 18.531 1 72 279 ALA B C 1
ATOM 5734 O O . ALA B 1 279 ? -8.641 25 17.844 1 72 279 ALA B O 1
ATOM 5735 N N . SER B 1 280 ? -6.684 25.875 18.625 1 75.44 280 SER B N 1
ATOM 5736 C CA . SER B 1 280 ? -5.863 24.766 18.125 1 75.44 280 SER B CA 1
ATOM 5737 C C . SER B 1 280 ? -4.848 24.312 19.172 1 75.44 280 SER B C 1
ATOM 5739 O O . SER B 1 280 ? -4.613 25.016 20.156 1 75.44 280 SER B O 1
ATOM 5741 N N . SER B 1 281 ? -4.457 23.078 18.984 1 73.06 281 SER B N 1
ATOM 5742 C CA . SER B 1 281 ? -3.498 22.5 19.922 1 73.06 281 SER B CA 1
ATOM 5743 C C . SER B 1 281 ? -2.18 23.266 19.906 1 73.06 281 SER B C 1
ATOM 5745 O O . SER B 1 281 ? -1.523 23.406 20.938 1 73.06 281 SER B O 1
ATOM 5747 N N . TRP B 1 282 ? -1.8 23.797 18.734 1 83.5 282 TRP B N 1
ATOM 5748 C CA . TRP B 1 282 ? -0.561 24.547 18.609 1 83.5 282 TRP B CA 1
ATOM 5749 C C . TRP B 1 282 ? -0.839 25.969 18.125 1 83.5 282 TRP B C 1
ATOM 5751 O O . TRP B 1 282 ? -1.482 26.156 17.078 1 83.5 282 TRP B O 1
ATOM 5761 N N . PRO B 1 283 ? -0.313 26.922 18.828 1 84.38 283 PRO B N 1
ATOM 5762 C CA . PRO B 1 283 ? -0.594 28.312 18.469 1 84.38 283 PRO B CA 1
ATOM 5763 C C . PRO B 1 283 ? -0.211 28.641 17.031 1 84.38 283 PRO B C 1
ATOM 5765 O O . PRO B 1 283 ? -0.89 29.438 16.375 1 84.38 283 PRO B O 1
ATOM 5768 N N . ILE B 1 284 ? 0.832 28.062 16.562 1 89.44 284 ILE B N 1
ATOM 5769 C CA . ILE B 1 284 ? 1.322 28.391 15.227 1 89.44 284 ILE B CA 1
ATOM 5770 C C . ILE B 1 284 ? 0.286 28 14.18 1 89.44 284 ILE B C 1
ATOM 5772 O O . ILE B 1 284 ? 0.302 28.5 13.055 1 89.44 284 ILE B O 1
ATOM 5776 N N . THR B 1 285 ? -0.633 27.062 14.5 1 93.06 285 THR B N 1
ATOM 5777 C CA . THR B 1 285 ? -1.562 26.578 13.492 1 93.06 285 THR B CA 1
ATOM 5778 C C . THR B 1 285 ? -2.811 27.453 13.43 1 93.06 285 THR B C 1
ATOM 5780 O O . THR B 1 285 ? -3.645 27.297 12.539 1 93.06 285 THR B O 1
ATOM 5783 N N . VAL B 1 286 ? -2.914 28.469 14.312 1 92.38 286 VAL B N 1
ATOM 5784 C CA . VAL B 1 286 ? -4.078 29.344 14.383 1 92.38 286 VAL B CA 1
ATOM 5785 C C . VAL B 1 286 ? -4.023 30.359 13.258 1 92.38 286 VAL B C 1
ATOM 5787 O O . VAL B 1 286 ? -2.967 30.938 12.977 1 92.38 286 VAL B O 1
ATOM 5790 N N . ARG B 1 287 ? -5.152 30.562 12.664 1 94.5 287 ARG B N 1
ATOM 5791 C CA . ARG B 1 287 ? -5.254 31.5 11.547 1 94.5 287 ARG B CA 1
ATOM 5792 C C . ARG B 1 287 ? -4.883 32.906 11.984 1 94.5 287 ARG B C 1
ATOM 5794 O O . ARG B 1 287 ? -5.34 33.375 13.023 1 94.5 287 ARG B O 1
ATOM 5801 N N . GLN B 1 288 ? -4.105 33.5 11.133 1 91.62 288 GLN B N 1
ATOM 5802 C CA . GLN B 1 288 ? -3.695 34.875 11.375 1 91.62 288 GLN B CA 1
ATOM 5803 C C . GLN B 1 288 ? -4.336 35.844 10.367 1 91.62 288 GLN B C 1
ATOM 5805 O O . GLN B 1 288 ? -3.631 36.531 9.625 1 91.62 288 GLN B O 1
ATOM 5810 N N . SER B 1 289 ? -5.551 35.938 10.453 1 90.38 289 SER B N 1
ATOM 5811 C CA . SER B 1 289 ? -6.34 36.688 9.469 1 90.38 289 SER B CA 1
ATOM 5812 C C . SER B 1 289 ? -6 38.188 9.5 1 90.38 289 SER B C 1
ATOM 5814 O O . SER B 1 289 ? -6.121 38.875 8.492 1 90.38 289 SER B O 1
ATOM 5816 N N . TRP B 1 290 ? -5.438 38.688 10.555 1 89.81 290 TRP B N 1
ATOM 5817 C CA . TRP B 1 290 ? -5.195 40.125 10.758 1 89.81 290 TRP B CA 1
ATOM 5818 C C . TRP B 1 290 ? -3.943 40.562 10.008 1 89.81 290 TRP B C 1
ATOM 5820 O O . TRP B 1 290 ? -3.734 41.781 9.797 1 89.81 290 TRP B O 1
ATOM 5830 N N . THR B 1 291 ? -3.16 39.594 9.633 1 90.31 291 THR B N 1
ATOM 5831 C CA . THR B 1 291 ? -1.914 39.969 8.961 1 90.31 291 THR B CA 1
ATOM 5832 C C . THR B 1 291 ? -2.152 40.219 7.48 1 90.31 291 THR B C 1
ATOM 5834 O O . THR B 1 291 ? -1.338 40.875 6.824 1 90.31 291 THR B O 1
ATOM 5837 N N . GLY B 1 292 ? -3.215 39.656 6.895 1 91.62 292 GLY B N 1
ATOM 5838 C CA . GLY B 1 292 ? -3.488 39.781 5.469 1 91.62 292 GLY B CA 1
ATOM 5839 C C . GLY B 1 292 ? -2.566 38.938 4.609 1 91.62 292 GLY B C 1
ATOM 5840 O O . GLY B 1 292 ? -2.684 38.938 3.383 1 91.62 292 GLY B O 1
ATOM 5841 N N . LYS B 1 293 ? -1.662 38.219 5.223 1 95.06 293 LYS B N 1
ATOM 5842 C CA . LYS B 1 293 ? -0.739 37.344 4.484 1 95.06 293 LYS B CA 1
ATOM 5843 C C . LYS B 1 293 ? -1.419 36.062 4.055 1 95.06 293 LYS B C 1
ATOM 5845 O O . LYS B 1 293 ? -2.346 35.594 4.719 1 95.06 293 LYS B O 1
ATOM 5850 N N . GLU B 1 294 ? -0.884 35.5 3.037 1 97.88 294 GLU B N 1
ATOM 5851 C CA . GLU B 1 294 ? -1.404 34.219 2.561 1 97.88 294 GLU B CA 1
ATOM 5852 C C . GLU B 1 294 ? -0.931 33.062 3.443 1 97.88 294 GLU B C 1
ATOM 5854 O O . GLU B 1 294 ? -1.666 32.094 3.662 1 97.88 294 GLU B O 1
ATOM 5859 N N . VAL B 1 295 ? 0.319 33.281 3.877 1 98.06 295 VAL B N 1
ATOM 5860 C CA . VAL B 1 295 ? 0.99 32.188 4.609 1 98.06 295 VAL B CA 1
ATOM 5861 C C . VAL B 1 295 ? 1.765 32.781 5.785 1 98.06 295 VAL B C 1
ATOM 5863 O O . VAL B 1 295 ? 2.285 33.906 5.703 1 98.06 295 VAL B O 1
ATOM 5866 N N . HIS B 1 296 ? 1.782 32.094 6.91 1 96.12 296 HIS B N 1
ATOM 5867 C CA . HIS B 1 296 ? 2.771 32.375 7.941 1 96.12 296 HIS B CA 1
ATOM 5868 C C . HIS B 1 296 ? 3.602 31.156 8.281 1 96.12 296 HIS B C 1
ATOM 5870 O O . HIS B 1 296 ? 3.113 30.031 8.172 1 96.12 296 HIS B O 1
ATOM 5876 N N . LYS B 1 297 ? 4.84 31.422 8.641 1 94.56 297 LYS B N 1
ATOM 5877 C CA . LYS B 1 297 ? 5.797 30.344 8.852 1 94.56 297 LYS B CA 1
ATOM 5878 C C . LYS B 1 297 ? 6.355 30.375 10.273 1 94.56 297 LYS B C 1
ATOM 5880 O O . LYS B 1 297 ? 7.164 29.531 10.648 1 94.56 297 LYS B O 1
ATOM 5885 N N . ARG B 1 298 ? 5.902 31.375 11.008 1 88.62 298 ARG B N 1
ATOM 5886 C CA . ARG B 1 298 ? 6.355 31.547 12.383 1 88.62 298 ARG B CA 1
ATOM 5887 C C . ARG B 1 298 ? 5.188 31.875 13.312 1 88.62 298 ARG B C 1
ATOM 5889 O O . ARG B 1 298 ? 4.184 32.438 12.883 1 88.62 298 ARG B O 1
ATOM 5896 N N . ASN B 1 299 ? 5.395 31.406 14.547 1 83.38 299 ASN B N 1
ATOM 5897 C CA . ASN B 1 299 ? 4.422 31.766 15.57 1 83.38 299 ASN B CA 1
ATOM 5898 C C . ASN B 1 299 ? 4.445 33.281 15.852 1 83.38 299 ASN B C 1
ATOM 5900 O O . ASN B 1 299 ? 5.508 33.844 16.109 1 83.38 299 ASN B O 1
ATOM 5904 N N . PRO B 1 300 ? 3.195 33.906 15.648 1 69.94 300 PRO B N 1
ATOM 5905 C CA . PRO B 1 300 ? 3.189 35.344 15.836 1 69.94 300 PRO B CA 1
ATOM 5906 C C . PRO B 1 300 ? 3.389 35.75 17.297 1 69.94 300 PRO B C 1
ATOM 5908 O O . PRO B 1 300 ? 3.723 36.906 17.578 1 69.94 300 PRO B O 1
ATOM 5911 N N . TRP B 1 301 ? 3.02 34.875 18.172 1 65.94 301 TRP B N 1
ATOM 5912 C CA . TRP B 1 301 ? 3.039 35.25 19.594 1 65.94 301 TRP B CA 1
ATOM 5913 C C . TRP B 1 301 ? 4.398 34.938 20.219 1 65.94 301 TRP B C 1
ATOM 5915 O O . TRP B 1 301 ? 4.586 33.875 20.844 1 65.94 301 TRP B O 1
ATOM 5925 N N . GLU B 1 302 ? 5.414 35.594 19.594 1 55.53 302 GLU B N 1
ATOM 5926 C CA . GLU B 1 302 ? 6.742 35.469 20.188 1 55.53 302 GLU B CA 1
ATOM 5927 C C . GLU B 1 302 ? 6.711 35.781 21.688 1 55.53 302 GLU B C 1
ATOM 5929 O O . GLU B 1 302 ? 6.004 36.688 22.125 1 55.53 302 GLU B O 1
ATOM 5934 N N . GLY B 1 303 ? 7.141 34.812 22.594 1 53 303 GLY B N 1
ATOM 5935 C CA . GLY B 1 303 ? 7.25 35.094 24.031 1 53 303 GLY B CA 1
ATOM 5936 C C . GLY B 1 303 ? 6.16 34.406 24.844 1 53 303 GLY B C 1
ATOM 5937 O O . GLY B 1 303 ? 6.27 34.312 26.062 1 53 303 GLY B O 1
ATOM 5938 N N . LEU B 1 304 ? 5.109 34.188 24.156 1 47.66 304 LEU B N 1
ATOM 5939 C CA . LEU B 1 304 ? 4.012 33.656 24.953 1 47.66 304 LEU B CA 1
ATOM 5940 C C . LEU B 1 304 ? 4.203 32.188 25.219 1 47.66 304 LEU B C 1
ATOM 5942 O O . LEU B 1 304 ? 3.697 31.641 26.203 1 47.66 304 LEU B O 1
ATOM 5946 N N . PHE B 1 305 ? 4.844 31.641 24.156 1 52.34 305 PHE B N 1
ATOM 5947 C CA . PHE B 1 305 ? 5.035 30.219 24.406 1 52.34 305 PHE B CA 1
ATOM 5948 C C . PHE B 1 305 ? 6.492 29.922 24.75 1 52.34 305 PHE B C 1
ATOM 5950 O O . PHE B 1 305 ? 7.398 30.297 24 1 52.34 305 PHE B O 1
ATOM 5957 N N . ASP B 1 306 ? 6.68 29.688 26.016 1 52.97 306 ASP B N 1
ATOM 5958 C CA . ASP B 1 306 ? 7.98 29.375 26.594 1 52.97 306 ASP B CA 1
ATOM 5959 C C . ASP B 1 306 ? 8.812 28.5 25.656 1 52.97 306 ASP B C 1
ATOM 5961 O O . ASP B 1 306 ? 10.031 28.641 25.594 1 52.97 306 ASP B O 1
ATOM 5965 N N . ASN B 1 307 ? 8.055 27.766 24.766 1 56.88 307 ASN B N 1
ATOM 5966 C CA . ASN B 1 307 ? 8.82 26.797 23.984 1 56.88 307 ASN B CA 1
ATOM 5967 C C . ASN B 1 307 ? 9.57 27.469 22.844 1 56.88 307 ASN B C 1
ATOM 5969 O O . ASN B 1 307 ? 10.469 26.859 22.25 1 56.88 307 ASN B O 1
ATOM 5973 N N . CYS B 1 308 ? 9.211 28.719 22.578 1 68 308 CYS B N 1
ATOM 5974 C CA . CYS B 1 308 ? 9.898 29.391 21.484 1 68 308 CYS B CA 1
ATOM 5975 C C . CYS B 1 308 ? 11.023 30.266 22 1 68 308 CYS B C 1
ATOM 5977 O O . CYS B 1 308 ? 11.75 30.891 21.219 1 68 308 CYS B O 1
ATOM 5979 N N . THR B 1 309 ? 11.195 30.234 23.281 1 57.16 309 THR B N 1
ATOM 5980 C CA . THR B 1 309 ? 12.234 31.078 23.844 1 57.16 309 THR B CA 1
ATOM 5981 C C . THR B 1 309 ? 13.625 30.562 23.484 1 57.16 309 THR B C 1
ATOM 5983 O O . THR B 1 309 ? 14.57 31.344 23.375 1 57.16 309 THR B O 1
ATOM 5986 N N . LYS B 1 310 ? 13.688 29.266 23.266 1 59.44 310 LYS B N 1
ATOM 5987 C CA . LYS B 1 310 ? 15.031 28.734 23.047 1 59.44 310 LYS B CA 1
ATOM 5988 C C . LYS B 1 310 ? 15.422 28.828 21.562 1 59.44 310 LYS B C 1
ATOM 5990 O O . LYS B 1 310 ? 16.578 29.109 21.25 1 59.44 310 LYS B O 1
ATOM 5995 N N . SER B 1 311 ? 14.516 28.547 20.672 1 66.25 311 SER B N 1
ATOM 5996 C CA . SER B 1 311 ? 14.82 28.672 19.25 1 66.25 311 SER B CA 1
ATOM 5997 C C . SER B 1 311 ? 13.609 29.141 18.453 1 66.25 311 SER B C 1
ATOM 5999 O O . SER B 1 311 ? 12.531 28.531 18.547 1 66.25 311 SER B O 1
ATOM 6001 N N . LYS B 1 312 ? 13.867 30.219 17.734 1 68.88 312 LYS B N 1
ATOM 6002 C CA . LYS B 1 312 ? 12.797 30.844 16.969 1 68.88 312 LYS B CA 1
ATOM 6003 C C . LYS B 1 312 ? 12.633 30.156 15.609 1 68.88 312 LYS B C 1
ATOM 6005 O O . LYS B 1 312 ? 11.68 30.438 14.883 1 68.88 312 LYS B O 1
ATOM 6010 N N . VAL B 1 313 ? 13.5 29.188 15.398 1 75.56 313 VAL B N 1
ATOM 6011 C CA . VAL B 1 313 ? 13.477 28.641 14.047 1 75.56 313 VAL B CA 1
ATOM 6012 C C . VAL B 1 313 ? 13.203 27.141 14.086 1 75.56 313 VAL B C 1
ATOM 6014 O O . VAL B 1 313 ? 13.422 26.438 13.094 1 75.56 313 VAL B O 1
ATOM 6017 N N . THR B 1 314 ? 12.758 26.734 15.242 1 82.62 314 THR B N 1
ATOM 6018 C CA . THR B 1 314 ? 12.516 25.297 15.383 1 82.62 314 THR B CA 1
ATOM 6019 C C . THR B 1 314 ? 11.078 25.031 15.828 1 82.62 314 THR B C 1
ATOM 6021 O O . THR B 1 314 ? 10.422 25.922 16.375 1 82.62 314 THR B O 1
ATOM 6024 N N . PRO B 1 315 ? 10.57 23.891 15.578 1 85.88 315 PRO B N 1
ATOM 6025 C CA . PRO B 1 315 ? 9.234 23.5 16.031 1 85.88 315 PRO B CA 1
ATOM 6026 C C . PRO B 1 315 ? 9.07 23.609 17.547 1 85.88 315 PRO B C 1
ATOM 6028 O O . PRO B 1 315 ? 10.023 23.375 18.297 1 85.88 315 PRO B O 1
ATOM 6031 N N . PRO B 1 316 ? 8.031 24.078 18 1 86.81 316 PRO B N 1
ATOM 6032 C CA . PRO B 1 316 ? 6.848 24.406 17.203 1 86.81 316 PRO B CA 1
ATOM 6033 C C . PRO B 1 316 ? 6.754 25.891 16.859 1 86.81 316 PRO B C 1
ATOM 6035 O O . PRO B 1 316 ? 5.691 26.359 16.453 1 86.81 316 PRO B O 1
ATOM 6038 N N . CYS B 1 317 ? 7.824 26.609 17.016 1 86.25 317 CYS B N 1
ATOM 6039 C CA . CYS B 1 317 ? 7.797 28.062 16.812 1 86.25 317 CYS B CA 1
ATOM 6040 C C . CYS B 1 317 ? 7.871 28.422 15.336 1 86.25 317 CYS B C 1
ATOM 6042 O O . CYS B 1 317 ? 7.348 29.453 14.914 1 86.25 317 CYS B O 1
ATOM 6044 N N . ALA B 1 318 ? 8.539 27.594 14.625 1 89.56 318 ALA B N 1
ATOM 6045 C CA . ALA B 1 318 ? 8.68 27.719 13.172 1 89.56 318 ALA B CA 1
ATOM 6046 C C . ALA B 1 318 ? 8.914 26.359 12.523 1 89.56 318 ALA B C 1
ATOM 6048 O O . ALA B 1 318 ? 9.289 25.406 13.203 1 89.56 318 ALA B O 1
ATOM 6049 N N . GLY B 1 319 ? 8.602 26.328 11.203 1 91.25 319 GLY B N 1
ATOM 6050 C CA . GLY B 1 319 ? 8.844 25.062 10.523 1 91.25 319 GLY B CA 1
ATOM 6051 C C . GLY B 1 319 ? 7.996 23.922 11.062 1 91.25 319 GLY B C 1
ATOM 6052 O O . GLY B 1 319 ? 8.5 22.812 11.281 1 91.25 319 GLY B O 1
ATOM 6053 N N . PHE B 1 320 ? 6.781 24.266 11.336 1 93.44 320 PHE B N 1
ATOM 6054 C CA . PHE B 1 320 ? 5.945 23.297 12.047 1 93.44 320 PHE B CA 1
ATOM 6055 C C . PHE B 1 320 ? 4.539 23.266 11.461 1 93.44 320 PHE B C 1
ATOM 6057 O O . PHE B 1 320 ? 3.977 24.312 11.125 1 93.44 320 PHE B O 1
ATOM 6064 N N . VAL B 1 321 ? 4.035 22.047 11.281 1 96.94 321 VAL B N 1
ATOM 6065 C CA . VAL B 1 321 ? 2.611 21.797 11.078 1 96.94 321 VAL B CA 1
ATOM 6066 C C . VAL B 1 321 ? 2.146 20.688 12 1 96.94 321 VAL B C 1
ATOM 6068 O O . VAL B 1 321 ? 2.957 19.875 12.469 1 96.94 321 VAL B O 1
ATOM 6071 N N . GLU B 1 322 ? 0.887 20.688 12.328 1 94.75 322 GLU B N 1
ATOM 6072 C CA . GLU B 1 322 ? 0.288 19.594 13.078 1 94.75 322 GLU B CA 1
ATOM 6073 C C . GLU B 1 322 ? -0.115 18.453 12.156 1 94.75 322 GLU B C 1
ATOM 6075 O O . GLU B 1 322 ? -0.316 18.656 10.961 1 94.75 322 GLU B O 1
ATOM 6080 N N . ILE B 1 323 ? -0.269 17.219 12.688 1 95.88 323 ILE B N 1
ATOM 6081 C CA . ILE B 1 323 ? -0.549 16.062 11.859 1 95.88 323 ILE B CA 1
ATOM 6082 C C . ILE B 1 323 ? -2.059 15.883 11.703 1 95.88 323 ILE B C 1
ATOM 6084 O O . ILE B 1 323 ? -2.531 14.797 11.367 1 95.88 323 ILE B O 1
ATOM 6088 N N . GLN B 1 324 ? -2.85 16.953 11.891 1 93.19 324 GLN B N 1
ATOM 6089 C CA . GLN B 1 324 ? -4.301 16.906 11.734 1 93.19 324 GLN B CA 1
ATOM 6090 C C . GLN B 1 324 ? -4.699 17 10.266 1 93.19 324 GLN B C 1
ATOM 6092 O O . GLN B 1 324 ? -5.52 16.219 9.789 1 93.19 324 GLN B O 1
ATOM 6097 N N . ALA B 1 325 ? -4.16 18 9.609 1 97.31 325 ALA B N 1
ATOM 6098 C CA . ALA B 1 325 ? -4.504 18.234 8.203 1 97.31 325 ALA B CA 1
ATOM 6099 C C . ALA B 1 325 ? -3.27 18.609 7.391 1 97.31 325 ALA B C 1
ATOM 6101 O O . ALA B 1 325 ? -3.275 19.609 6.672 1 97.31 325 ALA B O 1
ATOM 6102 N N . PRO B 1 326 ? -2.314 17.781 7.406 1 98.75 326 PRO B N 1
ATOM 6103 C CA . PRO B 1 326 ? -1.089 18.109 6.676 1 98.75 326 PRO B CA 1
ATOM 6104 C C . PRO B 1 326 ? -1.207 17.859 5.176 1 98.75 326 PRO B C 1
ATOM 6106 O O . PRO B 1 326 ? -1.987 17 4.754 1 98.75 326 PRO B O 1
ATOM 6109 N N . VAL B 1 327 ? -0.443 18.641 4.43 1 98.94 327 VAL B N 1
ATOM 6110 C CA . VAL B 1 327 ? -0.296 18.469 2.988 1 98.94 327 VAL B CA 1
ATOM 6111 C C . VAL B 1 327 ? 1.185 18.375 2.627 1 98.94 327 VAL B C 1
ATOM 6113 O O . VAL B 1 327 ? 1.989 19.203 3.072 1 98.94 327 VAL B O 1
ATOM 6116 N N . PHE B 1 328 ? 1.524 17.391 1.835 1 98.88 328 PHE B N 1
ATOM 6117 C CA . PHE B 1 328 ? 2.91 17.125 1.467 1 98.88 328 PHE B CA 1
ATOM 6118 C C . PHE B 1 328 ? 3.084 17.156 -0.047 1 98.88 328 PHE B C 1
ATOM 6120 O O . PHE B 1 328 ? 2.236 16.641 -0.784 1 98.88 328 PHE B O 1
ATOM 6127 N N . VAL B 1 329 ? 4.164 17.75 -0.475 1 98.62 329 VAL B N 1
ATOM 6128 C CA . VAL B 1 329 ? 4.578 17.438 -1.839 1 98.62 329 VAL B CA 1
ATOM 6129 C C . VAL B 1 329 ? 5.145 16.031 -1.895 1 98.62 329 VAL B C 1
ATOM 6131 O O . VAL B 1 329 ? 5.609 15.492 -0.883 1 98.62 329 VAL B O 1
ATOM 6134 N N . SER B 1 330 ? 5.148 15.445 -3.004 1 97.88 330 SER B N 1
ATOM 6135 C CA . SER B 1 330 ? 5.531 14.047 -3.205 1 97.88 330 SER B CA 1
ATOM 6136 C C . SER B 1 330 ? 6.918 13.766 -2.637 1 97.88 330 SER B C 1
ATOM 6138 O O . SER B 1 330 ? 7.117 12.773 -1.935 1 97.88 330 SER B O 1
ATOM 6140 N N . LYS B 1 331 ? 7.852 14.617 -2.93 1 95.62 331 LYS B N 1
ATOM 6141 C CA . LYS B 1 331 ? 9.227 14.43 -2.469 1 95.62 331 LYS B CA 1
ATOM 6142 C C . LYS B 1 331 ? 9.297 14.406 -0.945 1 95.62 331 LYS B C 1
ATOM 6144 O O . LYS B 1 331 ? 9.969 13.562 -0.36 1 95.62 331 LYS B O 1
ATOM 6149 N N . ALA B 1 332 ? 8.594 15.32 -0.317 1 98.31 332 ALA B N 1
ATOM 6150 C CA . ALA B 1 332 ? 8.57 15.352 1.143 1 98.31 332 ALA B CA 1
ATOM 6151 C C . ALA B 1 332 ? 7.887 14.109 1.71 1 98.31 332 ALA B C 1
ATOM 6153 O O . ALA B 1 332 ? 8.336 13.547 2.711 1 98.31 332 ALA B O 1
ATOM 6154 N N . TRP B 1 333 ? 6.871 13.656 1.062 1 98.75 333 TRP B N 1
ATOM 6155 C CA . TRP B 1 333 ? 6.148 12.477 1.538 1 98.75 333 TRP B CA 1
ATOM 6156 C C . TRP B 1 333 ? 7.043 11.242 1.501 1 98.75 333 TRP B C 1
ATOM 6158 O O . TRP B 1 333 ? 7.004 10.414 2.414 1 98.75 333 TRP B O 1
ATOM 6168 N N . ARG B 1 334 ? 7.781 11.125 0.461 1 98.12 334 ARG B N 1
ATOM 6169 C CA . ARG B 1 334 ? 8.695 9.992 0.367 1 98.12 334 ARG B CA 1
ATOM 6170 C C . ARG B 1 334 ? 9.586 9.906 1.597 1 98.12 334 ARG B C 1
ATOM 6172 O O . ARG B 1 334 ? 9.852 8.812 2.104 1 98.12 334 ARG B O 1
ATOM 6179 N N . CYS B 1 335 ? 10.016 11.016 2.043 1 97.94 335 CYS B N 1
ATOM 6180 C CA . CYS B 1 335 ? 10.836 11.078 3.244 1 97.94 335 CYS B CA 1
ATOM 6181 C C . CYS B 1 335 ? 10 10.844 4.496 1 97.94 335 CYS B C 1
ATOM 6183 O O . CYS B 1 335 ? 10.344 9.992 5.32 1 97.94 335 CYS B O 1
ATOM 6185 N N . VAL B 1 336 ? 8.844 11.469 4.629 1 98.75 336 VAL B N 1
ATOM 6186 C CA . VAL B 1 336 ? 7.988 11.445 5.809 1 98.75 336 VAL B CA 1
ATOM 6187 C C . VAL B 1 336 ? 7.5 10.023 6.062 1 98.75 336 VAL B C 1
ATOM 6189 O O . VAL B 1 336 ? 7.418 9.578 7.211 1 98.75 336 VAL B O 1
ATOM 6192 N N . TRP B 1 337 ? 7.207 9.312 5.074 1 98.81 337 TRP B N 1
ATOM 6193 C CA . TRP B 1 337 ? 6.719 7.945 5.207 1 98.81 337 TRP B CA 1
ATOM 6194 C C . TRP B 1 337 ? 7.684 7.102 6.031 1 98.81 337 TRP B C 1
ATOM 6196 O O . TRP B 1 337 ? 7.258 6.262 6.832 1 98.81 337 TRP B O 1
ATOM 6206 N N . HIS B 1 338 ? 8.984 7.336 5.906 1 98.5 338 HIS B N 1
ATOM 6207 C CA . HIS B 1 338 ? 10 6.566 6.605 1 98.5 338 HIS B CA 1
ATOM 6208 C C . HIS B 1 338 ? 10.094 6.969 8.07 1 98.5 338 HIS B C 1
ATOM 6210 O O . HIS B 1 338 ? 10.664 6.242 8.891 1 98.5 338 HIS B O 1
ATOM 6216 N N . LEU B 1 339 ? 9.508 8.164 8.391 1 98.56 339 LEU B N 1
ATOM 6217 C CA . LEU B 1 339 ? 9.5 8.625 9.773 1 98.56 339 LEU B CA 1
ATOM 6218 C C . LEU B 1 339 ? 8.375 7.961 10.562 1 98.56 339 LEU B C 1
ATOM 6220 O O . LEU B 1 339 ? 8.43 7.898 11.789 1 98.56 339 LEU B O 1
ATOM 6224 N N . ILE B 1 340 ? 7.355 7.516 9.875 1 98.69 340 ILE B N 1
ATOM 6225 C CA . ILE B 1 340 ? 6.203 6.922 10.539 1 98.69 340 ILE B CA 1
ATOM 6226 C C . ILE B 1 340 ? 6.59 5.574 11.148 1 98.69 340 ILE B C 1
ATOM 6228 O O . ILE B 1 340 ? 7.078 4.688 10.438 1 98.69 340 ILE B O 1
ATOM 6232 N N . GLN B 1 341 ? 6.332 5.434 12.422 1 97.81 341 GLN B N 1
ATOM 6233 C CA . GLN B 1 341 ? 6.629 4.188 13.117 1 97.81 341 GLN B CA 1
ATOM 6234 C C . GLN B 1 341 ? 5.527 3.156 12.898 1 97.81 341 GLN B C 1
ATOM 6236 O O . GLN B 1 341 ? 4.359 3.516 12.734 1 97.81 341 GLN B O 1
ATOM 6241 N N . ASN B 1 342 ? 5.914 1.91 12.93 1 96.5 342 ASN B N 1
ATOM 6242 C CA . ASN B 1 342 ? 4.93 0.854 12.719 1 96.5 342 ASN B CA 1
ATOM 6243 C C . ASN B 1 342 ? 4.031 0.673 13.938 1 96.5 342 ASN B C 1
ATOM 6245 O O . ASN B 1 342 ? 2.842 0.385 13.805 1 96.5 342 ASN B O 1
ATOM 6249 N N . ASP B 1 343 ? 4.648 0.913 15.141 1 95.75 343 ASP B N 1
ATOM 6250 C CA . ASP B 1 343 ? 3.955 0.534 16.375 1 95.75 343 ASP B CA 1
ATOM 6251 C C . ASP B 1 343 ? 3.385 1.76 17.078 1 95.75 343 ASP B C 1
ATOM 6253 O O . ASP B 1 343 ? 2.564 1.63 17.984 1 95.75 343 ASP B O 1
ATOM 6257 N N . LEU B 1 344 ? 3.834 2.939 16.719 1 95.69 344 LEU B N 1
ATOM 6258 C CA . LEU B 1 344 ? 3.275 4.172 17.266 1 95.69 344 LEU B CA 1
ATOM 6259 C C . LEU B 1 344 ? 2.195 4.734 16.344 1 95.69 344 LEU B C 1
ATOM 6261 O O . LEU B 1 344 ? 2.449 5.676 15.586 1 95.69 344 LEU B O 1
ATOM 6265 N N . VAL B 1 345 ? 0.996 4.258 16.547 1 94.31 345 VAL B N 1
ATOM 6266 C CA . VAL B 1 345 ? -0.012 4.383 15.492 1 94.31 345 VAL B CA 1
ATOM 6267 C C . VAL B 1 345 ? -0.769 5.699 15.656 1 94.31 345 VAL B C 1
ATOM 6269 O O . VAL B 1 345 ? -1.413 6.176 14.719 1 94.31 345 VAL B O 1
ATOM 6272 N N . MET B 1 346 ? -0.647 6.34 16.828 1 93.25 346 MET B N 1
ATOM 6273 C CA . MET B 1 346 ? -1.228 7.672 16.984 1 93.25 346 MET B CA 1
ATOM 6274 C C . MET B 1 346 ? -0.316 8.734 16.375 1 93.25 346 MET B C 1
ATOM 6276 O O . MET B 1 346 ? -0.759 9.852 16.094 1 93.25 346 MET B O 1
ATOM 6280 N N . ALA B 1 347 ? 0.908 8.438 16.297 1 96.25 347 ALA B N 1
ATOM 6281 C CA . ALA B 1 347 ? 1.956 9.195 15.617 1 96.25 347 ALA B CA 1
ATOM 6282 C C . ALA B 1 347 ? 2.209 10.531 16.312 1 96.25 347 ALA B C 1
ATOM 6284 O O . ALA B 1 347 ? 2.672 11.484 15.695 1 96.25 347 ALA B O 1
ATOM 6285 N N . TRP B 1 348 ? 1.771 10.57 17.609 1 94.06 348 TRP B N 1
ATOM 6286 C CA . TRP B 1 348 ? 2.16 11.781 18.312 1 94.06 348 TRP B CA 1
ATOM 6287 C C . TRP B 1 348 ? 3.678 11.922 18.375 1 94.06 348 TRP B C 1
ATOM 6289 O O . TRP B 1 348 ? 4.383 10.953 18.672 1 94.06 348 TRP B O 1
ATOM 6299 N N . GLY B 1 349 ? 4.16 13.086 18 1 92.94 349 GLY B N 1
ATOM 6300 C CA . GLY B 1 349 ? 5.59 13.336 17.922 1 92.94 349 GLY B CA 1
ATOM 6301 C C . GLY B 1 349 ? 6.102 13.461 16.5 1 92.94 349 GLY B C 1
ATOM 6302 O O . GLY B 1 349 ? 7.113 14.117 16.25 1 92.94 349 GLY B O 1
ATOM 6303 N N . LEU B 1 350 ? 5.383 12.859 15.586 1 97.06 350 LEU B N 1
ATOM 6304 C CA . LEU B 1 350 ? 5.773 12.898 14.18 1 97.06 350 LEU B CA 1
ATOM 6305 C C . LEU B 1 350 ? 5.863 14.336 13.68 1 97.06 350 LEU B C 1
ATOM 6307 O O . LEU B 1 350 ? 6.742 14.664 12.883 1 97.06 350 LEU B O 1
ATOM 6311 N N . ASP B 1 351 ? 5 15.219 14.195 1 95.75 351 ASP B N 1
ATOM 6312 C CA . ASP B 1 351 ? 4.934 16.594 13.734 1 95.75 351 ASP B CA 1
ATOM 6313 C C . ASP B 1 351 ? 6.246 17.328 14.016 1 95.75 351 ASP B C 1
ATOM 6315 O O . ASP B 1 351 ? 6.652 18.203 13.242 1 95.75 351 ASP B O 1
ATOM 6319 N N . PHE B 1 352 ? 6.953 16.906 15.016 1 93.69 352 PHE B N 1
ATOM 6320 C CA . PHE B 1 352 ? 8.211 17.562 15.375 1 93.69 352 PHE B CA 1
ATOM 6321 C C . PHE B 1 352 ? 9.352 17.062 14.492 1 93.69 352 PHE B C 1
ATOM 6323 O O . PHE B 1 352 ? 10.398 17.703 14.406 1 93.69 352 PHE B O 1
ATOM 6330 N N . GLU B 1 353 ? 9.125 15.977 13.828 1 96.19 353 GLU B N 1
ATOM 6331 C CA . GLU B 1 353 ? 10.195 15.367 13.039 1 96.19 353 GLU B CA 1
ATOM 6332 C C . GLU B 1 353 ? 10.07 15.734 11.562 1 96.19 353 GLU B C 1
ATOM 6334 O O . GLU B 1 353 ? 11.016 15.547 10.797 1 96.19 353 GLU B O 1
ATOM 6339 N N . LEU B 1 354 ? 8.977 16.359 11.172 1 97.88 354 LEU B N 1
ATOM 6340 C CA . LEU B 1 354 ? 8.695 16.641 9.766 1 97.88 354 LEU B CA 1
ATOM 6341 C C . LEU B 1 354 ? 9.742 17.562 9.172 1 97.88 354 LEU B C 1
ATOM 6343 O O . LEU B 1 354 ? 10.039 17.484 7.977 1 97.88 354 LEU B O 1
ATOM 6347 N N . LYS B 1 355 ? 10.328 18.391 9.969 1 96 355 LYS B N 1
ATOM 6348 C CA . LYS B 1 355 ? 11.32 19.359 9.516 1 96 355 LYS B CA 1
ATOM 6349 C C . LYS B 1 355 ? 12.531 18.656 8.898 1 96 355 LYS B C 1
ATOM 6351 O O . LYS B 1 355 ? 13.234 19.234 8.07 1 96 355 LYS B O 1
ATOM 6356 N N . ALA B 1 356 ? 12.727 17.406 9.242 1 96.31 356 ALA B N 1
ATOM 6357 C CA . ALA B 1 356 ? 13.883 16.672 8.742 1 96.31 356 ALA B CA 1
ATOM 6358 C C . ALA B 1 356 ? 13.68 16.266 7.281 1 96.31 356 ALA B C 1
ATOM 6360 O O . ALA B 1 356 ? 14.633 15.852 6.609 1 96.31 356 ALA B O 1
ATOM 6361 N N . CYS B 1 357 ? 12.469 16.469 6.773 1 97.81 3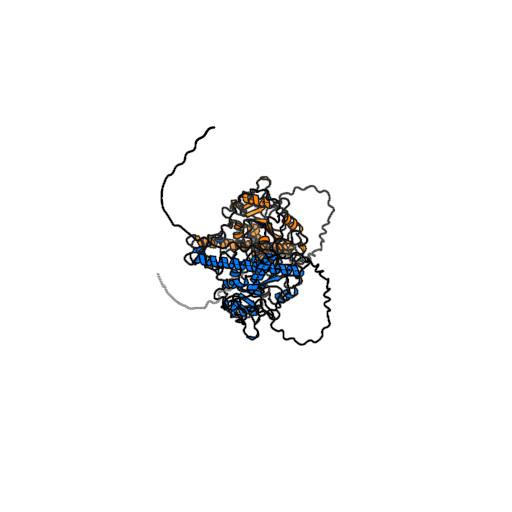57 CYS B N 1
ATOM 6362 C CA . CYS B 1 357 ? 12.133 16.016 5.43 1 97.81 357 CYS B CA 1
ATOM 6363 C C . CYS B 1 357 ? 11.984 17.188 4.477 1 97.81 357 CYS B C 1
ATOM 6365 O O . CYS B 1 357 ? 11.18 17.141 3.543 1 97.81 357 CYS B O 1
ATOM 6367 N N . ILE B 1 358 ? 12.766 18.219 4.73 1 96.5 358 ILE B N 1
ATOM 6368 C CA . ILE B 1 358 ? 12.719 19.406 3.898 1 96.5 358 ILE B CA 1
ATOM 6369 C C . ILE B 1 358 ? 14.031 19.562 3.139 1 96.5 358 ILE B C 1
ATOM 6371 O O . ILE B 1 358 ? 15.109 19.375 3.705 1 96.5 358 ILE B O 1
ATOM 6375 N N . ASP B 1 359 ? 13.898 19.75 1.837 1 92.75 359 ASP B N 1
ATOM 6376 C CA . ASP B 1 359 ? 15.047 20.203 1.053 1 92.75 359 ASP B CA 1
ATOM 6377 C C . ASP B 1 359 ? 15.25 21.703 1.205 1 92.75 359 ASP B C 1
ATOM 6379 O O . ASP B 1 359 ? 14.555 22.5 0.58 1 92.75 359 ASP B O 1
ATOM 6383 N N . GLY B 1 360 ? 16.172 22.125 2 1 93.31 360 GLY B N 1
ATOM 6384 C CA . GLY B 1 360 ? 16.359 23.531 2.371 1 93.31 360 GLY B CA 1
ATOM 6385 C C . GLY B 1 360 ? 16.094 23.797 3.842 1 93.31 360 GLY B C 1
ATOM 6386 O O . GLY B 1 360 ? 16.266 22.906 4.68 1 93.31 360 GLY B O 1
ATOM 6387 N N . LEU B 1 361 ? 15.75 25.031 4.168 1 93.12 361 LEU B N 1
ATOM 6388 C CA . LEU B 1 361 ? 15.492 25.422 5.547 1 93.12 361 LEU B CA 1
ATOM 6389 C C . LEU B 1 361 ? 14.031 25.172 5.918 1 93.12 361 LEU B C 1
ATOM 6391 O O . LEU B 1 361 ? 13.125 25.719 5.285 1 93.12 361 LEU B O 1
ATOM 6395 N N . PRO B 1 362 ? 13.828 24.375 6.941 1 94.62 362 PRO B N 1
ATOM 6396 C CA . PRO B 1 362 ? 12.453 24.031 7.289 1 94.62 362 PRO B CA 1
ATOM 6397 C C . PRO B 1 362 ? 11.57 25.266 7.508 1 94.62 362 PRO B C 1
ATOM 6399 O O . PRO B 1 362 ? 10.422 25.297 7.066 1 94.62 362 PRO B O 1
ATOM 6402 N N . HIS B 1 363 ? 12.078 26.344 8.117 1 92.69 363 HIS B N 1
ATOM 6403 C CA . HIS B 1 363 ? 11.266 27.516 8.445 1 92.69 363 HIS B CA 1
ATOM 6404 C C . HIS B 1 363 ? 10.93 28.312 7.191 1 92.69 363 HIS B C 1
ATOM 6406 O O . HIS B 1 363 ? 10.07 29.203 7.227 1 92.69 363 HIS B O 1
ATOM 6412 N N . GLU B 1 364 ? 11.523 27.922 6.031 1 95.06 364 GLU B N 1
ATOM 6413 C CA . GLU B 1 364 ? 11.219 28.594 4.766 1 95.06 364 GLU B CA 1
ATOM 6414 C C . GLU B 1 364 ? 10.242 27.781 3.928 1 95.06 364 GLU B C 1
ATOM 6416 O O . GLU B 1 364 ? 9.523 28.328 3.09 1 95.06 364 GLU B O 1
ATOM 6421 N N . HIS B 1 365 ? 10.234 26.438 4.188 1 97.75 365 HIS B N 1
ATOM 6422 C CA . HIS B 1 365 ? 9.516 25.578 3.258 1 97.75 365 HIS B CA 1
ATOM 6423 C C . HIS B 1 365 ? 8.406 24.812 3.967 1 97.75 365 HIS B C 1
ATOM 6425 O O . HIS B 1 365 ? 7.762 23.953 3.363 1 97.75 365 HIS B O 1
ATOM 6431 N N . ILE B 1 366 ? 8.211 25.047 5.238 1 98.38 366 ILE B N 1
ATOM 6432 C CA . ILE B 1 366 ? 7.047 24.609 5.996 1 98.38 366 ILE B CA 1
ATOM 6433 C C . ILE B 1 366 ? 6.215 25.812 6.418 1 98.38 366 ILE B C 1
ATOM 6435 O O . ILE B 1 366 ? 6.758 26.812 6.91 1 98.38 366 ILE B O 1
ATOM 6439 N N . GLY B 1 367 ? 4.879 25.781 6.219 1 97.75 367 GLY B N 1
ATOM 6440 C CA . GLY B 1 367 ? 4.086 26.953 6.574 1 97.75 367 GLY B CA 1
ATOM 6441 C C . GLY B 1 367 ? 2.609 26.641 6.742 1 97.75 367 GLY B C 1
ATOM 6442 O O . GLY B 1 367 ? 2.154 25.547 6.383 1 97.75 367 GLY B O 1
ATOM 6443 N N . ILE B 1 368 ? 1.969 27.547 7.34 1 97.62 368 ILE B N 1
ATOM 6444 C CA . ILE B 1 368 ? 0.526 27.547 7.551 1 97.62 368 ILE B CA 1
ATOM 6445 C C . ILE B 1 368 ? -0.149 28.484 6.559 1 97.62 368 ILE B C 1
ATOM 6447 O O . ILE B 1 368 ? 0.239 29.656 6.438 1 97.62 368 ILE B O 1
ATOM 6451 N N . VAL B 1 369 ? -1.128 27.953 5.809 1 98.62 369 VAL B N 1
ATOM 6452 C CA . VAL B 1 369 ? -1.805 28.766 4.805 1 98.62 369 VAL B CA 1
ATOM 6453 C C . VAL B 1 369 ? -3.008 29.469 5.43 1 98.62 369 VAL B C 1
ATOM 6455 O O . VAL B 1 369 ? -4 28.812 5.773 1 98.62 369 VAL B O 1
ATOM 6458 N N . ASP B 1 370 ? -3.014 30.75 5.434 1 97.44 370 ASP B N 1
ATOM 6459 C CA . ASP B 1 370 ? -3.994 31.547 6.164 1 97.44 370 ASP B CA 1
ATOM 6460 C C . ASP B 1 370 ? -5.23 31.812 5.309 1 97.44 370 ASP B C 1
ATOM 6462 O O . ASP B 1 370 ? -6.34 31.938 5.828 1 97.44 370 ASP B O 1
ATOM 6466 N N . THR B 1 371 ? -5.039 31.922 4.039 1 98.38 371 THR B N 1
ATOM 6467 C CA . THR B 1 371 ? -6.137 32.344 3.182 1 98.38 371 THR B CA 1
ATOM 6468 C C . THR B 1 371 ? -7.008 31.156 2.781 1 98.38 371 THR B C 1
ATOM 6470 O O . THR B 1 371 ? -8.102 31.344 2.248 1 98.38 371 THR B O 1
ATOM 6473 N N . GLN B 1 372 ? -6.57 29.938 2.881 1 98.62 372 GLN B N 1
ATOM 6474 C CA . GLN B 1 372 ? -7.332 28.688 2.771 1 98.62 372 GLN B CA 1
ATOM 6475 C C . GLN B 1 372 ? -7.336 27.938 4.094 1 98.62 372 GLN B C 1
ATOM 6477 O O . GLN B 1 372 ? -6.426 27.141 4.367 1 98.62 372 GLN B O 1
ATOM 6482 N N . TRP B 1 373 ? -8.398 28.219 4.918 1 97.81 373 TRP B N 1
ATOM 6483 C CA . TRP B 1 373 ? -8.383 27.719 6.293 1 97.81 373 TRP B CA 1
ATOM 6484 C C . TRP B 1 373 ? -9.531 26.75 6.535 1 97.81 373 TRP B C 1
ATOM 6486 O O . TRP B 1 373 ? -10.414 26.594 5.688 1 97.81 373 TRP B O 1
ATOM 6496 N N . VAL B 1 374 ? -9.406 26.016 7.656 1 97.56 374 VAL B N 1
ATOM 6497 C CA . VAL B 1 374 ? -10.406 25.047 8.055 1 97.56 374 VAL B CA 1
ATOM 6498 C C . VAL B 1 374 ? -10.859 25.312 9.492 1 97.56 374 VAL B C 1
ATOM 6500 O O . VAL B 1 374 ? -10.242 26.125 10.195 1 97.56 374 VAL B O 1
ATOM 6503 N N . VAL B 1 375 ? -11.977 24.703 9.836 1 94.88 375 VAL B N 1
ATOM 6504 C CA . VAL B 1 375 ? -12.461 24.703 11.211 1 94.88 375 VAL B CA 1
ATOM 6505 C C . VAL B 1 375 ? -12.359 23.297 11.797 1 94.88 375 VAL B C 1
ATOM 6507 O O . VAL B 1 375 ? -12.727 22.312 11.141 1 94.88 375 VAL B O 1
ATOM 6510 N N . HIS B 1 376 ? -11.727 23.203 12.875 1 90.44 376 HIS B N 1
ATOM 6511 C CA . HIS B 1 376 ? -11.711 21.922 13.578 1 90.44 376 HIS B CA 1
ATOM 6512 C C . HIS B 1 376 ? -12.992 21.719 14.375 1 90.44 376 HIS B C 1
ATOM 6514 O O . HIS B 1 376 ? -13.219 22.391 15.383 1 90.44 376 HIS B O 1
ATOM 6520 N N . ASN B 1 377 ? -13.75 20.812 14.039 1 84.69 377 ASN B N 1
ATOM 6521 C CA . ASN B 1 377 ? -15.055 20.594 14.656 1 84.69 377 ASN B CA 1
ATOM 6522 C C . ASN B 1 377 ? -14.93 19.797 15.953 1 84.69 377 ASN B C 1
ATOM 6524 O O . ASN B 1 377 ? -15.859 19.766 16.766 1 84.69 377 ASN B O 1
ATOM 6528 N N . LYS B 1 378 ? -13.836 19.312 16.312 1 72.19 378 LYS B N 1
ATOM 6529 C CA . LYS B 1 378 ? -13.469 18.625 17.547 1 72.19 378 LYS B CA 1
ATOM 6530 C C . LYS B 1 378 ? -14.492 17.547 17.891 1 72.19 378 LYS B C 1
ATOM 6532 O O . LYS B 1 378 ? -14.961 17.469 19.031 1 72.19 378 LYS B O 1
ATOM 6537 N N . ILE B 1 379 ? -14.891 16.766 16.938 1 68.31 379 ILE B N 1
ATOM 6538 C CA . ILE B 1 379 ? -15.75 15.609 17.172 1 68.31 379 ILE B CA 1
ATOM 6539 C C . ILE B 1 379 ? -14.891 14.367 17.406 1 68.31 379 ILE B C 1
ATOM 6541 O O . ILE B 1 379 ? -14.273 13.859 16.453 1 68.31 379 ILE B O 1
ATOM 6545 N N . PRO B 1 380 ? -14.812 14.008 18.734 1 61.56 380 PRO B N 1
ATOM 6546 C CA . PRO B 1 380 ? -13.938 12.859 18.969 1 61.56 380 PRO B CA 1
ATOM 6547 C C . PRO B 1 380 ? -14.406 11.602 18.25 1 61.56 380 PRO B C 1
ATOM 6549 O O . PRO B 1 380 ? -15.594 11.266 18.297 1 61.56 380 PRO B O 1
ATOM 6552 N N . SER B 1 381 ? -13.562 11.133 17.375 1 61.12 381 SER B N 1
ATOM 6553 C CA . SER B 1 381 ? -13.969 9.93 16.656 1 61.12 381 SER B CA 1
ATOM 6554 C C . SER B 1 381 ? -13.266 8.695 17.219 1 61.12 381 SER B C 1
ATOM 6556 O O . SER B 1 381 ? -13.828 7.598 17.188 1 61.12 381 SER B O 1
ATOM 6558 N N . LEU B 1 382 ? -11.945 8.938 17.766 1 59.81 382 LEU B N 1
ATOM 6559 C CA . LEU B 1 382 ? -11.219 7.758 18.234 1 59.81 382 LEU B CA 1
ATOM 6560 C C . LEU B 1 382 ? -11.602 7.395 19.656 1 59.81 382 LEU B C 1
ATOM 6562 O O . LEU B 1 382 ? -11.742 8.273 20.516 1 59.81 382 LEU B O 1
ATOM 6566 N N . GLY B 1 383 ? -12.039 6.168 19.969 1 51.12 383 GLY B N 1
ATOM 6567 C CA . GLY B 1 383 ? -12.445 5.633 21.25 1 51.12 383 GLY B CA 1
ATOM 6568 C C . GLY B 1 383 ? -13.922 5.277 21.312 1 51.12 383 GLY B C 1
ATOM 6569 O O . GLY B 1 383 ? -14.352 4.543 22.203 1 51.12 383 GLY B O 1
ATOM 6570 N N . THR B 1 384 ? -14.609 6.195 20.641 1 49.69 384 THR B N 1
ATOM 6571 C CA . THR B 1 384 ? -16.016 5.824 20.594 1 49.69 384 THR B CA 1
ATOM 6572 C C . THR B 1 384 ? -16.297 4.844 19.469 1 49.69 384 THR B C 1
ATOM 6574 O O . THR B 1 384 ? -17.453 4.484 19.203 1 49.69 384 THR B O 1
ATOM 6577 N N . GLN B 1 385 ? -15.297 4.602 18.766 1 40.75 385 GLN B N 1
ATOM 6578 C CA . GLN B 1 385 ? -15.281 3.9 17.484 1 40.75 385 GLN B CA 1
ATOM 6579 C C . GLN B 1 385 ? -15.031 2.408 17.688 1 40.75 385 GLN B C 1
ATOM 6581 O O . GLN B 1 385 ? -14.117 2.016 18.406 1 40.75 385 GLN B O 1
ATOM 6586 N N . GLY B 1 386 ? -16.016 1.605 17.672 1 39 386 GLY B N 1
ATOM 6587 C CA . GLY B 1 386 ? -16.375 0.215 17.891 1 39 386 GLY B CA 1
ATOM 6588 C C . GLY B 1 386 ? -17.531 0.047 18.859 1 39 386 GLY B C 1
ATOM 6589 O O . GLY B 1 386 ? -18 1.022 19.438 1 39 386 GLY B O 1
ATOM 6590 N N . ALA B 1 387 ? -17.812 -1.26 19.141 1 37.66 387 ALA B N 1
ATOM 6591 C CA . ALA B 1 387 ? -19 -1.626 19.922 1 37.66 387 ALA B CA 1
ATOM 6592 C C . ALA B 1 387 ? -19.234 -0.624 21.047 1 37.66 387 ALA B C 1
ATOM 6594 O O . ALA B 1 387 ? -18.359 0.182 21.375 1 37.66 387 ALA B O 1
ATOM 6595 N N . GLU B 1 388 ? -20.094 -1.022 21.984 1 40.38 388 GLU B N 1
ATOM 6596 C CA . GLU B 1 388 ? -20.812 -0.677 23.203 1 40.38 388 GLU B CA 1
ATOM 6597 C C . GLU B 1 388 ? -19.891 -0.005 24.234 1 40.38 388 GLU B C 1
ATOM 6599 O O . GLU B 1 388 ? -19.406 -0.654 25.156 1 40.38 388 GLU B O 1
ATOM 6604 N N . ALA B 1 389 ? -19.062 0.883 23.656 1 44.66 389 ALA B N 1
ATOM 6605 C CA . ALA B 1 389 ? -18.297 1.2 24.859 1 44.66 389 ALA B CA 1
ATOM 6606 C C . ALA B 1 389 ? -19.203 1.754 25.953 1 44.66 389 ALA B C 1
ATOM 6608 O O . ALA B 1 389 ? -19.953 2.707 25.719 1 44.66 389 ALA B O 1
ATOM 6609 N N . ASP B 1 390 ? -19.578 1.06 26.672 1 52.38 390 ASP B N 1
ATOM 6610 C CA . ASP B 1 390 ? -20.375 1.329 27.859 1 52.38 390 ASP B CA 1
ATOM 6611 C C . ASP B 1 390 ? -19.953 2.629 28.531 1 52.38 390 ASP B C 1
ATOM 6613 O O . ASP B 1 390 ? -20.766 3.32 29.156 1 52.38 390 ASP B O 1
ATOM 6617 N N . ASN B 1 391 ? -18.562 3.068 28.172 1 61.47 391 ASN B N 1
ATOM 6618 C CA . ASN B 1 391 ? -18.062 4.266 28.828 1 61.47 391 ASN B CA 1
ATOM 6619 C C . ASN B 1 391 ? -17.141 5.07 27.922 1 61.47 391 ASN B C 1
ATOM 6621 O O . ASN B 1 391 ? -15.914 5.004 28.062 1 61.47 391 ASN B O 1
ATOM 6625 N N . PRO B 1 392 ? -17.656 5.816 26.922 1 65.31 392 PRO B N 1
ATOM 6626 C CA . PRO B 1 392 ? -16.891 6.574 25.922 1 65.31 392 PRO B CA 1
ATOM 6627 C C . PRO B 1 392 ? -15.875 7.52 26.562 1 65.31 392 PRO B C 1
ATOM 6629 O O . PRO B 1 392 ? -14.789 7.723 26.031 1 65.31 392 PRO B O 1
ATOM 6632 N N . LYS B 1 393 ? -16.203 8.062 27.688 1 63.31 393 LYS B N 1
ATOM 6633 C CA . LYS B 1 393 ? -15.273 8.969 28.359 1 63.31 393 LYS B CA 1
ATOM 6634 C C . LYS B 1 393 ? -14.016 8.234 28.828 1 63.31 393 LYS B C 1
ATOM 6636 O O . LYS B 1 393 ? -12.906 8.75 28.688 1 63.31 393 LYS B O 1
ATOM 6641 N N . LYS B 1 394 ? -14.234 7.137 29.297 1 68.88 394 LYS B N 1
ATOM 6642 C CA . LYS B 1 394 ? -13.094 6.336 29.734 1 68.88 394 LYS B CA 1
ATOM 6643 C C . LYS B 1 394 ? -12.203 5.953 28.547 1 68.88 394 LYS B C 1
ATOM 6645 O O . LYS B 1 394 ? -10.977 6.051 28.641 1 68.88 394 LYS B O 1
ATOM 6650 N N . LEU B 1 395 ? -12.758 5.617 27.5 1 74.75 395 LEU B N 1
ATOM 6651 C CA . LEU B 1 395 ? -12 5.207 26.328 1 74.75 395 LEU B CA 1
ATOM 6652 C C . LEU B 1 395 ? -11.203 6.379 25.75 1 74.75 395 LEU B C 1
ATOM 6654 O O . LEU B 1 395 ? -10.047 6.211 25.344 1 74.75 395 LEU B O 1
ATOM 6658 N N . ARG B 1 396 ? -11.805 7.473 25.828 1 76.38 396 ARG B N 1
ATOM 6659 C CA . ARG B 1 396 ? -11.102 8.664 25.359 1 76.38 396 ARG B CA 1
ATOM 6660 C C . ARG B 1 396 ? -9.867 8.945 26.219 1 76.38 396 ARG B C 1
ATOM 6662 O O . ARG B 1 396 ? -8.805 9.281 25.703 1 76.38 396 ARG B O 1
ATOM 6669 N N . GLY B 1 397 ? -10.023 8.797 27.453 1 77.06 397 GLY B N 1
ATOM 6670 C CA . GLY B 1 397 ? -8.891 8.953 28.344 1 77.06 397 GLY B CA 1
ATOM 6671 C C . GLY B 1 397 ? -7.77 7.973 28.078 1 77.06 397 GLY B C 1
ATOM 6672 O O . GLY B 1 397 ? -6.594 8.336 28.109 1 77.06 397 GLY B O 1
ATOM 6673 N N . GLU B 1 398 ? -8.141 6.816 27.734 1 81.88 398 GLU B N 1
ATOM 6674 C CA . GLU B 1 398 ? -7.145 5.785 27.453 1 81.88 398 GLU B CA 1
ATOM 6675 C C . GLU B 1 398 ? -6.414 6.055 26.141 1 81.88 398 GLU B C 1
ATOM 6677 O O . GLU B 1 398 ? -5.215 5.805 26.031 1 81.88 398 GLU B O 1
ATOM 6682 N N . VAL B 1 399 ? -7.133 6.566 25.25 1 84.06 399 VAL B N 1
ATOM 6683 C CA . VAL B 1 399 ? -6.531 6.898 23.953 1 84.06 399 VAL B CA 1
ATOM 6684 C C . VAL B 1 399 ? -5.547 8.055 24.141 1 84.06 399 VAL B C 1
ATOM 6686 O O . VAL B 1 399 ? -4.453 8.039 23.562 1 84.06 399 VAL B O 1
ATOM 6689 N N . ILE B 1 400 ? -5.914 8.969 24.9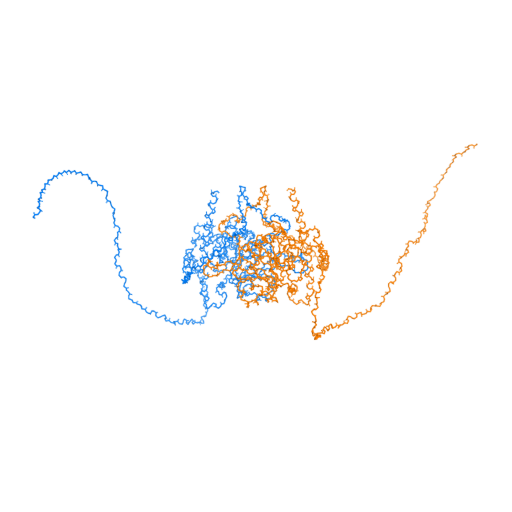53 1 83.12 400 ILE B N 1
ATOM 6690 C CA . ILE B 1 400 ? -5.047 10.109 25.219 1 83.12 400 ILE B CA 1
ATOM 6691 C C . ILE B 1 400 ? -3.795 9.641 25.953 1 83.12 400 ILE B C 1
ATOM 6693 O O . ILE B 1 400 ? -2.682 10.062 25.625 1 83.12 400 ILE B O 1
ATOM 6697 N N . ALA B 1 401 ? -4.031 8.734 26.891 1 83.25 401 ALA B N 1
ATOM 6698 C CA . ALA B 1 401 ? -2.891 8.18 27.609 1 83.25 401 ALA B CA 1
ATOM 6699 C C . ALA B 1 401 ? -1.938 7.457 26.656 1 83.25 401 ALA B C 1
ATOM 6701 O O . ALA B 1 401 ? -0.72 7.625 26.75 1 83.25 401 ALA B O 1
ATOM 6702 N N . ARG B 1 402 ? -2.498 6.719 25.781 1 88.06 402 ARG B N 1
ATOM 6703 C CA . ARG B 1 402 ? -1.711 6.031 24.766 1 88.06 402 ARG B CA 1
ATOM 6704 C C . ARG B 1 402 ? -0.952 7.023 23.891 1 88.06 402 ARG B C 1
ATOM 6706 O O . ARG B 1 402 ? 0.217 6.809 23.578 1 88.06 402 ARG B O 1
ATOM 6713 N N . SER B 1 403 ? -1.566 8.07 23.547 1 88.81 403 SER B N 1
ATOM 6714 C CA . SER B 1 403 ? -0.958 9.086 22.688 1 88.81 403 SER B CA 1
ATOM 6715 C C . SER B 1 403 ? 0.234 9.742 23.375 1 88.81 403 SER B C 1
ATOM 6717 O O . SER B 1 403 ? 1.27 9.977 22.75 1 88.81 403 SER B O 1
ATOM 6719 N N . PHE B 1 404 ? 0.099 9.93 24.656 1 87 404 PHE B N 1
ATOM 6720 C CA . PHE B 1 404 ? 1.198 10.516 25.422 1 87 404 PHE B CA 1
ATOM 6721 C C . PHE B 1 404 ? 2.355 9.531 25.547 1 87 404 PHE B C 1
ATOM 6723 O O . PHE B 1 404 ? 3.521 9.93 25.484 1 87 404 PHE B O 1
ATOM 6730 N N . LEU B 1 405 ? 2.018 8.344 25.703 1 87.81 405 LEU B N 1
ATOM 6731 C CA . LEU B 1 405 ? 3.055 7.316 25.75 1 87.81 405 LEU B CA 1
ATOM 6732 C C . LEU B 1 405 ? 3.811 7.246 24.422 1 87.81 405 LEU B C 1
ATOM 6734 O O . LEU B 1 405 ? 5.039 7.148 24.406 1 87.81 405 LEU B O 1
ATOM 6738 N N . GLU B 1 406 ? 3.102 7.324 23.359 1 91.75 406 GLU B N 1
ATOM 6739 C CA . GLU B 1 406 ? 3.725 7.281 22.031 1 91.75 406 GLU B CA 1
ATOM 6740 C C . GLU B 1 406 ? 4.605 8.508 21.797 1 91.75 406 GLU B C 1
ATOM 6742 O O . GLU B 1 406 ? 5.668 8.406 21.188 1 91.75 406 GLU B O 1
ATOM 6747 N N . TRP B 1 407 ? 4.137 9.578 22.266 1 91.25 407 TRP B N 1
ATOM 6748 C CA . TRP B 1 407 ? 4.93 10.797 22.156 1 91.25 407 TRP B CA 1
ATOM 6749 C C . TRP B 1 407 ? 6.27 10.641 22.875 1 91.25 407 TRP B C 1
ATOM 6751 O O . TRP B 1 407 ? 7.32 10.953 22.297 1 91.25 407 TRP B O 1
ATOM 6761 N N . SER B 1 408 ? 6.215 10.141 24.031 1 89.88 408 SER B N 1
ATOM 6762 C CA . SER B 1 408 ? 7.43 9.938 24.812 1 89.88 408 SER B CA 1
ATOM 6763 C C . SER B 1 408 ? 8.367 8.938 24.141 1 89.88 408 SER B C 1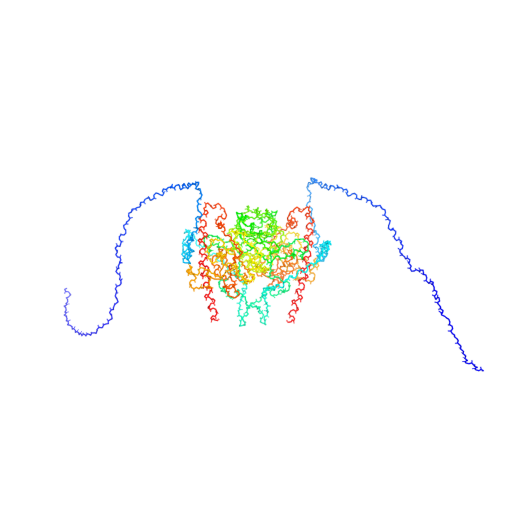
ATOM 6765 O O . SER B 1 408 ? 9.57 9.18 24.047 1 89.88 408 SER B O 1
ATOM 6767 N N . GLU B 1 409 ? 7.82 7.898 23.719 1 93.06 409 GLU B N 1
ATOM 6768 C CA . GLU B 1 409 ? 8.617 6.863 23.062 1 93.06 409 GLU B CA 1
ATOM 6769 C C . GLU B 1 409 ? 9.227 7.375 21.766 1 93.06 409 GLU B C 1
ATOM 6771 O O . GLU B 1 409 ? 10.391 7.109 21.469 1 93.06 409 GLU B O 1
ATOM 6776 N N . ASN B 1 410 ? 8.43 8.07 21.047 1 95.12 410 ASN B N 1
ATOM 6777 C CA . ASN B 1 410 ? 8.914 8.633 19.797 1 95.12 410 ASN B CA 1
ATOM 6778 C C . ASN B 1 410 ? 10.062 9.609 20.016 1 95.12 410 ASN B C 1
ATOM 6780 O O . ASN B 1 410 ? 11.062 9.586 19.297 1 95.12 410 ASN B O 1
ATOM 6784 N N . LYS B 1 411 ? 9.875 10.453 20.953 1 92.88 411 LYS B N 1
ATOM 6785 C CA . LYS B 1 411 ? 10.906 11.422 21.297 1 92.88 411 LYS B CA 1
ATOM 6786 C C . LYS B 1 411 ? 12.211 10.727 21.688 1 92.88 411 LYS B C 1
ATOM 6788 O O . LYS B 1 411 ? 13.289 11.141 21.266 1 92.88 411 LYS B O 1
ATOM 6793 N N . LYS B 1 412 ? 12.07 9.727 22.453 1 94.56 412 LYS B N 1
ATOM 6794 C CA . LYS B 1 412 ? 13.242 8.969 22.875 1 94.56 412 LYS B CA 1
ATOM 6795 C C . LYS B 1 412 ? 13.922 8.305 21.672 1 94.56 412 LYS B C 1
ATOM 6797 O O . LYS B 1 412 ? 15.141 8.414 21.516 1 94.56 412 LYS B O 1
ATOM 6802 N N . ARG B 1 413 ? 13.18 7.68 20.812 1 96.38 413 ARG B N 1
ATOM 6803 C CA . ARG B 1 413 ? 13.727 7.027 19.625 1 96.38 413 ARG B CA 1
ATOM 6804 C C . ARG B 1 413 ? 14.43 8.031 18.719 1 96.38 413 ARG B C 1
ATOM 6806 O O . ARG B 1 413 ? 15.5 7.746 18.172 1 96.38 413 ARG B O 1
ATOM 6813 N N . TRP B 1 414 ? 13.805 9.172 18.594 1 95.69 414 TRP B N 1
ATOM 6814 C CA . TRP B 1 414 ? 14.367 10.219 17.75 1 95.69 414 TRP B CA 1
ATOM 6815 C C . TRP B 1 414 ? 15.703 10.703 18.297 1 95.69 414 TRP B C 1
ATOM 6817 O O . TRP B 1 414 ? 16.688 10.812 17.562 1 95.69 414 TRP B O 1
ATOM 6827 N N . ALA B 1 415 ? 15.711 10.945 19.578 1 94.94 415 ALA B N 1
ATOM 6828 C CA . ALA B 1 415 ? 16.938 11.398 20.234 1 94.94 415 ALA B CA 1
ATOM 6829 C C . ALA B 1 415 ? 18.062 10.359 20.078 1 94.94 415 ALA B C 1
ATOM 6831 O O . ALA B 1 415 ? 19.203 10.711 19.766 1 94.94 415 ALA B O 1
ATOM 6832 N N . ASP B 1 416 ? 17.719 9.117 20.297 1 95.25 416 ASP B N 1
ATOM 6833 C CA . ASP B 1 416 ? 18.688 8.039 20.109 1 95.25 416 ASP B CA 1
ATOM 6834 C C . ASP B 1 416 ? 19.172 7.969 18.672 1 95.25 416 ASP B C 1
ATOM 6836 O O . ASP B 1 416 ? 20.359 7.734 18.422 1 95.25 416 ASP B O 1
ATOM 6840 N N . GLY B 1 417 ? 18.234 8.164 17.781 1 94.75 417 GLY B N 1
ATOM 6841 C CA . GLY B 1 417 ? 18.594 8.188 16.375 1 94.75 417 GLY B CA 1
ATOM 6842 C C . GLY B 1 417 ? 19.547 9.312 16.016 1 94.75 417 GLY B C 1
ATOM 6843 O O . GLY B 1 417 ? 20.531 9.109 15.297 1 94.75 417 GLY B O 1
ATOM 6844 N N . LEU B 1 418 ? 19.312 10.469 16.531 1 93.19 418 LEU B N 1
ATOM 6845 C CA . LEU B 1 418 ? 20.172 11.617 16.266 1 93.19 418 LEU B CA 1
ATOM 6846 C C . LEU B 1 418 ? 21.562 11.406 16.844 1 93.19 418 LEU B C 1
ATOM 6848 O O . LEU B 1 418 ? 22.562 11.773 16.219 1 93.19 418 LEU B O 1
ATOM 6852 N N . GLN B 1 419 ? 21.594 10.828 17.984 1 92.38 419 GLN B N 1
ATOM 6853 C CA . GLN B 1 419 ? 22.891 10.523 18.578 1 92.38 419 GLN B CA 1
ATOM 6854 C C . GLN B 1 419 ? 23.672 9.516 17.75 1 92.38 419 GLN B C 1
ATOM 6856 O O . GLN B 1 419 ? 24.859 9.68 17.516 1 92.38 419 GLN B O 1
ATOM 6861 N N . SER B 1 420 ? 22.984 8.547 17.266 1 89.88 420 SER B N 1
ATOM 6862 C CA . SER B 1 420 ? 23.609 7.551 16.406 1 89.88 420 SER B CA 1
ATOM 6863 C C . SER B 1 420 ? 24.141 8.172 15.117 1 89.88 420 SER B C 1
ATOM 6865 O O . SER B 1 420 ? 25.203 7.805 14.625 1 89.88 420 SER B O 1
ATOM 6867 N N . LEU B 1 421 ? 23.375 9.039 14.586 1 87.5 421 LEU B N 1
ATOM 6868 C CA . LEU B 1 421 ? 23.75 9.734 13.359 1 87.5 421 LEU B CA 1
ATOM 6869 C C . LEU B 1 421 ? 25.016 10.562 13.57 1 87.5 421 LEU B C 1
ATOM 6871 O O . LEU B 1 421 ? 25.906 10.562 12.727 1 87.5 421 LEU B O 1
ATOM 6875 N N . LYS B 1 422 ? 25.156 11.203 14.664 1 85.75 422 LYS B N 1
ATOM 6876 C CA . LYS B 1 422 ? 26.328 12 15 1 85.75 422 LYS B CA 1
ATOM 6877 C C . LYS B 1 422 ? 27.562 11.117 15.172 1 85.75 422 LYS B C 1
ATOM 6879 O O . LYS B 1 422 ? 28.656 11.469 14.719 1 85.75 422 LYS B O 1
ATOM 6884 N N . ASP B 1 423 ? 27.344 10 15.711 1 84.19 423 ASP B N 1
ATOM 6885 C CA . ASP B 1 423 ? 28.438 9.07 15.961 1 84.19 423 ASP B CA 1
ATOM 6886 C C . ASP B 1 423 ? 28.953 8.469 14.656 1 84.19 423 ASP B C 1
ATOM 6888 O O . ASP B 1 423 ? 30.141 8.18 14.523 1 84.19 423 ASP B O 1
ATOM 6892 N N . SER B 1 424 ? 28.125 8.234 13.711 1 73.06 424 SER B N 1
ATOM 6893 C CA . SER B 1 424 ? 28.5 7.641 12.43 1 73.06 424 SER B CA 1
ATOM 6894 C C . SER B 1 424 ? 29.234 8.641 11.539 1 73.06 424 SER B C 1
ATOM 6896 O O . SER B 1 424 ? 30.016 8.25 10.68 1 73.06 424 SER B O 1
ATOM 6898 N N . THR B 1 425 ? 28.953 9.891 11.688 1 65.75 425 THR B N 1
ATOM 6899 C CA . THR B 1 425 ? 29.641 10.914 10.898 1 65.75 425 THR B CA 1
ATOM 6900 C C . THR B 1 425 ? 31.047 11.156 11.43 1 65.75 425 THR B C 1
ATOM 6902 O O . THR B 1 425 ? 31.906 11.641 10.695 1 65.75 425 THR B O 1
ATOM 6905 N N . LEU B 1 426 ? 31.25 10.766 12.68 1 53.59 426 LEU B N 1
ATOM 6906 C CA . LEU B 1 426 ? 32.562 10.945 13.289 1 53.59 426 LEU B CA 1
ATOM 6907 C C . LEU B 1 426 ? 33.531 9.836 12.859 1 53.59 426 LEU B C 1
ATOM 6909 O O . LEU B 1 426 ? 34.75 10.031 12.859 1 53.59 426 LEU B O 1
ATOM 6913 N N . TYR B 1 427 ? 32.969 8.727 12.359 1 47.53 427 TYR B N 1
ATOM 6914 C CA . TYR B 1 427 ? 33.812 7.648 11.859 1 47.53 427 TYR B CA 1
ATOM 6915 C C . TYR B 1 427 ? 33.844 7.625 10.336 1 47.53 427 TYR B C 1
ATOM 6917 O O . TYR B 1 427 ? 32.812 7.801 9.695 1 47.53 427 TYR B O 1
#

Radius of gyration: 38.94 Å; Cα contacts (8 Å, |Δi|>4): 1336; chains: 2; bounding box: 107×86×209 Å

Organism: Physcomitrium patens (NCBI:txid3218)

Solvent-accessible surface area (backbone atoms only — not comparable to full-atom values): 49596 Å² total; per-residue (Å²): 129,93,69,91,83,89,83,87,81,83,84,86,78,86,83,94,84,82,88,92,85,79,90,83,84,88,80,73,92,73,81,73,90,77,81,85,85,76,90,77,78,80,79,75,81,76,81,79,74,80,72,76,74,81,70,84,80,76,86,75,76,85,70,75,79,67,85,73,86,78,66,76,49,74,67,42,52,54,52,44,19,56,49,23,56,63,69,52,52,76,76,84,74,80,79,73,84,80,69,85,75,72,79,72,72,83,66,77,68,78,65,67,79,67,76,54,78,41,71,48,96,87,56,33,36,29,26,69,71,51,61,59,73,72,45,34,73,82,51,45,36,84,56,37,58,89,77,70,53,66,63,48,55,55,61,83,67,44,60,81,72,72,41,43,22,35,41,36,33,35,41,43,71,92,44,43,67,39,41,51,58,48,54,70,54,50,52,69,73,45,30,42,43,38,41,35,23,26,56,64,59,57,47,86,50,62,83,44,88,64,43,74,73,30,38,39,35,32,36,62,53,46,44,57,51,44,47,44,59,53,70,52,40,47,44,35,46,50,73,23,50,39,40,34,48,29,57,39,49,46,40,51,89,56,42,48,61,68,59,43,52,50,51,32,59,75,56,54,42,40,36,30,24,52,8,28,56,63,92,56,86,47,75,49,45,35,48,53,74,87,72,72,48,57,59,47,36,54,38,85,62,73,75,73,41,72,74,34,70,81,38,68,64,34,61,69,23,7,20,40,51,62,78,54,47,28,34,25,28,39,74,28,40,50,26,46,54,27,65,49,52,84,64,40,34,76,43,38,55,50,41,72,52,52,42,69,36,44,95,70,54,28,44,65,27,18,28,24,30,38,70,34,25,31,30,69,66,79,61,83,57,77,44,61,57,58,77,80,57,88,49,44,68,59,35,37,52,36,33,51,28,25,34,28,39,33,24,52,51,42,51,51,43,47,51,53,12,50,53,51,46,55,56,54,72,74,97,132,85,74,81,88,70,82,89,82,85,80,82,77,79,83,72,72,83,78,85,67,93,77,77,76,82,74,63,92,73,72,70,88,70,78,85,86,72,89,72,72,76,77,69,78,73,80,76,69,80,70,73,70,78,69,83,77,75,86,74,79,82,73,78,79,70,85,72,86,76,65,75,52,73,68,43,52,55,53,44,19,57,49,21,52,64,68,52,52,77,77,86,73,81,80,74,83,80,66,85,76,72,79,74,74,83,66,75,69,79,65,70,77,67,78,57,75,42,72,47,97,88,56,34,36,28,26,72,70,51,62,59,72,72,46,34,73,83,50,45,37,84,58,37,60,89,75,69,52,64,62,48,57,56,59,82,66,44,59,82,72,71,40,41,22,36,41,36,33,35,42,45,72,91,44,43,68,40,39,50,60,48,54,71,55,50,52,67,73,46,31,43,44,39,39,35,22,25,54,64,61,57,47,85,50,62,82,45,88,64,44,73,74,32,38,38,34,32,36,60,51,47,45,57,51,45,46,44,59,52,72,51,40,49,44,35,47,50,73,22,49,39,41,34,47,30,58,41,48,46,40,52,89,56,43,47,60,68,60,45,51,50,50,30,60,76,58,54,41,41,36,29,23,52,8,29,57,63,92,55,86,45,75,50,43,35,49,53,73,88,72,73,48,56,60,46,35,55,36,83,63,73,76,74,43,72,74,33,69,80,37,70,65,34,60,67,24,6,21,41,49,62,80,53,48,27,35,24,28,38,73,30,39,49,27,47,54,27,65,49,53,84,65,40,35,76,44,39,55,50,42,72,52,52,45,69,36,44,94,70,57,28,44,67,24,18,29,25,29,38,69,35,25,30,29,70,64,79,63,84,56,75,46,63,54,55,79,81,57,89,48,46,68,59,35,37,51,37,33,51,28,25,34,28,40,33,24,51,51,44,50,50,44,47,54,53,12,49,50,50,45,56,55,54,71,74,99

Nearest PDB structures (foldseek):
  8vh8-assembly3_C  TM=5.842E-01  e=1.571E-04  Pasteurella multocida
  8vh7-assembly2_B  TM=4.952E-01  e=1.013E-04  Pasteurella multocida
  8vh8-assembly2_B  TM=5.201E-01  e=2.436E-04  Pasteurella multocida
  4kt7-assembly1_A  TM=5.053E-01  e=1.571E-04  Anaerococcus prevotii DSM 20548
  6t6n-assembly1_A  TM=4.455E-01  e=5.762E-01  Klebsiella pneumoniae 30684/NJST258_2

InterPro domains:
  IPR007877 Protein of unknown function DUF707 [PF05212] (128-417)
  IPR007877 Protein of unknown function DUF707 [PTHR31210] (19-417)

=== Feature glossary ===
A reading guide for the features in this record.

Start from the sequence.

  · This is the polypeptide sequence — one letter per residue, N-terminus first. Length ranges from a few dozen residues for small domains to over a thousand for large multi-domain proteins.

Fold it, and you get atomic coordinates and the backbone conformation that goes with them.

  · Structure coordinates are given as an mmCIF _atom_site loop: one row per atom with element, residue name, chain id, sequence number, and x/y/z position in Å. Only the four main-chain atoms per residue are included here; side chains are omitted to keep the record compact.

  · Backbone dihedral angles. Every residue except chain termini has a φ (preceding-C → N → Cα → C) and a ψ (N → Cα → C → next-N). They are reported in degrees following the IUPAC sign convention. Secondary structure is essentially a statement about which (φ, ψ) basin each residue occupies.

  · The SS8 string is DSSP's per-residue secondary-structure call. α-helix (H) means an i→i+4 H-bond ladder; β-strand (E) means the residue participates in a β-sheet; 3₁₀ (G) and π (I) are tighter and wider helices; T/S are turns/bends; '-' is loop.

  · SS3 is a coarse helix/strand/coil call (letters a/b/c) made by the P-SEA algorithm from inter-Cα distances and dihedrals. It is less detailed than DSSP but needs only Cα positions.

Summarize the fold with a handful of shape descriptors and a per-residue structural alphabet.

  · Radius of gyration (Rg) is the root-mean-square distance of Cα atoms from their centroid — a single number for overall size and compactness. A globular domain of N residues has Rg ≈ 2.2·N^0.38 Å; an extended or disordered chain has a much larger Rg. The Cα contact count is the number of residue pairs whose Cα atoms are within 8 Å and are more than four positions apart in sequence — a standard proxy for tertiary packing density. The bounding box is the smallest axis-aligned box enclosing all Cα atoms.

  · The Foldseek 3Di string encodes local tertiary geometry as a 20-letter alphabet — one character per residue — derived from the relative positions of nearby Cα atoms. Unlike the amino-acid sequence, 3Di is a direct function of the 3D structure, so two proteins with the same fold have similar 3Di strings even at low sequence identity.

  · Solvent-accessible surface area (SASA) is the area in Å² traced out by the centre of a 1.4 Å probe sphere (a water molecule) rolled over the protein's van der Waals surface (Shrake–Rupley / Lee–Richards construction). Buried residues have near-zero SASA; fully exposed residues can exceed 200 Å². The total SASA scales roughly with the number of surface residues.

Ask how reliable the model is.

  · pLDDT (predicted Local Distance Difference Test) is AlphaFold's per-residue confidence score, ranging from 0 to 100. Values above 90 indicate high confidence (typically well-packed cores); 70–90 is confident; 50–70 low confidence; below 50 usually means the region is disordered or the prediction is unreliable there. AlphaFold stores pLDDT in the mmCIF B-factor column.

  · B-factor (Debye–Waller factor) reflects atomic displacement in the crystal lattice. It is an experimental observable (units Å²), not a prediction; low values mean the atom is pinned down, high values mean it moves or is heterogeneous across the crystal.

  · Predicted Aligned Error (PAE) is an AlphaFold confidence matrix: entry (i, j) is the expected error in the position of residue j, in ångströms, when the prediction is superimposed on the true structure at residue i. Low PAE within a block of residues means that block is internally rigid and well-predicted; high PAE between two blocks means their relative placement is uncertain even if each block individually is confident.

Place it in context: what it resembles, what it is annotated as, and how it looks.

  · Nearest PDB neighbors are the top structural matches found by Foldseek when searching this structure against the entire Protein Data Bank. Each hit reports a TM-score (0 to 1; >0.5 almost always implies the same fold) and an E-value. These are *structural* homologs — they may share no detectable sequence similarity.

  · Functional annotations link the protein to curated databases. InterPro entries identify conserved domains and families by matching the sequence against member-database signatures (Pfam, PROSITE, CDD, …). Gene Ontology (GO) terms describe molecular function, biological process, and cellular component in a controlled vocabulary. CATH places the structure in a hierarchical fold classification (Class/Architecture/Topology/Homologous-superfamily). The organism is the source species.

  · Three diagnostic plots accompany the record. The Cα contact map visualizes the tertiary structure as a 2D adjacency matrix (8 Å cutoff, sequence-local contacts suppressed). The Ramachandran plot shows the distribution of backbone (φ, ψ) torsions, with points in the α and β basins reflecting secondary structure content. The PAE plot shows AlphaFold's inter-residue confidence as a color matrix.

  · Six rendered views show the 3D structure from the faces of a cube — i.e. along ±x, ±y, ±z. Rendering representation is drawn randomly per protein from cartoon (secondary-structure ribbons), sticks (backbone bonds), or molecular surface; coloring is either N→C rainbow (blue at the N-terminus through red at the C-terminus) or one color per chain.